Protein AF-0000000087420103 (afdb_homodimer)

Sequence (864 aa):
MTMNHPNLATNFADQCSPYNRRQFLKTAAAAGLSITAVTSGLQAAAPQELPPTRTITRGPKYHWFGYYDKLEFDPSGRYVLGMEVDFEHRSPRADDEIKIGMVDLQDNDRWIELGSSTAWGWQQGCMLQWRPGSDREIVWNDRDDGRYVCRIMDVFSRKQRTIDQAIYALSPDGRSAVGLDFARVNDVRPGYGYVGIPDSNADELAPSDSGIYRVDLETGESQTIIPIAEALKTVDKKEWNPECKHYFNHLLVNPDGTRFIMLHRWQYPDGHRRTRMLTANTDGKDLRIVDDNGLTSHFIWRDPNTILAYSEQQPHGRGFFLFQDETGGEAEFIGKGILKRDGHCSYLPGDEWILNDTYPDSNRNQMPHLFHIATGKVVPLGYFRSAPEYKGEWRCDTHPRFSPDGTKVVVDTPHGGHGRQLHLIDIGGIVSMTMNHPNLATNFADQCSPYNRRQFLKTAAAAGLSITAVTSGLQAAAPQELPPTRTITRGPKYHWFGYYDKLEFDPSGRYVLGMEVDFEHRSPRADDEIKIGMVDLQDNDRWIELGSSTAWGWQQGCMLQWRPGSDREIVWNDRDDGRYVCRIMDVFSRKQRTIDQAIYALSPDGRSAVGLDFARVNDVRPGYGYVGIPDSNADELAPSDSGIYRVDLETGESQTIIPIAEALKTVDKKEWNPECKHYFNHLLVNPDGTRFIMLHRWQYPDGHRRTRMLTANTDGKDLRIVDDNGLTSHFIWRDPNTILAYSEQQPHGRGFFLFQDETGGEAEFIGKGILKRDGHCSYLPGDEWILNDTYPDSNRNQMPHLFHIATGKVVPLGYFRSAPEYKGEWRCDTHPRFSPDGTKVVVDTPHGGHGRQLHLIDIGGIVS

Foldseek 3Di:
DDDDPDDDDDDDPDDPPPPDPPPDPDDPPDDPPPPPPPCPVPVPPPPPDFFDKDFLDADPWFKDAAAQQAAQAFQVRFKGKIKIANDFQDFDDQPGKIWIWIFGNPPSRDTGTQGMASWAFQHHGFRWHAQAPDRFKIKGWHDDPQAIWMKIAGRPVSDIDIQRHRFHEAFNNRFKGKHFDLQVCCVLANRQGTPNHHDPPSPPQFDQQGAMKMAGPVVSDMDDQDGSNNVLVPDDPVPDDRQWRKTKGDKYAFNNRFKMKIWIKIAHPVGDMFIWIWMAGSNNHDIAGFGRPRAWDEWDHLHNFKIWTFDQDPPLGTATWITGNHHVTDTHGFLRVHGRADWHWDAFPPRQKIWTKHAQDPQQWIWTWIAGRVPRDIGTNDTFHFDPSQDGSNHAGQSWYAHNNRQKIWTWGCGPPSHTTIMIGGRNVPPD/DDDDDDDDDDDDPDDPDPDDDDPPPDDPPDPPPPPPPPCPCPVPPPPPDFFDKDFLDADPWFKDAAAQQAAQAFQVRFKGKIKIANDFQDFDDQPGKIWIWIFGNVPSRDIGTQGMASWAFQHHGFRWHAQAPDRFKIKGWHDDPQAIWMKIAGRPVSDIDIQRHRFHEAFNNRFKGKHFDLQVCCVLANRQGTPNHHDPVSPPQFDQQGAMKMAGPVVSDMDDQDGSNNVLVPDDPVPDDPQWRKTKGDKYAFNRRFKMKIWIKIAHPVGDMFIWIWMAGSNNHDIAGFGRPRAWDEWDHLHNFKIWTFDQDPPLGTATWITGNHHVTDTHGFLRVHGRADWHWDAFPPRQKIWTKHAQDPQQWIWTWIAGRVPRDIGTNDTFHFDPSQDGSNHAGQSWYAHNNRQKIWTWGCGPPSHTTIMIGGRNVPPD

InterPro domains:
  IPR006311 Twin-arginine translocation pathway, signal sequence [PS51318] (1-46)
  IPR015943 WD40/YVTN repeat-like-containing domain superfamily [G3DSA:2.130.10.10] (74-428)

Structure (mmCIF, N/CA/C/O backbone):
data_AF-0000000087420103-model_v1
#
loop_
_entity.id
_entity.type
_entity.pdbx_description
1 polymer 'Twin-arginine translocation signal domain-containing protein'
#
loop_
_atom_site.group_PDB
_atom_site.id
_atom_site.type_symbol
_atom_site.label_atom_id
_atom_site.label_alt_id
_atom_site.label_comp_id
_atom_site.label_asym_id
_atom_site.label_entity_id
_atom_site.label_seq_id
_atom_site.pdbx_PDB_ins_code
_atom_site.Cartn_x
_atom_site.Cartn_y
_atom_site.Cartn_z
_atom_site.occupancy
_atom_site.B_iso_or_equiv
_atom_site.auth_seq_id
_atom_site.auth_comp_id
_atom_site.auth_asym_id
_atom_site.auth_atom_id
_atom_site.pdbx_PDB_model_num
ATOM 1 N N . MET A 1 1 ? -19.438 -90.062 35.188 1 16.72 1 MET A N 1
ATOM 2 C CA . MET A 1 1 ? -20.188 -89.938 36.438 1 16.72 1 MET A CA 1
ATOM 3 C C . MET A 1 1 ? -20.531 -88.5 36.719 1 16.72 1 MET A C 1
ATOM 5 O O . MET A 1 1 ? -19.953 -87.625 36.125 1 16.72 1 MET A O 1
ATOM 9 N N . THR A 1 2 ? -20.453 -88 37.938 1 16.47 2 THR A N 1
ATOM 10 C CA . THR A 1 2 ? -21.422 -87.438 38.844 1 16.47 2 THR A CA 1
ATOM 11 C C . THR A 1 2 ? -21.391 -85.875 38.781 1 16.47 2 THR A C 1
ATOM 13 O O . THR A 1 2 ? -22.453 -85.25 38.719 1 16.47 2 THR A O 1
ATOM 16 N N . MET A 1 3 ? -20.312 -85.188 39.125 1 16.69 3 MET A N 1
ATOM 17 C CA . MET A 1 3 ? -20.594 -84.312 40.281 1 16.69 3 MET A CA 1
ATOM 18 C C . MET A 1 3 ? -21.344 -83.062 39.906 1 16.69 3 MET A C 1
ATOM 20 O O . MET A 1 3 ? -21.344 -82.688 38.719 1 16.69 3 MET A O 1
ATOM 24 N N . ASN A 1 4 ? -21.516 -82.188 40.812 1 16.91 4 ASN A N 1
ATOM 25 C CA . ASN A 1 4 ? -22.438 -81.438 41.688 1 16.91 4 ASN A CA 1
ATOM 26 C C . ASN A 1 4 ? -22.672 -80 41.219 1 16.91 4 ASN A C 1
ATOM 28 O O . ASN A 1 4 ? -21.703 -79.25 41.031 1 16.91 4 ASN A O 1
ATOM 32 N N . HIS A 1 5 ? -23.875 -79.562 40.562 1 17.62 5 HIS A N 1
ATOM 33 C CA . HIS A 1 5 ? -24.688 -78.625 39.844 1 17.62 5 HIS A CA 1
ATOM 34 C C . HIS A 1 5 ? -25.062 -77.438 40.75 1 17.62 5 HIS A C 1
ATOM 36 O O . HIS A 1 5 ? -25.812 -76.562 40.312 1 17.62 5 HIS A O 1
ATOM 42 N N . PRO A 1 6 ? -24.547 -77.438 42.062 1 16.38 6 PRO A N 1
ATOM 43 C CA . PRO A 1 6 ? -25.688 -77 42.875 1 16.38 6 PRO A CA 1
ATOM 44 C C . PRO A 1 6 ? -26.188 -75.562 42.531 1 16.38 6 PRO A C 1
ATOM 46 O O . PRO A 1 6 ? -25.531 -74.875 41.75 1 16.38 6 PRO A O 1
ATOM 49 N N . ASN A 1 7 ? -26.641 -74.75 43.562 1 15.42 7 ASN A N 1
ATOM 50 C CA . ASN A 1 7 ? -27.875 -74.25 44.156 1 15.42 7 ASN A CA 1
ATOM 51 C C . ASN A 1 7 ? -28.094 -72.812 43.938 1 15.42 7 ASN A C 1
ATOM 53 O O . ASN A 1 7 ? -29.188 -72.375 43.562 1 15.42 7 ASN A O 1
ATOM 57 N N . LEU A 1 8 ? -27.203 -71.812 44.469 1 14.84 8 LEU A N 1
ATOM 58 C CA . LEU A 1 8 ? -27.766 -71 45.531 1 14.84 8 LEU A CA 1
ATOM 59 C C . LEU A 1 8 ? -28.562 -69.812 44.938 1 14.84 8 LEU A C 1
ATOM 61 O O . LEU A 1 8 ? -28.375 -69.5 43.75 1 14.84 8 LEU A O 1
ATOM 65 N N . ALA A 1 9 ? -28.438 -68.5 45.625 1 16.06 9 ALA A N 1
ATOM 66 C CA . ALA A 1 9 ? -29.297 -67.688 46.469 1 16.06 9 ALA A CA 1
ATOM 67 C C . ALA A 1 9 ? -29.953 -66.562 45.656 1 16.06 9 ALA A C 1
ATOM 69 O O . ALA A 1 9 ? -29.375 -66.062 44.688 1 16.06 9 ALA A O 1
ATOM 70 N N . THR A 1 10 ? -31.172 -66.062 45.969 1 16.02 10 THR A N 1
ATOM 71 C CA . THR A 1 10 ? -32.531 -65.562 45.719 1 16.02 10 THR A CA 1
ATOM 72 C C . THR A 1 10 ? -32.531 -64.062 45.438 1 16.02 10 THR A C 1
ATOM 74 O O . THR A 1 10 ? -33.094 -63.625 44.438 1 16.02 10 THR A O 1
ATOM 77 N N . ASN A 1 11 ? -32.594 -63.125 46.5 1 15.67 11 ASN A N 1
ATOM 78 C CA . ASN A 1 11 ? -33.875 -62.469 46.812 1 15.67 11 ASN A CA 1
ATOM 79 C C . ASN A 1 11 ? -33.938 -61.062 46.25 1 15.67 11 ASN A C 1
ATOM 81 O O . ASN A 1 11 ? -35.031 -60.562 45.969 1 15.67 11 ASN A O 1
ATOM 85 N N . PHE A 1 12 ? -32.938 -60 46.406 1 16.66 12 PHE A N 1
ATOM 86 C CA . PHE A 1 12 ? -33.281 -58.75 47.062 1 16.66 12 PHE A CA 1
ATOM 87 C C . PHE A 1 12 ? -33.969 -57.781 46.062 1 16.66 12 PHE A C 1
ATOM 89 O O . PHE A 1 12 ? -33.344 -57.312 45.125 1 16.66 12 PHE A O 1
ATOM 96 N N . ALA A 1 13 ? -35.312 -57.812 45.812 1 17.81 13 ALA A N 1
ATOM 97 C CA . ALA A 1 13 ? -36.312 -57.219 44.938 1 17.81 13 ALA A CA 1
ATOM 98 C C . ALA A 1 13 ? -36.5 -55.719 45.281 1 17.81 13 ALA A C 1
ATOM 100 O O . ALA A 1 13 ? -37.531 -55.375 45.875 1 17.81 13 ALA A O 1
ATOM 101 N N . ASP A 1 14 ? -35.406 -54.969 45.781 1 17.2 14 ASP A N 1
ATOM 102 C CA . ASP A 1 14 ? -35.656 -53.75 46.5 1 17.2 14 ASP A CA 1
ATOM 103 C C . ASP A 1 14 ? -36.5 -52.781 45.656 1 17.2 14 ASP A C 1
ATOM 105 O O . ASP A 1 14 ? -36.344 -52.719 44.438 1 17.2 14 ASP A O 1
ATOM 109 N N . GLN A 1 15 ? -37.406 -51.906 46.25 1 17.2 15 GLN A N 1
ATOM 110 C CA . GLN A 1 15 ? -38.688 -51.188 46.281 1 17.2 15 GLN A CA 1
ATOM 111 C C . GLN A 1 15 ? -38.562 -49.906 45.469 1 17.2 15 GLN A C 1
ATOM 113 O O . GLN A 1 15 ? -37.625 -49.125 45.656 1 17.2 15 GLN A O 1
ATOM 118 N N . CYS A 1 16 ? -39.156 -49.75 44.219 1 18.8 16 CYS A N 1
ATOM 119 C CA . CYS A 1 16 ? -39.344 -48.844 43.094 1 18.8 16 CYS A CA 1
ATOM 120 C C . CYS A 1 16 ? -40.156 -47.625 43.5 1 18.8 16 CYS A C 1
ATOM 122 O O . CYS A 1 16 ? -40.75 -46.969 42.656 1 18.8 16 CYS A O 1
ATOM 124 N N . SER A 1 17 ? -40.062 -47.094 44.844 1 18.62 17 SER A N 1
ATOM 125 C CA . SER A 1 17 ? -41.156 -46.219 45.219 1 18.62 17 SER A CA 1
ATOM 126 C C . SER A 1 17 ? -41.25 -45.031 44.25 1 18.62 17 SER A C 1
ATOM 128 O O . SER A 1 17 ? -40.25 -44.406 43.938 1 18.62 17 SER A O 1
ATOM 130 N N . PRO A 1 18 ? -42.406 -44.812 43.531 1 21.56 18 PRO A N 1
ATOM 131 C CA . PRO A 1 18 ? -42.875 -44 42.406 1 21.56 18 PRO A CA 1
ATOM 132 C C . PRO A 1 18 ? -43 -42.531 42.75 1 21.56 18 PRO A C 1
ATOM 134 O O . PRO A 1 18 ? -43.594 -41.75 42 1 21.56 18 PRO A O 1
ATOM 137 N N . TYR A 1 19 ? -41.969 -41.906 43.594 1 19.8 19 TYR A N 1
ATOM 138 C CA . TYR A 1 19 ? -42.406 -40.688 44.25 1 19.8 19 TYR A CA 1
ATOM 139 C C . TYR A 1 19 ? -42.938 -39.688 43.219 1 19.8 19 TYR A C 1
ATOM 141 O O . TYR A 1 19 ? -42.406 -39.562 42.125 1 19.8 19 TYR A O 1
ATOM 149 N N . ASN A 1 20 ? -44.219 -39.281 43.375 1 19.8 20 ASN A N 1
ATOM 150 C CA . ASN A 1 20 ? -45.312 -38.562 42.688 1 19.8 20 ASN A CA 1
ATOM 151 C C . ASN A 1 20 ? -44.938 -37.094 42.469 1 19.8 20 ASN A C 1
ATOM 153 O O . ASN A 1 20 ? -44.688 -36.344 43.406 1 19.8 20 ASN A O 1
ATOM 157 N N . ARG A 1 21 ? -44.188 -36.844 41.375 1 18.52 21 ARG A N 1
ATOM 158 C CA . ARG A 1 21 ? -43.5 -35.625 40.906 1 18.52 21 ARG A CA 1
ATOM 159 C C . ARG A 1 21 ? -44.5 -34.438 40.844 1 18.52 21 ARG A C 1
ATOM 161 O O . ARG A 1 21 ? -44.125 -33.375 40.375 1 18.52 21 ARG A O 1
ATOM 168 N N . ARG A 1 22 ? -45.812 -34.781 40.938 1 19.61 22 ARG A N 1
ATOM 169 C CA . ARG A 1 22 ? -46.781 -33.812 40.406 1 19.61 22 ARG A CA 1
ATOM 170 C C . ARG A 1 22 ? -46.719 -32.5 41.156 1 19.61 22 ARG A C 1
ATOM 172 O O . ARG A 1 22 ? -47 -31.438 40.562 1 19.61 22 ARG A O 1
ATOM 179 N N . GLN A 1 23 ? -46.719 -32.562 42.469 1 18.47 23 GLN A N 1
ATOM 180 C CA . GLN A 1 23 ? -47.469 -31.562 43.219 1 18.47 23 GLN A CA 1
ATOM 181 C C . GLN A 1 23 ? -46.812 -30.188 43.062 1 18.47 23 GLN A C 1
ATOM 183 O O . GLN A 1 23 ? -47.469 -29.172 43.281 1 18.47 23 GLN A O 1
ATOM 188 N N . PHE A 1 24 ? -45.531 -30.094 43.094 1 19.95 24 PHE A N 1
ATOM 189 C CA . PHE A 1 24 ? -45.094 -28.906 43.812 1 19.95 24 PHE A CA 1
ATOM 190 C C . PHE A 1 24 ? -45.281 -27.641 43 1 19.95 24 PHE A C 1
ATOM 192 O O . PHE A 1 24 ? -44.656 -26.625 43.25 1 19.95 24 PHE A O 1
ATOM 199 N N . LEU A 1 25 ? -46.219 -27.594 42 1 19.97 25 LEU A N 1
ATOM 200 C CA . LEU A 1 25 ? -46.25 -26.531 41 1 19.97 25 LEU A CA 1
ATOM 201 C C . LEU A 1 25 ? -46.656 -25.203 41.656 1 19.97 25 LEU A C 1
ATOM 203 O O . LEU A 1 25 ? -46.375 -24.125 41.094 1 19.97 25 LEU A O 1
ATOM 207 N N . LYS A 1 26 ? -47.656 -25.219 42.625 1 21.34 26 LYS A N 1
ATOM 208 C CA . LYS A 1 26 ? -48.625 -24.141 42.594 1 21.34 26 LYS A CA 1
ATOM 209 C C . LYS A 1 26 ? -48 -22.828 43.062 1 21.34 26 LYS A C 1
ATOM 211 O O . LYS A 1 26 ? -48.375 -21.75 42.562 1 21.34 26 LYS A O 1
ATOM 216 N N . THR A 1 27 ? -47.438 -22.875 44.281 1 19.25 27 THR A N 1
ATOM 217 C CA . THR A 1 27 ? -47.812 -21.719 45.094 1 19.25 27 THR A CA 1
ATOM 218 C C . THR A 1 27 ? -47.125 -20.453 44.594 1 19.25 27 THR A C 1
ATOM 220 O O . THR A 1 27 ? -47.562 -19.344 44.938 1 19.25 27 THR A O 1
ATOM 223 N N . ALA A 1 28 ? -45.938 -20.516 44.156 1 21.62 28 ALA A N 1
ATOM 224 C CA . ALA A 1 28 ? -45.125 -19.359 44.5 1 21.62 28 ALA A CA 1
ATOM 225 C C . ALA A 1 28 ? -45.562 -18.109 43.75 1 21.62 28 ALA A C 1
ATOM 227 O O . ALA A 1 28 ? -45.031 -17.797 42.688 1 21.62 28 ALA A O 1
ATOM 228 N N . ALA A 1 29 ? -46.938 -17.875 43.594 1 20.98 29 ALA A N 1
ATOM 229 C CA . ALA A 1 29 ? -47.406 -16.844 42.656 1 20.98 29 ALA A CA 1
ATOM 230 C C . ALA A 1 29 ? -47.031 -15.453 43.156 1 20.98 29 ALA A C 1
ATOM 232 O O . ALA A 1 29 ? -46.656 -14.586 42.375 1 20.98 29 ALA A O 1
ATOM 233 N N . ALA A 1 30 ? -47.469 -15 44.344 1 23.08 30 ALA A N 1
ATOM 234 C CA . ALA A 1 30 ? -48.156 -13.727 44.5 1 23.08 30 ALA A CA 1
ATOM 235 C C . ALA A 1 30 ? -47.156 -12.578 44.625 1 23.08 30 ALA A C 1
ATOM 237 O O . ALA A 1 30 ? -47.562 -11.406 44.594 1 23.08 30 ALA A O 1
ATOM 238 N N . ALA A 1 31 ? -46.062 -12.727 45.375 1 26.59 31 ALA A N 1
ATOM 239 C CA . ALA A 1 31 ? -45.656 -11.461 45.969 1 26.59 31 ALA A CA 1
ATOM 240 C C . ALA A 1 31 ? -45.281 -10.438 44.875 1 26.59 31 ALA A C 1
ATOM 242 O O . ALA A 1 31 ? -44.406 -10.695 44.031 1 26.59 31 ALA A O 1
ATOM 243 N N . GLY A 1 32 ? -46.188 -9.508 44.531 1 22.89 32 GLY A N 1
ATOM 244 C CA . GLY A 1 32 ? -46.281 -8.43 43.562 1 22.89 32 GLY A CA 1
ATOM 245 C C . GLY A 1 32 ? -45.219 -7.359 43.719 1 22.89 32 GLY A C 1
ATOM 246 O O . GLY A 1 32 ? -45.25 -6.605 44.688 1 22.89 32 GLY A O 1
ATOM 247 N N . LEU A 1 33 ? -43.906 -7.758 43.844 1 24.34 33 LEU A N 1
ATOM 248 C CA . LEU A 1 33 ? -42.938 -6.695 44.094 1 24.34 33 LEU A CA 1
ATOM 249 C C . LEU A 1 33 ? -43.125 -5.551 43.094 1 24.34 33 LEU A C 1
ATOM 251 O O . LEU A 1 33 ? -43.188 -5.781 41.875 1 24.34 33 LEU A O 1
ATOM 255 N N . SER A 1 34 ? -43.719 -4.449 43.625 1 24.3 34 SER A N 1
ATOM 256 C CA . SER A 1 34 ? -43.906 -3.172 42.938 1 24.3 34 SER A CA 1
ATOM 257 C C . SER A 1 34 ? -42.562 -2.648 42.406 1 24.3 34 SER A C 1
ATOM 259 O O . SER A 1 34 ? -41.656 -2.357 43.156 1 24.3 34 SER A O 1
ATOM 261 N N . ILE A 1 35 ? -41.969 -3.318 41.469 1 25.44 35 ILE A N 1
ATOM 262 C CA . ILE A 1 35 ? -40.781 -2.738 40.844 1 25.44 35 ILE A CA 1
ATOM 263 C C . ILE A 1 35 ? -41.094 -1.346 40.312 1 25.44 35 ILE A C 1
ATOM 265 O O . ILE A 1 35 ? -41.969 -1.189 39.438 1 25.44 35 ILE A O 1
ATOM 269 N N . THR A 1 36 ? -41.125 -0.436 41.219 1 24.72 36 THR A N 1
ATOM 270 C CA . THR A 1 36 ? -41.125 0.925 40.719 1 24.72 36 THR A CA 1
ATOM 271 C C . THR A 1 36 ? -40.062 1.097 39.625 1 24.72 36 THR A C 1
ATOM 273 O O . THR A 1 36 ? -38.875 0.869 39.906 1 24.72 36 THR A O 1
ATOM 276 N N . ALA A 1 37 ? -40.438 0.861 38.406 1 27.84 37 ALA A N 1
ATOM 277 C CA . ALA A 1 37 ? -39.656 1.187 37.188 1 27.84 37 ALA A CA 1
ATOM 278 C C . ALA A 1 37 ? -39.125 2.605 37.281 1 27.84 37 ALA A C 1
ATOM 280 O O . ALA A 1 37 ? -39.875 3.578 37.188 1 27.84 37 ALA A O 1
ATOM 281 N N . VAL A 1 38 ? -38.219 2.734 38.188 1 30.11 38 VAL A N 1
ATOM 282 C CA . VAL A 1 38 ? -37.5 3.994 37.938 1 30.11 38 VAL A CA 1
ATOM 283 C C . VAL A 1 38 ? -37.094 4.074 36.469 1 30.11 38 VAL A C 1
ATOM 285 O O . VAL A 1 38 ? -36.281 3.271 36 1 30.11 38 VAL A O 1
ATOM 288 N N . THR A 1 39 ? -38.062 4.348 35.656 1 28.14 39 THR A N 1
ATOM 289 C CA . THR A 1 39 ? -37.75 4.832 34.312 1 28.14 39 THR A CA 1
ATOM 290 C C . THR A 1 39 ? -36.594 5.84 34.375 1 28.14 39 THR A C 1
ATOM 292 O O . THR A 1 39 ? -36.75 6.961 34.844 1 28.14 39 THR A O 1
ATOM 295 N N . SER A 1 40 ? -35.5 5.418 34.906 1 30.11 40 SER A N 1
ATOM 296 C CA . SER A 1 40 ? -34.438 6.375 34.594 1 30.11 40 SER A CA 1
ATOM 297 C C . SER A 1 40 ? -34.469 6.777 33.125 1 30.11 40 SER A C 1
ATOM 299 O O . SER A 1 40 ? -34.375 5.926 32.25 1 30.11 40 SER A O 1
ATOM 301 N N . GLY A 1 41 ? -35.375 7.703 32.875 1 28.67 41 GLY A N 1
ATOM 302 C CA . GLY A 1 41 ? -35.406 8.344 31.578 1 28.67 41 GLY A CA 1
ATOM 303 C C . GLY A 1 41 ? -34 8.531 30.969 1 28.67 41 GLY A C 1
ATOM 304 O O . GLY A 1 41 ? -33.188 9.258 31.516 1 28.67 41 GLY A O 1
ATOM 305 N N . LEU A 1 42 ? -33.406 7.535 30.547 1 30.92 42 LEU A N 1
ATOM 306 C CA . LEU A 1 42 ? -32.312 7.848 29.625 1 30.92 42 LEU A CA 1
ATOM 307 C C . LEU A 1 42 ? -32.719 8.984 28.688 1 30.92 42 LEU A C 1
ATOM 309 O O . LEU A 1 42 ? -33.594 8.812 27.828 1 30.92 42 LEU A O 1
ATOM 313 N N . GLN A 1 43 ? -32.938 10.102 29.297 1 27.16 43 GLN A N 1
ATOM 314 C CA . GLN A 1 43 ? -33.094 11.18 28.328 1 27.16 43 GLN A CA 1
ATOM 315 C C . GLN A 1 43 ? -32.219 10.945 27.094 1 27.16 43 GLN A C 1
ATOM 317 O O . GLN A 1 43 ? -31.016 10.727 27.219 1 27.16 43 GLN A O 1
ATOM 322 N N . ALA A 1 44 ? -32.781 10.461 26.109 1 36.47 44 ALA A N 1
ATOM 323 C CA . ALA A 1 44 ? -32.125 10.57 24.797 1 36.47 44 ALA A CA 1
ATOM 324 C C . ALA A 1 44 ? -31.25 11.805 24.719 1 36.47 44 ALA A C 1
ATOM 326 O O . ALA A 1 44 ? -31.703 12.922 24.984 1 36.47 44 ALA A O 1
ATOM 327 N N . ALA A 1 45 ? -30.016 11.688 25.031 1 39.53 45 ALA A N 1
ATOM 328 C CA . ALA A 1 45 ? -29.125 12.836 24.844 1 39.53 45 ALA A CA 1
ATOM 329 C C . ALA A 1 45 ? -29.609 13.719 23.703 1 39.53 45 ALA A C 1
ATOM 331 O O . ALA A 1 45 ? -29.938 13.227 22.625 1 39.53 45 ALA A O 1
ATOM 332 N N . ALA A 1 46 ? -30.109 14.75 23.891 1 42.03 46 ALA A N 1
ATOM 333 C CA . ALA A 1 46 ? -30.5 15.742 22.891 1 42.03 46 ALA A CA 1
ATOM 334 C C . ALA A 1 46 ? -29.5 15.773 21.734 1 42.03 46 ALA A C 1
ATOM 336 O O . ALA A 1 46 ? -28.297 15.711 21.953 1 42.03 46 ALA A O 1
ATOM 337 N N . PRO A 1 47 ? -29.969 15.445 20.484 1 48.75 47 PRO A N 1
ATOM 338 C CA . PRO A 1 47 ? -29.047 15.586 19.344 1 48.75 47 PRO A CA 1
ATOM 339 C C . PRO A 1 47 ? -28.172 16.828 19.438 1 48.75 47 PRO A C 1
ATOM 341 O O . PRO A 1 47 ? -28.656 17.922 19.703 1 48.75 47 PRO A O 1
ATOM 344 N N . GLN A 1 48 ? -27.016 16.672 19.969 1 63.84 48 GLN A N 1
ATOM 345 C CA . GLN A 1 48 ? -26.094 17.781 20.094 1 63.84 48 GLN A CA 1
ATOM 346 C C . GLN A 1 48 ? -26.078 18.641 18.828 1 63.84 48 GLN A C 1
ATOM 348 O O . GLN A 1 48 ? -25.938 18.109 17.719 1 63.84 48 GLN A O 1
ATOM 353 N N . GLU A 1 49 ? -26.562 19.828 18.906 1 87.62 49 GLU A N 1
ATOM 354 C CA . GLU A 1 49 ? -26.562 20.797 17.828 1 87.62 49 GLU A CA 1
ATOM 355 C C . GLU A 1 49 ? -25.156 21.031 17.297 1 87.62 49 GLU A C 1
ATOM 357 O O . GLU A 1 49 ? -24.203 21.172 18.062 1 87.62 49 GLU A O 1
ATOM 362 N N . LEU A 1 50 ? -24.938 20.859 16.031 1 96 50 LEU A N 1
ATOM 363 C CA . LEU A 1 50 ? -23.672 21.109 15.359 1 96 50 LEU A CA 1
ATOM 364 C C . LEU A 1 50 ? -23.344 22.594 15.336 1 96 50 LEU A C 1
ATOM 366 O O . LEU A 1 50 ? -24.234 23.438 15.312 1 96 50 LEU A O 1
ATOM 370 N N . PRO A 1 51 ? -22.141 22.891 15.43 1 97.81 51 PRO A N 1
ATOM 371 C CA . PRO A 1 51 ? -21.75 24.312 15.352 1 97.81 51 PRO A CA 1
ATOM 372 C C . PRO A 1 51 ? -22.016 24.906 13.977 1 97.81 51 PRO A C 1
ATOM 374 O O . PRO A 1 51 ? -22.094 24.188 12.984 1 97.81 51 PRO A O 1
ATOM 377 N N . PRO A 1 52 ? -22.203 26.297 13.977 1 97.56 52 PRO A N 1
ATOM 378 C CA . PRO A 1 52 ? -22.406 26.953 12.68 1 97.56 52 PRO A CA 1
ATOM 379 C C . PRO A 1 52 ? -21.25 26.703 11.711 1 97.56 52 PRO A C 1
ATOM 381 O O . PRO A 1 52 ? -20.078 26.812 12.094 1 97.56 52 PRO A O 1
ATOM 384 N N . THR A 1 53 ? -21.594 26.328 10.484 1 97.81 53 THR A N 1
ATOM 385 C CA . THR A 1 53 ? -20.625 26.031 9.438 1 97.81 53 THR A CA 1
ATOM 386 C C . THR A 1 53 ? -21 26.766 8.141 1 97.81 53 THR A C 1
ATOM 388 O O . THR A 1 53 ? -22.172 26.828 7.773 1 97.81 53 THR A O 1
ATOM 391 N N . ARG A 1 54 ? -20.047 27.391 7.535 1 97.06 54 ARG A N 1
ATOM 392 C CA . ARG A 1 54 ? -20.281 27.953 6.207 1 97.06 54 ARG A CA 1
ATOM 393 C C . ARG A 1 54 ? -19.125 27.641 5.266 1 97.06 54 ARG A C 1
ATOM 395 O O . ARG A 1 54 ? -17.984 27.484 5.707 1 97.06 54 ARG A O 1
ATOM 402 N N . THR A 1 55 ? -19.422 27.547 3.971 1 98.31 55 THR A N 1
ATOM 403 C CA . THR A 1 55 ? -18.406 27.359 2.928 1 98.31 55 THR A CA 1
ATOM 404 C C . THR A 1 55 ? -17.797 28.703 2.537 1 98.31 55 THR A C 1
ATOM 406 O O . THR A 1 55 ? -18.516 29.656 2.211 1 98.31 55 THR A O 1
ATOM 409 N N . ILE A 1 56 ? -16.469 28.734 2.504 1 98.81 56 ILE A N 1
ATOM 410 C CA . ILE A 1 56 ? -15.867 30.047 2.348 1 98.81 56 ILE A CA 1
ATOM 411 C C . ILE A 1 56 ? -15.211 30.156 0.971 1 98.81 56 ILE A C 1
ATOM 413 O O . ILE A 1 56 ? -14.625 31.188 0.638 1 98.81 56 ILE A O 1
ATOM 417 N N . THR A 1 57 ? -15.219 29.094 0.189 1 98.62 57 THR A N 1
ATOM 418 C CA . THR A 1 57 ? -14.859 29.094 -1.224 1 98.62 57 THR A CA 1
ATOM 419 C C . THR A 1 57 ? -16.016 28.594 -2.084 1 98.62 57 THR A C 1
ATOM 421 O O . THR A 1 57 ? -16.984 28.047 -1.562 1 98.62 57 THR A O 1
ATOM 424 N N . ARG A 1 58 ? -15.93 28.875 -3.379 1 95.19 58 ARG A N 1
ATOM 425 C CA . ARG A 1 58 ? -17.031 28.5 -4.254 1 95.19 58 ARG A CA 1
ATOM 426 C C . ARG A 1 58 ? -16.531 28.109 -5.637 1 95.19 58 ARG A C 1
ATOM 428 O O . ARG A 1 58 ? -15.43 28.5 -6.035 1 95.19 58 ARG A O 1
ATOM 435 N N . GLY A 1 59 ? -17.359 27.281 -6.301 1 92.75 59 GLY A N 1
ATOM 436 C CA . GLY A 1 59 ? -17.062 26.891 -7.672 1 92.75 59 GLY A CA 1
ATOM 437 C C . GLY A 1 59 ? -16.969 28.078 -8.617 1 92.75 59 GLY A C 1
ATOM 438 O O . GLY A 1 59 ? -17.094 29.219 -8.195 1 92.75 59 GLY A O 1
ATOM 439 N N . PRO A 1 60 ? -16.594 27.766 -9.867 1 95.94 60 PRO A N 1
ATOM 440 C CA . PRO A 1 60 ? -16.578 26.453 -10.516 1 95.94 60 PRO A CA 1
ATOM 441 C C . PRO A 1 60 ? -15.289 25.672 -10.258 1 95.94 60 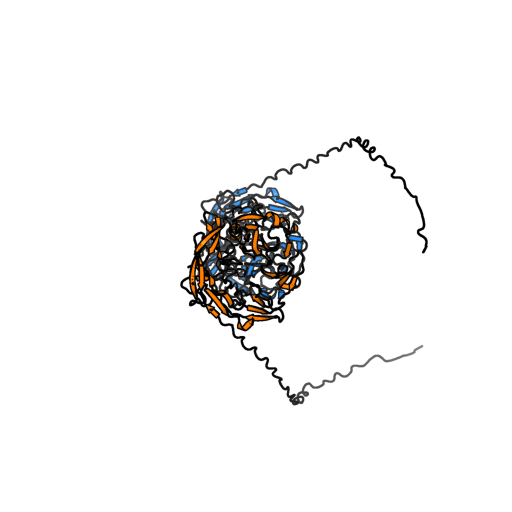PRO A C 1
ATOM 443 O O . PRO A 1 60 ? -15.203 24.484 -10.562 1 95.94 60 PRO A O 1
ATOM 446 N N . LYS A 1 61 ? -14.344 26.297 -9.688 1 98 61 LYS A N 1
ATOM 447 C CA . LYS A 1 61 ? -13.086 25.594 -9.422 1 98 61 LYS A CA 1
ATOM 448 C C . LYS A 1 61 ? -13.086 24.969 -8.031 1 98 61 LYS A C 1
ATOM 450 O O . LYS A 1 61 ? -14.047 25.125 -7.273 1 98 61 LYS A O 1
ATOM 455 N N . TYR A 1 62 ? -12.102 24.219 -7.781 1 98.5 62 TYR A N 1
ATOM 456 C CA . TYR A 1 62 ? -12.008 23.453 -6.547 1 98.5 62 TYR A CA 1
ATOM 457 C C . TYR A 1 62 ? -10.93 24 -5.629 1 98.5 62 TYR A C 1
ATOM 459 O O . TYR A 1 62 ? -9.859 24.422 -6.098 1 98.5 62 TYR A O 1
ATOM 467 N N . HIS A 1 63 ? -11.242 24.047 -4.301 1 98.75 63 HIS A N 1
ATOM 468 C CA . HIS A 1 63 ? -10.328 24.641 -3.33 1 98.75 63 HIS A CA 1
ATOM 469 C C . HIS A 1 63 ? -10.055 23.688 -2.17 1 98.75 63 HIS A C 1
ATOM 471 O O . HIS A 1 63 ? -10.961 22.984 -1.718 1 98.75 63 HIS A O 1
ATOM 477 N N . TRP A 1 64 ? -8.812 23.625 -1.744 1 98.44 64 TRP A N 1
ATOM 478 C CA . TRP A 1 64 ? -8.414 22.938 -0.519 1 98.44 64 TRP A CA 1
ATOM 479 C C . TRP A 1 64 ? -7.109 23.5 0.024 1 98.44 64 TRP A C 1
ATOM 481 O O . TRP A 1 64 ? -6.52 24.406 -0.573 1 98.44 64 TRP A O 1
ATOM 491 N N . PHE A 1 65 ? -6.73 23.188 1.216 1 98.12 65 PHE A N 1
ATOM 492 C CA . PHE A 1 65 ? -5.512 23.688 1.847 1 98.12 65 PHE A CA 1
ATOM 493 C C . PHE A 1 65 ? -4.449 22.594 1.886 1 98.12 65 PHE A C 1
ATOM 495 O O . PHE A 1 65 ? -3.309 22.812 1.474 1 98.12 65 PHE A O 1
ATOM 502 N N . GLY A 1 66 ? -4.949 21.484 2.354 1 93.19 66 GLY A N 1
ATOM 503 C CA . GLY A 1 66 ? -4.004 20.375 2.48 1 93.19 66 GLY A CA 1
ATOM 504 C C . GLY A 1 66 ? -3.855 19.875 3.906 1 93.19 66 GLY A C 1
ATOM 505 O O . GLY A 1 66 ? -4.852 19.625 4.59 1 93.19 66 GLY A O 1
ATOM 506 N N . TYR A 1 67 ? -2.629 19.828 4.465 1 95.44 67 TYR A N 1
ATOM 507 C CA . TYR A 1 67 ? -2.342 19.031 5.656 1 95.44 67 TYR A CA 1
ATOM 508 C C . TYR A 1 67 ? -2.729 19.797 6.922 1 95.44 67 TYR A C 1
ATOM 510 O O . TYR A 1 67 ? -2.797 21.016 6.914 1 95.44 67 TYR A O 1
ATOM 518 N N . TYR A 1 68 ? -2.93 19.156 8.008 1 98.25 68 TYR A N 1
ATOM 519 C CA . TYR A 1 68 ? -3.578 19.641 9.227 1 98.25 68 TYR A CA 1
ATOM 520 C C . TYR A 1 68 ? -2.582 20.344 10.133 1 98.25 68 TYR A C 1
ATOM 522 O O . TYR A 1 68 ? -2.977 21.078 11.055 1 98.25 68 TYR A O 1
ATOM 530 N N . ASP A 1 69 ? -1.286 20.188 9.914 1 97.69 69 ASP A N 1
ATOM 531 C CA . ASP A 1 69 ? -0.298 20.656 10.875 1 97.69 69 ASP A CA 1
ATOM 532 C C . ASP A 1 69 ? 0.378 21.938 10.391 1 97.69 69 ASP A C 1
ATOM 534 O O . ASP A 1 69 ? 1.485 22.266 10.82 1 97.69 69 ASP A O 1
ATOM 538 N N . LYS A 1 70 ? -0.269 22.625 9.445 1 98 70 LYS A N 1
ATOM 539 C CA . LYS A 1 70 ? 0.252 23.875 8.891 1 98 70 LYS A CA 1
ATOM 540 C C . LYS A 1 70 ? -0.562 25.078 9.367 1 98 70 LYS A C 1
ATOM 542 O O . LYS A 1 70 ? -1.749 24.938 9.672 1 98 70 LYS A O 1
ATOM 547 N N . LEU A 1 71 ? 0.101 26.281 9.383 1 98.38 71 LEU A N 1
ATOM 548 C CA . LEU A 1 71 ? -0.584 27.516 9.742 1 98.38 71 LEU A CA 1
ATOM 549 C C . LEU A 1 71 ? -1.404 28.031 8.562 1 98.38 71 LEU A C 1
ATOM 551 O O . LEU A 1 71 ? -0.868 28.703 7.676 1 98.38 71 LEU A O 1
ATOM 555 N N . GLU A 1 72 ? -2.652 27.828 8.672 1 98.81 72 GLU A N 1
ATOM 556 C CA . GLU A 1 72 ? -3.529 28.234 7.578 1 98.81 72 GLU A CA 1
ATOM 557 C C . GLU A 1 72 ? -4.012 29.672 7.762 1 98.81 72 GLU A C 1
ATOM 559 O O . GLU A 1 72 ? -4.164 30.422 6.785 1 98.81 72 GLU A O 1
ATOM 564 N N . PHE A 1 73 ? -4.254 30.109 9 1 98.81 73 PHE A N 1
ATOM 565 C CA . PHE A 1 73 ? -4.754 31.453 9.32 1 98.81 73 PHE A CA 1
ATOM 566 C C . PHE A 1 73 ? -3.605 32.438 9.547 1 98.81 73 PHE A C 1
ATOM 568 O O . PHE A 1 73 ? -2.592 32.062 10.148 1 98.81 73 PHE A O 1
ATOM 575 N N . ASP A 1 74 ? -3.867 33.594 9.117 1 98.62 74 ASP A N 1
ATOM 576 C CA . ASP A 1 74 ? -2.945 34.625 9.586 1 98.62 74 ASP A CA 1
ATOM 577 C C . ASP A 1 74 ? -3.123 34.875 11.086 1 98.62 74 ASP A C 1
ATOM 579 O O . ASP A 1 74 ? -4.121 34.469 11.68 1 98.62 74 ASP A O 1
ATOM 583 N N . PRO A 1 75 ? -2.189 35.594 11.672 1 97.88 75 PRO A N 1
ATOM 584 C CA . PRO A 1 75 ? -2.242 35.781 13.125 1 97.88 75 PRO A CA 1
ATOM 585 C C . PRO A 1 75 ? -3.531 36.469 13.594 1 97.88 75 PRO A C 1
ATOM 587 O O . PRO A 1 75 ? -3.979 36.25 14.719 1 97.88 75 PRO A O 1
ATOM 590 N N . SER A 1 76 ? -4.164 37.25 12.773 1 97.81 76 SER A N 1
ATOM 591 C CA . SER A 1 76 ? -5.391 37.938 13.156 1 97.81 76 SER A CA 1
ATOM 592 C C . SER A 1 76 ? -6.605 37.031 13.031 1 97.81 76 SER A C 1
ATOM 594 O O . SER A 1 76 ? -7.676 37.344 13.562 1 97.81 76 SER A O 1
ATOM 596 N N . GLY A 1 77 ? -6.504 36 12.258 1 98.19 77 GLY A N 1
ATOM 597 C CA . GLY A 1 77 ? -7.633 35.125 11.984 1 98.19 77 GLY A CA 1
ATOM 598 C C . GLY A 1 77 ? -8.5 35.625 10.844 1 98.19 77 GLY A C 1
ATOM 599 O O . GLY A 1 77 ? -9.586 35.062 10.609 1 98.19 77 GLY A O 1
ATOM 600 N N . ARG A 1 78 ? -8.086 36.594 10.18 1 98.38 78 ARG A N 1
ATOM 601 C CA . ARG A 1 78 ? -8.891 37.188 9.117 1 98.38 78 ARG A CA 1
ATOM 602 C C . ARG A 1 78 ? -8.664 36.469 7.797 1 98.38 78 ARG A C 1
ATOM 604 O O . ARG A 1 78 ? -9.617 36.188 7.059 1 98.38 78 ARG A O 1
ATOM 611 N N . TYR A 1 79 ? -7.398 36.219 7.422 1 98.81 79 TYR A N 1
ATOM 612 C CA . TYR A 1 79 ? -7.062 35.656 6.121 1 98.81 79 TYR A CA 1
ATOM 613 C C . TYR A 1 79 ? -6.789 34.156 6.23 1 98.81 79 TYR A C 1
ATOM 615 O O . TYR A 1 79 ? -5.969 33.719 7.047 1 98.81 79 TYR A O 1
ATOM 623 N N . VAL A 1 80 ? -7.465 33.406 5.402 1 98.94 80 VAL A N 1
ATOM 624 C CA . VAL A 1 80 ? -7.359 31.938 5.395 1 98.94 80 VAL A CA 1
ATOM 625 C C . VAL A 1 80 ? -6.742 31.469 4.074 1 98.94 80 VAL A C 1
ATOM 627 O O . VAL A 1 80 ? -7.305 31.703 3.004 1 98.94 80 VAL A O 1
ATOM 630 N N . LEU A 1 81 ? -5.629 30.781 4.172 1 98.94 81 LEU A N 1
ATOM 631 C CA . LEU A 1 81 ? -4.922 30.328 2.979 1 98.94 81 LEU A CA 1
ATOM 632 C C . LEU A 1 81 ? -5.648 29.141 2.336 1 98.94 81 LEU A C 1
ATOM 634 O O . LEU A 1 81 ? -6.359 28.406 3.018 1 98.94 81 LEU A O 1
ATOM 638 N N . GLY A 1 82 ? -5.461 28.984 1.044 1 98.88 82 GLY A N 1
ATOM 639 C CA . GLY A 1 82 ? -5.969 27.859 0.273 1 98.88 82 GLY A CA 1
ATOM 640 C C . GLY A 1 82 ? -5.344 27.75 -1.105 1 98.88 82 GLY A C 1
ATOM 641 O O . GLY A 1 82 ? -4.582 28.625 -1.52 1 98.88 82 GLY A O 1
ATOM 642 N N . MET A 1 83 ? -5.645 26.672 -1.733 1 98.88 83 MET A N 1
ATOM 643 C CA . MET A 1 83 ? -5.215 26.375 -3.098 1 98.88 83 MET A CA 1
ATOM 644 C C . MET A 1 83 ? -6.414 26.156 -4.012 1 98.88 83 MET A C 1
ATOM 646 O O . MET A 1 83 ? -7.516 25.875 -3.535 1 98.88 83 MET A O 1
ATOM 650 N N . GLU A 1 84 ? -6.148 26.328 -5.32 1 98.75 84 GLU A N 1
ATOM 651 C CA . GLU A 1 84 ? -7.219 26.203 -6.305 1 98.75 84 GLU A CA 1
ATOM 652 C C . GLU A 1 84 ? -6.762 25.406 -7.52 1 98.75 84 GLU A C 1
ATOM 654 O O . GLU A 1 84 ? -5.637 25.578 -7.996 1 98.75 84 GLU A O 1
ATOM 659 N N . VAL A 1 85 ? -7.633 24.547 -7.961 1 98.12 85 VAL A N 1
ATOM 660 C CA . VAL A 1 85 ? -7.371 23.781 -9.172 1 98.12 85 VAL A CA 1
ATOM 661 C C . VAL A 1 85 ? -8.672 23.578 -9.953 1 98.12 85 VAL A C 1
ATOM 663 O O . VAL A 1 85 ? -9.758 23.766 -9.414 1 98.12 85 VAL A O 1
ATOM 666 N N . ASP A 1 86 ? -8.523 23.125 -11.242 1 97.75 86 ASP A N 1
ATOM 667 C CA . ASP A 1 86 ? -9.719 23.062 -12.078 1 97.75 86 ASP A CA 1
ATOM 668 C C . ASP A 1 86 ? -10.062 21.625 -12.445 1 97.75 86 ASP A C 1
ATOM 670 O O . ASP A 1 86 ? -10.859 21.375 -13.359 1 97.75 86 ASP A O 1
ATOM 674 N N . PHE A 1 87 ? -9.461 20.688 -11.789 1 96.94 87 PHE A N 1
ATOM 675 C CA . PHE A 1 87 ? -9.766 19.281 -12.008 1 96.94 87 PHE A CA 1
ATOM 676 C C . PHE A 1 87 ? -9.727 18.5 -10.695 1 96.94 87 PHE A C 1
ATOM 678 O O . PHE A 1 87 ? -9.234 19.016 -9.688 1 96.94 87 PHE A O 1
ATOM 685 N N . GLU A 1 88 ? -10.305 17.297 -10.695 1 95.56 88 GLU A N 1
ATOM 686 C CA . GLU A 1 88 ? -10.25 16.359 -9.586 1 95.56 88 GLU A CA 1
ATOM 687 C C . GLU A 1 88 ? -10.172 14.914 -10.086 1 95.56 88 GLU A C 1
ATOM 689 O O . GLU A 1 88 ? -10.211 14.672 -11.297 1 95.56 88 GLU A O 1
ATOM 694 N N . HIS A 1 89 ? -9.836 14.023 -9.289 1 89.44 89 HIS A N 1
ATOM 695 C CA . HIS A 1 89 ? -10.039 12.586 -9.461 1 89.44 89 HIS A CA 1
ATOM 696 C C . HIS A 1 89 ? -8.961 11.984 -10.359 1 89.44 89 HIS A C 1
ATOM 698 O O . HIS A 1 89 ? -9.242 11.078 -11.148 1 89.44 89 HIS A O 1
ATOM 704 N N . ARG A 1 90 ? -7.805 12.484 -10.281 1 87.12 90 ARG A N 1
ATOM 705 C CA . ARG A 1 90 ? -6.66 11.875 -10.953 1 87.12 90 ARG A CA 1
ATOM 706 C C . ARG A 1 90 ? -5.352 12.344 -10.328 1 87.12 90 ARG A C 1
ATOM 708 O O . ARG A 1 90 ? -5.32 13.344 -9.602 1 87.12 90 ARG A O 1
ATOM 715 N N . SER A 1 91 ? -4.285 11.57 -10.656 1 88.31 91 SER A N 1
ATOM 716 C CA . SER A 1 91 ? -2.947 11.984 -10.25 1 88.31 91 SER A CA 1
ATOM 717 C C . SER A 1 91 ? -2.541 13.289 -10.938 1 88.31 91 SER A C 1
ATOM 719 O O . SER A 1 91 ? -2.836 13.492 -12.117 1 88.31 91 SER A O 1
ATOM 721 N N . PRO A 1 92 ? -1.813 14.125 -10.188 1 92.94 92 PRO A N 1
ATOM 722 C CA . PRO A 1 92 ? -1.254 15.297 -10.875 1 92.94 92 PRO A CA 1
ATOM 723 C C . PRO A 1 92 ? -0.219 14.922 -11.93 1 92.94 92 PRO A C 1
ATOM 725 O O . PRO A 1 92 ? 0.543 13.969 -11.742 1 92.94 92 PRO A O 1
ATOM 728 N N . ARG A 1 93 ? -0.273 15.656 -13.008 1 91.19 93 ARG A N 1
ATOM 729 C CA . ARG A 1 93 ? 0.792 15.633 -14 1 91.19 93 ARG A CA 1
ATOM 730 C C . ARG A 1 93 ? 1.813 16.734 -13.734 1 91.19 93 ARG A C 1
ATOM 732 O O . ARG A 1 93 ? 1.532 17.688 -13.008 1 91.19 93 ARG A O 1
ATOM 739 N N . ALA A 1 94 ? 2.938 16.625 -14.336 1 92.75 94 ALA A N 1
ATOM 740 C CA . ALA A 1 94 ? 4.039 17.562 -14.094 1 92.75 94 ALA A CA 1
ATOM 741 C C . ALA A 1 94 ? 3.633 18.984 -14.438 1 92.75 94 ALA A C 1
ATOM 743 O O . ALA A 1 94 ? 4.09 19.938 -13.797 1 92.75 94 ALA A O 1
ATOM 744 N N . ASP A 1 95 ? 2.686 19.125 -15.367 1 95 95 ASP A N 1
ATOM 745 C CA . ASP A 1 95 ? 2.334 20.453 -15.844 1 95 95 ASP A CA 1
ATOM 746 C C . ASP A 1 95 ? 1.06 20.953 -15.172 1 95 95 ASP A C 1
ATOM 748 O O . ASP A 1 95 ? 0.583 22.047 -15.477 1 95 95 ASP A O 1
ATOM 752 N N . ASP A 1 96 ? 0.54 20.203 -14.336 1 96.88 96 ASP A N 1
ATOM 753 C CA . ASP A 1 96 ? -0.636 20.656 -13.602 1 96.88 96 ASP A CA 1
ATOM 754 C C . ASP A 1 96 ? -0.26 21.703 -12.555 1 96.88 96 ASP A C 1
ATOM 756 O O . ASP A 1 96 ? 0.393 21.391 -11.555 1 96.88 96 ASP A O 1
ATOM 760 N N . GLU A 1 97 ? -0.722 22.875 -12.789 1 97.75 97 GLU A N 1
ATOM 761 C CA . GLU A 1 97 ? -0.446 24.016 -11.906 1 97.75 97 GLU A CA 1
ATOM 762 C C . GLU A 1 97 ? -1.628 24.281 -10.977 1 97.75 97 GLU A C 1
ATOM 764 O O . GLU A 1 97 ? -2.781 24.281 -11.414 1 97.75 97 GLU A O 1
ATOM 769 N N . ILE A 1 98 ? -1.315 24.516 -9.703 1 98.5 98 ILE A N 1
ATOM 770 C CA . ILE A 1 98 ? -2.332 25 -8.781 1 98.5 98 ILE A CA 1
ATOM 771 C C . ILE A 1 98 ? -2.125 26.484 -8.523 1 98.5 98 ILE A C 1
ATOM 773 O O . ILE A 1 98 ? -1.008 27 -8.633 1 98.5 98 ILE A O 1
ATOM 777 N N . LYS A 1 99 ? -3.225 27.125 -8.18 1 98.75 99 LYS A N 1
ATOM 778 C CA . LYS A 1 99 ? -3.133 28.5 -7.707 1 98.75 99 LYS A CA 1
ATOM 779 C C . LYS A 1 99 ? -3.045 28.562 -6.188 1 98.75 99 LYS A C 1
ATOM 781 O O . LYS A 1 99 ? -3.695 27.781 -5.488 1 98.75 99 LYS A O 1
ATOM 786 N N . ILE A 1 100 ? -2.244 29.547 -5.766 1 98.62 100 ILE A N 1
ATOM 787 C CA . ILE A 1 100 ? -2.125 29.891 -4.352 1 98.62 100 ILE A CA 1
ATOM 788 C C . ILE A 1 100 ? -2.977 31.125 -4.051 1 98.62 100 ILE A C 1
ATOM 790 O O . ILE A 1 100 ? -2.957 32.094 -4.805 1 98.62 100 ILE A O 1
ATOM 794 N N . GLY A 1 101 ? -3.736 31.016 -2.963 1 98.81 101 GLY A N 1
ATOM 795 C CA . GLY A 1 101 ? -4.527 32.188 -2.6 1 98.81 101 GLY A CA 1
ATOM 796 C C . GLY A 1 101 ? -4.941 32.188 -1.139 1 98.81 101 GLY A C 1
ATOM 797 O O . GLY A 1 101 ? -4.391 31.438 -0.329 1 98.81 101 GLY A O 1
ATOM 798 N N . MET A 1 102 ? -5.793 33.188 -0.872 1 98.81 102 MET A N 1
ATOM 799 C CA . MET A 1 102 ? -6.379 33.281 0.462 1 98.81 102 MET A CA 1
ATOM 800 C C . MET A 1 102 ? -7.793 33.844 0.396 1 98.81 102 MET A C 1
ATOM 802 O O . MET A 1 102 ? -8.164 34.5 -0.596 1 98.81 102 MET A O 1
ATOM 806 N N . VAL A 1 103 ? -8.508 33.531 1.393 1 98.94 103 VAL A N 1
ATOM 807 C CA . VAL A 1 103 ? -9.859 34.031 1.562 1 98.94 103 VAL A CA 1
ATOM 808 C C . VAL A 1 103 ? -9.867 35.156 2.604 1 98.94 103 VAL A C 1
ATOM 810 O O . VAL A 1 103 ? -9.289 35.031 3.682 1 98.94 103 VAL A O 1
ATOM 813 N N . ASP A 1 104 ? -10.508 36.281 2.258 1 98.81 104 ASP A N 1
ATOM 814 C CA . ASP A 1 104 ? -10.75 37.344 3.221 1 98.81 104 ASP A CA 1
ATOM 815 C C . ASP A 1 104 ? -12.086 37.156 3.934 1 98.81 104 ASP A C 1
ATOM 817 O O . ASP A 1 104 ? -13.141 37.469 3.385 1 98.81 104 ASP A O 1
ATOM 821 N N . LEU A 1 105 ? -12.016 36.75 5.168 1 98.69 105 LEU A N 1
ATOM 822 C CA . LEU A 1 105 ? -13.227 36.406 5.914 1 98.69 105 LEU A CA 1
ATOM 823 C C . LEU A 1 105 ? -14.008 37.688 6.281 1 98.69 105 LEU A C 1
ATOM 825 O O . LEU A 1 105 ? -15.172 37.594 6.676 1 98.69 105 LEU A O 1
ATOM 829 N N . GLN A 1 106 ? -13.461 38.812 6.133 1 98.31 106 GLN A N 1
ATOM 830 C CA . GLN A 1 106 ? -14.102 40.062 6.512 1 98.31 106 GLN A CA 1
ATOM 831 C C . GLN A 1 106 ? -14.531 40.875 5.281 1 98.31 106 GLN A C 1
ATOM 833 O O . GLN A 1 106 ? -14.914 42.031 5.391 1 98.31 106 GLN A O 1
ATOM 838 N N . ASP A 1 107 ? -14.422 40.312 4.211 1 98.25 107 ASP A N 1
ATOM 839 C CA . ASP A 1 107 ? -14.859 40.906 2.951 1 98.25 107 ASP A CA 1
ATOM 840 C C . ASP A 1 107 ? -15.602 39.875 2.094 1 98.25 107 ASP A C 1
ATOM 842 O O . ASP A 1 107 ? -15.18 39.562 0.974 1 98.25 107 ASP A O 1
ATOM 846 N N . ASN A 1 108 ? -16.734 39.375 2.611 1 98 108 ASN A N 1
ATOM 847 C CA . ASN A 1 108 ? -17.641 38.438 1.949 1 98 108 ASN A CA 1
ATOM 848 C C . ASN A 1 108 ? -16.891 37.219 1.416 1 98 108 ASN A C 1
ATOM 850 O O . ASN A 1 108 ? -17.125 36.781 0.287 1 98 108 ASN A O 1
ATOM 854 N N . ASP A 1 109 ? -15.922 36.781 2.168 1 98.62 109 ASP A N 1
ATOM 855 C CA . ASP A 1 109 ? -15.141 35.594 1.829 1 98.62 109 ASP A CA 1
ATOM 856 C C . ASP A 1 109 ? -14.539 35.688 0.431 1 98.62 109 ASP A C 1
ATOM 858 O O . ASP A 1 109 ? -14.547 34.75 -0.339 1 98.62 109 ASP A O 1
ATOM 862 N N . ARG A 1 110 ? -14.031 36.844 0.128 1 98.5 110 ARG A N 1
ATOM 863 C CA . ARG A 1 110 ? -13.438 37.094 -1.182 1 98.5 110 ARG A CA 1
ATOM 864 C C . ARG A 1 110 ? -12.141 36.281 -1.356 1 98.5 110 ARG A C 1
ATOM 866 O O . ARG A 1 110 ? -11.258 36.344 -0.502 1 98.5 110 ARG A O 1
ATOM 873 N N . TRP A 1 111 ? -12.047 35.562 -2.467 1 98.56 111 TRP A N 1
ATOM 874 C CA . TRP A 1 111 ? -10.836 34.844 -2.848 1 98.56 111 TRP A CA 1
ATOM 875 C C . TRP A 1 111 ? -9.805 35.812 -3.434 1 98.56 111 TRP A C 1
ATOM 877 O O . TRP A 1 111 ? -10.125 36.625 -4.309 1 98.56 111 TRP A O 1
ATOM 887 N N . ILE A 1 112 ? -8.641 35.781 -2.955 1 98.69 112 ILE A N 1
ATOM 888 C CA . ILE A 1 112 ? -7.527 36.594 -3.434 1 98.69 112 ILE A CA 1
ATOM 889 C C . ILE A 1 112 ? -6.426 35.688 -3.973 1 98.69 112 ILE A C 1
ATOM 891 O O . ILE A 1 112 ? -5.801 34.938 -3.215 1 98.69 112 ILE A O 1
ATOM 895 N N . GLU A 1 113 ? -6.152 35.75 -5.238 1 98.38 113 GLU A N 1
ATOM 896 C CA . GLU A 1 113 ? -5.082 34.938 -5.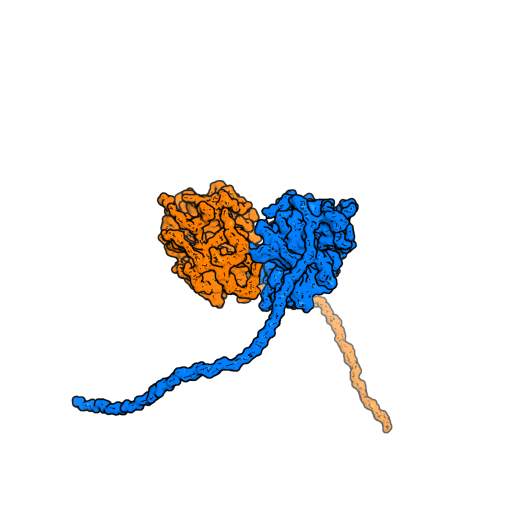844 1 98.38 113 GLU A CA 1
ATOM 897 C C . GLU A 1 113 ? -3.715 35.562 -5.547 1 98.38 113 GLU A C 1
ATOM 899 O O . GLU A 1 113 ? -3.533 36.781 -5.648 1 98.38 113 GLU A O 1
ATOM 904 N N . LEU A 1 114 ? -2.773 34.75 -5.246 1 98.75 114 LEU A N 1
ATOM 905 C CA . LEU A 1 114 ? -1.466 35.25 -4.82 1 98.75 114 LEU A CA 1
ATOM 906 C C . LEU A 1 114 ? -0.367 34.719 -5.734 1 98.75 114 LEU A C 1
ATOM 908 O O . LEU A 1 114 ? 0.604 35.406 -6.02 1 98.75 114 LEU A O 1
ATOM 912 N N . GLY A 1 115 ? -0.439 33.469 -6.129 1 98.44 115 GLY A N 1
ATOM 913 C CA . GLY A 1 115 ? 0.597 32.844 -6.934 1 98.44 115 GLY A CA 1
ATOM 914 C C . GLY A 1 115 ? 0.203 31.469 -7.449 1 98.44 115 GLY A C 1
ATOM 915 O O . GLY A 1 115 ? -0.982 31.188 -7.637 1 98.44 115 GLY A O 1
ATOM 916 N N . SER A 1 116 ? 1.25 30.672 -7.754 1 98.56 116 SER A N 1
ATOM 917 C CA . SER A 1 116 ? 0.997 29.344 -8.281 1 98.56 116 SER A CA 1
ATOM 918 C C . SER A 1 116 ? 2.135 28.391 -7.941 1 98.56 116 SER A C 1
ATOM 920 O O . SER A 1 116 ? 3.184 28.812 -7.453 1 98.56 116 SER A O 1
ATOM 922 N N . SER A 1 117 ? 1.891 27.094 -8.125 1 98.62 117 SER A N 1
ATOM 923 C CA . SER A 1 117 ? 2.916 26.078 -7.918 1 98.62 117 SER A CA 1
ATOM 924 C C . SER A 1 117 ? 2.688 24.875 -8.828 1 98.62 117 SER A C 1
ATOM 926 O O . SER A 1 117 ? 1.543 24.5 -9.094 1 98.62 117 SER A O 1
ATOM 928 N N . THR A 1 118 ? 3.816 24.281 -9.219 1 98.12 118 THR A N 1
ATOM 929 C CA . THR A 1 118 ? 3.762 23 -9.93 1 98.12 118 THR A CA 1
ATOM 930 C C . THR A 1 118 ? 4.316 21.875 -9.07 1 98.12 118 THR A C 1
ATOM 932 O O . THR A 1 118 ? 4.465 20.75 -9.539 1 98.12 118 THR A O 1
ATOM 935 N N . ALA A 1 119 ? 4.629 22.141 -7.836 1 98.19 119 ALA A N 1
ATOM 936 C CA . ALA A 1 119 ? 5.074 21.141 -6.875 1 98.19 119 ALA A CA 1
ATOM 937 C C . ALA A 1 119 ? 4.023 20.906 -5.789 1 98.19 119 ALA A C 1
ATOM 939 O O . ALA A 1 119 ? 4.012 21.609 -4.773 1 98.19 119 ALA A O 1
ATOM 940 N N . TRP A 1 120 ? 3.205 19.938 -6.051 1 97.38 120 TRP A N 1
ATOM 941 C CA . TRP A 1 120 ? 2.117 19.734 -5.098 1 97.38 120 TRP A CA 1
ATOM 942 C C . TRP A 1 120 ? 1.582 18.312 -5.172 1 97.38 120 TRP A C 1
ATOM 944 O O . TRP A 1 120 ? 1.849 17.594 -6.137 1 97.38 120 TRP A O 1
ATOM 954 N N . GLY A 1 121 ? 0.944 17.828 -4.098 1 95.31 121 GLY A N 1
ATOM 955 C CA . GLY A 1 121 ? 0.166 16.609 -4.012 1 95.31 121 GLY A CA 1
ATOM 956 C C . GLY A 1 121 ? -1.18 16.797 -3.338 1 95.31 121 GLY A C 1
ATOM 957 O O . GLY A 1 121 ? -1.385 17.781 -2.621 1 95.31 121 GLY A O 1
ATOM 958 N N . TRP A 1 122 ? -2.088 15.891 -3.51 1 95.06 122 TRP A N 1
ATOM 959 C CA . TRP A 1 122 ? -3.471 16.047 -3.068 1 95.06 122 TRP A CA 1
ATOM 960 C C . TRP A 1 122 ? -3.551 16.125 -1.548 1 95.06 122 TRP A C 1
ATOM 962 O O . TRP A 1 122 ? -4.367 16.859 -0.997 1 95.06 122 TRP A O 1
ATOM 972 N N . GLN A 1 123 ? -2.736 15.398 -0.856 1 94.19 123 GLN A N 1
ATOM 973 C CA . GLN A 1 123 ? -2.918 15.25 0.584 1 94.19 123 GLN A CA 1
ATOM 974 C C . GLN A 1 123 ? -2.227 16.391 1.342 1 94.19 123 GLN A C 1
ATOM 976 O O . GLN A 1 123 ? -2.789 16.938 2.287 1 94.19 123 GLN A O 1
ATOM 981 N N . GLN A 1 124 ? -1.031 16.734 0.865 1 95.81 124 GLN A N 1
ATOM 982 C CA . GLN A 1 124 ? -0.265 17.688 1.662 1 95.81 124 GLN A CA 1
ATOM 983 C C . GLN A 1 124 ? -0.087 19 0.919 1 95.81 124 GLN A C 1
ATOM 985 O O . GLN A 1 124 ? 0.551 19.922 1.429 1 95.81 124 GLN A O 1
ATOM 990 N N . GLY A 1 125 ? -0.595 19.094 -0.275 1 96.94 125 GLY A N 1
ATOM 991 C CA . GLY A 1 125 ? -0.44 20.312 -1.053 1 96.94 125 GLY A CA 1
ATOM 992 C C . GLY A 1 125 ? 1.007 20.625 -1.372 1 96.94 125 GLY A C 1
ATOM 993 O O . GLY A 1 125 ? 1.766 19.75 -1.796 1 96.94 125 GLY A O 1
ATOM 994 N N . CYS A 1 126 ? 1.3 21.906 -1.277 1 98.25 126 CYS A N 1
ATOM 995 C CA . CYS A 1 126 ? 2.643 22.391 -1.576 1 98.25 126 CYS A CA 1
ATOM 996 C C . CYS A 1 126 ? 3.307 22.969 -0.33 1 98.25 126 CYS A C 1
ATOM 998 O O . CYS A 1 126 ? 4.078 23.922 -0.416 1 98.25 126 CYS A O 1
ATOM 1000 N N . MET A 1 127 ? 2.814 22.484 0.829 1 98.44 127 MET A N 1
ATOM 1001 C CA . MET A 1 127 ? 3.316 22.906 2.135 1 98.44 127 MET A CA 1
ATOM 1002 C C . MET A 1 127 ? 3.014 24.375 2.393 1 98.44 127 MET A C 1
ATOM 1004 O O . MET A 1 127 ? 3.779 25.062 3.072 1 98.44 127 MET A O 1
ATOM 1008 N N . LEU A 1 128 ? 1.955 24.797 1.839 1 98.81 128 LEU A N 1
ATOM 1009 C CA . LEU A 1 128 ? 1.512 26.188 1.982 1 98.81 128 LEU A CA 1
ATOM 1010 C C . LEU A 1 128 ? 1.225 26.516 3.443 1 98.81 128 LEU A C 1
ATOM 1012 O O . LEU A 1 128 ? 0.548 25.75 4.137 1 98.81 128 LEU A O 1
ATOM 1016 N N . GLN A 1 129 ? 1.704 27.703 3.912 1 98.81 129 GLN A N 1
ATOM 1017 C CA . GLN A 1 129 ? 1.393 28.156 5.266 1 98.81 129 GLN A CA 1
ATOM 1018 C C . GLN A 1 129 ? 1.872 29.578 5.504 1 98.81 129 GLN A C 1
ATOM 1020 O O . GLN A 1 129 ? 2.756 30.062 4.793 1 98.81 129 GLN A O 1
ATOM 1025 N N . TRP A 1 130 ? 1.296 30.234 6.449 1 98.81 130 TRP A N 1
ATOM 1026 C CA . TRP A 1 130 ? 1.866 31.484 6.957 1 98.81 130 TRP A CA 1
ATOM 1027 C C . TRP A 1 130 ? 3.203 31.234 7.645 1 98.81 130 TRP A C 1
ATOM 1029 O O . TRP A 1 130 ? 3.357 30.25 8.367 1 98.81 130 TRP A O 1
ATOM 1039 N N . ARG A 1 131 ? 4.109 32.094 7.406 1 98.69 131 ARG A N 1
ATOM 1040 C CA . ARG A 1 131 ? 5.402 31.984 8.07 1 98.69 131 ARG A CA 1
ATOM 1041 C C . ARG A 1 131 ? 5.293 32.375 9.547 1 98.69 131 ARG A C 1
ATOM 1043 O O . ARG A 1 131 ? 4.852 33.469 9.875 1 98.69 131 ARG A O 1
ATOM 1050 N N . PRO A 1 132 ? 5.715 31.453 10.438 1 98.12 132 PRO A N 1
ATOM 1051 C CA . PRO A 1 132 ? 5.645 31.797 11.859 1 98.12 132 PRO A CA 1
ATOM 1052 C C . PRO A 1 132 ? 6.363 33.094 12.188 1 98.12 132 PRO A C 1
ATOM 1054 O O . PRO A 1 132 ? 7.453 33.344 11.672 1 98.12 132 PRO A O 1
ATOM 1057 N N . GLY A 1 133 ? 5.684 33.906 13.016 1 95.62 133 GLY A N 1
ATOM 1058 C CA . GLY A 1 133 ? 6.277 35.156 13.43 1 95.62 133 GLY A CA 1
ATOM 1059 C C . GLY A 1 133 ? 5.969 36.312 12.492 1 95.62 133 GLY A C 1
ATOM 1060 O O . GLY A 1 133 ? 6.305 37.438 12.773 1 95.62 133 GLY A O 1
ATOM 1061 N N . SER A 1 134 ? 5.336 35.969 11.406 1 97.44 134 SER A N 1
ATOM 1062 C CA . SER A 1 134 ? 4.992 37.031 10.445 1 97.44 134 SER A CA 1
ATOM 1063 C C . SER A 1 134 ? 3.48 37.156 10.281 1 97.44 134 SER A C 1
ATOM 1065 O O . SER A 1 134 ? 2.762 36.156 10.328 1 97.44 134 SER A O 1
ATOM 1067 N N . ASP A 1 135 ? 3.066 38.344 10.078 1 97.19 135 ASP A N 1
ATOM 1068 C CA . ASP A 1 135 ? 1.656 38.562 9.781 1 97.19 135 ASP A CA 1
ATOM 1069 C C . ASP A 1 135 ? 1.457 38.938 8.312 1 97.19 135 ASP A C 1
ATOM 1071 O O . ASP A 1 135 ? 0.364 39.344 7.906 1 97.19 135 ASP A O 1
ATOM 1075 N N . ARG A 1 136 ? 2.508 38.781 7.52 1 98.12 136 ARG A N 1
ATOM 1076 C CA . ARG A 1 136 ? 2.354 39.219 6.141 1 98.12 136 ARG A CA 1
ATOM 1077 C C . ARG A 1 136 ? 2.973 38.219 5.168 1 98.12 136 ARG A C 1
ATOM 1079 O O . ARG A 1 136 ? 2.658 38.219 3.977 1 98.12 136 ARG A O 1
ATOM 1086 N N . GLU A 1 137 ? 3.861 37.312 5.637 1 98.75 137 GLU A N 1
ATOM 1087 C CA . GLU A 1 137 ? 4.566 36.438 4.715 1 98.75 137 GLU A CA 1
ATOM 1088 C C . GLU A 1 137 ? 3.975 35.031 4.746 1 98.75 137 GLU A C 1
ATOM 1090 O O . GLU A 1 137 ? 3.627 34.5 5.812 1 98.75 137 GLU A O 1
ATOM 1095 N N . ILE A 1 138 ? 3.916 34.469 3.562 1 98.88 138 ILE A N 1
ATOM 1096 C CA . ILE A 1 138 ? 3.551 33.094 3.393 1 98.88 138 ILE A CA 1
ATOM 1097 C C . ILE A 1 138 ? 4.672 32.344 2.662 1 98.88 138 ILE A C 1
ATOM 1099 O O . ILE A 1 138 ? 5.539 32.969 2.047 1 98.88 138 ILE A O 1
ATOM 1103 N N . VAL A 1 139 ? 4.688 31.047 2.818 1 98.81 139 VAL A N 1
ATOM 1104 C CA . VAL A 1 139 ? 5.672 30.203 2.154 1 98.81 139 VAL A CA 1
ATOM 1105 C C . VAL A 1 139 ? 4.969 29.031 1.469 1 98.81 139 VAL A C 1
ATOM 1107 O O . VAL A 1 139 ? 3.934 28.547 1.942 1 98.81 139 VAL A O 1
ATOM 1110 N N . TRP A 1 140 ? 5.5 28.562 0.326 1 98.81 140 TRP A N 1
ATOM 1111 C CA . TRP A 1 140 ? 5.051 27.344 -0.319 1 98.81 140 TRP A CA 1
ATOM 1112 C C . TRP A 1 140 ? 6.133 26.781 -1.234 1 98.81 140 TRP A C 1
ATOM 1114 O O . TRP A 1 140 ? 7.055 27.5 -1.631 1 98.81 140 TRP A O 1
ATOM 1124 N N . ASN A 1 141 ? 6.043 25.469 -1.511 1 98.81 141 ASN A N 1
ATOM 1125 C CA . ASN A 1 141 ? 6.965 24.828 -2.439 1 98.81 141 ASN A CA 1
ATOM 1126 C C . ASN A 1 141 ? 6.52 25.016 -3.887 1 98.81 141 ASN A C 1
ATOM 1128 O O . ASN A 1 141 ? 5.324 25.125 -4.164 1 98.81 141 ASN A O 1
ATOM 1132 N N . ASP A 1 142 ? 7.523 25.031 -4.715 1 98.75 142 ASP A N 1
ATOM 1133 C CA . ASP A 1 142 ? 7.336 25.156 -6.156 1 98.75 142 ASP A CA 1
ATOM 1134 C C . ASP A 1 142 ? 8.438 24.422 -6.918 1 98.75 142 ASP A C 1
ATOM 1136 O O . ASP A 1 142 ? 9.266 23.734 -6.316 1 98.75 142 ASP A O 1
ATOM 1140 N N . ARG A 1 143 ? 8.312 24.422 -8.211 1 98.25 143 ARG A N 1
ATOM 1141 C CA . ARG A 1 143 ? 9.352 23.891 -9.078 1 98.25 143 ARG A CA 1
ATOM 1142 C C . ARG A 1 143 ? 9.914 24.969 -9.992 1 98.25 143 ARG A C 1
ATOM 1144 O O . ARG A 1 143 ? 9.156 25.734 -10.602 1 98.25 143 ARG A O 1
ATOM 1151 N N . ASP A 1 144 ? 11.164 25.094 -10.023 1 95.88 144 ASP A N 1
ATOM 1152 C CA . ASP A 1 144 ? 11.867 26.109 -10.805 1 95.88 144 ASP A CA 1
ATOM 1153 C C . ASP A 1 144 ? 13.18 25.562 -11.359 1 95.88 144 ASP A C 1
ATOM 1155 O O . ASP A 1 144 ? 14.047 25.141 -10.602 1 95.88 144 ASP A O 1
ATOM 1159 N N . ASP A 1 145 ? 13.289 25.5 -12.672 1 92.88 145 ASP A N 1
ATOM 1160 C CA . ASP A 1 145 ? 14.508 25.094 -13.375 1 92.88 145 ASP A CA 1
ATOM 1161 C C . ASP A 1 145 ? 14.945 23.703 -12.953 1 92.88 145 ASP A C 1
ATOM 1163 O O . ASP A 1 145 ? 16.094 23.484 -12.555 1 92.88 145 ASP A O 1
ATOM 1167 N N . GLY A 1 146 ? 14.008 22.859 -12.852 1 93 146 GLY A N 1
ATOM 1168 C CA . GLY A 1 146 ? 14.312 21.453 -12.617 1 93 146 GLY A CA 1
ATOM 1169 C C . GLY A 1 146 ? 14.594 21.141 -11.164 1 93 146 GLY A C 1
ATOM 1170 O O . GLY A 1 146 ? 15.148 20.078 -10.844 1 93 146 GLY A O 1
ATOM 1171 N N . ARG A 1 147 ? 14.219 22.078 -10.281 1 95.12 147 ARG A N 1
ATOM 1172 C CA . ARG A 1 147 ? 14.406 21.875 -8.852 1 95.12 147 ARG A CA 1
ATOM 1173 C C . ARG A 1 147 ? 13.148 22.219 -8.078 1 95.12 147 ARG A C 1
ATOM 1175 O O . ARG A 1 147 ? 12.391 23.109 -8.484 1 95.12 147 ARG A O 1
ATOM 1182 N N . TYR A 1 148 ? 13.023 21.484 -6.992 1 98.06 148 TYR A N 1
ATOM 1183 C CA . TYR A 1 148 ? 12 21.938 -6.059 1 98.06 148 TYR A CA 1
ATOM 1184 C C . TYR A 1 148 ? 12.516 23.078 -5.195 1 98.06 148 TYR A C 1
ATOM 1186 O O . TYR A 1 148 ? 13.609 23 -4.625 1 98.06 148 TYR A O 1
ATOM 1194 N N . VAL A 1 149 ? 11.734 24.125 -5.152 1 98.62 149 VAL A N 1
ATOM 1195 C CA . VAL A 1 149 ? 12.141 25.328 -4.449 1 98.62 149 VAL A CA 1
ATOM 1196 C C . VAL A 1 149 ? 11.07 25.734 -3.439 1 98.62 149 VAL A C 1
ATOM 1198 O O . VAL A 1 149 ? 10.008 25.109 -3.371 1 98.62 149 VAL A O 1
ATOM 1201 N N . CYS A 1 150 ? 11.398 26.719 -2.652 1 98.69 150 CYS A N 1
ATOM 1202 C CA . CYS A 1 150 ? 10.461 27.328 -1.716 1 98.69 150 CYS A CA 1
ATOM 1203 C C . CYS A 1 150 ? 10.273 28.797 -2.018 1 98.69 150 CYS A C 1
ATOM 1205 O O . CYS A 1 150 ? 11.25 29.547 -2.156 1 98.69 150 CYS A O 1
ATOM 1207 N N . ARG A 1 151 ? 9.023 29.188 -2.143 1 98.81 151 ARG A N 1
ATOM 1208 C CA . ARG A 1 151 ? 8.672 30.594 -2.32 1 98.81 151 ARG A CA 1
ATOM 1209 C C . ARG A 1 151 ? 8.297 31.234 -0.988 1 98.81 151 ARG A C 1
ATOM 1211 O O . ARG A 1 151 ? 7.609 30.625 -0.17 1 98.81 151 ARG A O 1
ATOM 1218 N N . ILE A 1 152 ? 8.758 32.469 -0.776 1 98.75 152 ILE A N 1
ATOM 1219 C CA . ILE A 1 152 ? 8.328 33.312 0.331 1 98.75 152 ILE A CA 1
ATOM 1220 C C . ILE A 1 152 ? 7.781 34.625 -0.211 1 98.75 152 ILE A C 1
ATOM 1222 O O . ILE A 1 152 ? 8.461 35.312 -0.967 1 98.75 152 ILE A O 1
ATOM 1226 N N . MET A 1 153 ? 6.551 34.938 0.213 1 98.81 153 MET A N 1
ATOM 1227 C CA . MET A 1 153 ? 5.914 36.125 -0.364 1 98.81 153 MET A CA 1
ATOM 1228 C C . MET A 1 153 ? 5.258 36.969 0.721 1 98.81 153 MET A C 1
ATOM 1230 O O . MET A 1 153 ? 4.637 36.438 1.641 1 98.81 153 MET A O 1
ATOM 1234 N N . ASP A 1 154 ? 5.43 38.25 0.579 1 98.69 154 ASP A N 1
ATOM 1235 C CA . ASP A 1 154 ? 4.574 39.219 1.288 1 98.69 154 ASP A CA 1
ATOM 1236 C C . ASP A 1 154 ? 3.225 39.344 0.592 1 98.69 154 ASP A C 1
ATOM 1238 O O . ASP A 1 154 ? 3.154 39.812 -0.551 1 98.69 154 ASP A O 1
ATOM 1242 N N . VAL A 1 155 ? 2.184 39.094 1.278 1 98.56 155 VAL A N 1
ATOM 1243 C CA . VAL A 1 155 ? 0.897 38.938 0.606 1 98.56 155 VAL A CA 1
ATOM 1244 C C . VAL A 1 155 ? 0.326 40.312 0.271 1 98.56 155 VAL A C 1
ATOM 1246 O O . VAL A 1 155 ? -0.586 40.438 -0.551 1 98.56 155 VAL A O 1
ATOM 1249 N N . PHE A 1 156 ? 0.794 41.312 0.853 1 97.25 156 PHE A N 1
ATOM 1250 C CA . PHE A 1 156 ? 0.258 42.625 0.604 1 97.25 156 PHE A CA 1
ATOM 1251 C C . PHE A 1 156 ? 1.07 43.375 -0.465 1 97.25 156 PHE A C 1
ATOM 1253 O O . PHE A 1 156 ? 0.513 43.844 -1.446 1 97.25 156 PHE A O 1
ATOM 1260 N N . SER A 1 157 ? 2.357 43.312 -0.341 1 98 157 SER A N 1
ATOM 1261 C CA . SER A 1 157 ? 3.197 43.969 -1.34 1 98 157 SER A CA 1
ATOM 1262 C C . SER A 1 157 ? 3.412 43.062 -2.553 1 98 157 SER A C 1
ATOM 1264 O O . SER A 1 157 ? 3.828 43.531 -3.615 1 98 157 SER A O 1
ATOM 1266 N N . ARG A 1 158 ? 3.309 41.781 -2.369 1 98.06 158 ARG A N 1
ATOM 1267 C CA . ARG A 1 158 ? 3.467 40.75 -3.387 1 98.06 158 ARG A CA 1
ATOM 1268 C C . ARG A 1 158 ? 4.941 40.5 -3.709 1 98.06 158 ARG A C 1
ATOM 1270 O O . ARG A 1 158 ? 5.27 39.781 -4.641 1 98.06 158 ARG A O 1
ATOM 1277 N N . LYS A 1 159 ? 5.777 41.219 -2.93 1 98.25 159 LYS A N 1
ATOM 1278 C CA . LYS A 1 159 ? 7.199 40.906 -3.092 1 98.25 159 LYS A CA 1
ATOM 1279 C C . LYS A 1 159 ? 7.5 39.469 -2.729 1 98.25 159 LYS A C 1
ATOM 1281 O O . LYS A 1 159 ? 7.039 38.969 -1.699 1 98.25 159 LYS A O 1
ATOM 1286 N N . GLN A 1 160 ? 8.266 38.781 -3.605 1 98 160 GLN A N 1
ATOM 1287 C CA . GLN A 1 160 ? 8.539 37.375 -3.449 1 98 160 GLN A CA 1
ATOM 1288 C C . GLN A 1 160 ? 10.031 37.062 -3.57 1 98 160 GLN A C 1
ATOM 1290 O O . GLN A 1 160 ? 10.734 37.719 -4.348 1 98 160 GLN A O 1
ATOM 1295 N N . ARG A 1 161 ? 10.492 36.156 -2.822 1 97.5 161 ARG A N 1
ATOM 1296 C CA . ARG A 1 161 ? 11.828 35.594 -3.012 1 97.5 161 ARG A CA 1
ATOM 1297 C C . ARG A 1 161 ? 11.797 34.062 -3.029 1 97.5 161 ARG A C 1
ATOM 1299 O O . ARG A 1 161 ? 10.82 33.469 -2.58 1 97.5 161 ARG A O 1
ATOM 1306 N N . THR A 1 162 ? 12.914 33.531 -3.584 1 98.12 162 THR A N 1
ATOM 1307 C CA . THR A 1 162 ? 12.977 32.062 -3.789 1 98.12 162 THR A CA 1
ATOM 1308 C C . THR A 1 162 ? 14.148 31.469 -3.029 1 98.12 162 THR A C 1
ATOM 1310 O O . THR A 1 162 ? 15.258 32 -3.057 1 98.12 162 THR A O 1
ATOM 1313 N N . ILE A 1 163 ? 13.859 30.453 -2.27 1 98.25 163 ILE A N 1
ATOM 1314 C CA . ILE A 1 163 ? 14.875 29.594 -1.672 1 98.25 163 ILE A CA 1
ATOM 1315 C C . ILE A 1 163 ? 15.094 28.359 -2.547 1 98.25 163 ILE A C 1
ATOM 1317 O O . ILE A 1 163 ? 14.133 27.703 -2.951 1 98.25 163 ILE A O 1
ATOM 1321 N N . ASP A 1 164 ? 16.328 27.984 -2.818 1 97.06 164 ASP A N 1
ATOM 1322 C CA . ASP A 1 164 ? 16.656 26.953 -3.799 1 97.06 164 ASP A CA 1
ATOM 1323 C C . ASP A 1 164 ? 16.5 25.547 -3.197 1 97.06 164 ASP A C 1
ATOM 1325 O O . ASP A 1 164 ? 17.25 24.641 -3.523 1 97.06 164 ASP A O 1
ATOM 1329 N N . GLN A 1 165 ? 15.625 25.422 -2.322 1 97.75 165 GLN A N 1
ATOM 1330 C CA . GLN A 1 165 ? 15.328 24.141 -1.695 1 97.75 165 GLN A CA 1
ATOM 1331 C C . GLN A 1 165 ? 13.906 24.109 -1.14 1 97.75 165 GLN A C 1
ATOM 1333 O O . GLN A 1 165 ? 13.516 25 -0.376 1 97.75 165 GLN A O 1
ATOM 1338 N N . ALA A 1 166 ? 13.148 23.062 -1.488 1 98.56 166 ALA A N 1
ATOM 1339 C CA . ALA A 1 166 ? 11.805 22.906 -0.938 1 98.56 166 ALA A CA 1
ATOM 1340 C C . ALA A 1 166 ? 11.852 22.609 0.558 1 98.56 166 ALA A C 1
ATOM 1342 O O . ALA A 1 166 ? 12.859 22.125 1.069 1 98.56 166 ALA A O 1
ATOM 1343 N N . ILE A 1 167 ? 10.766 22.875 1.229 1 98.75 167 ILE A N 1
ATOM 1344 C CA . ILE A 1 167 ? 10.711 22.672 2.674 1 98.75 167 ILE A CA 1
ATOM 1345 C C . ILE A 1 167 ? 9.547 21.75 3.021 1 98.75 167 ILE A C 1
ATOM 1347 O O . ILE A 1 167 ? 8.641 21.547 2.207 1 98.75 167 ILE A O 1
ATOM 1351 N N . TYR A 1 168 ? 9.609 21.188 4.262 1 98.62 168 TYR A N 1
ATOM 1352 C CA . TYR A 1 168 ? 8.508 20.359 4.75 1 98.62 168 TYR A CA 1
ATOM 1353 C C . TYR A 1 168 ? 7.898 20.953 6.012 1 98.62 168 TYR A C 1
ATOM 1355 O O . TYR A 1 168 ? 6.68 21.141 6.094 1 98.62 168 TYR A O 1
ATOM 1363 N N . ALA A 1 169 ? 8.688 21.281 7.004 1 98.69 169 ALA A N 1
ATOM 1364 C CA . ALA A 1 169 ? 8.211 21.812 8.281 1 98.69 169 ALA A CA 1
ATOM 1365 C C . ALA A 1 169 ? 9.055 23.016 8.719 1 98.69 169 ALA A C 1
ATOM 1367 O O . ALA A 1 169 ? 10.289 22.984 8.617 1 98.69 169 ALA A O 1
ATOM 1368 N N . LEU A 1 170 ? 8.391 23.984 9.242 1 98.69 170 LEU A N 1
ATOM 1369 C CA . LEU A 1 170 ? 9.07 25.203 9.68 1 98.69 170 LEU A CA 1
ATOM 1370 C C . LEU A 1 170 ? 9.359 25.156 11.18 1 98.69 170 LEU A C 1
ATOM 1372 O O . LEU A 1 170 ? 8.562 24.625 11.953 1 98.69 170 LEU A O 1
ATOM 1376 N N . SER A 1 171 ? 10.469 25.797 11.477 1 98.44 171 SER A N 1
ATOM 1377 C CA . SER A 1 171 ? 10.695 26.109 12.883 1 98.44 171 SER A CA 1
ATOM 1378 C C . SER A 1 171 ? 9.688 27.125 13.398 1 98.44 171 SER A C 1
ATOM 1380 O O . SER A 1 171 ? 9.18 27.938 12.625 1 98.44 171 SER A O 1
ATOM 1382 N N . PRO A 1 172 ? 9.492 27.078 14.727 1 97.94 172 PRO A N 1
ATOM 1383 C CA . PRO A 1 172 ? 8.461 27.953 15.266 1 97.94 172 PRO A CA 1
ATOM 1384 C C . PRO A 1 172 ? 8.828 29.438 15.156 1 97.94 172 PRO A C 1
ATOM 1386 O O . PRO A 1 172 ? 7.965 30.312 15.289 1 97.94 172 PRO A O 1
ATOM 1389 N N . ASP A 1 173 ? 10.078 29.75 14.914 1 97.31 173 ASP A N 1
ATOM 1390 C CA . ASP A 1 173 ? 10.484 31.141 14.773 1 97.31 173 ASP A CA 1
ATOM 1391 C C . ASP A 1 173 ? 10.469 31.562 13.305 1 97.31 173 ASP A C 1
ATOM 1393 O O . ASP A 1 173 ? 10.766 32.719 12.992 1 97.31 173 ASP A O 1
ATOM 1397 N N . GLY A 1 174 ? 10.227 30.656 12.414 1 98 174 GLY A N 1
ATOM 1398 C CA . GLY A 1 174 ? 10.078 30.969 11 1 98 174 GLY A CA 1
ATOM 1399 C C . GLY A 1 174 ? 11.398 31.203 10.297 1 98 174 GLY A C 1
ATOM 1400 O O . GLY A 1 174 ? 11.422 31.641 9.141 1 98 174 GLY A O 1
ATOM 1401 N N . ARG A 1 175 ? 12.5 30.859 10.875 1 97.94 175 ARG A N 1
ATOM 1402 C CA . ARG A 1 175 ? 13.797 31.219 10.328 1 97.94 175 ARG A CA 1
ATOM 1403 C C . ARG A 1 175 ? 14.453 30.031 9.633 1 97.94 175 ARG A C 1
ATOM 1405 O O . ARG A 1 175 ? 15.383 30.203 8.836 1 97.94 175 ARG A O 1
ATOM 1412 N N . SER A 1 176 ? 14.047 28.891 10.016 1 98.38 176 SER A N 1
ATOM 1413 C CA . SER A 1 176 ? 14.594 27.672 9.406 1 98.38 176 SER A CA 1
ATOM 1414 C C . SER A 1 176 ? 13.508 26.641 9.18 1 98.38 176 SER A C 1
ATOM 1416 O O . SER A 1 176 ? 12.375 26.797 9.641 1 98.38 176 SER A O 1
ATOM 1418 N N . ALA A 1 177 ? 13.898 25.656 8.383 1 98.75 177 ALA A N 1
ATOM 1419 C CA . ALA A 1 177 ? 13 24.547 8.07 1 98.75 177 ALA A CA 1
ATOM 1420 C C . ALA A 1 177 ? 13.766 23.234 7.93 1 98.75 177 ALA A C 1
ATOM 1422 O O . ALA A 1 177 ? 14.992 23.234 7.785 1 98.75 177 ALA A O 1
ATOM 1423 N N . VAL A 1 178 ? 13.062 22.172 8.086 1 98.81 178 VAL A N 1
ATOM 1424 C CA . VAL A 1 178 ? 13.555 20.859 7.664 1 98.81 178 VAL A CA 1
ATOM 1425 C C . VAL A 1 178 ? 12.773 20.391 6.438 1 98.81 178 VAL A C 1
ATOM 1427 O O . VAL A 1 178 ? 11.648 20.828 6.203 1 98.81 178 VAL A O 1
ATOM 1430 N N . GLY A 1 179 ? 13.453 19.641 5.645 1 98.56 179 GLY A N 1
ATOM 1431 C CA . GLY A 1 179 ? 12.836 19.047 4.461 1 98.56 179 GLY A CA 1
ATOM 1432 C C . GLY A 1 179 ? 13.281 17.625 4.207 1 98.56 179 GLY A C 1
ATOM 1433 O O . GLY A 1 179 ? 14.055 17.062 4.984 1 98.56 179 GLY A O 1
ATOM 1434 N N . LEU A 1 180 ? 12.695 17.031 3.162 1 98.31 180 LEU A N 1
ATOM 1435 C CA . LEU A 1 180 ? 12.984 15.656 2.766 1 98.31 180 LEU A CA 1
ATOM 1436 C C . LEU A 1 180 ? 13.008 15.523 1.245 1 98.31 180 LEU A C 1
ATOM 1438 O O . LEU A 1 180 ? 12.852 16.516 0.529 1 98.31 180 LEU A O 1
ATOM 1442 N N . ASP A 1 181 ? 13.266 14.367 0.776 1 97.31 181 ASP A N 1
ATOM 1443 C CA . ASP A 1 181 ? 13.359 14.078 -0.652 1 97.31 181 ASP A CA 1
ATOM 1444 C C . ASP A 1 181 ? 11.977 13.852 -1.258 1 97.31 181 ASP A C 1
ATOM 1446 O O . ASP A 1 181 ? 11.516 12.711 -1.362 1 97.31 181 ASP A O 1
ATOM 1450 N N . PHE A 1 182 ? 11.383 14.93 -1.792 1 97.44 182 PHE A N 1
ATOM 1451 C CA . PHE A 1 182 ? 10.008 14.875 -2.277 1 97.44 182 PHE A CA 1
ATOM 1452 C C . PHE A 1 182 ? 9.906 14.008 -3.527 1 97.44 182 PHE A C 1
ATOM 1454 O O . PHE A 1 182 ? 8.867 13.398 -3.789 1 97.44 182 PHE A O 1
ATOM 1461 N N . ALA A 1 183 ? 10.961 13.961 -4.32 1 95.81 183 ALA A N 1
ATOM 1462 C CA . ALA A 1 183 ? 10.961 13.102 -5.504 1 95.81 183 ALA A CA 1
ATOM 1463 C C . ALA A 1 183 ? 10.898 11.633 -5.117 1 95.81 183 ALA A C 1
ATOM 1465 O O . ALA A 1 183 ? 10.156 10.852 -5.727 1 95.81 183 ALA A O 1
ATOM 1466 N N . ARG A 1 184 ? 11.602 11.289 -4.129 1 94.75 184 ARG A N 1
ATOM 1467 C CA . ARG A 1 184 ? 11.602 9.906 -3.656 1 94.75 184 ARG A CA 1
ATOM 1468 C C . ARG A 1 184 ? 10.258 9.531 -3.045 1 94.75 184 ARG A C 1
ATOM 1470 O O . ARG A 1 184 ? 9.75 8.43 -3.275 1 94.75 184 ARG A O 1
ATOM 1477 N N . VAL A 1 185 ? 9.727 10.406 -2.268 1 94.81 185 VAL A N 1
ATOM 1478 C CA . VAL A 1 185 ? 8.406 10.148 -1.686 1 94.81 185 VAL A CA 1
ATOM 1479 C C . VAL A 1 185 ? 7.391 9.906 -2.795 1 94.81 185 VAL A C 1
ATOM 1481 O O . VAL A 1 185 ? 6.586 8.977 -2.715 1 94.81 185 VAL A O 1
ATOM 1484 N N . ASN A 1 186 ? 7.438 10.734 -3.791 1 91.56 186 ASN A N 1
ATOM 1485 C CA . ASN A 1 186 ? 6.5 10.57 -4.895 1 91.56 186 ASN A CA 1
ATOM 1486 C C . ASN A 1 186 ? 6.688 9.227 -5.594 1 91.56 186 ASN A C 1
ATOM 1488 O O . ASN A 1 186 ? 5.723 8.633 -6.078 1 91.56 186 ASN A O 1
ATOM 1492 N N . ASP A 1 187 ? 7.91 8.773 -5.66 1 87.75 187 ASP A N 1
ATOM 1493 C CA . ASP A 1 187 ? 8.227 7.5 -6.301 1 87.75 187 ASP A CA 1
ATOM 1494 C C . ASP A 1 187 ? 7.602 6.332 -5.535 1 87.75 187 ASP A C 1
ATOM 1496 O O . ASP A 1 187 ? 7.094 5.387 -6.141 1 87.75 187 ASP A O 1
ATOM 1500 N N . VAL A 1 188 ? 7.582 6.453 -4.297 1 86.06 188 VAL A N 1
ATOM 1501 C CA . VAL A 1 188 ? 7.152 5.312 -3.494 1 86.06 188 VAL A CA 1
ATOM 1502 C C . VAL A 1 188 ? 5.695 5.492 -3.078 1 86.06 188 VAL A C 1
ATOM 1504 O O . VAL A 1 188 ? 4.992 4.512 -2.811 1 86.06 188 VAL A O 1
ATOM 1507 N N . ARG A 1 189 ? 5.262 6.703 -2.916 1 86.31 189 ARG A N 1
ATOM 1508 C CA . ARG A 1 189 ? 3.924 7 -2.41 1 86.31 189 ARG A CA 1
ATOM 1509 C C . ARG A 1 189 ? 3.328 8.211 -3.115 1 86.31 189 ARG A C 1
ATOM 1511 O O . ARG A 1 189 ? 3.197 9.281 -2.52 1 86.31 189 ARG A O 1
ATOM 1518 N N . PRO A 1 190 ? 2.803 8.039 -4.254 1 80.12 190 PRO A N 1
ATOM 1519 C CA . PRO A 1 190 ? 2.143 9.156 -4.934 1 80.12 190 PRO A CA 1
ATOM 1520 C C . PRO A 1 190 ? 1.051 9.805 -4.086 1 80.12 190 PRO A C 1
ATOM 1522 O O . PRO A 1 190 ? 0.331 9.109 -3.363 1 80.12 190 PRO A O 1
ATOM 1525 N N . GLY A 1 191 ? 0.987 11.156 -4.117 1 80.12 191 GLY A N 1
ATOM 1526 C CA . GLY A 1 191 ? 0.059 11.93 -3.311 1 80.12 191 GLY A CA 1
ATOM 1527 C C . GLY A 1 191 ? 0.73 12.664 -2.164 1 80.12 191 GLY A C 1
ATOM 1528 O O . GLY A 1 191 ? 0.177 13.625 -1.624 1 80.12 191 GLY A O 1
ATOM 1529 N N . TYR A 1 192 ? 1.938 12.164 -1.834 1 88.56 192 TYR A N 1
ATOM 1530 C CA . TYR A 1 192 ? 2.625 12.742 -0.688 1 88.56 192 TYR A CA 1
ATOM 1531 C C . TYR A 1 192 ? 3.934 13.398 -1.113 1 88.56 192 TYR A C 1
ATOM 1533 O O . TYR A 1 192 ? 4.598 14.055 -0.308 1 88.56 192 TYR A O 1
ATOM 1541 N N . GLY A 1 193 ? 4.293 13.18 -2.295 1 93.12 193 GLY A N 1
ATOM 1542 C CA . GLY A 1 193 ? 5.43 13.852 -2.906 1 93.12 193 GLY A CA 1
ATOM 1543 C C . GLY A 1 193 ? 5.039 14.742 -4.07 1 93.12 193 GLY A C 1
ATOM 1544 O O . GLY A 1 193 ? 3.91 15.227 -4.137 1 93.12 193 GLY A O 1
ATOM 1545 N N . TYR A 1 194 ? 6.086 15.086 -4.855 1 96.25 194 TYR A N 1
ATOM 1546 C CA . TYR A 1 194 ? 5.832 15.969 -5.988 1 96.25 194 TYR A CA 1
ATOM 1547 C C . TYR A 1 194 ? 6.188 15.289 -7.305 1 96.25 194 TYR A C 1
ATOM 1549 O O . TYR A 1 194 ? 7.234 14.648 -7.414 1 96.25 194 TYR A O 1
ATOM 1557 N N . VAL A 1 195 ? 5.32 15.438 -8.258 1 92.31 195 VAL A N 1
ATOM 1558 C CA . VAL A 1 195 ? 5.59 14.961 -9.609 1 92.31 195 VAL A CA 1
ATOM 1559 C C . VAL A 1 195 ? 6.5 15.945 -10.336 1 92.31 195 VAL A C 1
ATOM 1561 O O . VAL A 1 195 ? 6.637 17.094 -9.914 1 92.31 195 VAL A O 1
ATOM 1564 N N . GLY A 1 196 ? 7.133 15.523 -11.391 1 92 196 GLY A N 1
ATOM 1565 C CA . GLY A 1 196 ? 7.867 16.438 -12.25 1 92 196 GLY A CA 1
ATOM 1566 C C . GLY A 1 196 ? 9.359 16.172 -12.273 1 92 196 GLY A C 1
ATOM 1567 O O . GLY A 1 196 ? 10.023 16.375 -13.297 1 92 196 GLY A O 1
ATOM 1568 N N . ILE A 1 197 ? 9.891 15.852 -11.141 1 94.19 197 ILE A N 1
ATOM 1569 C CA . ILE A 1 197 ? 11.305 15.508 -11.047 1 94.19 197 ILE A CA 1
ATOM 1570 C C . ILE A 1 197 ? 11.461 14.07 -10.562 1 94.19 197 ILE A C 1
ATOM 1572 O O . ILE A 1 197 ? 10.953 13.711 -9.5 1 94.19 197 ILE A O 1
ATOM 1576 N N . PRO A 1 198 ? 12.133 13.266 -11.336 1 90.69 198 PRO A N 1
ATOM 1577 C CA . PRO A 1 198 ? 12.312 11.875 -10.922 1 90.69 198 PRO A CA 1
ATOM 1578 C C . PRO A 1 198 ? 13.25 11.734 -9.727 1 90.69 198 PRO A C 1
ATOM 1580 O O . PRO A 1 198 ? 14.102 12.602 -9.5 1 90.69 198 PRO A O 1
ATOM 1583 N N . ASP A 1 199 ? 13.07 10.68 -8.969 1 92.31 199 ASP A N 1
ATOM 1584 C CA . ASP A 1 199 ? 14.016 10.328 -7.906 1 92.31 199 ASP A CA 1
ATOM 1585 C C . ASP A 1 199 ? 15.406 10.078 -8.477 1 92.31 199 ASP A C 1
ATOM 1587 O O . ASP A 1 199 ? 15.617 9.117 -9.219 1 92.31 199 ASP A O 1
ATOM 1591 N N . SER A 1 200 ? 16.359 10.859 -8.055 1 91.31 200 SER A N 1
ATOM 1592 C CA . SER A 1 200 ? 17.719 10.742 -8.57 1 91.31 200 SER A CA 1
ATOM 1593 C C . SER A 1 200 ? 18.391 9.461 -8.086 1 91.31 200 SER A C 1
ATOM 1595 O O . SER A 1 200 ? 19.375 9.016 -8.672 1 91.31 200 SER A O 1
ATOM 1597 N N . ASN A 1 201 ? 17.828 8.93 -7.02 1 91.19 201 ASN A N 1
ATOM 1598 C CA . ASN A 1 201 ? 18.344 7.688 -6.449 1 91.19 201 ASN A CA 1
ATOM 1599 C C . ASN A 1 201 ? 17.328 6.551 -6.605 1 91.19 201 ASN A C 1
ATOM 1601 O O . ASN A 1 201 ? 17.188 5.723 -5.707 1 91.19 201 ASN A O 1
ATOM 1605 N N . ALA A 1 202 ? 16.688 6.547 -7.656 1 84.56 202 ALA A N 1
ATOM 1606 C CA . ALA A 1 202 ? 15.57 5.613 -7.848 1 84.56 202 ALA A CA 1
ATOM 1607 C C . ALA A 1 202 ? 16.016 4.176 -7.598 1 84.56 202 ALA A C 1
ATOM 1609 O O . ALA A 1 202 ? 15.25 3.373 -7.051 1 84.56 202 ALA A O 1
ATOM 1610 N N . ASP A 1 203 ? 17.266 3.85 -7.867 1 79.75 203 ASP A N 1
ATOM 1611 C CA . ASP A 1 203 ? 17.719 2.461 -7.809 1 79.75 203 ASP A CA 1
ATOM 1612 C C . ASP A 1 203 ? 18.469 2.18 -6.512 1 79.75 203 ASP A C 1
ATOM 1614 O O . ASP A 1 203 ? 18.891 1.048 -6.262 1 79.75 203 ASP A O 1
ATOM 1618 N N . GLU A 1 204 ? 18.625 3.166 -5.711 1 86.38 204 GLU A N 1
ATOM 1619 C CA . GLU A 1 204 ? 19.266 2.998 -4.414 1 86.38 204 GLU A CA 1
ATOM 1620 C C . GLU A 1 204 ? 18.234 2.906 -3.293 1 86.38 204 GLU A C 1
ATOM 1622 O O . GLU A 1 204 ? 17.484 3.855 -3.055 1 86.38 204 GLU A O 1
ATOM 1627 N N . LEU A 1 205 ? 18.281 1.82 -2.596 1 86.06 205 LEU A N 1
ATOM 1628 C CA . LEU A 1 205 ? 17.219 1.531 -1.643 1 86.06 205 LEU A CA 1
ATOM 1629 C C . LEU A 1 205 ? 17.391 2.354 -0.369 1 86.06 205 LEU A C 1
ATOM 1631 O O . LEU A 1 205 ? 16.406 2.67 0.307 1 86.06 205 LEU A O 1
ATOM 1635 N N . ALA A 1 206 ? 18.641 2.639 0.001 1 92.5 206 ALA A N 1
ATOM 1636 C CA . ALA A 1 206 ? 18.922 3.492 1.149 1 92.5 206 ALA A CA 1
ATOM 1637 C C . ALA A 1 206 ? 20.109 4.41 0.861 1 92.5 206 ALA A C 1
ATOM 1639 O O . ALA A 1 206 ? 21.219 4.184 1.357 1 92.5 206 ALA A O 1
ATOM 1640 N N . PRO A 1 207 ? 19.875 5.488 0.177 1 94.38 207 PRO A N 1
ATOM 1641 C CA . PRO A 1 207 ? 20.969 6.344 -0.275 1 94.38 207 PRO A CA 1
ATOM 1642 C C . PRO A 1 207 ? 21.656 7.09 0.872 1 94.38 207 PRO A C 1
ATOM 1644 O O . PRO A 1 207 ? 21 7.414 1.871 1 94.38 207 PRO A O 1
ATOM 1647 N N . SER A 1 208 ? 22.906 7.371 0.688 1 95.44 208 SER A N 1
ATOM 1648 C CA . SER A 1 208 ? 23.703 8.094 1.679 1 95.44 208 SER A CA 1
ATOM 1649 C C . SER A 1 208 ? 23.688 9.594 1.409 1 95.44 208 SER A C 1
ATOM 1651 O O . SER A 1 208 ? 24.109 10.383 2.256 1 95.44 208 SER A O 1
ATOM 1653 N N . ASP A 1 209 ? 23.188 10 0.348 1 95.88 209 ASP A N 1
ATOM 1654 C CA . ASP A 1 209 ? 23.25 11.414 -0.017 1 95.88 209 ASP A CA 1
ATOM 1655 C C . ASP A 1 209 ? 21.859 12.031 -0.074 1 95.88 209 ASP A C 1
ATOM 1657 O O . ASP A 1 209 ? 21.672 13.125 -0.62 1 95.88 209 ASP A O 1
ATOM 1661 N N . SER A 1 210 ? 20.922 11.281 0.348 1 96.19 210 SER A N 1
ATOM 1662 C CA . SER A 1 210 ? 19.531 11.75 0.415 1 96.19 210 SER A CA 1
ATOM 1663 C C . SER A 1 210 ? 18.922 11.469 1.783 1 96.19 210 SER A C 1
ATOM 1665 O O . SER A 1 210 ? 19.25 10.469 2.424 1 96.19 210 SER A O 1
ATOM 1667 N N . GLY A 1 211 ? 18.078 12.32 2.197 1 97.88 211 GLY A N 1
ATOM 1668 C CA . GLY A 1 211 ? 17.406 12.188 3.48 1 97.88 211 GLY A CA 1
ATOM 1669 C C . GLY A 1 211 ? 16.812 13.492 3.971 1 97.88 211 GLY A C 1
ATOM 1670 O O . GLY A 1 211 ? 16.156 14.203 3.205 1 97.88 211 GLY A O 1
ATOM 1671 N N . ILE A 1 212 ? 16.969 13.719 5.266 1 98.75 212 ILE A N 1
ATOM 1672 C CA . ILE A 1 212 ? 16.469 14.953 5.848 1 98.75 212 ILE A CA 1
ATOM 1673 C C . ILE A 1 212 ? 17.531 16.047 5.738 1 98.75 212 ILE A C 1
ATOM 1675 O O . ILE A 1 212 ? 18.719 15.797 5.996 1 98.75 212 ILE A O 1
ATOM 1679 N N . TYR A 1 213 ? 17.094 17.156 5.293 1 98.69 213 TYR A N 1
ATOM 1680 C CA . TYR A 1 213 ? 17.984 18.297 5.254 1 98.69 213 TYR A CA 1
ATOM 1681 C C . TYR A 1 213 ? 17.406 19.484 6.035 1 98.69 213 TYR A C 1
ATOM 1683 O O . TYR A 1 213 ? 16.203 19.531 6.293 1 98.69 213 TYR A O 1
ATOM 1691 N N . ARG A 1 214 ? 18.266 20.344 6.449 1 98.62 214 ARG A N 1
ATOM 1692 C CA . ARG A 1 214 ? 17.906 21.609 7.078 1 98.62 214 ARG A CA 1
ATOM 1693 C C . ARG A 1 214 ? 18.125 22.781 6.125 1 98.62 214 ARG A C 1
ATOM 1695 O O . ARG A 1 214 ? 19.109 22.797 5.371 1 98.62 214 ARG A O 1
ATOM 1702 N N . VAL A 1 215 ? 17.203 23.719 6.195 1 98.62 215 VAL A N 1
ATOM 1703 C CA . VAL A 1 215 ? 17.266 24.891 5.34 1 98.62 215 VAL A CA 1
ATOM 1704 C C . VAL A 1 215 ? 17.219 26.156 6.203 1 98.62 215 VAL A C 1
ATOM 1706 O O . VAL A 1 215 ? 16.344 26.297 7.07 1 98.62 215 VAL A O 1
ATOM 1709 N N . ASP A 1 216 ? 18.141 27.031 5.965 1 98.31 216 ASP A N 1
ATOM 1710 C CA . ASP A 1 216 ? 18.062 28.375 6.523 1 98.31 216 ASP A CA 1
ATOM 1711 C C . ASP A 1 216 ? 17.266 29.312 5.609 1 98.31 216 ASP A C 1
ATOM 1713 O O . ASP A 1 216 ? 17.688 29.594 4.484 1 98.31 216 ASP A O 1
ATOM 1717 N N . LEU A 1 217 ? 16.203 29.859 6.086 1 97.94 217 LEU A N 1
ATOM 1718 C CA . LEU A 1 217 ? 15.312 30.625 5.23 1 97.94 217 LEU A CA 1
ATOM 1719 C C . LEU A 1 217 ? 15.789 32.062 5.09 1 97.94 217 LEU A C 1
ATOM 1721 O O . LEU A 1 217 ? 15.289 32.812 4.246 1 97.94 217 LEU A O 1
ATOM 1725 N N . GLU A 1 218 ? 16.672 32.438 5.859 1 96.44 218 GLU A N 1
ATOM 1726 C CA . GLU A 1 218 ? 17.234 33.781 5.754 1 96.44 218 GLU A CA 1
ATOM 1727 C C . GLU A 1 218 ? 18.359 33.812 4.723 1 96.44 218 GLU A C 1
ATOM 1729 O O . GLU A 1 218 ? 18.422 34.75 3.916 1 96.44 218 GLU A O 1
ATOM 1734 N N . THR A 1 219 ? 19.188 32.781 4.688 1 96.56 219 THR A N 1
ATOM 1735 C CA . THR A 1 219 ? 20.344 32.781 3.807 1 96.56 219 THR A CA 1
ATOM 1736 C C . THR A 1 219 ? 20.094 31.938 2.559 1 96.56 219 THR A C 1
ATOM 1738 O O . THR A 1 219 ? 20.734 32.125 1.528 1 96.56 219 THR A O 1
ATOM 1741 N N . GLY A 1 220 ? 19.266 31 2.736 1 96.56 220 GLY A N 1
ATOM 1742 C CA . GLY A 1 220 ? 18.984 30.078 1.635 1 96.56 220 GLY A CA 1
ATOM 1743 C C . GLY A 1 220 ? 19.859 28.844 1.654 1 96.56 220 GLY A C 1
ATOM 1744 O O . GLY A 1 220 ? 19.688 27.938 0.841 1 96.56 220 GLY A O 1
ATOM 1745 N N . GLU A 1 221 ? 20.734 28.734 2.582 1 97.19 221 GLU A N 1
ATOM 1746 C CA . GLU A 1 221 ? 21.625 27.594 2.67 1 97.19 221 GLU A CA 1
ATOM 1747 C C . GLU A 1 221 ? 20.891 26.344 3.166 1 97.19 221 GLU A C 1
ATOM 1749 O O . GLU A 1 221 ? 19.984 26.453 4.004 1 97.19 221 GLU A O 1
ATOM 1754 N N . SER A 1 222 ? 21.281 25.25 2.605 1 97.06 222 SER A N 1
ATOM 1755 C CA . SER A 1 222 ? 20.719 23.969 3.029 1 97.06 222 SER A CA 1
ATOM 1756 C C . SER A 1 222 ? 21.797 22.906 3.205 1 97.06 222 SER A C 1
ATOM 1758 O O . SER A 1 222 ? 22.844 22.984 2.564 1 97.06 222 SER A O 1
ATOM 1760 N N . GLN A 1 223 ? 21.531 21.984 4.133 1 96.81 223 GLN A N 1
ATOM 1761 C CA . GLN A 1 223 ? 22.469 20.891 4.414 1 96.81 223 GLN A CA 1
ATOM 1762 C C . GLN A 1 223 ? 21.719 19.625 4.809 1 96.81 223 GLN A C 1
ATOM 1764 O O . GLN A 1 223 ? 20.812 19.672 5.629 1 96.81 223 GLN A O 1
ATOM 1769 N N . THR A 1 224 ? 22.219 18.5 4.191 1 97.81 224 THR A N 1
ATOM 1770 C CA . THR A 1 224 ? 21.672 17.219 4.633 1 97.81 224 THR A CA 1
ATOM 1771 C C . THR A 1 224 ? 22.109 16.906 6.062 1 97.81 224 THR A C 1
ATOM 1773 O O . THR A 1 224 ? 23.297 17 6.383 1 97.81 224 THR A O 1
ATOM 1776 N N . ILE A 1 225 ? 21.172 16.5 6.883 1 98.44 225 ILE A N 1
ATOM 1777 C CA . ILE A 1 225 ? 21.531 16.312 8.281 1 98.44 225 ILE A CA 1
ATOM 1778 C C . ILE A 1 225 ? 21.312 14.859 8.688 1 98.44 225 ILE A C 1
ATOM 1780 O O . ILE A 1 225 ? 21.969 14.359 9.602 1 98.44 225 ILE A O 1
ATOM 1784 N N . ILE A 1 226 ? 20.406 14.148 8.078 1 98.5 226 ILE A N 1
ATOM 1785 C CA . ILE A 1 226 ? 20.188 12.734 8.344 1 98.5 226 ILE A CA 1
ATOM 1786 C C . ILE A 1 226 ? 20 11.984 7.023 1 98.5 226 ILE A C 1
ATOM 1788 O O . ILE A 1 226 ? 18.891 11.93 6.492 1 98.5 226 ILE A O 1
ATOM 1792 N N . PRO A 1 227 ? 21.047 11.383 6.551 1 98.19 227 PRO A N 1
ATOM 1793 C CA . PRO A 1 227 ? 20.875 10.523 5.379 1 98.19 227 PRO A CA 1
ATOM 1794 C C . PRO A 1 227 ? 20 9.305 5.668 1 98.19 227 PRO A C 1
ATOM 1796 O O . PRO A 1 227 ? 20 8.797 6.789 1 98.19 227 PRO A O 1
ATOM 1799 N N . ILE A 1 228 ? 19.281 8.828 4.617 1 97.31 228 ILE A N 1
ATOM 1800 C CA . ILE A 1 228 ? 18.438 7.645 4.742 1 97.31 228 ILE A CA 1
ATOM 1801 C C . ILE A 1 228 ? 19.281 6.457 5.195 1 97.31 228 ILE A C 1
ATOM 1803 O O . ILE A 1 228 ? 18.844 5.672 6.047 1 97.31 228 ILE A O 1
ATOM 1807 N N . ALA A 1 229 ? 20.484 6.332 4.684 1 95.81 229 ALA A N 1
ATOM 1808 C CA . ALA A 1 229 ? 21.375 5.238 5.039 1 95.81 229 ALA A CA 1
ATOM 1809 C C . ALA A 1 229 ? 21.688 5.238 6.531 1 95.81 229 ALA A C 1
ATOM 1811 O O . ALA A 1 229 ? 21.859 4.18 7.141 1 95.81 229 ALA A O 1
ATOM 1812 N N . GLU A 1 230 ? 21.75 6.383 7.109 1 95.5 230 GLU A N 1
ATOM 1813 C CA . GLU A 1 230 ? 22.031 6.484 8.539 1 95.5 230 GLU A CA 1
ATOM 1814 C C . GLU A 1 230 ? 20.828 6.012 9.359 1 95.5 230 GLU A C 1
ATOM 1816 O O . GLU A 1 230 ? 21 5.363 10.398 1 95.5 230 GLU A O 1
ATOM 1821 N N . ALA A 1 231 ? 19.688 6.371 8.961 1 95.12 231 ALA A N 1
ATOM 1822 C CA . ALA A 1 231 ? 18.484 5.906 9.648 1 95.12 231 ALA A CA 1
ATOM 1823 C C . ALA A 1 231 ? 18.375 4.383 9.578 1 95.12 231 ALA A C 1
ATOM 1825 O O . ALA A 1 231 ? 17.984 3.74 10.547 1 95.12 231 ALA A O 1
ATOM 1826 N N . LEU A 1 232 ? 18.672 3.828 8.438 1 93.12 232 LEU A N 1
ATOM 1827 C CA . LEU A 1 232 ? 18.625 2.385 8.25 1 93.12 232 LEU A CA 1
ATOM 1828 C C . LEU A 1 232 ? 19.5 1.665 9.266 1 93.12 232 LEU A C 1
ATOM 1830 O O . LEU A 1 232 ? 19.141 0.598 9.766 1 93.12 232 LEU A O 1
ATOM 1834 N N . LYS A 1 233 ? 20.594 2.23 9.625 1 91.81 233 LYS A N 1
ATOM 1835 C CA . LYS A 1 233 ? 21.531 1.61 10.555 1 91.81 233 LYS A CA 1
ATOM 1836 C C . LYS A 1 233 ? 20.906 1.425 11.93 1 91.81 233 LYS A C 1
ATOM 1838 O O . LYS A 1 233 ? 21.375 0.611 12.734 1 91.81 233 LYS A O 1
ATOM 1843 N N . THR A 1 234 ? 19.906 2.16 12.203 1 91.06 234 THR A N 1
ATOM 1844 C CA . THR A 1 234 ? 19.266 2.078 13.516 1 91.06 234 THR A CA 1
ATOM 1845 C C . THR A 1 234 ? 18.188 1.005 13.531 1 91.06 234 THR A C 1
ATOM 1847 O O . THR A 1 234 ? 17.625 0.703 14.586 1 91.06 234 THR A O 1
ATOM 1850 N N . VAL A 1 235 ? 17.875 0.477 12.43 1 85.44 235 VAL A N 1
ATOM 1851 C CA . VAL A 1 235 ? 16.922 -0.615 12.344 1 85.44 235 VAL A CA 1
ATOM 1852 C C . VAL A 1 235 ? 17.562 -1.914 12.82 1 85.44 235 VAL A C 1
ATOM 1854 O O . VAL A 1 235 ? 18.719 -2.188 12.516 1 85.44 235 VAL A O 1
ATOM 1857 N N . ASP A 1 236 ? 16.734 -2.631 13.594 1 80.12 236 ASP A N 1
ATOM 1858 C CA . ASP A 1 236 ? 17.203 -3.955 13.992 1 80.12 236 ASP A CA 1
ATOM 1859 C C . ASP A 1 236 ? 17.578 -4.793 12.773 1 80.12 236 ASP A C 1
ATOM 1861 O O . ASP A 1 236 ? 16.797 -4.91 11.828 1 80.12 236 ASP A O 1
ATOM 1865 N N . LYS A 1 237 ? 18.719 -5.367 12.781 1 71.69 237 LYS A N 1
ATOM 1866 C CA . LYS A 1 237 ? 19.25 -6.133 11.656 1 71.69 237 LYS A CA 1
ATOM 1867 C C . LYS A 1 237 ? 18.297 -7.262 11.266 1 71.69 237 LYS A C 1
ATOM 1869 O O . LYS A 1 237 ? 18.203 -7.617 10.086 1 71.69 237 LYS A O 1
ATOM 1874 N N . LYS A 1 238 ? 17.609 -7.715 12.328 1 67.5 238 LYS A N 1
ATOM 1875 C CA . LYS A 1 238 ? 16.688 -8.812 12.055 1 67.5 238 LYS A CA 1
ATOM 1876 C C . LYS A 1 238 ? 15.539 -8.352 11.156 1 67.5 238 LYS A C 1
ATOM 1878 O O . LYS A 1 238 ? 14.883 -9.172 10.523 1 67.5 238 LYS A O 1
ATOM 1883 N N . GLU A 1 239 ? 15.383 -7.023 11.062 1 71.62 239 GLU A N 1
ATOM 1884 C CA . GLU A 1 239 ? 14.289 -6.449 10.289 1 71.62 239 GLU A CA 1
ATOM 1885 C C . GLU A 1 239 ? 14.781 -5.934 8.938 1 71.62 239 GLU A C 1
ATOM 1887 O O . GLU A 1 239 ? 13.992 -5.469 8.117 1 71.62 239 GLU A O 1
ATOM 1892 N N . TRP A 1 240 ? 16.109 -6.082 8.828 1 70.06 240 TRP A N 1
ATOM 1893 C CA . TRP A 1 240 ? 16.672 -5.574 7.574 1 70.06 240 TRP A CA 1
ATOM 1894 C C . TRP A 1 240 ? 16.188 -6.414 6.391 1 70.06 240 TRP A C 1
ATOM 1896 O O . TRP A 1 240 ? 16.234 -7.645 6.441 1 70.06 240 TRP A O 1
ATOM 1906 N N . ASN A 1 241 ? 15.633 -5.738 5.469 1 73.06 241 ASN A N 1
ATOM 1907 C CA . ASN A 1 241 ? 15.25 -6.328 4.191 1 73.06 241 ASN A CA 1
ATOM 1908 C C . ASN A 1 241 ? 15.844 -5.559 3.018 1 73.06 241 ASN A C 1
ATOM 1910 O O . ASN A 1 241 ? 15.477 -4.41 2.77 1 73.06 241 ASN A O 1
ATOM 1914 N N . PRO A 1 242 ? 16.812 -6.223 2.434 1 70.94 242 PRO A N 1
ATOM 1915 C CA . PRO A 1 242 ? 17.547 -5.527 1.37 1 70.94 242 PRO A CA 1
ATOM 1916 C C . PRO A 1 242 ? 16.656 -5.184 0.175 1 70.94 242 PRO A C 1
ATOM 1918 O O . PRO A 1 242 ? 17.094 -4.508 -0.756 1 70.94 242 PRO A O 1
ATOM 1921 N N . GLU A 1 243 ? 15.492 -5.566 0.266 1 75.69 243 GLU A N 1
ATOM 1922 C CA . GLU A 1 243 ? 14.602 -5.32 -0.862 1 75.69 243 GLU A CA 1
ATOM 1923 C C . GLU A 1 243 ? 13.688 -4.125 -0.595 1 75.69 243 GLU A C 1
ATOM 1925 O O . GLU A 1 243 ? 12.93 -3.711 -1.47 1 75.69 243 GLU A O 1
ATOM 1930 N N . CYS A 1 244 ? 13.859 -3.621 0.539 1 85.75 244 CYS A N 1
ATOM 1931 C CA . CYS A 1 244 ? 12.93 -2.559 0.915 1 85.75 244 CYS A CA 1
ATOM 1932 C C . CYS A 1 244 ? 13.508 -1.188 0.571 1 85.75 244 CYS A C 1
ATOM 1934 O O . CYS A 1 244 ? 14.664 -0.901 0.876 1 85.75 244 CYS A O 1
ATOM 1936 N N . LYS A 1 245 ? 12.75 -0.362 -0.132 1 88.62 245 LYS A N 1
ATOM 1937 C CA . LYS A 1 245 ? 13.109 1.026 -0.412 1 88.62 245 LYS A CA 1
ATOM 1938 C C . LYS A 1 245 ? 12.742 1.934 0.761 1 88.62 245 LYS A C 1
ATOM 1940 O O . LYS A 1 245 ? 11.578 2.02 1.151 1 88.62 245 LYS A O 1
ATOM 1945 N N . HIS A 1 246 ? 13.789 2.6 1.305 1 94.12 246 HIS A N 1
ATOM 1946 C CA . HIS A 1 246 ? 13.609 3.428 2.492 1 94.12 246 HIS A CA 1
ATOM 1947 C C . HIS A 1 246 ? 13.391 4.887 2.117 1 94.12 246 HIS A C 1
ATOM 1949 O O . HIS A 1 246 ? 13.969 5.379 1.146 1 94.12 246 HIS A O 1
ATOM 1955 N N . TYR A 1 247 ? 12.586 5.617 2.922 1 95.94 247 TYR A N 1
ATOM 1956 C CA . TYR A 1 247 ? 12.328 7.039 2.73 1 95.94 247 TYR A CA 1
ATOM 1957 C C . TYR A 1 247 ? 11.812 7.68 4.016 1 95.94 247 TYR A C 1
ATOM 1959 O O . TYR A 1 247 ? 11.5 6.977 4.98 1 95.94 247 TYR A O 1
ATOM 1967 N N . PHE A 1 248 ? 11.867 8.961 4.055 1 97.62 248 PHE A N 1
ATOM 1968 C CA . PHE A 1 248 ? 11.266 9.727 5.145 1 97.62 248 PHE A CA 1
ATOM 1969 C C . PHE A 1 248 ? 9.953 10.352 4.703 1 97.62 248 PHE A C 1
ATOM 1971 O O . PHE A 1 248 ? 9.766 10.648 3.52 1 97.62 248 PHE A O 1
ATOM 1978 N N . ASN A 1 249 ? 9.117 10.461 5.699 1 95.56 249 ASN A N 1
ATOM 1979 C CA . ASN A 1 249 ? 7.84 11.141 5.512 1 95.56 249 ASN A CA 1
ATOM 1980 C C . ASN A 1 249 ? 7.414 11.891 6.77 1 95.56 249 ASN A C 1
ATOM 1982 O O . ASN A 1 249 ? 7.949 11.641 7.855 1 95.56 249 ASN A O 1
ATOM 1986 N N . HIS A 1 250 ? 6.508 12.812 6.605 1 97.06 250 HIS A N 1
ATOM 1987 C CA . HIS A 1 250 ? 5.852 13.602 7.645 1 97.06 250 HIS A CA 1
ATOM 1988 C C . HIS A 1 250 ? 6.863 14.125 8.656 1 97.06 250 HIS A C 1
ATOM 1990 O O . HIS A 1 250 ? 7.27 13.406 9.57 1 97.06 250 HIS A O 1
ATOM 1996 N N . LEU A 1 251 ? 7.238 15.289 8.594 1 98.69 251 LEU A N 1
ATOM 1997 C CA . LEU A 1 251 ? 8.117 16 9.508 1 98.69 251 LEU A CA 1
ATOM 1998 C C . LEU A 1 251 ? 7.355 17.078 10.266 1 98.69 251 LEU A C 1
ATOM 2000 O O . LEU A 1 251 ? 6.461 17.719 9.711 1 98.69 251 LEU A O 1
ATOM 2004 N N . LEU A 1 252 ? 7.793 17.266 11.492 1 98.81 252 LEU A N 1
ATOM 2005 C CA . LEU A 1 252 ? 7.211 18.344 12.273 1 98.81 252 LEU A CA 1
ATOM 2006 C C . LEU A 1 252 ? 8.18 18.812 13.352 1 98.81 252 LEU A C 1
ATOM 2008 O O . LEU A 1 252 ? 8.672 18.016 14.148 1 98.81 252 LEU A O 1
ATOM 2012 N N . VAL A 1 253 ? 8.453 20.094 13.359 1 98.81 253 VAL A N 1
ATOM 2013 C CA . VAL A 1 253 ? 9.344 20.672 14.359 1 98.81 253 VAL A CA 1
ATOM 2014 C C . VAL A 1 253 ? 8.57 20.922 15.656 1 98.81 253 VAL A C 1
ATOM 2016 O O . VAL A 1 253 ? 7.418 21.359 15.625 1 98.81 253 VAL A O 1
ATOM 2019 N N . ASN A 1 254 ? 9.219 20.625 16.781 1 98.56 254 ASN A N 1
ATOM 2020 C CA . ASN A 1 254 ? 8.531 20.812 18.062 1 98.56 254 ASN A CA 1
ATOM 2021 C C . ASN A 1 254 ? 8.312 22.281 18.375 1 98.56 254 ASN A C 1
ATOM 2023 O O . ASN A 1 254 ? 8.875 23.156 17.703 1 98.56 254 ASN A O 1
ATOM 2027 N N . PRO A 1 255 ? 7.562 22.609 19.422 1 97.31 255 PRO A N 1
ATOM 2028 C CA . PRO A 1 255 ? 7.078 23.969 19.625 1 97.31 255 PRO A CA 1
ATOM 2029 C C . PRO A 1 255 ? 8.195 24.938 20.031 1 97.31 255 PRO A C 1
ATOM 2031 O O . PRO A 1 255 ? 8.016 26.156 19.969 1 97.31 255 PRO A O 1
ATOM 2034 N N . ASP A 1 256 ? 9.344 24.391 20.422 1 97.88 256 ASP A N 1
ATOM 2035 C CA . ASP A 1 256 ? 10.391 25.328 20.828 1 97.88 256 ASP A CA 1
ATOM 2036 C C . ASP A 1 256 ? 11.555 25.312 19.828 1 97.88 256 ASP A C 1
ATOM 2038 O O . ASP A 1 256 ? 12.578 25.953 20.047 1 97.88 256 ASP A O 1
ATOM 2042 N N . GLY A 1 257 ? 11.438 24.547 18.812 1 98.25 257 GLY A N 1
ATOM 2043 C CA . GLY A 1 257 ? 12.367 24.594 17.703 1 98.25 257 GLY A CA 1
ATOM 2044 C C . GLY A 1 257 ? 13.625 23.781 17.922 1 98.25 257 GLY A C 1
ATOM 2045 O O . GLY A 1 257 ? 14.547 23.812 17.109 1 98.25 257 GLY A O 1
ATOM 2046 N N . THR A 1 258 ? 13.648 22.953 18.969 1 98.25 258 THR A N 1
ATOM 2047 C CA . THR A 1 258 ? 14.883 22.266 19.328 1 98.25 258 THR A CA 1
ATOM 2048 C C . THR A 1 258 ? 14.961 20.891 18.688 1 98.25 258 THR A C 1
ATOM 2050 O O . THR A 1 258 ? 16.047 20.375 18.438 1 98.25 258 THR A O 1
ATOM 2053 N N . ARG A 1 259 ? 13.773 20.297 18.516 1 98.44 259 ARG A N 1
ATOM 2054 C CA . ARG A 1 259 ? 13.664 18.938 18 1 98.44 259 ARG A CA 1
ATOM 2055 C C . ARG A 1 259 ? 12.648 18.859 16.859 1 98.44 259 ARG A C 1
ATOM 2057 O O . ARG A 1 259 ? 11.859 19.797 16.656 1 98.44 259 ARG A O 1
ATOM 2064 N N . PHE A 1 260 ? 12.758 17.797 16.109 1 98.75 260 PHE A N 1
ATOM 2065 C CA . PHE A 1 260 ? 11.695 17.531 15.148 1 98.75 260 PHE A CA 1
ATOM 2066 C C . PHE A 1 260 ? 11.398 16.047 15.062 1 98.75 260 PHE A C 1
ATOM 2068 O O . PHE A 1 260 ? 12.25 15.219 15.406 1 98.75 260 PHE A O 1
ATOM 2075 N N . ILE A 1 261 ? 10.156 15.734 14.688 1 98.75 261 ILE A N 1
ATOM 2076 C CA . ILE A 1 261 ? 9.695 14.375 14.43 1 98.75 261 ILE A CA 1
ATOM 2077 C C . ILE A 1 261 ? 9.883 14.031 12.953 1 98.75 261 ILE A C 1
ATOM 2079 O O . ILE A 1 261 ? 9.734 14.898 12.086 1 98.75 261 ILE A O 1
ATOM 2083 N N . MET A 1 262 ? 10.211 12.75 12.68 1 98.38 262 MET A N 1
ATOM 2084 C CA . MET A 1 262 ? 10.211 12.203 11.328 1 98.38 262 MET A CA 1
ATOM 2085 C C . MET A 1 262 ? 9.664 10.773 11.32 1 98.38 262 MET A C 1
ATOM 2087 O O . MET A 1 262 ? 9.906 10.008 12.258 1 98.38 262 MET A O 1
ATOM 2091 N N . LEU A 1 263 ? 8.938 10.453 10.281 1 97.44 263 LEU A N 1
ATOM 2092 C CA . LEU A 1 263 ? 8.594 9.055 10.031 1 97.44 263 LEU A CA 1
ATOM 2093 C C . LEU A 1 263 ? 9.586 8.422 9.062 1 97.44 263 LEU A C 1
ATOM 2095 O O . LEU A 1 263 ? 9.781 8.914 7.945 1 97.44 263 LEU A O 1
ATOM 2099 N N . HIS A 1 264 ? 10.266 7.438 9.523 1 97.12 264 HIS A N 1
ATOM 2100 C CA . HIS A 1 264 ? 11.094 6.574 8.688 1 97.12 264 HIS A CA 1
ATOM 2101 C C . HIS A 1 264 ? 10.305 5.363 8.203 1 97.12 264 HIS A C 1
ATOM 2103 O O . HIS A 1 264 ? 9.859 4.543 9.008 1 97.12 264 HIS A O 1
ATOM 2109 N N . ARG A 1 265 ? 10.211 5.262 6.863 1 94.19 265 ARG A N 1
ATOM 2110 C CA . ARG A 1 265 ? 9.383 4.23 6.246 1 94.19 265 ARG A CA 1
ATOM 2111 C C . ARG A 1 265 ? 10.188 3.4 5.254 1 94.19 265 ARG A C 1
ATOM 2113 O O . ARG A 1 265 ? 11.172 3.879 4.695 1 94.19 265 ARG A O 1
ATOM 2120 N N . TRP A 1 266 ? 9.758 2.154 5.137 1 90.44 266 TRP A N 1
ATOM 2121 C CA . TRP A 1 266 ? 10.273 1.365 4.023 1 90.44 266 TRP A CA 1
ATOM 2122 C C . TRP A 1 266 ? 9.18 0.49 3.424 1 90.44 266 TRP A C 1
ATOM 2124 O O . TRP A 1 266 ? 8.297 0.014 4.137 1 90.44 266 TRP A O 1
ATOM 2134 N N . GLN A 1 267 ? 9.273 0.41 2.189 1 86.31 267 GLN A N 1
ATOM 2135 C CA . GLN A 1 267 ? 8.273 -0.299 1.394 1 86.31 267 GLN A CA 1
ATOM 2136 C C . GLN A 1 267 ? 8.828 -1.621 0.87 1 86.31 267 GLN A C 1
ATOM 2138 O O . GLN A 1 267 ? 9.898 -1.652 0.259 1 86.31 267 GLN A O 1
ATOM 2143 N N . TYR A 1 268 ? 8.023 -2.666 1.107 1 79.81 268 TYR A N 1
ATOM 2144 C CA . TYR A 1 268 ? 8.344 -3.973 0.543 1 79.81 268 TYR A CA 1
ATOM 2145 C C . TYR A 1 268 ? 7.941 -4.047 -0.926 1 79.81 268 TYR A C 1
ATOM 2147 O O . TYR A 1 268 ? 7.059 -3.309 -1.372 1 79.81 268 TYR A O 1
ATOM 2155 N N . PRO A 1 269 ? 8.57 -4.914 -1.63 1 71.81 269 PRO A N 1
ATOM 2156 C CA . PRO A 1 269 ? 8.227 -5.062 -3.045 1 71.81 269 PRO A CA 1
ATOM 2157 C C . PRO A 1 269 ? 6.762 -5.426 -3.262 1 71.81 269 PRO A C 1
ATOM 2159 O O . PRO A 1 269 ? 6.188 -5.098 -4.305 1 71.81 269 PRO A O 1
ATOM 2162 N N . ASP A 1 270 ? 6.168 -6.051 -2.293 1 69.69 270 ASP A N 1
ATOM 2163 C CA . ASP A 1 270 ? 4.773 -6.461 -2.447 1 69.69 270 ASP A CA 1
ATOM 2164 C C . ASP A 1 270 ? 3.822 -5.324 -2.082 1 69.69 270 ASP A C 1
ATOM 2166 O O . ASP A 1 270 ? 2.602 -5.48 -2.164 1 69.69 270 ASP A O 1
ATOM 2170 N N . GLY A 1 271 ? 4.383 -4.223 -1.612 1 73.44 271 GLY A N 1
ATOM 2171 C CA . GLY A 1 271 ? 3.561 -3.047 -1.375 1 73.44 271 GLY A CA 1
ATOM 2172 C C . GLY A 1 271 ? 3.326 -2.768 0.098 1 73.44 271 GLY A C 1
ATOM 2173 O O . GLY A 1 271 ? 2.838 -1.697 0.463 1 73.44 271 GLY A O 1
ATOM 2174 N N . HIS A 1 272 ? 3.693 -3.736 0.911 1 76.94 272 HIS A N 1
ATOM 2175 C CA . HIS A 1 272 ? 3.602 -3.486 2.344 1 76.94 272 HIS A CA 1
ATOM 2176 C C . HIS A 1 272 ? 4.594 -2.412 2.781 1 76.94 272 HIS A C 1
ATOM 2178 O O . HIS A 1 272 ? 5.66 -2.264 2.18 1 76.94 272 HIS A O 1
ATOM 2184 N N . ARG A 1 273 ? 4.125 -1.64 3.758 1 85.5 273 ARG A N 1
ATOM 2185 C CA . ARG A 1 273 ? 4.98 -0.587 4.293 1 85.5 273 ARG A CA 1
ATOM 2186 C C . ARG A 1 273 ? 5.129 -0.714 5.805 1 85.5 273 ARG A C 1
ATOM 2188 O O . ARG A 1 273 ? 4.168 -1.057 6.5 1 85.5 273 ARG A O 1
ATOM 2195 N N . ARG A 1 274 ? 6.258 -0.467 6.273 1 86.44 274 ARG A N 1
ATOM 2196 C CA . ARG A 1 274 ? 6.508 -0.345 7.707 1 86.44 274 ARG A CA 1
ATOM 2197 C C . ARG A 1 274 ? 6.938 1.072 8.07 1 86.44 274 ARG A C 1
ATOM 2199 O O . ARG A 1 274 ? 7.645 1.729 7.301 1 86.44 274 ARG A O 1
ATOM 2206 N N . THR A 1 275 ? 6.508 1.531 9.234 1 92.44 275 THR A N 1
ATOM 2207 C CA . THR A 1 275 ? 6.77 2.898 9.672 1 92.44 275 THR A CA 1
ATOM 2208 C C . THR A 1 275 ? 7.34 2.912 11.086 1 92.44 275 THR A C 1
ATOM 2210 O O . THR A 1 275 ? 6.871 2.178 11.961 1 92.44 275 THR A O 1
ATOM 2213 N N . ARG A 1 276 ? 8.336 3.758 11.305 1 94.25 276 ARG A N 1
ATOM 2214 C CA . ARG A 1 276 ? 8.789 4.109 12.641 1 94.25 276 ARG A CA 1
ATOM 2215 C C . ARG A 1 276 ? 8.781 5.621 12.844 1 94.25 276 ARG A C 1
ATOM 2217 O O . ARG A 1 276 ? 9.055 6.379 11.914 1 94.25 276 ARG A O 1
ATOM 2224 N N . MET A 1 277 ? 8.516 5.957 14.055 1 97.69 277 MET A N 1
ATOM 2225 C CA . MET A 1 277 ? 8.586 7.367 14.43 1 97.69 277 MET A CA 1
ATOM 2226 C C . MET A 1 277 ? 9.906 7.684 15.133 1 97.69 277 MET A C 1
ATOM 2228 O O . MET A 1 277 ? 10.211 7.105 16.172 1 97.69 277 MET A O 1
ATOM 2232 N N . LEU A 1 278 ? 10.648 8.594 14.547 1 98.25 278 LEU A N 1
ATOM 2233 C CA . LEU A 1 278 ? 11.93 9.055 15.086 1 98.25 278 LEU A CA 1
ATOM 2234 C C . LEU A 1 278 ? 11.875 10.547 15.414 1 98.25 278 LEU A C 1
ATOM 2236 O O . LEU A 1 278 ? 11.039 11.273 14.867 1 98.25 278 LEU A O 1
ATOM 2240 N N . THR A 1 279 ? 12.758 10.961 16.312 1 98.62 279 THR A N 1
ATOM 2241 C CA . THR A 1 279 ? 13.016 12.383 16.516 1 98.62 279 THR A CA 1
ATOM 2242 C C . THR A 1 279 ? 14.516 12.656 16.531 1 98.62 279 THR A C 1
ATOM 2244 O O . THR A 1 279 ? 15.328 11.742 16.703 1 98.62 279 THR A O 1
ATOM 2247 N N . ALA A 1 280 ? 14.844 13.875 16.297 1 98.69 280 ALA A N 1
ATOM 2248 C CA . ALA A 1 280 ? 16.219 14.352 16.359 1 98.69 280 ALA A CA 1
ATOM 2249 C C . ALA A 1 280 ? 16.266 15.844 16.672 1 98.69 280 ALA A C 1
ATOM 2251 O O . ALA A 1 280 ? 15.258 16.531 16.594 1 98.69 280 ALA A O 1
ATOM 2252 N N . ASN A 1 281 ? 17.484 16.234 17.078 1 98.44 281 ASN A N 1
ATOM 2253 C CA . ASN A 1 281 ? 17.719 17.672 17.109 1 98.44 281 ASN A CA 1
ATOM 2254 C C . ASN A 1 281 ? 17.656 18.281 15.711 1 98.44 281 ASN A C 1
ATOM 2256 O O . ASN A 1 281 ? 17.906 17.594 14.719 1 98.44 281 ASN A O 1
ATOM 2260 N N . THR A 1 282 ? 17.391 19.609 15.695 1 97.25 282 THR A N 1
ATOM 2261 C CA . THR A 1 282 ? 17.234 20.25 14.398 1 97.25 282 THR A CA 1
ATOM 2262 C C . THR A 1 282 ? 18.578 20.328 13.664 1 97.25 282 THR A C 1
ATOM 2264 O O . THR A 1 282 ? 18.625 20.656 12.484 1 97.25 282 THR A O 1
ATOM 2267 N N . ASP A 1 283 ? 19.688 19.938 14.281 1 96.38 283 ASP A N 1
ATOM 2268 C CA . ASP A 1 283 ? 20.969 19.812 13.602 1 96.38 283 ASP A CA 1
ATOM 2269 C C . ASP A 1 283 ? 21.219 18.375 13.148 1 96.38 283 ASP A C 1
ATOM 2271 O O . ASP A 1 283 ? 22.266 18.062 12.602 1 96.38 283 ASP A O 1
ATOM 2275 N N . GLY A 1 284 ? 20.297 17.5 13.453 1 97.31 284 GLY A N 1
ATOM 2276 C CA . GLY A 1 284 ? 20.375 16.109 13 1 97.31 284 GLY A CA 1
ATOM 2277 C C . GLY A 1 284 ? 20.969 15.18 14.039 1 97.31 284 GLY A C 1
ATOM 2278 O O . GLY A 1 284 ? 21.016 13.969 13.836 1 97.31 284 GLY A O 1
ATOM 2279 N N . LYS A 1 285 ? 21.359 15.719 15.117 1 97.38 285 LYS A N 1
ATOM 2280 C CA . LYS A 1 285 ? 21.969 14.914 16.156 1 97.38 285 LYS A CA 1
ATOM 2281 C C . LYS A 1 285 ? 20.938 14.391 17.141 1 97.38 285 LYS A C 1
ATOM 2283 O O . LYS A 1 285 ? 19.781 14.812 17.109 1 97.38 285 LYS A O 1
ATOM 2288 N N . ASP A 1 286 ? 21.297 13.414 18.016 1 97.62 286 ASP A N 1
ATOM 2289 C CA . ASP A 1 286 ? 20.484 12.828 19.078 1 97.62 286 ASP A CA 1
ATOM 2290 C C . ASP A 1 286 ? 19.234 12.164 18.516 1 97.62 286 ASP A C 1
ATOM 2292 O O . ASP A 1 286 ? 18.125 12.477 18.922 1 97.62 286 ASP A O 1
ATOM 2296 N N . LEU A 1 287 ? 19.516 11.305 17.609 1 97.81 287 LEU A N 1
ATOM 2297 C CA . LEU A 1 287 ? 18.422 10.523 17.016 1 97.81 287 LEU A CA 1
ATOM 2298 C C . LEU A 1 287 ? 17.781 9.609 18.047 1 97.81 287 LEU A C 1
ATOM 2300 O O . LEU A 1 287 ? 18.484 8.867 18.75 1 97.81 287 LEU A O 1
ATOM 2304 N N . ARG A 1 288 ? 16.469 9.672 18.188 1 97.94 288 ARG A N 1
ATOM 2305 C CA . ARG A 1 288 ? 15.711 8.844 19.125 1 97.94 288 ARG A CA 1
ATOM 2306 C C . ARG A 1 288 ? 14.648 8.023 18.406 1 97.94 288 ARG A C 1
ATOM 2308 O O . ARG A 1 288 ? 13.969 8.531 17.516 1 97.94 288 ARG A O 1
ATOM 2315 N N . ILE A 1 289 ? 14.523 6.777 18.766 1 97 289 ILE A N 1
ATOM 2316 C CA . ILE A 1 289 ? 13.461 5.906 18.281 1 97 289 ILE A CA 1
ATOM 2317 C C . ILE A 1 289 ? 12.273 5.957 19.234 1 97 289 ILE A C 1
ATOM 2319 O O . ILE A 1 289 ? 12.25 5.25 20.25 1 97 289 ILE A O 1
ATOM 2323 N N . VAL A 1 290 ? 11.281 6.648 18.891 1 97.75 290 VAL A N 1
ATOM 2324 C CA . VAL A 1 290 ? 10.164 6.926 19.797 1 97.75 290 VAL A CA 1
ATOM 2325 C C . VAL A 1 290 ? 9.141 5.793 19.703 1 97.75 290 VAL A C 1
ATOM 2327 O O . VAL A 1 290 ? 8.586 5.375 20.719 1 97.75 290 VAL A O 1
ATOM 2330 N N . ASP A 1 291 ? 8.867 5.344 18.5 1 95.81 291 ASP A N 1
ATOM 2331 C CA . ASP A 1 291 ? 7.938 4.25 18.234 1 95.81 291 ASP A CA 1
ATOM 2332 C C . ASP A 1 291 ? 8.398 3.414 17.047 1 95.81 291 ASP A C 1
ATOM 2334 O O . ASP A 1 291 ? 8.5 3.92 15.922 1 95.81 291 ASP A O 1
ATOM 2338 N N . ASP A 1 292 ? 8.617 2.119 17.25 1 90.94 292 ASP A N 1
ATOM 2339 C CA . ASP A 1 292 ? 9.164 1.271 16.203 1 90.94 292 ASP A CA 1
ATOM 2340 C C . ASP A 1 292 ? 8.242 0.096 15.898 1 90.94 292 ASP A C 1
ATOM 2342 O O . ASP A 1 292 ? 8.688 -0.958 15.445 1 90.94 292 ASP A O 1
ATOM 2346 N N . ASN A 1 293 ? 6.988 0.255 16.156 1 83.88 293 ASN A N 1
ATOM 2347 C CA . ASN A 1 293 ? 6.07 -0.872 16.016 1 83.88 293 ASN A CA 1
ATOM 2348 C C . ASN A 1 293 ? 5.68 -1.107 14.562 1 83.88 293 ASN A C 1
ATOM 2350 O O . ASN A 1 293 ? 5.055 -2.119 14.242 1 83.88 293 ASN A O 1
ATOM 2354 N N . GLY A 1 294 ? 5.977 -0.1 13.773 1 85.56 294 GLY A N 1
ATOM 2355 C CA . GLY A 1 294 ? 5.762 -0.301 12.352 1 85.56 294 GLY A CA 1
ATOM 2356 C C . GLY A 1 294 ? 4.477 0.332 11.844 1 85.56 294 GLY A C 1
ATOM 2357 O O . GLY A 1 294 ? 4.188 0.289 10.648 1 85.56 294 GLY A O 1
ATOM 2358 N N . LEU A 1 295 ? 3.707 1.077 12.719 1 85.62 295 LEU A N 1
ATOM 2359 C CA . LEU A 1 295 ? 2.35 1.403 12.297 1 85.62 295 LEU A CA 1
ATOM 2360 C C . LEU A 1 295 ? 2.002 2.846 12.648 1 85.62 295 LEU A C 1
ATOM 2362 O O . LEU A 1 295 ? 0.848 3.258 12.523 1 85.62 295 LEU A O 1
ATOM 2366 N N . THR A 1 296 ? 2.941 3.627 13.023 1 91.75 296 THR A N 1
ATOM 2367 C CA . THR A 1 296 ? 2.633 5.012 13.359 1 91.75 296 THR A CA 1
ATOM 2368 C C . THR A 1 296 ? 2.104 5.758 12.141 1 91.75 296 THR A C 1
ATOM 2370 O O . THR A 1 296 ? 2.648 5.629 11.039 1 91.75 296 THR A O 1
ATOM 2373 N N . SER A 1 297 ? 1.036 6.555 12.375 1 92 297 SER A N 1
ATOM 2374 C CA . SER A 1 297 ? 0.436 7.254 11.242 1 92 297 SER A CA 1
ATOM 2375 C C . SER A 1 297 ? 0.463 8.766 11.453 1 92 297 SER A C 1
ATOM 2377 O O . SER A 1 297 ? 1.46 9.422 11.141 1 92 297 SER A O 1
ATOM 2379 N N . HIS A 1 298 ? -0.579 9.352 12.109 1 95.38 298 HIS A N 1
ATOM 2380 C CA . HIS A 1 298 ? -0.653 10.789 12.32 1 95.38 298 HIS A CA 1
ATOM 2381 C C . HIS A 1 298 ? -0.222 11.156 13.742 1 95.38 298 HIS A C 1
ATOM 2383 O O . HIS A 1 298 ? -0.344 10.344 14.656 1 95.38 298 HIS A O 1
ATOM 2389 N N . PHE A 1 299 ? 0.316 12.375 13.844 1 98.06 299 PHE A N 1
ATOM 2390 C CA . PHE A 1 299 ? 0.831 12.797 15.141 1 98.06 299 PHE A CA 1
ATOM 2391 C C . PHE A 1 299 ? 0.828 14.32 15.25 1 98.06 299 PHE A C 1
ATOM 2393 O O . PHE A 1 299 ? 0.607 15.016 14.266 1 98.06 299 PHE A O 1
ATOM 2400 N N . ILE A 1 300 ? 1.05 14.781 16.516 1 98.56 300 ILE A N 1
ATOM 2401 C CA . ILE A 1 300 ? 1.234 16.188 16.828 1 98.56 300 ILE A CA 1
ATOM 2402 C C . ILE A 1 300 ? 2.025 16.328 18.125 1 98.56 300 ILE A C 1
ATOM 2404 O O . ILE A 1 300 ? 1.881 15.508 19.031 1 98.56 300 ILE A O 1
ATOM 2408 N N . TRP A 1 301 ? 2.879 17.359 18.156 1 98.5 301 TRP A N 1
ATOM 2409 C CA . TRP A 1 301 ? 3.498 17.703 19.422 1 98.5 301 TRP A CA 1
ATOM 2410 C C . TRP A 1 301 ? 2.475 18.312 20.375 1 98.5 301 TRP A C 1
ATOM 2412 O O . TRP A 1 301 ? 1.743 19.234 20.016 1 98.5 301 TRP A O 1
ATOM 2422 N N . ARG A 1 302 ? 2.426 17.812 21.531 1 97.81 302 ARG A N 1
ATOM 2423 C CA . ARG A 1 302 ? 1.683 18.5 22.578 1 97.81 302 ARG A CA 1
ATOM 2424 C C . ARG A 1 302 ? 2.512 19.625 23.188 1 97.81 302 ARG A C 1
ATOM 2426 O O . ARG A 1 302 ? 1.999 20.719 23.438 1 97.81 302 ARG A O 1
ATOM 2433 N N . ASP A 1 303 ? 3.676 19.297 23.5 1 97.62 303 ASP A N 1
ATOM 2434 C CA . ASP A 1 303 ? 4.719 20.156 24.047 1 97.62 303 ASP A CA 1
ATOM 2435 C C . ASP A 1 303 ? 6.102 19.734 23.562 1 97.62 303 ASP A C 1
ATOM 2437 O O . ASP A 1 303 ? 6.219 18.797 22.75 1 97.62 303 ASP A O 1
ATOM 2441 N N . PRO A 1 304 ? 7.125 20.438 23.953 1 97.81 304 PRO A N 1
ATOM 2442 C CA . PRO A 1 304 ? 8.43 20.156 23.344 1 97.81 304 PRO A CA 1
ATOM 2443 C C . PRO A 1 304 ? 8.914 18.734 23.625 1 97.81 304 PRO A C 1
ATOM 2445 O O . PRO A 1 304 ? 9.859 18.25 22.984 1 97.81 304 PRO A O 1
ATOM 2448 N N . ASN A 1 305 ? 8.188 17.953 24.516 1 97.5 305 ASN A N 1
ATOM 2449 C CA . ASN A 1 305 ? 8.766 16.688 24.953 1 97.5 305 ASN A CA 1
ATOM 2450 C C . ASN A 1 305 ? 7.789 15.531 24.75 1 97.5 305 ASN A C 1
ATOM 2452 O O . ASN A 1 305 ? 8.141 14.375 24.984 1 97.5 305 ASN A O 1
ATOM 2456 N N . THR A 1 306 ? 6.633 15.805 24.406 1 97.94 306 THR A N 1
ATOM 2457 C CA . THR A 1 306 ? 5.648 14.734 24.281 1 97.94 306 THR A CA 1
ATOM 2458 C C . THR A 1 306 ? 4.91 14.82 22.953 1 97.94 306 THR A C 1
ATOM 2460 O O . THR A 1 306 ? 4.668 15.914 22.438 1 97.94 306 THR A O 1
ATOM 2463 N N . ILE A 1 307 ? 4.523 13.625 22.391 1 98.44 307 ILE A N 1
ATOM 2464 C CA . ILE A 1 307 ? 3.924 13.484 21.078 1 98.44 307 ILE A CA 1
ATOM 2465 C C . ILE A 1 307 ? 2.645 12.656 21.172 1 98.44 307 ILE A C 1
ATOM 2467 O O . ILE A 1 307 ? 2.666 11.531 21.672 1 98.44 307 ILE A O 1
ATOM 2471 N N . LEU A 1 308 ? 1.555 13.258 20.766 1 98.44 308 LEU A N 1
ATOM 2472 C CA . LEU A 1 308 ? 0.344 12.477 20.531 1 98.44 308 LEU A CA 1
ATOM 2473 C C . LEU A 1 308 ? 0.359 11.836 19.156 1 98.44 308 LEU A C 1
ATOM 2475 O O . LEU A 1 308 ? 0.518 12.531 18.141 1 98.44 308 LEU A O 1
ATOM 2479 N N . ALA A 1 309 ? 0.24 10.477 19.094 1 97.88 309 ALA A N 1
ATOM 2480 C CA . ALA A 1 309 ? 0.269 9.789 17.812 1 97.88 309 ALA A CA 1
ATOM 2481 C C . ALA A 1 309 ? -0.712 8.617 17.797 1 97.88 309 ALA A C 1
ATOM 2483 O O . ALA A 1 309 ? -0.984 8.008 18.828 1 97.88 309 ALA A O 1
ATOM 2484 N N . TYR A 1 310 ? -1.277 8.391 16.625 1 95.38 310 TYR A N 1
ATOM 2485 C CA . TYR A 1 310 ? -2.006 7.145 16.406 1 95.38 310 TYR A CA 1
ATOM 2486 C C . TYR A 1 310 ? -1.049 6.004 16.078 1 95.38 310 TYR A C 1
ATOM 2488 O O . TYR A 1 310 ? -0.227 6.117 15.164 1 95.38 310 TYR A O 1
ATOM 2496 N N . SER A 1 311 ? -1.13 4.957 16.812 1 92.75 311 SER A N 1
ATOM 2497 C CA . SER A 1 311 ? -0.201 3.834 16.703 1 92.75 311 SER A CA 1
ATOM 2498 C C . SER A 1 311 ? -0.812 2.559 17.281 1 92.75 311 SER A C 1
ATOM 2500 O O . SER A 1 311 ? -2.023 2.486 17.5 1 92.75 311 SER A O 1
ATOM 2502 N N . GLU A 1 312 ? -0.056 1.504 17.281 1 87 312 GLU A N 1
ATOM 2503 C CA . GLU A 1 312 ? -0.429 0.242 17.922 1 87 312 GLU A CA 1
ATOM 2504 C C . GLU A 1 312 ? 0.53 -0.111 19.047 1 87 312 GLU A C 1
ATOM 2506 O O . GLU A 1 312 ? 1.744 -0.175 18.844 1 87 312 GLU A O 1
ATOM 2511 N N . GLN A 1 313 ? -0.035 -0.218 20.219 1 87.81 313 GLN A N 1
ATOM 2512 C CA . GLN A 1 313 ? 0.76 -0.572 21.391 1 87.81 313 GLN A CA 1
ATOM 2513 C C . GLN A 1 313 ? 0.187 -1.8 22.094 1 87.81 313 GLN A C 1
ATOM 2515 O O . GLN A 1 313 ? -1.018 -1.874 22.344 1 87.81 313 GLN A O 1
ATOM 2520 N N . GLN A 1 314 ? 1.008 -2.791 22.297 1 81.25 314 GLN A N 1
ATOM 2521 C CA . GLN A 1 314 ? 0.561 -3.932 23.094 1 81.25 314 GLN A CA 1
ATOM 2522 C C . GLN A 1 314 ? 0.477 -3.574 24.578 1 81.25 314 GLN A C 1
ATOM 2524 O O . GLN A 1 314 ? 1.305 -2.814 25.078 1 81.25 314 GLN A O 1
ATOM 2529 N N . PRO A 1 315 ? -0.453 -4.004 25.297 1 80.81 315 PRO A N 1
ATOM 2530 C CA . PRO A 1 315 ? -1.524 -4.91 24.875 1 80.81 315 PRO A CA 1
ATOM 2531 C C . PRO A 1 315 ? -2.771 -4.164 24.406 1 80.81 315 PRO A C 1
ATOM 2533 O O . PRO A 1 315 ? -3.814 -4.785 24.172 1 80.81 315 PRO A O 1
ATOM 2536 N N . HIS A 1 316 ? -2.701 -2.93 24.281 1 83.94 316 HIS A N 1
ATOM 2537 C CA . HIS A 1 316 ? -3.889 -2.098 24.109 1 83.94 316 HIS A CA 1
ATOM 2538 C C . HIS A 1 316 ? -4.395 -2.146 22.672 1 83.94 316 HIS A C 1
ATOM 2540 O O . HIS A 1 316 ? -5.559 -1.842 22.406 1 83.94 316 HIS A O 1
ATOM 2546 N N . GLY A 1 317 ? -3.514 -2.434 21.75 1 83 317 GLY A N 1
ATOM 2547 C CA . GLY A 1 317 ? -3.9 -2.391 20.344 1 83 317 GLY A CA 1
ATOM 2548 C C . GLY A 1 317 ? -3.742 -1.015 19.719 1 83 317 GLY A C 1
ATOM 2549 O O . GLY A 1 317 ? -2.805 -0.284 20.047 1 83 317 GLY A O 1
ATOM 2550 N N . ARG A 1 318 ? -4.625 -0.662 18.828 1 85.75 318 ARG A N 1
ATOM 2551 C CA . ARG A 1 318 ? -4.504 0.595 18.094 1 85.75 318 ARG A CA 1
ATOM 2552 C C . ARG A 1 318 ? -5.238 1.722 18.812 1 85.75 318 ARG A C 1
ATOM 2554 O O . ARG A 1 318 ? -6.266 1.491 19.453 1 85.75 318 ARG A O 1
ATOM 2561 N N . GLY A 1 319 ? -4.695 2.871 18.656 1 91.25 319 GLY A N 1
ATOM 2562 C CA . GLY A 1 319 ? -5.273 4.07 19.25 1 91.25 319 GLY A CA 1
ATOM 2563 C C . GLY A 1 319 ? -4.309 5.238 19.297 1 91.25 319 GLY A C 1
ATOM 2564 O O . GLY A 1 319 ? -3.232 5.188 18.688 1 91.25 319 GLY A O 1
ATOM 2565 N N . PHE A 1 320 ? -4.801 6.297 19.969 1 95.94 320 PHE A N 1
ATOM 2566 C CA . PHE A 1 320 ? -3.938 7.449 20.203 1 95.94 320 PHE A CA 1
ATOM 2567 C C . PHE A 1 320 ? -3.145 7.289 21.484 1 95.94 320 PHE A C 1
ATOM 2569 O O . PHE A 1 320 ? -3.709 6.961 22.531 1 95.94 320 PHE A O 1
ATOM 2576 N N . PHE A 1 321 ? -1.891 7.512 21.375 1 97.25 321 PHE A N 1
ATOM 2577 C CA . PHE A 1 321 ? -0.985 7.402 22.5 1 97.25 321 PHE A CA 1
ATOM 2578 C C . PHE A 1 321 ? -0.141 8.664 22.656 1 97.25 321 PHE A C 1
ATOM 2580 O O . PHE A 1 321 ? 0.287 9.25 21.656 1 97.25 321 PHE A O 1
ATOM 2587 N N . LEU A 1 322 ? 0.057 9.047 23.844 1 97.88 322 LEU A N 1
ATOM 2588 C CA . LEU A 1 322 ? 0.978 10.133 24.156 1 97.88 322 LEU A CA 1
ATOM 2589 C C . LEU A 1 322 ? 2.365 9.594 24.484 1 97.88 322 LEU A C 1
ATOM 2591 O O . LEU A 1 322 ? 2.57 9.016 25.547 1 97.88 322 LEU A O 1
ATOM 2595 N N . PHE A 1 323 ? 3.273 9.852 23.625 1 98.25 323 PHE A N 1
ATOM 2596 C CA . PHE A 1 323 ? 4.633 9.336 23.734 1 98.25 323 PHE A CA 1
ATOM 2597 C C . PHE A 1 323 ? 5.555 10.383 24.359 1 98.25 323 PHE A C 1
ATOM 2599 O O . PHE A 1 323 ? 5.406 11.578 24.094 1 98.25 323 PHE A O 1
ATOM 2606 N N . GLN A 1 324 ? 6.531 9.891 25.109 1 98.12 324 GLN A N 1
ATOM 2607 C CA . GLN A 1 324 ? 7.68 10.719 25.469 1 98.12 324 GLN A CA 1
ATOM 2608 C C . GLN A 1 324 ? 8.719 10.734 24.359 1 98.12 324 GLN A C 1
ATOM 2610 O O . GLN A 1 324 ? 8.969 9.711 23.719 1 98.12 324 GLN A O 1
ATOM 2615 N N . ASP A 1 325 ? 9.281 11.883 24.141 1 98.06 325 ASP A N 1
ATOM 2616 C CA . ASP A 1 325 ? 10.359 11.969 23.156 1 98.06 325 ASP A CA 1
ATOM 2617 C C . ASP A 1 325 ? 11.641 11.336 23.703 1 98.06 325 ASP A C 1
ATOM 2619 O O . ASP A 1 325 ? 12.609 12.039 24 1 98.06 325 ASP A O 1
ATOM 2623 N N . GLU A 1 326 ? 11.57 10.055 23.766 1 96.94 326 GLU A N 1
ATOM 2624 C CA . GLU A 1 326 ? 12.656 9.234 24.297 1 96.94 326 GLU A CA 1
ATOM 2625 C C . GLU A 1 326 ? 12.656 7.844 23.656 1 96.94 326 GLU A C 1
ATOM 2627 O O . GLU A 1 326 ? 11.586 7.258 23.453 1 96.94 326 GLU A O 1
ATOM 2632 N N . THR A 1 327 ? 13.875 7.395 23.406 1 94.12 327 THR A N 1
ATOM 2633 C CA . THR A 1 327 ? 13.969 6.023 22.922 1 94.12 327 THR A CA 1
ATOM 2634 C C . THR A 1 327 ? 13.438 5.043 23.969 1 94.12 327 THR A C 1
ATOM 2636 O O . THR A 1 327 ? 13.906 5.031 25.094 1 94.12 327 THR A O 1
ATOM 2639 N N . GLY A 1 328 ? 12.43 4.289 23.547 1 88.69 328 GLY A N 1
ATOM 2640 C CA . GLY A 1 328 ? 11.867 3.303 24.469 1 88.69 328 GLY A CA 1
ATOM 2641 C C . GLY A 1 328 ? 11.016 3.92 25.562 1 88.69 328 GLY A C 1
ATOM 2642 O O . GLY A 1 328 ? 10.734 3.273 26.578 1 88.69 328 GLY A O 1
ATOM 2643 N N . GLY A 1 329 ? 10.656 5.137 25.375 1 89.44 329 GLY A N 1
ATOM 2644 C CA . GLY A 1 329 ? 9.844 5.816 26.375 1 89.44 329 GLY A CA 1
ATOM 2645 C C . GLY A 1 329 ? 8.445 5.238 26.5 1 89.44 329 GLY A C 1
ATOM 2646 O O . GLY A 1 329 ? 7.996 4.488 25.641 1 89.44 329 GLY A O 1
ATOM 2647 N N . GLU A 1 330 ? 7.855 5.613 27.547 1 91.75 330 GLU A N 1
ATOM 2648 C CA . GLU A 1 330 ? 6.5 5.148 27.812 1 91.75 330 GLU A CA 1
ATOM 2649 C C . GLU A 1 330 ? 5.488 5.84 26.906 1 91.75 330 GLU A C 1
ATOM 2651 O O . GLU A 1 330 ? 5.73 6.949 26.422 1 91.75 330 GLU A O 1
ATOM 2656 N N . ALA A 1 331 ? 4.398 5.172 26.625 1 95.31 331 ALA A N 1
ATOM 2657 C CA . ALA A 1 331 ? 3.273 5.703 25.859 1 95.31 331 ALA A CA 1
ATOM 2658 C C . ALA A 1 331 ? 1.972 5.594 26.656 1 95.31 331 ALA A C 1
ATOM 2660 O O . ALA A 1 331 ? 1.592 4.504 27.094 1 95.31 331 ALA A O 1
ATOM 2661 N N . GLU A 1 332 ? 1.364 6.684 26.859 1 96.19 332 GLU A N 1
ATOM 2662 C CA . GLU A 1 332 ? 0.088 6.734 27.562 1 96.19 332 GLU A CA 1
ATOM 2663 C C . GLU A 1 332 ? -1.085 6.656 26.594 1 96.19 332 GLU A C 1
ATOM 2665 O O . GLU A 1 332 ? -1.12 7.383 25.594 1 96.19 332 GLU A O 1
ATOM 2670 N N . PHE A 1 333 ? -2.049 5.812 26.891 1 95.62 333 PHE A N 1
ATOM 2671 C CA . PHE A 1 333 ? -3.23 5.664 26.047 1 95.62 333 PHE A CA 1
ATOM 2672 C C . PHE A 1 333 ? -4.188 6.832 26.266 1 95.62 333 PHE A C 1
ATOM 2674 O O . PHE A 1 333 ? -4.719 7.02 27.359 1 95.62 333 PHE A O 1
ATOM 2681 N N . ILE A 1 334 ? -4.453 7.586 25.234 1 95.94 334 ILE A N 1
ATOM 2682 C CA . ILE A 1 334 ? -5.359 8.734 25.281 1 95.94 334 ILE A CA 1
ATOM 2683 C C . ILE A 1 334 ? -6.688 8.367 24.625 1 95.94 334 ILE A C 1
ATOM 2685 O O . ILE A 1 334 ? -6.711 7.855 23.5 1 95.94 334 ILE A O 1
ATOM 2689 N N . GLY A 1 335 ? -7.801 8.633 25.328 1 94.94 335 GLY A N 1
ATOM 2690 C CA . GLY A 1 335 ? -9.117 8.375 24.766 1 94.94 335 GLY A CA 1
ATOM 2691 C C . GLY A 1 335 ? -9.43 6.902 24.625 1 94.94 335 GLY A C 1
ATOM 2692 O O . GLY A 1 335 ? -10.07 6.488 23.656 1 94.94 335 GLY A O 1
ATOM 2693 N N . LYS A 1 336 ? -8.93 6.129 25.469 1 90.88 336 LYS A N 1
ATOM 2694 C CA . LYS A 1 336 ? -9.164 4.688 25.422 1 90.88 336 LYS A CA 1
ATOM 2695 C C . LYS A 1 336 ? -10.648 4.375 25.312 1 90.88 336 LYS A C 1
ATOM 2697 O O . LYS A 1 336 ? -11.445 4.859 26.125 1 90.88 336 LYS A O 1
ATOM 2702 N N . GLY A 1 337 ? -10.945 3.586 24.297 1 86.94 337 GLY A N 1
ATOM 2703 C CA . GLY A 1 337 ? -12.32 3.178 24.078 1 86.94 337 GLY A CA 1
ATOM 2704 C C . GLY A 1 337 ? -13.172 4.25 23.422 1 86.94 337 GLY A C 1
ATOM 2705 O O . GLY A 1 337 ? -14.32 4 23.047 1 86.94 337 GLY A O 1
ATOM 2706 N N . ILE A 1 338 ? -12.641 5.449 23.25 1 90.69 338 ILE A N 1
ATOM 2707 C CA . ILE A 1 338 ? -13.391 6.574 22.703 1 90.69 338 ILE A CA 1
ATOM 2708 C C . ILE A 1 338 ? -12.812 6.973 21.359 1 90.69 338 ILE A C 1
ATOM 2710 O O . ILE A 1 338 ? -13.5 6.914 20.328 1 90.69 338 ILE A O 1
ATOM 2714 N N . LEU A 1 339 ? -11.531 7.359 21.359 1 90.94 339 LEU A N 1
ATOM 2715 C CA . LEU A 1 339 ? -10.844 7.699 20.109 1 90.94 339 LEU A CA 1
ATOM 2716 C C . LEU A 1 339 ? -10.32 6.445 19.422 1 90.94 339 LEU A C 1
ATOM 2718 O O . LEU A 1 339 ? -9.117 6.172 19.469 1 90.94 339 LEU A O 1
ATOM 2722 N N . LYS A 1 340 ? -11.148 5.828 18.688 1 83.88 340 LYS A N 1
ATOM 2723 C CA . LYS A 1 340 ? -10.844 4.496 18.172 1 83.88 340 LYS A CA 1
ATOM 2724 C C . LYS A 1 340 ? -10.312 4.566 16.75 1 83.88 340 LYS A C 1
ATOM 2726 O O . LYS A 1 340 ? -9.734 3.598 16.25 1 83.88 340 LYS A O 1
ATOM 2731 N N . ARG A 1 341 ? -10.539 5.652 16.172 1 87.75 341 ARG A N 1
ATOM 2732 C CA . ARG A 1 341 ? -10.203 5.762 14.75 1 87.75 341 ARG A CA 1
ATOM 2733 C C . ARG A 1 341 ? -9.047 6.73 14.531 1 87.75 341 ARG A C 1
ATOM 2735 O O . ARG A 1 341 ? -8.906 7.715 15.266 1 87.75 341 ARG A O 1
ATOM 2742 N N . ASP A 1 342 ? -8.273 6.371 13.484 1 90.88 342 ASP A N 1
ATOM 2743 C CA . ASP A 1 342 ? -7.211 7.297 13.102 1 90.88 342 ASP A CA 1
ATOM 2744 C C . ASP A 1 342 ? -7.789 8.602 12.555 1 90.88 342 ASP A C 1
ATOM 2746 O O . ASP A 1 342 ? -8.93 8.633 12.094 1 90.88 342 ASP A O 1
ATOM 2750 N N . GLY A 1 343 ? -7.02 9.594 12.719 1 94.88 343 GLY A N 1
ATOM 2751 C CA . GLY A 1 343 ? -7.363 10.938 12.266 1 94.88 343 GLY A CA 1
ATOM 2752 C C . GLY A 1 343 ? -6.207 11.914 12.352 1 94.88 343 GLY A C 1
ATOM 2753 O O . GLY A 1 343 ? -5.105 11.539 12.766 1 94.88 343 GLY A O 1
ATOM 2754 N N . HIS A 1 344 ? -6.512 13.062 11.938 1 97.75 344 HIS A N 1
ATOM 2755 C CA . HIS A 1 344 ? -5.512 14.117 11.891 1 97.75 344 HIS A CA 1
ATOM 2756 C C . HIS A 1 344 ? -5.629 15.047 13.102 1 97.75 344 HIS A C 1
ATOM 2758 O O . HIS A 1 344 ? -6.367 16.031 13.055 1 97.75 344 HIS A O 1
ATOM 2764 N N . CYS A 1 345 ? -4.816 14.836 14.109 1 98.19 345 CYS A N 1
ATOM 2765 C CA . CYS A 1 345 ? -5.012 15.422 15.43 1 98.19 345 CYS A CA 1
ATOM 2766 C C . CYS A 1 345 ? -4.137 16.656 15.617 1 98.19 345 CYS A C 1
ATOM 2768 O O . CYS A 1 345 ? -3.02 16.719 15.094 1 98.19 345 CYS A O 1
ATOM 2770 N N . SER A 1 346 ? -4.652 17.562 16.344 1 98.38 346 SER A N 1
ATOM 2771 C CA . SER A 1 346 ? -3.945 18.734 16.828 1 98.38 346 SER A CA 1
ATOM 2772 C C . SER A 1 346 ? -4.445 19.141 18.219 1 98.38 346 SER A C 1
ATOM 2774 O O . SER A 1 346 ? -5.555 18.781 18.609 1 98.38 346 SER A O 1
ATOM 2776 N N . TYR A 1 347 ? -3.611 19.891 18.938 1 98.12 347 TYR A N 1
ATOM 2777 C CA . TYR A 1 347 ? -4.059 20.5 20.188 1 98.12 347 TYR A CA 1
ATOM 2778 C C . TYR A 1 347 ? -4.531 21.938 19.953 1 98.12 347 TYR A C 1
ATOM 2780 O O . TYR A 1 347 ? -3.826 22.734 19.328 1 98.12 347 TYR A O 1
ATOM 2788 N N . LEU A 1 348 ? -5.664 22.234 20.469 1 97.94 348 LEU A N 1
ATOM 2789 C CA . LEU A 1 348 ? -6.059 23.641 20.5 1 97.94 348 LEU A CA 1
ATOM 2790 C C . LEU A 1 348 ? -5.246 24.406 21.547 1 97.94 348 LEU A C 1
ATOM 2792 O O . LEU A 1 348 ? -4.621 23.797 22.422 1 97.94 348 LEU A O 1
ATOM 2796 N N . PRO A 1 349 ? -5.301 25.766 21.312 1 95.69 349 PRO A N 1
ATOM 2797 C CA . PRO A 1 349 ? -4.609 26.547 22.344 1 95.69 349 PRO A CA 1
ATOM 2798 C C . PRO A 1 349 ? -5.074 26.219 23.75 1 95.69 349 PRO A C 1
ATOM 2800 O O . PRO A 1 349 ? -6.273 26.078 24 1 95.69 349 PRO A O 1
ATOM 2803 N N . GLY A 1 350 ? -4.09 26 24.672 1 93 350 GLY A N 1
ATOM 2804 C CA . GLY A 1 350 ? -4.387 25.641 26.062 1 93 350 GLY A CA 1
ATOM 2805 C C . GLY A 1 350 ? -4.305 24.156 26.328 1 93 350 GLY A C 1
ATOM 2806 O O . GLY A 1 350 ? -4.32 23.719 27.484 1 93 350 GLY A O 1
ATOM 2807 N N . ASP A 1 351 ? -4.332 23.281 25.359 1 92.75 351 ASP A N 1
ATOM 2808 C CA . ASP A 1 351 ? -4.055 21.859 25.391 1 92.75 351 ASP A CA 1
ATOM 2809 C C . ASP A 1 351 ? -5.164 21.094 26.125 1 92.75 351 ASP A C 1
ATOM 2811 O O . ASP A 1 351 ? -4.949 19.984 26.594 1 92.75 351 ASP A O 1
ATOM 2815 N N . GLU A 1 352 ? -6.305 21.734 26.234 1 95.56 352 GLU A N 1
ATOM 2816 C CA . GLU A 1 352 ? -7.441 21.062 26.859 1 95.56 352 GLU A CA 1
ATOM 2817 C C . GLU A 1 352 ? -8.195 20.203 25.859 1 95.56 352 GLU A C 1
ATOM 2819 O O . GLU A 1 352 ? -8.812 19.203 26.25 1 95.56 352 GLU A O 1
ATOM 2824 N N . TRP A 1 353 ? -8.125 20.703 24.656 1 97.81 353 TRP A N 1
ATOM 2825 C CA . TRP A 1 353 ? -8.906 20.047 23.609 1 97.81 353 TRP A CA 1
ATOM 2826 C C . TRP A 1 353 ? -7.988 19.484 22.531 1 97.81 353 TRP A C 1
ATOM 2828 O O . TRP A 1 353 ? -7.027 20.141 22.125 1 97.81 353 TRP A O 1
ATOM 2838 N N . ILE A 1 354 ? -8.352 18.281 22.078 1 98.44 354 ILE A N 1
ATOM 2839 C CA . ILE A 1 354 ? -7.762 17.734 20.859 1 98.44 354 ILE A CA 1
ATOM 2840 C C . ILE A 1 354 ? -8.734 17.906 19.688 1 98.44 354 ILE A C 1
ATOM 2842 O O . ILE A 1 354 ? -9.891 17.484 19.781 1 98.44 354 ILE A O 1
ATOM 2846 N N . LEU A 1 355 ? -8.328 18.672 18.688 1 98.81 355 LEU A N 1
ATOM 2847 C CA . LEU A 1 355 ? -9.016 18.719 17.406 1 98.81 355 LEU A CA 1
ATOM 2848 C C . LEU A 1 355 ? -8.609 17.547 16.516 1 98.81 355 LEU A C 1
ATOM 2850 O O . LEU A 1 355 ? -7.414 17.297 16.328 1 98.81 355 LEU A O 1
ATOM 2854 N N . ASN A 1 356 ? -9.57 16.797 16 1 98.44 356 ASN A N 1
ATOM 2855 C CA . ASN A 1 356 ? -9.312 15.594 15.219 1 98.44 356 ASN A CA 1
ATOM 2856 C C . ASN A 1 356 ? -10.391 15.383 14.156 1 98.44 356 ASN A C 1
ATOM 2858 O O . ASN A 1 356 ? -11.289 16.219 13.992 1 98.44 356 ASN A O 1
ATOM 2862 N N . ASP A 1 357 ? -10.156 14.414 13.273 1 97.62 357 ASP A N 1
ATOM 2863 C CA . ASP A 1 357 ? -11.172 13.969 12.328 1 97.62 357 ASP A CA 1
ATOM 2864 C C . ASP A 1 357 ? -11.164 12.445 12.195 1 97.62 357 ASP A C 1
ATOM 2866 O O . ASP A 1 357 ? -10.477 11.758 12.945 1 97.62 357 ASP A O 1
ATOM 2870 N N . THR A 1 358 ? -12.062 11.961 11.391 1 94.06 358 THR A N 1
ATOM 2871 C CA . THR A 1 358 ? -12.078 10.539 11.055 1 94.06 358 THR A CA 1
ATOM 2872 C C . THR A 1 358 ? -12.039 10.344 9.539 1 94.06 358 THR A C 1
ATOM 2874 O O . THR A 1 358 ? -12.422 11.242 8.781 1 94.06 358 THR A O 1
ATOM 2877 N N . TYR A 1 359 ? -11.602 9.227 9.211 1 90.88 359 TYR A N 1
ATOM 2878 C CA . TYR A 1 359 ? -11.836 8.797 7.836 1 90.88 359 TYR A CA 1
ATOM 2879 C C . TYR A 1 359 ? -13.312 8.5 7.605 1 90.88 359 TYR A C 1
ATOM 2881 O O . TYR A 1 359 ? -14.102 8.445 8.555 1 90.88 359 TYR A O 1
ATOM 2889 N N . PRO A 1 360 ? -13.68 8.359 6.281 1 89.5 360 PRO A N 1
ATOM 2890 C CA . PRO A 1 360 ? -15.094 8.102 5.996 1 89.5 360 PRO A CA 1
ATOM 2891 C C . PRO A 1 360 ? -15.609 6.828 6.668 1 89.5 360 PRO A C 1
ATOM 2893 O O . PRO A 1 360 ? -14.898 5.82 6.715 1 89.5 360 PRO A O 1
ATOM 2896 N N . ASP A 1 361 ? -16.781 6.93 7.27 1 84.94 361 ASP A N 1
ATOM 2897 C CA . ASP A 1 361 ? -17.453 5.758 7.816 1 84.94 361 ASP A CA 1
ATOM 2898 C C . ASP A 1 361 ? -18.203 4.996 6.723 1 84.94 361 ASP A C 1
ATOM 2900 O O . ASP A 1 361 ? -17.984 5.23 5.535 1 84.94 361 ASP A O 1
ATOM 2904 N N . SER A 1 362 ? -19.062 4.105 7.141 1 75.88 362 SER A N 1
ATOM 2905 C CA . SER A 1 362 ? -19.797 3.266 6.188 1 75.88 362 SER A CA 1
ATOM 2906 C C . SER A 1 362 ? -20.703 4.102 5.297 1 75.88 362 SER A C 1
ATOM 2908 O O . SER A 1 362 ? -20.984 3.721 4.16 1 75.88 362 SER A O 1
ATOM 2910 N N . ASN A 1 363 ? -21.141 5.207 5.82 1 84.5 363 ASN A N 1
ATOM 2911 C CA . ASN A 1 363 ? -21.969 6.117 5.031 1 84.5 363 ASN A CA 1
ATOM 2912 C C . ASN A 1 363 ? -21.125 7.176 4.328 1 84.5 363 ASN A C 1
ATOM 2914 O O . ASN A 1 363 ? -21.656 8.156 3.807 1 84.5 363 ASN A O 1
ATOM 2918 N N . ARG A 1 364 ? -19.828 7.059 4.438 1 88.94 364 ARG A N 1
ATOM 2919 C CA . ARG A 1 364 ? -18.828 7.891 3.777 1 88.94 364 ARG A CA 1
ATOM 2920 C C . ARG A 1 364 ? -18.766 9.273 4.414 1 88.94 364 ARG A C 1
ATOM 2922 O O . ARG A 1 364 ? -18.422 10.258 3.748 1 88.94 364 ARG A O 1
ATOM 2929 N N . ASN A 1 365 ? -19.234 9.328 5.676 1 93.56 365 ASN A N 1
ATOM 2930 C CA . ASN A 1 365 ? -19.094 10.586 6.402 1 93.56 365 ASN A CA 1
ATOM 2931 C C . ASN A 1 365 ? -17.781 10.656 7.172 1 93.56 365 ASN A C 1
ATOM 2933 O O . ASN A 1 365 ? -17.375 9.688 7.809 1 93.56 365 ASN A O 1
ATOM 2937 N N . GLN A 1 366 ? -17.188 11.742 7.023 1 96 366 GLN A N 1
ATOM 2938 C CA . GLN A 1 366 ? -16.078 12.109 7.898 1 96 366 GLN A CA 1
ATOM 2939 C C . GLN A 1 366 ? -16.547 13.016 9.031 1 96 366 GLN A C 1
ATOM 2941 O O . GLN A 1 366 ? -17.453 13.828 8.844 1 96 366 GLN A O 1
ATOM 2946 N N . MET A 1 367 ? -15.914 12.867 10.203 1 96.81 367 MET A N 1
ATOM 2947 C CA . MET A 1 367 ? -16.391 13.594 11.375 1 96.81 367 MET A CA 1
ATOM 2948 C C . MET A 1 367 ? -15.258 14.344 12.055 1 96.81 367 MET A C 1
ATOM 2950 O O . MET A 1 367 ? -14.641 13.828 12.992 1 96.81 367 MET A O 1
ATOM 2954 N N . PRO A 1 368 ? -15.031 15.578 11.586 1 98.56 368 PRO A N 1
ATOM 2955 C CA . PRO A 1 368 ? -14.227 16.422 12.477 1 98.56 368 PRO A CA 1
ATOM 2956 C C . PRO A 1 368 ? -14.859 16.578 13.859 1 98.56 368 PRO A C 1
ATOM 2958 O O . PRO A 1 368 ? -16.078 16.672 13.977 1 98.56 368 PRO A O 1
ATOM 2961 N N . HIS A 1 369 ? -13.977 16.562 14.898 1 98.56 369 HIS A N 1
ATOM 2962 C CA . HIS A 1 369 ? -14.508 16.609 16.25 1 98.56 369 HIS A CA 1
ATOM 2963 C C . HIS A 1 369 ? -13.469 17.156 17.234 1 98.56 369 HIS A C 1
ATOM 2965 O O . HIS A 1 369 ? -12.281 17.234 16.906 1 98.56 369 HIS A O 1
ATOM 2971 N N . LEU A 1 370 ? -13.984 17.547 18.375 1 98.56 370 LEU A N 1
ATOM 2972 C CA . LEU A 1 370 ? -13.156 17.906 19.516 1 98.56 370 LEU A CA 1
ATOM 2973 C C . LEU A 1 370 ? -13.25 16.828 20.594 1 98.56 370 LEU A C 1
ATOM 2975 O O . LEU A 1 370 ? -14.32 16.266 20.844 1 98.56 370 LEU A O 1
ATOM 2979 N N . PHE A 1 371 ? -12.141 16.5 21.172 1 98.25 371 PHE A N 1
ATOM 2980 C CA . PHE A 1 371 ? -12.047 15.625 22.328 1 98.25 371 PHE A CA 1
ATOM 2981 C C . PHE A 1 371 ? -11.531 16.391 23.547 1 98.25 371 PHE A C 1
ATOM 2983 O O . PHE A 1 371 ? -10.414 16.906 23.531 1 98.25 371 PHE A O 1
ATOM 2990 N N . HIS A 1 372 ? -12.336 16.422 24.531 1 97.69 372 HIS A N 1
ATOM 2991 C CA . HIS A 1 372 ? -11.914 17.047 25.781 1 97.69 372 HIS A CA 1
ATOM 2992 C C . HIS A 1 372 ? -11.133 16.062 26.656 1 97.69 372 HIS A C 1
ATOM 2994 O O . HIS A 1 372 ? -11.688 15.078 27.141 1 97.69 372 HIS A O 1
ATOM 3000 N N . ILE A 1 373 ? -9.969 16.375 26.938 1 96.25 373 ILE A N 1
ATOM 3001 C CA . ILE A 1 373 ? -9.031 15.414 27.516 1 96.25 373 ILE A CA 1
ATOM 3002 C C . ILE A 1 373 ? -9.469 15.062 28.938 1 96.25 373 ILE A C 1
ATOM 3004 O O . ILE A 1 373 ? -9.492 13.883 29.312 1 96.25 373 ILE A O 1
ATOM 3008 N N . ALA A 1 374 ? -9.836 16.031 29.719 1 95 374 ALA A N 1
ATOM 3009 C CA . ALA A 1 374 ? -10.125 15.812 31.141 1 95 374 ALA A CA 1
ATOM 3010 C C . ALA A 1 374 ? -11.391 14.984 31.328 1 95 374 ALA A C 1
ATOM 3012 O O . ALA A 1 374 ? -11.469 14.148 32.219 1 95 374 ALA A O 1
ATOM 3013 N N . THR A 1 375 ? -12.359 15.125 30.438 1 95.75 375 THR A N 1
ATOM 3014 C CA . THR A 1 375 ? -13.656 14.5 30.672 1 95.75 375 THR A CA 1
ATOM 3015 C C . THR A 1 375 ? -13.859 13.32 29.734 1 95.75 375 THR A C 1
ATOM 3017 O O . THR A 1 375 ? -14.75 12.492 29.938 1 95.75 375 THR A O 1
ATOM 3020 N N . GLY A 1 376 ? -13.133 13.391 28.672 1 95.81 376 GLY A N 1
ATOM 3021 C CA . GLY A 1 376 ? -13.32 12.344 27.672 1 95.81 376 GLY A CA 1
ATOM 3022 C C . GLY A 1 376 ? -14.492 12.617 26.75 1 95.81 376 GLY A C 1
ATOM 3023 O O . GLY A 1 376 ? -14.914 11.727 26 1 95.81 376 GLY A O 1
ATOM 3024 N N . LYS A 1 377 ? -15 13.789 26.781 1 95.88 377 LYS A N 1
ATOM 3025 C CA . LYS A 1 377 ? -16.156 14.148 25.953 1 95.88 377 LYS A CA 1
ATOM 3026 C C . LYS A 1 377 ? -15.742 14.391 24.516 1 95.88 377 LYS A C 1
ATOM 3028 O O . LYS A 1 377 ? -14.734 15.055 24.25 1 95.88 377 LYS A O 1
ATOM 3033 N N . VAL A 1 378 ? -16.516 13.797 23.594 1 97.19 378 VAL A N 1
ATOM 3034 C CA . VAL A 1 378 ? -16.344 14.047 22.172 1 97.19 378 VAL A CA 1
ATOM 3035 C C . VAL A 1 378 ? -17.453 14.984 21.688 1 97.19 378 VAL A C 1
ATOM 3037 O O . VAL A 1 378 ? -18.641 14.75 21.938 1 97.19 378 VAL A O 1
ATOM 3040 N N . VAL A 1 379 ? -17.109 16.031 21 1 97.88 379 VAL A N 1
ATOM 3041 C CA . VAL A 1 379 ? -18.062 16.969 20.422 1 97.88 379 VAL A CA 1
ATOM 3042 C C . VAL A 1 379 ? -17.906 16.969 18.891 1 97.88 379 VAL A C 1
ATOM 3044 O O . VAL A 1 379 ? -16.938 17.516 18.359 1 97.88 379 VAL A O 1
ATOM 3047 N N . PRO A 1 380 ? -18.844 16.438 18.156 1 98 380 PRO A N 1
ATOM 3048 C CA . PRO A 1 380 ? -18.781 16.5 16.703 1 98 380 PRO A CA 1
ATOM 3049 C C . PRO A 1 380 ? -18.891 17.938 16.172 1 98 380 PRO A C 1
ATOM 3051 O O . PRO A 1 380 ? -19.656 18.734 16.719 1 98 380 PRO A O 1
ATOM 3054 N N . LEU A 1 381 ? -18.125 18.188 15.203 1 98.56 381 LEU A N 1
ATOM 3055 C CA . LEU A 1 381 ? -18.172 19.5 14.578 1 98.56 381 LEU A CA 1
ATOM 3056 C C . LEU A 1 381 ? -18.969 19.469 13.281 1 98.56 381 LEU A C 1
ATOM 3058 O O . LEU A 1 381 ? -19.375 20.516 12.758 1 98.56 381 LEU A O 1
ATOM 3062 N N . GLY A 1 382 ? -19.156 18.328 12.75 1 98 382 GLY A N 1
ATOM 3063 C CA . GLY A 1 382 ? -19.906 18.109 11.531 1 98 382 GLY A CA 1
ATOM 3064 C C . GLY A 1 382 ? -19.75 16.703 10.969 1 98 382 GLY A C 1
ATOM 3065 O O . GLY A 1 382 ? -18.891 15.945 11.43 1 98 382 GLY A O 1
ATOM 3066 N N . TYR A 1 383 ? -20.609 16.438 10.055 1 97.5 383 TYR A N 1
ATOM 3067 C CA . TYR A 1 383 ? -20.547 15.219 9.258 1 97.5 383 TYR A CA 1
ATOM 3068 C C . TYR A 1 383 ? -20.453 15.547 7.77 1 97.5 383 TYR A C 1
ATOM 3070 O O . TYR A 1 383 ? -21.422 16.016 7.172 1 97.5 383 TYR A O 1
ATOM 3078 N N . PHE A 1 384 ? -19.297 15.273 7.234 1 98 384 PHE A N 1
ATOM 3079 C CA . PHE A 1 384 ? -19.016 15.688 5.863 1 98 384 PHE A CA 1
ATOM 3080 C C . PHE A 1 384 ? -18.859 14.477 4.957 1 98 384 PHE A C 1
ATOM 3082 O O . PHE A 1 384 ? -17.875 13.734 5.082 1 98 384 PHE A O 1
ATOM 3089 N N . ARG A 1 385 ? -19.703 14.367 4.051 1 96.19 385 ARG A N 1
ATOM 3090 C CA . ARG A 1 385 ? -19.703 13.203 3.17 1 96.19 385 ARG A CA 1
ATOM 3091 C C . ARG A 1 385 ? -18.594 13.305 2.129 1 96.19 385 ARG A C 1
ATOM 3093 O O . ARG A 1 385 ? -18.438 14.344 1.48 1 96.19 385 ARG A O 1
ATOM 3100 N N . SER A 1 386 ? -17.875 12.273 2.033 1 94.25 386 SER A N 1
ATOM 3101 C CA . SER A 1 386 ? -16.906 12.086 0.963 1 94.25 386 SER A CA 1
ATOM 3102 C C . SER A 1 386 ? -17.438 11.148 -0.115 1 94.25 386 SER A C 1
ATOM 3104 O O . SER A 1 386 ? -17.484 9.938 0.081 1 94.25 386 SER A O 1
ATOM 3106 N N . ALA A 1 387 ? -17.766 11.711 -1.227 1 92 387 ALA A N 1
ATOM 3107 C CA . ALA A 1 387 ? -18.344 10.906 -2.303 1 92 387 ALA A CA 1
ATOM 3108 C C . ALA A 1 387 ? -17.391 9.797 -2.729 1 92 387 ALA A C 1
ATOM 3110 O O . ALA A 1 387 ? -16.172 9.922 -2.572 1 92 387 ALA A O 1
ATOM 3111 N N . PRO A 1 388 ? -17.906 8.766 -3.338 1 83.19 388 PRO A N 1
ATOM 3112 C CA . PRO A 1 388 ? -17.125 7.566 -3.635 1 83.19 388 PRO A CA 1
ATOM 3113 C C . PRO A 1 388 ? -15.953 7.852 -4.582 1 83.19 388 PRO A C 1
ATOM 3115 O O . PRO A 1 388 ? -14.953 7.129 -4.57 1 83.19 388 PRO A O 1
ATOM 3118 N N . GLU A 1 389 ? -16.094 8.812 -5.391 1 85.81 389 GLU A N 1
ATOM 3119 C CA . GLU A 1 389 ? -15.039 9.141 -6.34 1 85.81 389 GLU A CA 1
ATOM 3120 C C . GLU A 1 389 ? -13.789 9.641 -5.625 1 85.81 389 GLU A C 1
ATOM 3122 O O . GLU A 1 389 ? -12.695 9.617 -6.184 1 85.81 389 GLU A O 1
ATOM 3127 N N . TYR A 1 390 ? -13.969 10.141 -4.387 1 91.19 390 TYR A N 1
ATOM 3128 C CA . TYR A 1 390 ? -12.844 10.617 -3.592 1 91.19 390 TYR A CA 1
ATOM 3129 C C . TYR A 1 390 ? -12.195 9.477 -2.82 1 91.19 390 TYR A C 1
ATOM 3131 O O . TYR A 1 390 ? -12.539 9.227 -1.662 1 91.19 390 TYR A O 1
ATOM 3139 N N . LYS A 1 391 ? -11.203 8.82 -3.424 1 80.81 391 LYS A N 1
ATOM 3140 C CA . LYS A 1 391 ? -10.547 7.648 -2.85 1 80.81 391 LYS A CA 1
ATOM 3141 C C . LYS A 1 391 ? -9.07 7.602 -3.24 1 80.81 391 LYS A C 1
ATOM 3143 O O . LYS A 1 391 ? -8.641 8.32 -4.145 1 80.81 391 LYS A O 1
ATOM 3148 N N . GLY A 1 392 ? -8.289 6.832 -2.51 1 80 392 GLY A N 1
ATOM 3149 C CA . GLY A 1 392 ? -6.895 6.629 -2.869 1 80 392 GLY A CA 1
ATOM 3150 C C . GLY A 1 392 ? -6.074 7.906 -2.809 1 80 392 GLY A C 1
ATOM 3151 O O . GLY A 1 392 ? -6.121 8.633 -1.815 1 80 392 GLY A O 1
ATOM 3152 N N . GLU A 1 393 ? -5.344 8.102 -3.834 1 83.81 393 GLU A N 1
ATOM 3153 C CA . GLU A 1 393 ? -4.391 9.203 -3.889 1 83.81 393 GLU A CA 1
ATOM 3154 C C . GLU A 1 393 ? -5.098 10.555 -3.797 1 83.81 393 GLU A C 1
ATOM 3156 O O . GLU A 1 393 ? -4.574 11.5 -3.203 1 83.81 393 GLU A O 1
ATOM 3161 N N . TRP A 1 394 ? -6.34 10.594 -4.395 1 91.06 394 TRP A N 1
ATOM 3162 C CA . TRP A 1 394 ? -7 11.891 -4.469 1 91.06 394 TRP A CA 1
ATOM 3163 C C . TRP A 1 394 ? -8.195 11.953 -3.521 1 91.06 394 TRP A C 1
ATOM 3165 O O . TRP A 1 394 ? -9.117 12.742 -3.725 1 91.06 394 TRP A O 1
ATOM 3175 N N . ARG A 1 395 ? -8.164 11.086 -2.496 1 91.56 395 ARG A N 1
ATOM 3176 C CA . ARG A 1 395 ? -9.156 11.25 -1.438 1 91.56 395 ARG A CA 1
ATOM 3177 C C . ARG A 1 395 ? -9.055 12.625 -0.798 1 91.56 395 ARG A C 1
ATOM 3179 O O . ARG A 1 395 ? -8.008 13.281 -0.882 1 91.56 395 ARG A O 1
ATOM 3186 N N . CYS A 1 396 ? -10.109 13.07 -0.218 1 95.69 396 CYS A N 1
ATOM 3187 C CA . CYS A 1 396 ? -10.125 14.359 0.457 1 95.69 396 CYS A CA 1
ATOM 3188 C C . CYS A 1 396 ? -10.305 14.188 1.96 1 95.69 396 CYS A C 1
ATOM 3190 O O . CYS A 1 396 ? -11.438 14.102 2.447 1 95.69 396 CYS A O 1
ATOM 3192 N N . ASP A 1 397 ? -9.211 14.188 2.611 1 96.06 397 ASP A N 1
ATOM 3193 C CA . ASP A 1 397 ? -9.289 14.219 4.066 1 96.06 397 ASP A CA 1
ATOM 3194 C C . ASP A 1 397 ? -9.641 15.609 4.574 1 96.06 397 ASP A C 1
ATOM 3196 O O . ASP A 1 397 ? -9.219 16.609 3.99 1 96.06 397 ASP A O 1
ATOM 3200 N N . THR A 1 398 ? -10.344 15.641 5.676 1 98.38 398 THR A N 1
ATOM 3201 C CA . THR A 1 398 ? -10.805 16.938 6.152 1 98.38 398 THR A CA 1
ATOM 3202 C C . THR A 1 398 ? -9.641 17.766 6.699 1 98.38 398 THR A C 1
ATOM 3204 O O . THR A 1 398 ? -9.68 18.984 6.664 1 98.38 398 THR A O 1
ATOM 3207 N N . HIS A 1 399 ? -8.68 17.188 7.285 1 98.25 399 HIS A N 1
ATOM 3208 C CA . HIS A 1 399 ? -7.484 17.875 7.781 1 98.25 399 HIS A CA 1
ATOM 3209 C C . HIS A 1 399 ? -7.844 19.141 8.531 1 98.25 399 HIS A C 1
ATOM 3211 O O . HIS A 1 399 ? -7.422 20.234 8.148 1 98.25 399 HIS A O 1
ATOM 3217 N N . PRO A 1 400 ? -8.453 19.047 9.695 1 98.81 400 PRO A N 1
ATOM 3218 C CA . PRO A 1 400 ? -8.906 20.25 10.383 1 98.81 400 PRO A CA 1
ATOM 3219 C C . PRO A 1 400 ? -7.754 21.125 10.859 1 98.81 400 PRO A C 1
ATOM 3221 O O . PRO A 1 400 ? -6.777 20.625 11.422 1 98.81 400 PRO A O 1
ATOM 3224 N N . ARG A 1 401 ? -7.895 22.422 10.547 1 98.81 401 ARG A N 1
ATOM 3225 C CA . ARG A 1 401 ? -7.008 23.469 11.031 1 98.81 401 ARG A CA 1
ATOM 3226 C C . ARG A 1 401 ? -7.781 24.5 11.844 1 98.81 401 ARG A C 1
ATOM 3228 O O . ARG A 1 401 ? -8.969 24.734 11.594 1 98.81 401 ARG A O 1
ATOM 3235 N N . PHE A 1 402 ? -7.094 25.141 12.758 1 98.69 402 PHE A N 1
ATOM 3236 C CA . PHE A 1 402 ? -7.816 26.047 13.641 1 98.69 402 PHE A CA 1
ATOM 3237 C C . PHE A 1 402 ? -7.191 27.438 13.609 1 98.69 402 PHE A C 1
ATOM 3239 O O . PHE A 1 402 ? -6.016 27.594 13.273 1 98.69 402 PHE A O 1
ATOM 3246 N N . SER A 1 403 ? -7.992 28.438 13.961 1 98.5 403 SER A N 1
ATOM 3247 C CA . SER A 1 403 ? -7.539 29.812 14.055 1 98.5 403 SER A CA 1
ATOM 3248 C C . SER A 1 403 ? -6.645 30.016 15.273 1 98.5 403 SER A C 1
ATOM 3250 O O . SER A 1 403 ? -6.715 29.25 16.234 1 98.5 403 SER A O 1
ATOM 3252 N N . PRO A 1 404 ? -5.867 31.094 15.195 1 97.44 404 PRO A N 1
ATOM 3253 C CA . PRO A 1 404 ? -4.918 31.312 16.297 1 97.44 404 PRO A CA 1
ATOM 3254 C C . PRO A 1 404 ? -5.594 31.406 17.656 1 97.44 404 PRO A C 1
ATOM 3256 O O . PRO A 1 404 ? -5.023 31 18.672 1 97.44 404 PRO A O 1
ATOM 3259 N N . ASP A 1 405 ? -6.801 31.891 17.719 1 96.69 405 ASP A N 1
ATOM 3260 C CA . ASP A 1 405 ? -7.504 32.031 19 1 96.69 405 ASP A CA 1
ATOM 3261 C C . ASP A 1 405 ? -8.266 30.766 19.359 1 96.69 405 ASP A C 1
ATOM 3263 O O . ASP A 1 405 ? -8.906 30.703 20.406 1 96.69 405 ASP A O 1
ATOM 3267 N N . GLY A 1 406 ? -8.258 29.797 18.5 1 97.62 406 GLY A N 1
ATOM 3268 C CA . GLY A 1 406 ? -8.852 28.5 18.766 1 97.62 406 GLY A CA 1
ATOM 3269 C C . GLY A 1 406 ? -10.367 28.5 18.656 1 97.62 406 GLY A C 1
ATOM 3270 O O . GLY A 1 406 ? -11.023 27.578 19.141 1 97.62 406 GLY A O 1
ATOM 3271 N N . THR A 1 407 ? -10.953 29.484 17.953 1 98 407 THR A N 1
ATOM 3272 C CA . THR A 1 407 ? -12.406 29.594 17.969 1 98 407 THR A CA 1
ATOM 3273 C C . THR A 1 407 ? -12.992 29.203 16.625 1 98 407 THR A C 1
ATOM 3275 O O . THR A 1 407 ? -14.211 29.109 16.469 1 98 407 THR A O 1
ATOM 3278 N N . LYS A 1 408 ? -12.18 29.047 15.641 1 98.62 408 LYS A N 1
ATOM 3279 C CA . LYS A 1 408 ? -12.617 28.656 14.305 1 98.62 408 LYS A CA 1
ATOM 3280 C C . LYS A 1 408 ? -11.82 27.469 13.797 1 98.62 408 LYS A C 1
ATOM 3282 O O . LYS A 1 408 ? -10.633 27.328 14.102 1 98.62 408 LYS A O 1
ATOM 3287 N N . VAL A 1 409 ? -12.484 26.594 13.016 1 98.81 409 VAL A N 1
ATOM 3288 C CA . VAL A 1 409 ? -11.859 25.453 12.359 1 98.81 409 VAL A CA 1
ATOM 3289 C C . VAL A 1 409 ? -12.188 25.469 10.867 1 98.81 409 VAL A C 1
ATOM 3291 O O . VAL A 1 409 ? -13.32 25.766 10.477 1 98.81 409 VAL A O 1
ATOM 3294 N N . VAL A 1 410 ? -11.203 25.25 10.047 1 98.94 410 VAL A N 1
ATOM 3295 C CA . VAL A 1 410 ? -11.445 25.047 8.625 1 98.94 410 VAL A CA 1
ATOM 3296 C C . VAL A 1 410 ? -11.172 23.594 8.258 1 98.94 410 VAL A C 1
ATOM 3298 O O . VAL A 1 410 ? -10.203 23 8.727 1 98.94 410 VAL A O 1
ATOM 3301 N N . VAL A 1 411 ? -12.047 22.984 7.438 1 98.81 411 VAL A N 1
ATOM 3302 C CA . VAL A 1 411 ? -11.852 21.641 6.91 1 98.81 411 VAL A CA 1
ATOM 3303 C C . VAL A 1 411 ? -11.938 21.672 5.387 1 98.81 411 VAL A C 1
ATOM 3305 O O . VAL A 1 411 ? -12.602 22.531 4.809 1 98.81 411 VAL A O 1
ATOM 3308 N N . ASP A 1 412 ? -11.195 20.781 4.746 1 98.62 412 ASP A N 1
ATOM 3309 C CA . ASP A 1 412 ? -11.352 20.484 3.324 1 98.62 412 ASP A CA 1
ATOM 3310 C C . ASP A 1 412 ? -12.43 19.422 3.104 1 98.62 412 ASP A C 1
ATOM 3312 O O . ASP A 1 412 ? -12.391 18.344 3.721 1 98.62 412 ASP A O 1
ATOM 3316 N N . THR A 1 413 ? -13.375 19.641 2.227 1 98.31 413 THR A N 1
ATOM 3317 C CA . THR A 1 413 ? -14.359 18.594 1.981 1 98.31 413 THR A CA 1
ATOM 3318 C C . THR A 1 413 ? -15.102 18.844 0.673 1 98.31 413 THR A C 1
ATOM 3320 O O . THR A 1 413 ? -15.367 20 0.315 1 98.31 413 THR A O 1
ATOM 3323 N N . PRO A 1 414 ? -15.391 17.797 -0.031 1 97.62 414 PRO A N 1
ATOM 3324 C CA . PRO A 1 414 ? -16.281 17.922 -1.188 1 97.62 414 PRO A CA 1
ATOM 3325 C C . PRO A 1 414 ? -17.75 17.812 -0.812 1 97.62 414 PRO A C 1
ATOM 3327 O O . PRO A 1 414 ? -18.609 17.688 -1.691 1 97.62 414 PRO A O 1
ATOM 3330 N N . HIS A 1 415 ? -18.016 17.844 0.42 1 96.5 415 HIS A N 1
ATOM 3331 C CA . HIS A 1 415 ? -19.391 17.766 0.919 1 96.5 415 HIS A CA 1
ATOM 3332 C C . HIS A 1 415 ? -20.281 18.797 0.235 1 96.5 415 HIS A C 1
ATOM 3334 O O . HIS A 1 415 ? -19.891 19.938 0.039 1 96.5 415 HIS A O 1
ATOM 3340 N N . GLY A 1 416 ? -21.516 18.344 -0.104 1 92.75 416 GLY A N 1
ATOM 3341 C CA . GLY A 1 416 ? -22.469 19.25 -0.738 1 92.75 416 GLY A CA 1
ATOM 3342 C C . GLY A 1 416 ? -22.516 19.078 -2.246 1 92.75 416 GLY A C 1
ATOM 3343 O O . GLY A 1 416 ? -23.391 19.672 -2.902 1 92.75 416 GLY A O 1
ATOM 3344 N N . GLY A 1 417 ? -21.531 18.422 -2.818 1 92.38 417 GLY A N 1
ATOM 3345 C CA . GLY A 1 417 ? -21.625 18.062 -4.223 1 92.38 417 GLY A CA 1
ATOM 3346 C C . GLY A 1 417 ? -21 19.094 -5.145 1 92.38 417 GLY A C 1
ATOM 3347 O O . GLY A 1 417 ? -21.266 19.109 -6.348 1 92.38 417 GLY A O 1
ATOM 3348 N N . HIS A 1 418 ? -20.25 20 -4.656 1 92.62 418 HIS A N 1
ATOM 3349 C CA . HIS A 1 418 ? -19.625 21.047 -5.469 1 92.62 418 HIS A CA 1
ATOM 3350 C C . HIS A 1 418 ? -18.125 20.844 -5.586 1 92.62 418 HIS A C 1
ATOM 3352 O O . HIS A 1 418 ? -17.391 21.766 -5.922 1 92.62 418 HIS A O 1
ATOM 3358 N N . GLY A 1 419 ? -17.641 19.641 -5.293 1 96.81 419 GLY A N 1
ATOM 3359 C CA . GLY A 1 419 ? -16.219 19.391 -5.27 1 96.81 419 GLY A CA 1
ATOM 3360 C C . GLY A 1 419 ? -15.547 19.906 -4.004 1 96.81 419 GLY A C 1
ATOM 3361 O O . GLY A 1 419 ? -16.219 20.344 -3.07 1 96.81 419 GLY A O 1
ATOM 3362 N N . ARG A 1 420 ? -14.242 19.875 -3.994 1 98 420 ARG A N 1
ATOM 3363 C CA . ARG A 1 420 ? -13.492 20.328 -2.824 1 98 420 ARG A CA 1
ATOM 3364 C C . ARG A 1 420 ? -13.719 21.812 -2.561 1 98 420 ARG A C 1
ATOM 3366 O O . ARG A 1 420 ? -13.594 22.641 -3.467 1 98 420 ARG A O 1
ATOM 3373 N N . GLN A 1 421 ? -14.039 22.094 -1.367 1 98.69 421 GLN A N 1
ATOM 3374 C CA . GLN A 1 421 ? -14.141 23.469 -0.891 1 98.69 421 GLN A CA 1
ATOM 3375 C C . GLN A 1 421 ? -13.656 23.594 0.552 1 98.69 421 GLN A C 1
ATOM 3377 O O . GLN A 1 421 ? -13.547 22.578 1.26 1 98.69 421 GLN A O 1
ATOM 3382 N N . LEU A 1 422 ? -13.375 24.812 0.928 1 98.81 422 LEU A N 1
ATOM 3383 C CA . LEU A 1 422 ? -13.039 25.125 2.312 1 98.81 422 LEU A CA 1
ATOM 3384 C C . LEU A 1 422 ? -14.289 25.453 3.117 1 98.81 422 LEU A C 1
ATOM 3386 O O . LEU A 1 422 ? -15.086 26.312 2.707 1 98.81 422 LEU A O 1
ATOM 3390 N N . HIS A 1 423 ? -14.438 24.766 4.242 1 98.75 423 HIS A N 1
ATOM 3391 C CA . HIS A 1 423 ? -15.562 25 5.141 1 98.75 423 HIS A CA 1
ATOM 3392 C C . HIS A 1 423 ? -15.094 25.516 6.496 1 98.75 423 HIS A C 1
ATOM 3394 O O . HIS A 1 423 ? -14.227 24.906 7.133 1 98.75 423 HIS A O 1
ATOM 3400 N N . LEU A 1 424 ? -15.672 26.609 6.852 1 98.88 424 LEU A N 1
ATOM 3401 C CA . LEU A 1 424 ? -15.344 27.25 8.125 1 98.88 424 LEU A CA 1
ATOM 3402 C C . LEU A 1 424 ? -16.375 26.891 9.188 1 98.88 424 LEU A C 1
ATOM 3404 O O . LEU A 1 424 ? -17.578 27.062 8.969 1 98.88 424 LEU A O 1
ATOM 3408 N N . ILE A 1 425 ? -15.875 26.422 10.312 1 98.81 425 ILE A N 1
ATOM 3409 C CA . ILE A 1 425 ? -16.719 26.031 11.438 1 98.81 425 ILE A CA 1
ATOM 3410 C C . ILE A 1 425 ? -16.438 26.938 12.641 1 98.81 425 ILE A C 1
ATOM 3412 O O . ILE A 1 425 ? -15.281 27.078 13.055 1 98.81 425 ILE A O 1
ATOM 3416 N N . ASP A 1 426 ? -17.469 27.5 13.172 1 98.56 426 ASP A N 1
ATOM 3417 C CA . ASP A 1 426 ? -17.344 28.312 14.375 1 98.56 426 ASP A CA 1
ATOM 3418 C C . ASP A 1 426 ? -17.484 27.453 15.633 1 98.56 426 ASP A C 1
ATOM 3420 O O . ASP A 1 426 ? -18.562 26.938 15.93 1 98.56 426 ASP A O 1
ATOM 3424 N N . ILE A 1 427 ? -16.391 27.406 16.391 1 98.31 427 ILE A N 1
ATOM 3425 C CA . ILE A 1 427 ? -16.438 26.531 17.547 1 98.31 427 ILE A CA 1
ATOM 3426 C C . ILE A 1 427 ? -16.312 27.359 18.828 1 98.31 427 ILE A C 1
ATOM 3428 O O . ILE A 1 427 ? -16.047 26.828 19.906 1 98.31 427 ILE A O 1
ATOM 3432 N N . GLY A 1 428 ? -16.438 28.594 18.703 1 96.88 428 GLY A N 1
ATOM 3433 C CA . GLY A 1 428 ? -16.344 29.484 19.859 1 96.88 428 GLY A CA 1
ATOM 3434 C C . GLY A 1 428 ? -17.297 29.125 20.984 1 96.88 428 GLY A C 1
ATOM 3435 O O . GLY A 1 428 ? -16.938 29.188 22.156 1 96.88 428 GLY A O 1
ATOM 3436 N N . GLY A 1 429 ? -18.453 28.719 20.672 1 95.31 429 GLY A N 1
ATOM 3437 C CA . GLY A 1 429 ? -19.453 28.359 21.672 1 95.31 429 GLY A CA 1
ATOM 3438 C C . GLY A 1 429 ? -19.141 27.062 22.406 1 95.31 429 GLY A C 1
ATOM 3439 O O . GLY A 1 429 ? -19.734 26.781 23.438 1 95.31 429 GLY A O 1
ATOM 3440 N N . ILE A 1 430 ? -18.25 26.359 21.906 1 94.75 430 ILE A N 1
ATOM 3441 C CA . ILE A 1 430 ? -17.906 25.062 22.469 1 94.75 430 ILE A CA 1
ATOM 3442 C C . ILE A 1 430 ? -16.703 25.203 23.406 1 94.75 430 ILE A C 1
ATOM 3444 O O . ILE A 1 430 ? -16.703 24.672 24.516 1 94.75 430 ILE A O 1
ATOM 3448 N N . VAL A 1 431 ? -15.688 25.922 23 1 93.06 431 VAL A N 1
ATOM 3449 C CA . VAL A 1 431 ? -14.414 25.938 23.703 1 93.06 431 VAL A CA 1
ATOM 3450 C C . VAL A 1 431 ? -14.391 27.078 24.719 1 93.06 431 VAL A C 1
ATOM 3452 O O . VAL A 1 431 ? -13.484 27.172 25.547 1 93.06 431 VAL A O 1
ATOM 3455 N N . SER A 1 432 ? -15.305 28.047 24.688 1 79.69 432 SER A N 1
ATOM 3456 C CA . SER A 1 432 ? -15.375 29.125 25.672 1 79.69 432 SER A CA 1
ATOM 3457 C C . SER A 1 432 ? -15.883 28.625 27.016 1 79.69 432 SER A C 1
ATOM 3459 O O . SER A 1 432 ? -16.625 27.641 27.078 1 79.69 432 SER A O 1
ATOM 3461 N N . MET B 1 1 ? 57.375 13.5 90.5 1 16.47 1 MET B N 1
ATOM 3462 C CA . MET B 1 1 ? 57.969 14.539 89.688 1 16.47 1 MET B CA 1
ATOM 3463 C C . MET B 1 1 ? 57.719 14.258 88.188 1 16.47 1 MET B C 1
ATOM 3465 O O . MET B 1 1 ? 57.125 15.07 87.5 1 16.47 1 MET B O 1
ATOM 3469 N N . THR B 1 2 ? 58.75 13.93 87.25 1 16.3 2 THR B N 1
ATOM 3470 C CA . THR B 1 2 ? 59.406 14.477 86.062 1 16.3 2 THR B CA 1
ATOM 3471 C C . THR B 1 2 ? 59 13.703 84.812 1 16.3 2 THR B C 1
ATOM 3473 O O . THR B 1 2 ? 59.062 14.227 83.688 1 16.3 2 THR B O 1
ATOM 3476 N N . MET B 1 3 ? 58.562 12.328 84.688 1 16.66 3 MET B N 1
ATOM 3477 C CA . MET B 1 3 ? 59.312 11.445 83.812 1 16.66 3 MET B CA 1
ATOM 3478 C C . MET B 1 3 ? 58.812 11.602 82.375 1 16.66 3 MET B C 1
ATOM 3480 O O . MET B 1 3 ? 57.625 11.867 82.125 1 16.66 3 MET B O 1
ATOM 3484 N N . ASN B 1 4 ? 59.5 11.258 81.188 1 16.45 4 ASN B N 1
ATOM 3485 C CA . ASN B 1 4 ? 60.219 11.625 79.938 1 16.45 4 ASN B CA 1
ATOM 3486 C C . ASN B 1 4 ? 59.5 11.055 78.688 1 16.45 4 ASN B C 1
ATOM 3488 O O . ASN B 1 4 ? 59.719 11.523 77.562 1 16.45 4 ASN B O 1
ATOM 3492 N N . HIS B 1 5 ? 58.594 9.93 78.562 1 16.92 5 HIS B N 1
ATOM 3493 C CA . HIS B 1 5 ? 59.062 8.93 77.562 1 16.92 5 HIS B CA 1
ATOM 3494 C C . HIS B 1 5 ? 58.719 9.352 76.125 1 16.92 5 HIS B C 1
ATOM 3496 O O . HIS B 1 5 ? 57.781 10.141 75.938 1 16.92 5 HIS B O 1
ATOM 3502 N N . PRO B 1 6 ? 58.719 8.375 74.938 1 17.61 6 PRO B N 1
ATOM 3503 C CA . PRO B 1 6 ? 59.656 8.188 73.812 1 17.61 6 PRO B CA 1
ATOM 3504 C C . PRO B 1 6 ? 59.094 8.617 72.438 1 17.61 6 PRO B C 1
ATOM 3506 O O . PRO B 1 6 ? 57.875 8.828 72.375 1 17.61 6 PRO B O 1
ATOM 3509 N N . ASN B 1 7 ? 59.75 8.266 71.125 1 16.47 7 ASN B N 1
ATOM 3510 C CA . ASN B 1 7 ? 60.5 8.812 70 1 16.47 7 ASN B CA 1
ATOM 3511 C C . ASN B 1 7 ? 59.688 8.703 68.688 1 16.47 7 ASN B C 1
ATOM 3513 O O . ASN B 1 7 ? 59.938 9.469 67.75 1 16.47 7 ASN B O 1
ATOM 3517 N N . LEU B 1 8 ? 58.719 7.621 68.188 1 15.34 8 LEU B N 1
ATOM 3518 C CA . LEU B 1 8 ? 59.188 6.758 67.125 1 15.34 8 LEU B CA 1
ATOM 3519 C C . LEU B 1 8 ? 58.906 7.371 65.75 1 15.34 8 LEU B C 1
ATOM 3521 O O . LEU B 1 8 ? 59.531 7.027 64.812 1 15.34 8 LEU B O 1
ATOM 3525 N N . ALA B 1 9 ? 57.688 7.992 65.375 1 17.22 9 ALA B N 1
ATOM 3526 C CA . ALA B 1 9 ? 56.812 7.531 64.25 1 17.22 9 ALA B CA 1
ATOM 3527 C C . ALA B 1 9 ? 57.219 8.164 62.938 1 17.22 9 ALA B C 1
ATOM 3529 O O . ALA B 1 9 ? 56.438 8.195 62 1 17.22 9 ALA B O 1
ATOM 3530 N N . THR B 1 10 ? 58.531 8.742 62.75 1 16.44 10 THR B N 1
ATOM 3531 C CA . THR B 1 10 ? 58.688 9.859 61.844 1 16.44 10 THR B CA 1
ATOM 3532 C C . THR B 1 10 ? 58.625 9.383 60.375 1 16.44 10 THR B C 1
ATOM 3534 O O . THR B 1 10 ? 57.938 9.984 59.562 1 16.44 10 THR B O 1
ATOM 3537 N N . ASN B 1 11 ? 59.594 8.477 59.75 1 15.58 11 ASN B N 1
ATOM 3538 C CA . ASN B 1 11 ? 60.562 9.055 58.844 1 15.58 11 ASN B CA 1
ATOM 3539 C C . ASN B 1 11 ? 60.25 8.773 57.375 1 15.58 11 ASN B C 1
ATOM 3541 O O . ASN B 1 11 ? 60.781 9.406 56.469 1 15.58 11 ASN B O 1
ATOM 3545 N N . PHE B 1 12 ? 59.562 7.559 56.781 1 15.94 12 PHE B N 1
ATOM 3546 C CA . PHE B 1 12 ? 60.344 6.891 55.75 1 15.94 12 PHE B CA 1
ATOM 3547 C C . PHE B 1 12 ? 60.094 7.516 54.406 1 15.94 12 PHE B C 1
ATOM 3549 O O . PHE B 1 12 ? 59 7.441 53.875 1 15.94 12 PHE B O 1
ATOM 3556 N N . ALA B 1 13 ? 60.75 8.602 53.875 1 18.06 13 ALA B N 1
ATOM 3557 C CA . ALA B 1 13 ? 60.844 9.469 52.719 1 18.06 13 ALA B CA 1
ATOM 3558 C C . ALA B 1 13 ? 61.344 8.695 51.5 1 18.06 13 ALA B C 1
ATOM 3560 O O . ALA B 1 13 ? 61.812 9.289 50.531 1 18.06 13 ALA B O 1
ATOM 3561 N N . ASP B 1 14 ? 61.125 7.254 51.438 1 15.98 14 ASP B N 1
ATOM 3562 C CA . ASP B 1 14 ? 62.156 6.551 50.656 1 15.98 14 ASP B CA 1
ATOM 3563 C C . ASP B 1 14 ? 62.156 7.016 49.188 1 15.98 14 ASP B C 1
ATOM 3565 O O . ASP B 1 14 ? 61.188 7.621 48.719 1 15.98 14 ASP B O 1
ATOM 3569 N N . GLN B 1 15 ? 62.625 6.047 48.062 1 16.2 15 GLN B N 1
ATOM 3570 C CA . GLN B 1 15 ? 63.688 5.867 47.094 1 16.2 15 GLN B CA 1
ATOM 3571 C C . GLN B 1 15 ? 63.188 6.082 45.688 1 16.2 15 GLN B C 1
ATOM 3573 O O . GLN B 1 15 ? 62.344 5.328 45.188 1 16.2 15 GLN B O 1
ATOM 3578 N N . CYS B 1 16 ? 62.969 7.289 45.188 1 18.02 16 CYS B N 1
ATOM 3579 C CA . CYS B 1 16 ? 62.375 7.715 43.938 1 18.02 16 CYS B CA 1
ATOM 3580 C C . CYS B 1 16 ? 63.219 7.312 42.719 1 18.02 16 CYS B C 1
ATOM 3582 O O . CYS B 1 16 ? 63.094 7.891 41.656 1 18.02 16 CYS B O 1
ATOM 3584 N N . SER B 1 17 ? 63.969 6.059 42.719 1 17.73 17 SER B N 1
ATOM 3585 C CA . SER B 1 17 ? 65.062 6.051 41.75 1 17.73 17 SER B CA 1
ATOM 3586 C C . SER B 1 17 ? 64.5 6.105 40.312 1 17.73 17 SER B C 1
ATOM 3588 O O . SER B 1 17 ? 63.375 5.574 40.062 1 17.73 17 SER B O 1
ATOM 3590 N N . PRO B 1 18 ? 65.188 6.812 39.312 1 20.56 18 PRO B N 1
ATOM 3591 C CA . PRO B 1 18 ? 65 7.422 38 1 20.56 18 PRO B CA 1
ATOM 3592 C C . PRO B 1 18 ? 65.062 6.391 36.875 1 20.56 18 PRO B C 1
ATOM 3594 O O . PRO B 1 18 ? 65.062 6.762 35.688 1 20.56 18 PRO B O 1
ATOM 3597 N N . TYR B 1 19 ? 64.562 5.047 37.031 1 18.75 19 TYR B N 1
ATOM 3598 C CA . TYR B 1 19 ? 65.188 4.105 36.094 1 18.75 19 TYR B CA 1
ATOM 3599 C C . TYR B 1 19 ? 64.875 4.465 34.656 1 18.75 19 TYR B C 1
ATOM 3601 O O . TYR B 1 19 ? 63.781 4.945 34.344 1 18.75 19 TYR B O 1
ATOM 3609 N N . ASN B 1 20 ? 65.875 4.398 33.688 1 18.5 20 ASN B N 1
ATOM 3610 C CA . ASN B 1 20 ? 66.375 4.793 32.375 1 18.5 20 ASN B CA 1
ATOM 3611 C C . ASN B 1 20 ? 65.625 4.078 31.266 1 18.5 20 ASN B C 1
ATOM 3613 O O . ASN B 1 20 ? 65.312 2.895 31.391 1 18.5 20 ASN B O 1
ATOM 3617 N N . ARG B 1 21 ? 64.938 4.855 30.328 1 18.3 21 ARG B N 1
ATOM 3618 C CA . ARG B 1 21 ? 64 4.734 29.219 1 18.3 21 ARG B CA 1
ATOM 3619 C C . ARG B 1 21 ? 64.438 3.707 28.203 1 18.3 21 ARG B C 1
ATOM 3621 O O . ARG B 1 21 ? 63.656 3.02 27.578 1 18.3 21 ARG B O 1
ATOM 3628 N N . ARG B 1 22 ? 65.812 3.779 27.781 1 18.58 22 ARG B N 1
ATOM 3629 C CA . ARG B 1 22 ? 66.188 3.623 26.391 1 18.58 22 ARG B CA 1
ATOM 3630 C C . ARG B 1 22 ? 66.188 2.156 25.984 1 18.58 22 ARG B C 1
ATOM 3632 O O . ARG B 1 22 ? 65.938 1.838 24.812 1 18.58 22 ARG B O 1
ATOM 3639 N N . GLN B 1 23 ? 66.75 1.263 26.828 1 17.61 23 GLN B N 1
ATOM 3640 C CA . GLN B 1 23 ? 67.562 0.196 26.203 1 17.61 23 GLN B CA 1
ATOM 3641 C C . GLN B 1 23 ? 66.625 -0.857 25.578 1 17.61 23 GLN B C 1
ATOM 3643 O O . GLN B 1 23 ? 67.125 -1.756 24.875 1 17.61 23 GLN B O 1
ATOM 3648 N N . PHE B 1 24 ? 65.438 -1.133 26.078 1 19.31 24 PHE B N 1
ATOM 3649 C CA . PHE B 1 24 ? 65.188 -2.549 25.906 1 19.31 24 PHE B CA 1
ATOM 3650 C C . PHE B 1 24 ? 64.812 -2.857 24.469 1 19.31 24 PHE B C 1
ATOM 3652 O O . PHE B 1 24 ? 63.688 -3.373 24.203 1 19.31 24 PHE B O 1
ATOM 3659 N N . LEU B 1 25 ? 65.438 -2.256 23.438 1 19.3 25 LEU B N 1
ATOM 3660 C CA . LEU B 1 25 ? 65.062 -2.342 22.047 1 19.3 25 LEU B CA 1
ATOM 3661 C C . LEU B 1 25 ? 65.25 -3.76 21.516 1 19.3 25 LEU B C 1
ATOM 3663 O O . LEU B 1 25 ? 64.625 -4.152 20.531 1 19.3 25 LEU B O 1
ATOM 3667 N N . LYS B 1 26 ? 66.5 -4.379 21.875 1 20.3 26 LYS B N 1
ATOM 3668 C CA . LYS B 1 26 ? 67.125 -5.117 20.812 1 20.3 26 LYS B CA 1
ATOM 3669 C C . LYS B 1 26 ? 66.312 -6.355 20.422 1 20.3 26 LYS B C 1
ATOM 3671 O O . LYS B 1 26 ? 66.188 -6.672 19.234 1 20.3 26 LYS B O 1
ATOM 3676 N N . THR B 1 27 ? 66.312 -7.309 21.406 1 18.45 27 THR B N 1
ATOM 3677 C CA . THR B 1 27 ? 66.625 -8.656 20.953 1 18.45 27 THR B CA 1
ATOM 3678 C C . THR B 1 27 ? 65.5 -9.281 20.172 1 18.45 27 THR B C 1
ATOM 3680 O O . THR B 1 27 ? 65.688 -10.273 19.469 1 18.45 27 THR B O 1
ATOM 3683 N N . ALA B 1 28 ? 64.312 -9.008 20.531 1 20.91 28 ALA B N 1
ATOM 3684 C CA . ALA B 1 28 ? 63.438 -10.18 20.375 1 20.91 28 ALA B CA 1
ATOM 3685 C C . ALA B 1 28 ? 63.188 -10.477 18.891 1 20.91 28 ALA B C 1
ATOM 3687 O O . ALA B 1 28 ? 62.219 -10.031 18.328 1 20.91 28 ALA B O 1
ATOM 3688 N N . ALA B 1 29 ? 64.312 -10.328 18.078 1 19.7 29 ALA B N 1
ATOM 3689 C CA . ALA B 1 29 ? 64.062 -10.375 16.656 1 19.7 29 ALA B CA 1
ATOM 3690 C C . ALA B 1 29 ? 63.531 -11.75 16.234 1 19.7 29 ALA B C 1
ATOM 3692 O O . ALA B 1 29 ? 62.594 -11.859 15.453 1 19.7 29 ALA B O 1
ATOM 3693 N N . ALA B 1 30 ? 64.375 -12.805 16.344 1 22.36 30 ALA B N 1
ATOM 3694 C CA . ALA B 1 30 ? 64.625 -13.688 15.203 1 22.36 30 ALA B CA 1
ATOM 3695 C C . ALA B 1 30 ? 63.562 -14.781 15.109 1 22.36 30 ALA B C 1
ATOM 3697 O O . ALA B 1 30 ? 63.594 -15.594 14.18 1 22.36 30 ALA B O 1
ATOM 3698 N N . ALA B 1 31 ? 63.094 -15.305 16.25 1 25.91 31 ALA B N 1
ATOM 3699 C CA . ALA B 1 31 ? 62.656 -16.672 15.992 1 25.91 31 ALA B CA 1
ATOM 3700 C C . ALA B 1 31 ? 61.594 -16.719 14.914 1 25.91 31 ALA B C 1
ATOM 3702 O O . ALA B 1 31 ? 60.531 -16.078 15.055 1 25.91 31 ALA B O 1
ATOM 3703 N N . GLY B 1 32 ? 61.969 -16.953 13.688 1 21.92 32 GLY B N 1
ATOM 3704 C CA . GLY B 1 32 ? 61.312 -17.078 12.398 1 21.92 32 GLY B CA 1
ATOM 3705 C C . GLY B 1 32 ? 60.188 -18.125 12.391 1 21.92 32 GLY B C 1
ATOM 3706 O O . GLY B 1 32 ? 60.469 -19.328 12.508 1 21.92 32 GLY B O 1
ATOM 3707 N N . LEU B 1 33 ? 59.25 -18.047 13.383 1 23.59 33 LEU B N 1
ATOM 3708 C CA . LEU B 1 33 ? 58.25 -19.109 13.375 1 23.59 33 LEU B CA 1
ATOM 3709 C C . LEU B 1 33 ? 57.688 -19.297 11.977 1 23.59 33 LEU B C 1
ATOM 3711 O O . LEU B 1 33 ? 57.25 -18.328 11.336 1 23.59 33 LEU B O 1
ATOM 3715 N N . SER B 1 34 ? 58.219 -20.375 11.344 1 23.38 34 SER B N 1
ATOM 3716 C CA . SER B 1 34 ? 57.719 -20.844 10.055 1 23.38 34 SER B CA 1
ATOM 3717 C C . SER B 1 34 ? 56.219 -21.062 10.086 1 23.38 34 SER B C 1
ATOM 3719 O O . SER B 1 34 ? 55.719 -21.922 10.82 1 23.38 34 SER B O 1
ATOM 3721 N N . ILE B 1 35 ? 55.469 -20.047 10.297 1 25.38 35 ILE B N 1
ATOM 3722 C CA . ILE B 1 35 ? 54.031 -20.234 10.156 1 25.38 35 ILE B CA 1
ATOM 3723 C C . ILE B 1 35 ? 53.719 -20.875 8.797 1 25.38 35 ILE B C 1
ATOM 3725 O O . ILE B 1 35 ? 54.031 -20.281 7.754 1 25.38 35 ILE B O 1
ATOM 3729 N N . THR B 1 36 ? 53.938 -22.125 8.781 1 24.14 36 THR B N 1
ATOM 3730 C CA . THR B 1 36 ? 53.375 -22.766 7.602 1 24.14 36 THR B CA 1
ATOM 3731 C C . THR B 1 36 ? 51.938 -22.312 7.395 1 24.14 36 THR B C 1
ATOM 3733 O O . THR B 1 36 ? 51.094 -22.5 8.273 1 24.14 36 THR B O 1
ATOM 3736 N N . ALA B 1 37 ? 51.75 -21.266 6.652 1 27.56 37 ALA B N 1
ATOM 3737 C CA . ALA B 1 37 ? 50.469 -20.797 6.109 1 27.56 37 ALA B CA 1
ATOM 3738 C C . ALA B 1 37 ? 49.688 -21.953 5.508 1 27.56 37 ALA B C 1
ATOM 3740 O O . ALA B 1 37 ? 50.062 -22.5 4.465 1 27.56 37 ALA B O 1
ATOM 3741 N N . VAL B 1 38 ? 49.281 -22.766 6.398 1 29.98 38 VAL B N 1
ATOM 3742 C CA . VAL B 1 38 ? 48.281 -23.609 5.762 1 29.98 38 VAL B CA 1
ATOM 3743 C C . VAL B 1 38 ? 47.281 -22.734 5.016 1 29.98 38 VAL B C 1
ATOM 3745 O O . VAL B 1 38 ? 46.531 -21.953 5.629 1 29.98 38 VAL B O 1
ATOM 3748 N N . THR B 1 39 ? 47.719 -22.219 3.885 1 27.98 39 THR B N 1
ATOM 3749 C CA . THR B 1 39 ? 46.75 -21.719 2.908 1 27.98 39 THR B CA 1
ATOM 3750 C C . THR B 1 39 ? 45.562 -22.641 2.785 1 27.98 39 THR B C 1
ATOM 3752 O O . THR B 1 39 ? 45.688 -23.75 2.26 1 27.98 39 THR B O 1
ATOM 3755 N N . SER B 1 40 ? 44.938 -22.891 3.861 1 29.88 40 SER B N 1
ATOM 3756 C CA . SER B 1 40 ? 43.656 -23.516 3.514 1 29.88 40 SER B CA 1
ATOM 3757 C C . SER B 1 40 ? 43 -22.797 2.34 1 29.88 40 SER B C 1
ATOM 3759 O O . SER B 1 40 ? 42.75 -21.594 2.402 1 29.88 40 SER B O 1
ATOM 3761 N N . GLY B 1 41 ? 43.438 -23.219 1.192 1 28.95 41 GLY B N 1
ATOM 3762 C CA . GLY B 1 41 ? 42.781 -22.812 -0.04 1 28.95 41 GLY B CA 1
ATOM 3763 C C . GLY B 1 41 ? 41.281 -22.688 0.096 1 28.95 41 GLY B C 1
ATOM 3764 O O . GLY B 1 41 ? 40.594 -23.688 0.31 1 28.95 41 GLY B O 1
ATOM 3765 N N . LEU B 1 42 ? 40.812 -21.797 0.823 1 31.8 42 LEU B N 1
ATOM 3766 C CA . LEU B 1 42 ? 39.438 -21.516 0.524 1 31.8 42 LEU B CA 1
ATOM 3767 C C . LEU B 1 42 ? 39.188 -21.531 -0.98 1 31.8 42 LEU B C 1
ATOM 3769 O O . LEU B 1 42 ? 39.656 -20.656 -1.701 1 31.8 42 LEU B O 1
ATOM 3773 N N . GLN B 1 43 ? 39.375 -22.703 -1.551 1 26.86 43 GLN B N 1
ATOM 3774 C CA . GLN B 1 43 ? 38.938 -22.703 -2.938 1 26.86 43 GLN B CA 1
ATOM 3775 C C . GLN B 1 43 ? 37.719 -21.797 -3.127 1 26.86 43 GLN B C 1
ATOM 3777 O O . GLN B 1 43 ? 36.719 -21.922 -2.426 1 26.86 43 GLN B O 1
ATOM 3782 N N . ALA B 1 44 ? 37.938 -20.688 -3.561 1 36.81 44 ALA B N 1
ATOM 3783 C CA . ALA B 1 44 ? 36.812 -19.922 -4.152 1 36.81 44 ALA B CA 1
ATOM 3784 C C . ALA B 1 44 ? 35.781 -20.859 -4.754 1 36.81 44 ALA B C 1
ATOM 3786 O O . ALA B 1 44 ? 36.094 -21.703 -5.586 1 36.81 44 ALA B O 1
ATOM 3787 N N . ALA B 1 45 ? 34.812 -21.219 -4.051 1 39.66 45 ALA B N 1
ATOM 3788 C CA . ALA B 1 45 ? 33.75 -22.016 -4.68 1 39.66 45 ALA B CA 1
ATOM 3789 C C . ALA B 1 45 ? 33.625 -21.688 -6.164 1 39.66 45 ALA B C 1
ATOM 3791 O O . ALA B 1 45 ? 33.625 -20.516 -6.551 1 39.66 45 ALA B O 1
ATOM 3792 N N . ALA B 1 46 ? 34 -22.422 -6.984 1 42.06 46 ALA B N 1
ATOM 3793 C CA . ALA B 1 46 ? 33.844 -22.297 -8.43 1 42.06 46 ALA B CA 1
ATOM 3794 C C . ALA B 1 46 ? 32.5 -21.641 -8.773 1 42.06 46 ALA B C 1
ATOM 3796 O O . ALA B 1 46 ? 31.469 -21.953 -8.164 1 42.06 46 ALA B O 1
ATOM 3797 N N . PRO B 1 47 ? 32.531 -20.422 -9.406 1 48.56 47 PRO B N 1
ATOM 3798 C CA . PRO B 1 47 ? 31.266 -19.844 -9.852 1 48.56 47 PRO B CA 1
ATOM 3799 C C . PRO B 1 47 ? 30.281 -20.906 -10.359 1 48.56 47 PRO B C 1
ATOM 3801 O O . PRO B 1 47 ? 30.656 -21.766 -11.172 1 48.56 47 PRO B O 1
ATOM 3804 N N . GLN B 1 48 ? 29.453 -21.375 -9.5 1 63.84 48 GLN B N 1
ATOM 3805 C CA . GLN B 1 48 ? 28.453 -22.375 -9.891 1 63.84 48 GLN B CA 1
ATOM 3806 C C . GLN B 1 48 ? 27.859 -22.047 -11.258 1 63.84 48 GLN B C 1
ATOM 3808 O O . GLN B 1 48 ? 27.422 -20.922 -11.5 1 63.84 48 GLN B O 1
ATOM 3813 N N . GLU B 1 49 ? 28.172 -22.844 -12.234 1 87.44 49 GLU B N 1
ATOM 3814 C CA . GLU B 1 49 ? 27.641 -22.719 -13.578 1 87.44 49 GLU B CA 1
ATOM 3815 C C . GLU B 1 49 ? 26.109 -22.719 -13.562 1 87.44 49 GLU B C 1
ATOM 3817 O O . GLU B 1 49 ? 25.484 -23.531 -12.867 1 87.44 49 GLU B O 1
ATOM 3822 N N . LEU B 1 50 ? 25.5 -21.719 -14.125 1 96 50 LEU B N 1
ATOM 3823 C CA . LEU B 1 50 ? 24.047 -21.594 -14.25 1 96 50 LEU B CA 1
ATOM 3824 C C . LEU B 1 50 ? 23.5 -22.641 -15.219 1 96 50 LEU B C 1
ATOM 3826 O O . LEU B 1 50 ? 24.203 -23.047 -16.156 1 96 50 LEU B O 1
ATOM 3830 N N . PRO B 1 51 ? 22.391 -23.109 -14.953 1 97.81 51 PRO B N 1
ATOM 3831 C CA . PRO B 1 51 ? 21.781 -24.078 -15.883 1 97.81 51 PRO B CA 1
ATOM 3832 C C . PRO B 1 51 ? 21.453 -23.453 -17.234 1 97.81 51 PRO B C 1
ATOM 3834 O O . PRO B 1 51 ? 21.297 -22.234 -17.344 1 97.81 51 PRO B O 1
ATOM 3837 N N . PRO B 1 52 ? 21.406 -24.375 -18.297 1 97.56 52 PRO B N 1
ATOM 3838 C CA . PRO B 1 52 ? 21.031 -23.859 -19.609 1 97.56 52 PRO B CA 1
ATOM 3839 C C . PRO B 1 52 ? 19.672 -23.172 -19.625 1 97.56 52 PRO B C 1
ATOM 3841 O O . PRO B 1 52 ? 18.719 -23.688 -19.047 1 97.56 52 PRO B O 1
ATOM 3844 N N . THR B 1 53 ? 19.625 -21.984 -20.203 1 97.81 53 THR B N 1
ATOM 3845 C CA . THR B 1 53 ? 18.422 -21.172 -20.297 1 97.81 53 THR B CA 1
ATOM 3846 C C . THR B 1 53 ? 18.188 -20.688 -21.719 1 97.81 53 THR B C 1
ATOM 3848 O O . THR B 1 53 ? 19.141 -20.281 -22.391 1 97.81 53 THR B O 1
ATOM 3851 N N . ARG B 1 54 ? 17 -20.812 -22.203 1 97.06 54 ARG B N 1
ATOM 3852 C CA . ARG B 1 54 ? 16.672 -20.203 -23.484 1 97.06 54 ARG B CA 1
ATOM 3853 C C . ARG B 1 54 ? 15.32 -19.5 -23.422 1 97.06 54 ARG B C 1
ATOM 3855 O O . ARG B 1 54 ? 14.445 -19.906 -22.656 1 97.06 54 ARG B O 1
ATOM 3862 N N . THR B 1 55 ? 15.156 -18.453 -24.219 1 98.31 55 THR B N 1
ATOM 3863 C CA . THR B 1 55 ? 13.891 -17.734 -24.375 1 98.31 55 THR B CA 1
ATOM 3864 C C . THR B 1 55 ? 12.977 -18.453 -25.359 1 98.31 55 THR B C 1
ATOM 3866 O O . THR B 1 55 ? 13.383 -18.75 -26.484 1 98.31 55 THR B O 1
ATOM 3869 N N . ILE B 1 56 ? 11.742 -18.656 -24.938 1 98.81 56 ILE B N 1
ATOM 3870 C CA . ILE B 1 56 ? 10.922 -19.531 -25.766 1 98.81 56 ILE B CA 1
ATOM 3871 C C . ILE B 1 56 ? 9.828 -18.719 -26.453 1 98.81 56 ILE B C 1
ATOM 3873 O O . ILE B 1 56 ? 9 -19.266 -27.188 1 98.81 56 ILE B O 1
ATOM 3877 N N . THR B 1 57 ? 9.734 -17.438 -26.156 1 98.62 57 THR B N 1
ATOM 3878 C CA . THR B 1 57 ? 8.906 -16.484 -26.891 1 98.62 57 THR B CA 1
ATOM 3879 C C . THR B 1 57 ? 9.75 -15.344 -27.438 1 98.62 57 THR B C 1
ATOM 3881 O O . THR B 1 57 ? 10.922 -15.203 -27.078 1 98.62 57 THR B O 1
ATOM 3884 N N . ARG B 1 58 ? 9.172 -14.602 -28.391 1 95.25 58 ARG B N 1
ATOM 3885 C CA . ARG B 1 58 ? 9.945 -13.539 -29.031 1 95.25 58 ARG B CA 1
ATOM 3886 C C . ARG B 1 58 ? 9.055 -12.359 -29.406 1 95.25 58 ARG B C 1
ATOM 3888 O O . ARG B 1 58 ? 7.84 -12.508 -29.547 1 95.25 58 ARG B O 1
ATOM 3895 N N . GLY B 1 59 ? 9.734 -11.203 -29.484 1 92.94 59 GLY B N 1
ATOM 3896 C CA . GLY B 1 59 ? 9.047 -10.008 -29.938 1 92.94 59 GLY B CA 1
ATOM 3897 C C . GLY B 1 59 ? 8.445 -10.141 -31.312 1 92.94 59 GLY B C 1
ATOM 3898 O O . GLY B 1 59 ? 8.523 -11.203 -31.938 1 92.94 59 GLY B O 1
ATOM 3899 N N . PRO B 1 60 ? 7.715 -9.07 -31.734 1 96 60 PRO B N 1
ATOM 3900 C CA . PRO B 1 60 ? 7.684 -7.723 -31.172 1 96 60 PRO B CA 1
ATOM 3901 C C . PRO B 1 60 ? 6.699 -7.594 -30 1 96 60 PRO B C 1
ATOM 3903 O O . PRO B 1 60 ? 6.695 -6.582 -29.297 1 96 60 PRO B O 1
ATOM 3906 N N . LYS B 1 61 ? 5.922 -8.578 -29.766 1 98 61 LYS B N 1
ATOM 3907 C CA . LYS B 1 61 ? 4.961 -8.492 -28.672 1 98 61 LYS B CA 1
ATOM 3908 C C . LYS B 1 61 ? 5.543 -9.062 -27.375 1 98 61 LYS B C 1
ATOM 3910 O O . LYS B 1 61 ? 6.672 -9.562 -27.375 1 98 61 LYS B O 1
ATOM 3915 N N . TYR B 1 62 ? 4.828 -8.891 -26.344 1 98.5 62 TYR B N 1
ATOM 3916 C CA . TYR B 1 62 ? 5.293 -9.273 -25.016 1 98.5 62 TYR B CA 1
ATOM 3917 C C . TYR B 1 62 ? 4.527 -10.484 -24.5 1 98.5 62 TYR B C 1
ATOM 3919 O O . TYR B 1 62 ? 3.314 -10.594 -24.703 1 98.5 62 TYR B O 1
ATOM 3927 N N . HIS B 1 63 ? 5.27 -11.406 -23.828 1 98.75 63 HIS B N 1
ATOM 3928 C CA . HIS B 1 63 ? 4.676 -12.648 -23.359 1 98.75 63 HIS B CA 1
ATOM 3929 C C . HIS B 1 63 ? 4.973 -12.883 -21.891 1 98.75 63 HIS B C 1
ATOM 3931 O O . HIS B 1 63 ? 6.07 -12.586 -21.406 1 98.75 63 HIS B O 1
ATOM 3937 N N . TRP B 1 64 ? 3.982 -13.352 -21.156 1 98.44 64 TRP B N 1
ATOM 3938 C CA . TRP B 1 64 ? 4.148 -13.828 -19.781 1 98.44 64 TRP B CA 1
ATOM 3939 C C . TRP B 1 64 ? 3.039 -14.805 -19.406 1 98.44 64 TRP B C 1
ATOM 3941 O O . TRP B 1 64 ? 2.148 -15.086 -20.219 1 98.44 64 TRP B O 1
ATOM 3951 N N . PHE B 1 65 ? 3.15 -15.508 -18.344 1 98.12 65 PHE B N 1
ATOM 3952 C CA . PHE B 1 65 ? 2.166 -16.484 -17.891 1 98.12 65 PHE B CA 1
ATOM 3953 C C . PHE B 1 65 ? 1.367 -15.938 -16.719 1 98.12 65 PHE B C 1
ATOM 3955 O O . PHE B 1 65 ? 0.135 -15.977 -16.719 1 98.12 65 PHE B O 1
ATOM 3962 N N . GLY B 1 66 ? 2.162 -15.43 -15.812 1 93.25 66 GLY B N 1
ATOM 3963 C CA . GLY B 1 66 ? 1.503 -14.93 -14.617 1 93.25 66 GLY B CA 1
ATOM 3964 C C . GLY B 1 66 ? 1.938 -15.648 -13.352 1 93.25 66 GLY B C 1
ATOM 3965 O O . GLY B 1 66 ? 3.135 -15.805 -13.102 1 93.25 66 GLY B O 1
ATOM 3966 N N . TYR B 1 67 ? 1.012 -16.219 -12.555 1 95.38 67 TYR B N 1
ATOM 3967 C CA . TYR B 1 67 ? 1.283 -16.594 -11.172 1 95.38 67 TYR B CA 1
ATOM 3968 C C . TYR B 1 67 ? 1.962 -17.953 -11.094 1 95.38 67 TYR B C 1
ATOM 3970 O O . TYR B 1 67 ? 1.853 -18.75 -12.023 1 95.38 67 TYR B O 1
ATOM 3978 N N . TYR B 1 68 ? 2.615 -18.281 -10.047 1 98.25 68 TYR B N 1
ATOM 3979 C CA . TYR B 1 68 ? 3.564 -19.375 -9.883 1 98.25 68 TYR B CA 1
ATOM 3980 C C . TYR B 1 68 ? 2.85 -20.672 -9.508 1 98.25 68 TYR B C 1
ATOM 3982 O O . TYR B 1 68 ? 3.42 -21.766 -9.609 1 98.25 68 TYR B O 1
ATOM 3990 N N . ASP B 1 69 ? 1.607 -20.609 -9.07 1 97.69 69 ASP B N 1
ATOM 3991 C CA . ASP B 1 69 ? 0.955 -21.766 -8.492 1 97.69 69 ASP B CA 1
ATOM 3992 C C . ASP B 1 69 ? -0.044 -22.391 -9.469 1 97.69 69 ASP B C 1
ATOM 3994 O O . ASP B 1 69 ? -0.98 -23.078 -9.055 1 97.69 69 ASP B O 1
ATOM 3998 N N . LYS B 1 70 ? 0.123 -22.094 -10.758 1 98 70 LYS B N 1
ATOM 3999 C CA . LYS B 1 70 ? -0.747 -22.609 -11.805 1 98 70 LYS B CA 1
ATOM 4000 C C . LYS B 1 70 ? -0.013 -23.641 -12.664 1 98 70 LYS B C 1
ATOM 4002 O O . LYS B 1 70 ? 1.211 -23.578 -12.797 1 98 70 LYS B O 1
ATOM 4007 N N . LEU B 1 71 ? -0.81 -24.562 -13.289 1 98.38 71 LEU B N 1
ATOM 4008 C CA . LEU B 1 71 ? -0.245 -25.547 -14.211 1 98.38 71 LEU B CA 1
ATOM 4009 C C . LEU B 1 71 ? 0.022 -24.922 -15.578 1 98.38 71 LEU B C 1
ATOM 4011 O O . LEU B 1 71 ? -0.886 -24.812 -16.406 1 98.38 71 LEU B O 1
ATOM 4015 N N . GLU B 1 72 ? 1.252 -24.672 -15.797 1 98.81 72 GLU B N 1
ATOM 4016 C CA . GLU B 1 72 ? 1.617 -24.016 -17.047 1 98.81 72 GLU B CA 1
ATOM 4017 C C . GLU B 1 72 ? 1.907 -25.031 -18.141 1 98.81 72 GLU B C 1
ATOM 4019 O O . GLU B 1 72 ? 1.603 -24.797 -19.312 1 98.81 72 GLU B O 1
ATOM 4024 N N . PHE B 1 73 ? 2.49 -26.188 -17.797 1 98.81 73 PHE B N 1
ATOM 4025 C CA . PHE B 1 73 ? 2.857 -27.25 -18.734 1 98.81 73 PHE B CA 1
ATOM 4026 C C . PHE B 1 73 ? 1.719 -28.234 -18.906 1 98.81 73 PHE B C 1
ATOM 4028 O O . PHE B 1 73 ? 1.047 -28.594 -17.938 1 98.81 73 PHE B O 1
ATOM 4035 N N . ASP B 1 74 ? 1.627 -28.672 -20.109 1 98.62 74 ASP B N 1
ATOM 4036 C CA . ASP B 1 74 ? 0.779 -29.859 -20.234 1 98.62 74 ASP B CA 1
ATOM 4037 C C . ASP B 1 74 ? 1.425 -31.078 -19.594 1 98.62 74 ASP B C 1
ATOM 4039 O O . ASP B 1 74 ? 2.617 -31.062 -19.281 1 98.62 74 ASP B O 1
ATOM 4043 N N . PRO B 1 75 ? 0.66 -32.156 -19.422 1 97.94 75 PRO B N 1
ATOM 4044 C CA . PRO B 1 75 ? 1.187 -33.312 -18.703 1 97.94 75 PRO B CA 1
ATOM 4045 C C . PRO B 1 75 ? 2.434 -33.906 -19.359 1 97.94 75 PRO B C 1
ATOM 4047 O O . PRO B 1 75 ? 3.273 -34.469 -18.672 1 97.94 75 PRO B O 1
ATOM 4050 N N . SER B 1 76 ? 2.623 -33.719 -20.625 1 97.88 76 SER B N 1
ATOM 4051 C CA . SER B 1 76 ? 3.779 -34.281 -21.328 1 97.88 76 SER B CA 1
ATOM 4052 C C . SER B 1 76 ? 5.004 -33.375 -21.172 1 97.88 76 SER B C 1
ATOM 4054 O O . SER B 1 76 ? 6.129 -33.812 -21.453 1 97.88 76 SER B O 1
ATOM 4056 N N . GLY B 1 77 ? 4.793 -32.156 -20.844 1 98.25 77 GLY B N 1
ATOM 4057 C CA . GLY B 1 77 ? 5.879 -31.188 -20.766 1 98.25 77 GLY B CA 1
ATOM 4058 C C . GLY B 1 77 ? 6.211 -30.562 -22.109 1 98.25 77 GLY B C 1
ATOM 4059 O O . GLY B 1 77 ? 7.215 -29.859 -22.25 1 98.25 77 GLY B O 1
ATOM 4060 N N . ARG B 1 78 ? 5.445 -30.797 -23.062 1 98.38 78 ARG B N 1
ATOM 4061 C CA . ARG B 1 78 ? 5.723 -30.312 -24.422 1 98.38 78 ARG B CA 1
ATOM 4062 C C . ARG B 1 78 ? 5.168 -28.906 -24.609 1 98.38 78 ARG B C 1
ATOM 4064 O O . ARG B 1 78 ? 5.832 -28.062 -25.203 1 98.38 78 ARG B O 1
ATOM 4071 N N . TYR B 1 79 ? 3.906 -28.672 -24.219 1 98.81 79 TYR B N 1
ATOM 4072 C CA . TYR B 1 79 ? 3.23 -27.406 -24.484 1 98.81 79 TYR B CA 1
ATOM 4073 C C . TYR B 1 79 ? 3.246 -26.516 -23.234 1 98.81 79 TYR B C 1
ATOM 4075 O O . TYR B 1 79 ? 2.834 -26.953 -22.156 1 98.81 79 TYR B O 1
ATOM 4083 N N . VAL B 1 80 ? 3.705 -25.312 -23.422 1 98.94 80 VAL B N 1
ATOM 4084 C CA . VAL B 1 80 ? 3.828 -24.328 -22.344 1 98.94 80 VAL B CA 1
ATOM 4085 C C . VAL B 1 80 ? 2.873 -23.172 -22.594 1 98.94 80 VAL B C 1
ATOM 4087 O O . VAL B 1 80 ? 2.982 -22.469 -23.609 1 98.94 80 VAL B O 1
ATOM 4090 N N . LEU B 1 81 ? 1.984 -22.938 -21.641 1 98.94 81 LEU B N 1
ATOM 4091 C CA . LEU B 1 81 ? 0.991 -21.891 -21.797 1 98.94 81 LEU B CA 1
ATOM 4092 C C . LEU B 1 81 ? 1.623 -20.516 -21.578 1 98.94 81 LEU B C 1
ATOM 4094 O O . LEU B 1 81 ? 2.629 -20.391 -20.875 1 98.94 81 LEU B O 1
ATOM 4098 N N . GLY B 1 82 ? 1.019 -19.5 -22.172 1 98.88 82 GLY B N 1
ATOM 4099 C CA . GLY B 1 82 ? 1.393 -18.109 -22 1 98.88 82 GLY B CA 1
ATOM 4100 C C . GLY B 1 82 ? 0.353 -17.141 -22.531 1 98.88 82 GLY B C 1
ATOM 4101 O O . GLY B 1 82 ? -0.635 -17.562 -23.141 1 98.88 82 GLY B O 1
ATOM 4102 N N . MET B 1 83 ? 0.585 -15.922 -22.25 1 98.88 83 MET B N 1
ATOM 4103 C CA . MET B 1 83 ? -0.244 -14.805 -22.719 1 98.88 83 MET B CA 1
ATOM 4104 C C . MET B 1 83 ? 0.583 -13.805 -23.516 1 98.88 83 MET B C 1
ATOM 4106 O O . MET B 1 83 ? 1.812 -13.789 -23.406 1 98.88 83 MET B O 1
ATOM 4110 N N . GLU B 1 84 ? -0.143 -13.031 -24.328 1 98.75 84 GLU B N 1
ATOM 4111 C CA . GLU B 1 84 ? 0.523 -12.07 -25.203 1 98.75 84 GLU B CA 1
ATOM 4112 C C . GLU B 1 84 ? -0.201 -10.727 -25.203 1 98.75 84 GLU B C 1
ATOM 4114 O O . GLU B 1 84 ? -1.433 -10.68 -25.219 1 98.75 84 GLU B O 1
ATOM 4119 N N . VAL B 1 85 ? 0.585 -9.688 -25.141 1 98.12 85 VAL B N 1
ATOM 4120 C CA . VAL B 1 85 ? 0.04 -8.336 -25.234 1 98.12 85 VAL B CA 1
ATOM 4121 C C . VAL B 1 85 ? 1.001 -7.438 -26 1 98.12 85 VAL B C 1
ATOM 4123 O O . VAL B 1 85 ? 2.168 -7.785 -26.188 1 98.12 85 VAL B O 1
ATOM 4126 N N . ASP B 1 86 ? 0.494 -6.219 -26.406 1 97.75 86 ASP B N 1
ATOM 4127 C CA . ASP B 1 86 ? 1.324 -5.391 -27.281 1 97.75 86 ASP B CA 1
ATOM 4128 C C . ASP B 1 86 ? 1.727 -4.094 -26.578 1 97.75 86 ASP B C 1
ATOM 4130 O O . ASP B 1 86 ? 2.186 -3.15 -27.234 1 97.75 86 ASP B O 1
ATOM 4134 N N . PHE B 1 87 ? 1.544 -4.031 -25.297 1 97 87 PHE B N 1
ATOM 4135 C CA . PHE B 1 87 ? 1.963 -2.873 -24.531 1 97 87 PHE B CA 1
ATOM 4136 C C . PHE B 1 87 ? 2.508 -3.299 -23.172 1 97 87 PHE B C 1
ATOM 4138 O O . PHE B 1 87 ? 2.328 -4.445 -22.75 1 97 87 PHE B O 1
ATOM 4145 N N . GLU B 1 88 ? 3.236 -2.402 -22.5 1 95.62 88 GLU B N 1
ATOM 4146 C CA . GLU B 1 88 ? 3.719 -2.57 -21.125 1 95.62 88 GLU B CA 1
ATOM 4147 C C . GLU B 1 88 ? 3.693 -1.246 -20.359 1 95.62 88 GLU B C 1
ATOM 4149 O O . GLU B 1 88 ? 3.352 -0.206 -20.938 1 95.62 88 GLU B O 1
ATOM 4154 N N . HIS B 1 89 ? 3.787 -1.274 -19.125 1 89.56 89 HIS B N 1
ATOM 4155 C CA . HIS B 1 89 ? 4.137 -0.145 -18.266 1 89.56 89 HIS B CA 1
ATOM 4156 C C . HIS B 1 89 ? 2.922 0.741 -18 1 89.56 89 HIS B C 1
ATOM 4158 O O . HIS B 1 89 ? 3.047 1.965 -17.938 1 89.56 89 HIS B O 1
ATOM 4164 N N . ARG B 1 90 ? 1.804 0.167 -17.906 1 87.06 90 ARG B N 1
ATOM 4165 C CA . ARG B 1 90 ? 0.608 0.88 -17.469 1 87.06 90 ARG B CA 1
ATOM 4166 C C . ARG B 1 90 ? -0.458 -0.091 -16.969 1 87.06 90 ARG B C 1
ATOM 4168 O O . ARG B 1 90 ? -0.387 -1.291 -17.25 1 87.06 90 ARG B O 1
ATOM 4175 N N . SER B 1 91 ? -1.438 0.509 -16.25 1 88.31 91 SER B N 1
ATOM 4176 C CA . SER B 1 91 ? -2.598 -0.276 -15.844 1 88.31 91 SER B CA 1
ATOM 4177 C C . SER B 1 91 ? -3.414 -0.726 -17.047 1 88.31 91 SER B C 1
ATOM 4179 O O . SER B 1 91 ? -3.584 0.03 -18.016 1 88.31 91 SER B O 1
ATOM 4181 N N . PRO B 1 92 ? -3.963 -1.949 -16.953 1 93.12 92 PRO B N 1
ATOM 4182 C CA . PRO B 1 92 ? -4.898 -2.336 -18 1 93.12 92 PRO B CA 1
ATOM 4183 C C . PRO B 1 92 ? -6.164 -1.479 -18.016 1 93.12 92 PRO B C 1
ATOM 4185 O O . PRO B 1 92 ? -6.652 -1.085 -16.953 1 93.12 92 PRO B O 1
ATOM 4188 N N . ARG B 1 93 ? -6.598 -1.201 -19.219 1 91.5 93 ARG B N 1
ATOM 4189 C CA . ARG B 1 93 ? -7.926 -0.637 -19.438 1 91.5 93 ARG B CA 1
ATOM 4190 C C . ARG B 1 93 ? -8.945 -1.734 -19.719 1 91.5 93 ARG B C 1
ATOM 4192 O O . ARG B 1 93 ? -8.578 -2.859 -20.062 1 91.5 93 ARG B O 1
ATOM 4199 N N . ALA B 1 94 ? -10.18 -1.413 -19.609 1 93.12 94 ALA B N 1
ATOM 4200 C CA . ALA B 1 94 ? -11.258 -2.391 -19.75 1 93.12 94 ALA B CA 1
ATOM 4201 C C . ALA B 1 94 ? -11.219 -3.047 -21.125 1 93.12 94 ALA B C 1
ATOM 4203 O O . ALA B 1 94 ? -11.57 -4.219 -21.281 1 93.12 94 ALA B O 1
ATOM 4204 N N . ASP B 1 95 ? -10.68 -2.309 -22.109 1 95.06 95 ASP B N 1
ATOM 4205 C CA . ASP B 1 95 ? -10.734 -2.811 -23.469 1 95.06 95 ASP B CA 1
ATOM 4206 C C . ASP B 1 95 ? -9.398 -3.436 -23.875 1 95.06 95 ASP B C 1
ATOM 4208 O O . ASP B 1 95 ? -9.242 -3.891 -25.016 1 95.06 95 ASP B O 1
ATOM 4212 N N . ASP B 1 96 ? -8.516 -3.436 -23 1 96.94 96 ASP B N 1
ATOM 4213 C CA . ASP B 1 96 ? -7.242 -4.086 -23.297 1 96.94 96 ASP B CA 1
ATOM 4214 C C . ASP B 1 96 ? -7.391 -5.605 -23.297 1 96.94 96 ASP B C 1
ATOM 4216 O O . ASP B 1 96 ? -7.602 -6.215 -22.25 1 96.94 96 ASP B O 1
ATOM 4220 N N . GLU B 1 97 ? -7.223 -6.164 -24.453 1 97.75 97 GLU B N 1
ATOM 4221 C CA . GLU B 1 97 ? -7.344 -7.609 -24.641 1 97.75 97 GLU B CA 1
ATOM 4222 C C . GLU B 1 97 ? -5.973 -8.273 -24.688 1 97.75 97 GLU B C 1
ATOM 4224 O O . GLU B 1 97 ? -5.055 -7.773 -25.344 1 97.75 97 GLU B O 1
ATOM 4229 N N . ILE B 1 98 ? -5.852 -9.391 -23.984 1 98.5 98 ILE B N 1
ATOM 4230 C CA . ILE B 1 98 ? -4.668 -10.227 -24.125 1 98.5 98 ILE B CA 1
ATOM 4231 C C . ILE B 1 98 ? -5 -11.453 -24.969 1 98.5 98 ILE B C 1
ATOM 4233 O O . ILE B 1 98 ? -6.152 -11.891 -25.016 1 98.5 98 ILE B O 1
ATOM 4237 N N . LYS B 1 99 ? -3.959 -11.961 -25.609 1 98.75 99 LYS B N 1
ATOM 4238 C CA . LYS B 1 99 ? -4.098 -13.242 -26.281 1 98.75 99 LYS B CA 1
ATOM 4239 C C . LYS B 1 99 ? -3.654 -14.391 -25.391 1 98.75 99 LYS B C 1
ATOM 4241 O O . LYS B 1 99 ? -2.684 -14.266 -24.641 1 98.75 99 LYS B O 1
ATOM 4246 N N . ILE B 1 100 ? -4.406 -15.484 -25.547 1 98.62 100 ILE B N 1
ATOM 4247 C CA . ILE B 1 100 ? -4.074 -16.75 -24.906 1 98.62 100 ILE B CA 1
ATOM 4248 C C . ILE B 1 100 ? -3.375 -17.672 -25.906 1 98.62 100 ILE B C 1
ATOM 4250 O O . ILE B 1 100 ? -3.807 -17.781 -27.062 1 98.62 100 ILE B O 1
ATOM 4254 N N . GLY B 1 101 ? -2.275 -18.266 -25.453 1 98.81 101 GLY B N 1
ATOM 4255 C CA . GLY B 1 101 ? -1.598 -19.188 -26.344 1 98.81 101 GLY B CA 1
ATOM 4256 C C . GLY B 1 101 ? -0.713 -20.188 -25.625 1 98.81 101 GLY B C 1
ATOM 4257 O O . GLY B 1 101 ? -0.821 -20.344 -24.406 1 98.81 101 GLY B O 1
ATOM 4258 N N . MET B 1 102 ? 0.003 -20.922 -26.484 1 98.81 102 MET B N 1
ATOM 4259 C CA . MET B 1 102 ? 0.997 -21.859 -25.953 1 98.81 102 MET B CA 1
ATOM 4260 C C . MET B 1 102 ? 2.189 -21.969 -26.891 1 98.81 102 MET B C 1
ATOM 4262 O O . MET B 1 102 ? 2.094 -21.625 -28.062 1 98.81 102 MET B O 1
ATOM 4266 N N . VAL B 1 103 ? 3.244 -22.344 -26.297 1 98.94 103 VAL B N 1
ATOM 4267 C CA . VAL B 1 103 ? 4.48 -22.594 -27.031 1 98.94 103 VAL B CA 1
ATOM 4268 C C . VAL B 1 103 ? 4.676 -24.109 -27.219 1 98.94 103 VAL B C 1
ATOM 4270 O O . VAL B 1 103 ? 4.535 -24.875 -26.266 1 98.94 103 VAL B O 1
ATOM 4273 N N . ASP B 1 104 ? 4.973 -24.516 -28.453 1 98.81 104 ASP B N 1
ATOM 4274 C CA . ASP B 1 104 ? 5.363 -25.891 -28.719 1 98.81 104 ASP B CA 1
ATOM 4275 C C . ASP B 1 104 ? 6.875 -26.078 -28.625 1 98.81 104 ASP B C 1
ATOM 4277 O O . ASP B 1 104 ? 7.609 -25.734 -29.547 1 98.81 104 ASP B O 1
ATOM 4281 N N . LEU B 1 105 ? 7.309 -26.688 -27.547 1 98.75 105 LEU B N 1
ATOM 4282 C CA . LEU B 1 105 ? 8.734 -26.812 -27.281 1 98.75 105 LEU B CA 1
ATOM 4283 C C . LEU B 1 105 ? 9.391 -27.797 -28.234 1 98.75 105 LEU B C 1
ATOM 4285 O O . LEU B 1 105 ? 10.617 -27.844 -28.344 1 98.75 105 LEU B O 1
ATOM 4289 N N . GLN B 1 106 ? 8.664 -28.547 -28.969 1 98.31 106 GLN B N 1
ATOM 4290 C CA . GLN B 1 106 ? 9.195 -29.562 -29.859 1 98.31 106 GLN B CA 1
ATOM 4291 C C . GLN B 1 106 ? 9.039 -29.156 -31.328 1 98.31 106 GLN B C 1
ATOM 4293 O O . GLN B 1 106 ? 9.258 -29.953 -32.219 1 98.31 106 GLN B O 1
ATOM 4298 N N . ASP B 1 107 ? 8.648 -28.031 -31.531 1 98.25 107 ASP B N 1
ATOM 4299 C CA . ASP B 1 107 ? 8.531 -27.453 -32.875 1 98.25 107 ASP B CA 1
ATOM 4300 C C . ASP B 1 107 ? 9.078 -26.031 -32.906 1 98.25 107 ASP B C 1
ATOM 4302 O O . ASP B 1 107 ? 8.344 -25.078 -33.188 1 98.25 107 ASP B O 1
ATOM 4306 N N . ASN B 1 108 ? 10.383 -25.891 -32.625 1 98 108 ASN B N 1
ATOM 4307 C CA . ASN B 1 108 ? 11.133 -24.641 -32.656 1 98 108 ASN B CA 1
ATOM 4308 C C . ASN B 1 108 ? 10.453 -23.547 -31.859 1 98 108 ASN B C 1
ATOM 4310 O O . ASN B 1 108 ? 10.344 -22.406 -32.312 1 98 108 ASN B O 1
ATOM 4314 N N . ASP B 1 109 ? 9.883 -23.938 -30.734 1 98.69 109 ASP B N 1
ATOM 4315 C CA . ASP B 1 109 ? 9.227 -23.016 -29.812 1 98.69 109 ASP B CA 1
ATOM 4316 C C . ASP B 1 109 ? 8.164 -22.188 -30.531 1 98.69 109 ASP B C 1
ATOM 4318 O O . ASP B 1 109 ? 8.055 -20.969 -30.312 1 98.69 109 ASP B O 1
ATOM 4322 N N . ARG B 1 110 ? 7.418 -22.812 -31.344 1 98.5 110 ARG B N 1
ATOM 4323 C CA . ARG B 1 110 ? 6.375 -22.125 -32.094 1 98.5 110 ARG B CA 1
ATOM 4324 C C . ARG B 1 110 ? 5.242 -21.672 -31.203 1 98.5 110 ARG B C 1
ATOM 4326 O O . ARG B 1 110 ? 4.711 -22.453 -30.406 1 98.5 110 ARG B O 1
ATOM 4333 N N . TRP B 1 111 ? 4.875 -20.391 -31.312 1 98.62 111 TRP B N 1
ATOM 4334 C CA . TRP B 1 111 ? 3.729 -19.828 -30.609 1 98.62 111 TRP B CA 1
ATOM 4335 C C . TRP B 1 111 ? 2.424 -20.219 -31.281 1 98.62 111 TRP B C 1
ATOM 4337 O O . TRP B 1 111 ? 2.289 -20.094 -32.5 1 98.62 111 TRP B O 1
ATOM 4347 N N . ILE B 1 112 ? 1.52 -20.719 -30.578 1 98.69 112 ILE B N 1
ATOM 4348 C CA . ILE B 1 112 ? 0.195 -21.109 -31.062 1 98.69 112 ILE B CA 1
ATOM 4349 C C . ILE B 1 112 ? -0.869 -20.281 -30.344 1 98.69 112 ILE B C 1
ATOM 4351 O O . ILE B 1 112 ? -1.067 -20.422 -29.141 1 98.69 112 ILE B O 1
ATOM 4355 N N . GLU B 1 113 ? -1.568 -19.438 -31.062 1 98.38 113 GLU B N 1
ATOM 4356 C CA . GLU B 1 113 ? -2.645 -18.641 -30.484 1 98.38 113 GLU B CA 1
ATOM 4357 C C . GLU B 1 113 ? -3.9 -19.484 -30.266 1 98.38 113 GLU B C 1
ATOM 4359 O O . GLU B 1 113 ? -4.289 -20.266 -31.125 1 98.38 113 GLU B O 1
ATOM 4364 N N . LEU B 1 114 ? -4.535 -19.297 -29.172 1 98.75 114 LEU B N 1
ATOM 4365 C CA . LEU B 1 114 ? -5.672 -20.141 -28.812 1 98.75 114 LEU B CA 1
ATOM 4366 C C . LEU B 1 114 ? -6.926 -19.297 -28.594 1 98.75 114 LEU B C 1
ATOM 4368 O O . LEU B 1 114 ? -8.031 -19.734 -28.938 1 98.75 114 LEU B O 1
ATOM 4372 N N . GLY B 1 115 ? -6.809 -18.156 -27.969 1 98.44 115 GLY B N 1
ATOM 4373 C CA . GLY B 1 115 ? -7.949 -17.312 -27.641 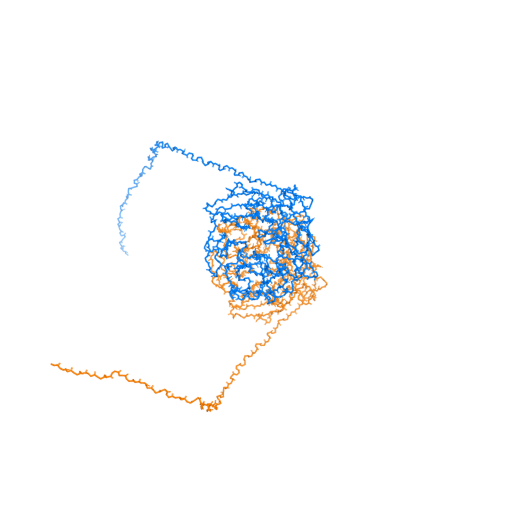1 98.44 115 GLY B CA 1
ATOM 4374 C C . GLY B 1 115 ? -7.555 -15.961 -27.094 1 98.44 115 GLY B C 1
ATOM 4375 O O . GLY B 1 115 ? -6.48 -15.445 -27.422 1 98.44 115 GLY B O 1
ATOM 4376 N N . SER B 1 116 ? -8.508 -15.375 -26.344 1 98.56 116 SER B N 1
ATOM 4377 C CA . SER B 1 116 ? -8.25 -14.047 -25.797 1 98.56 116 SER B CA 1
ATOM 4378 C C . SER B 1 116 ? -9.039 -13.828 -24.5 1 98.56 116 SER B C 1
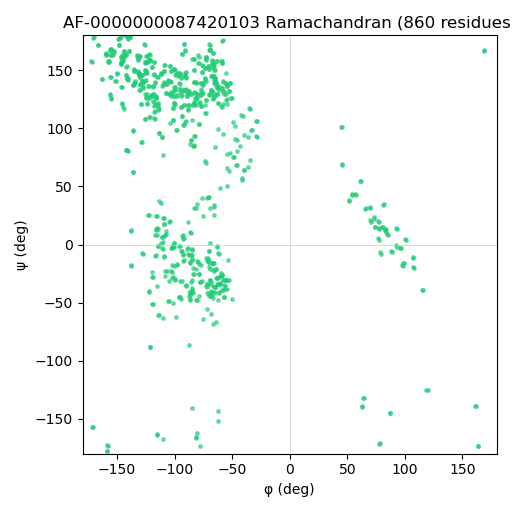ATOM 4380 O O . SER B 1 116 ? -9.906 -14.625 -24.156 1 98.56 116 SER B O 1
ATOM 4382 N N . SER B 1 117 ? -8.68 -12.797 -23.766 1 98.69 117 SER B N 1
ATOM 4383 C CA . SER B 1 117 ? -9.398 -12.414 -22.562 1 98.69 117 SER B CA 1
ATOM 4384 C C . SER B 1 117 ? -9.312 -10.906 -22.312 1 98.69 117 SER B C 1
ATOM 4386 O O . SER B 1 117 ? -8.297 -10.281 -22.609 1 98.69 117 SER B O 1
ATOM 4388 N N . THR B 1 118 ? -10.398 -10.383 -21.734 1 98.12 118 THR B N 1
ATOM 4389 C CA . THR B 1 118 ? -10.398 -9 -21.266 1 98.12 118 THR B CA 1
ATOM 4390 C C . THR B 1 118 ? -10.445 -8.945 -19.734 1 98.12 118 THR B C 1
ATOM 4392 O O . THR B 1 118 ? -10.562 -7.863 -19.156 1 98.12 118 THR B O 1
ATOM 4395 N N . ALA 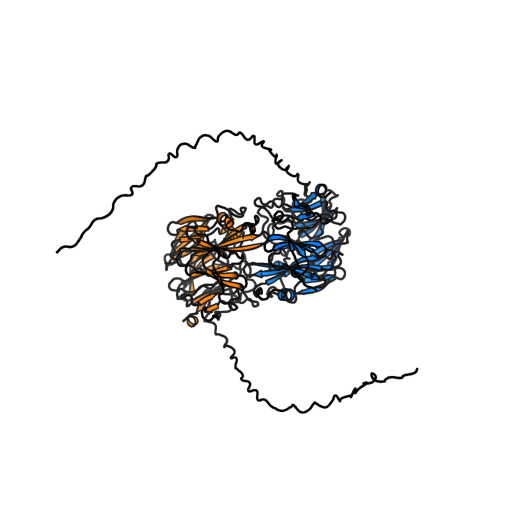B 1 119 ? -10.344 -10.07 -19.078 1 98.25 119 ALA B N 1
ATOM 4396 C CA . ALA B 1 119 ? -10.266 -10.156 -17.625 1 98.25 119 ALA B CA 1
ATOM 4397 C C . ALA B 1 119 ? -8.883 -10.617 -17.172 1 98.25 119 ALA B C 1
ATOM 4399 O O . ALA B 1 119 ? -8.625 -11.82 -17.078 1 98.25 119 ALA B O 1
ATOM 4400 N N . TRP B 1 120 ? -8.07 -9.641 -16.922 1 97.38 120 TRP B N 1
ATOM 4401 C CA . TRP B 1 120 ? -6.699 -10.023 -16.578 1 97.38 120 TRP B CA 1
ATOM 4402 C C . TRP B 1 120 ? -6.012 -8.922 -15.781 1 97.38 120 TRP B C 1
ATOM 4404 O O . TRP B 1 120 ? -6.48 -7.781 -15.742 1 97.38 120 TRP B O 1
ATOM 4414 N N . GLY B 1 121 ? -4.973 -9.273 -15.023 1 95.38 121 GLY B N 1
ATOM 4415 C CA . GLY B 1 121 ? -4.031 -8.383 -14.352 1 95.38 121 GLY B CA 1
ATOM 4416 C C . GLY B 1 121 ? -2.582 -8.789 -14.562 1 95.38 121 GLY B C 1
ATOM 4417 O O . GLY B 1 121 ? -2.295 -9.93 -14.922 1 95.38 121 GLY B O 1
ATOM 4418 N N . TRP B 1 122 ? -1.66 -7.898 -14.312 1 95.12 122 TRP B N 1
ATOM 4419 C CA . TRP B 1 122 ? -0.255 -8.109 -14.648 1 95.12 122 TRP B CA 1
ATOM 4420 C C . TRP B 1 122 ? 0.338 -9.242 -13.812 1 95.12 122 TRP B C 1
ATOM 4422 O O . TRP B 1 122 ? 1.167 -10.016 -14.297 1 95.12 122 TRP B O 1
ATOM 4432 N N . GLN B 1 123 ? -0.063 -9.375 -12.594 1 94.25 123 GLN B N 1
ATOM 4433 C CA . GLN B 1 123 ? 0.629 -10.289 -11.688 1 94.25 123 GLN B CA 1
ATOM 4434 C C . GLN B 1 123 ? 0.078 -11.703 -11.812 1 94.25 123 GLN B C 1
ATOM 4436 O O . GLN B 1 123 ? 0.841 -12.672 -11.844 1 94.25 123 GLN B O 1
ATOM 4441 N N . GLN B 1 124 ? -1.243 -11.789 -11.93 1 95.81 124 GLN B N 1
ATOM 4442 C CA . GLN B 1 124 ? -1.822 -13.125 -11.875 1 95.81 124 GLN B CA 1
ATOM 4443 C C . GLN B 1 124 ? -2.449 -13.508 -13.211 1 95.81 124 GLN B C 1
ATOM 4445 O O . GLN B 1 124 ? -3.01 -14.602 -13.352 1 95.81 124 GLN B O 1
ATOM 4450 N N . GLY B 1 125 ? -2.402 -12.633 -14.164 1 96.94 125 GLY B N 1
ATOM 4451 C CA . GLY B 1 125 ? -3.004 -12.922 -15.461 1 96.94 125 GLY B CA 1
ATOM 4452 C C . GLY B 1 125 ? -4.504 -13.133 -15.383 1 96.94 125 GLY B C 1
ATOM 4453 O O . GLY B 1 125 ? -5.219 -12.344 -14.766 1 96.94 125 GLY B O 1
ATOM 4454 N N . CYS B 1 126 ? -4.934 -14.117 -16.125 1 98.31 126 CYS B N 1
ATOM 4455 C CA . CYS B 1 126 ? -6.355 -14.438 -16.188 1 98.31 126 CYS B CA 1
ATOM 4456 C C . CYS B 1 126 ? -6.629 -15.828 -15.633 1 98.31 126 CYS B C 1
ATOM 4458 O O . CYS B 1 126 ? -7.523 -16.531 -16.109 1 98.31 126 CYS B O 1
ATOM 4460 N N . MET B 1 127 ? -5.703 -16.266 -14.766 1 98.5 127 MET B N 1
ATOM 4461 C CA . MET B 1 127 ? -5.781 -17.562 -14.102 1 98.5 127 MET B CA 1
ATOM 4462 C C . MET B 1 127 ? -5.641 -18.688 -15.117 1 98.5 127 MET B C 1
ATOM 4464 O O . MET B 1 127 ? -6.223 -19.766 -14.945 1 98.5 127 MET B O 1
ATOM 4468 N N . LEU B 1 128 ? -4.914 -18.422 -16.125 1 98.81 128 LEU B N 1
ATOM 4469 C CA . LEU B 1 128 ? -4.664 -19.391 -17.188 1 98.81 128 LEU B CA 1
ATOM 4470 C C . LEU B 1 128 ? -3.943 -20.609 -16.656 1 98.81 128 LEU B C 1
ATOM 4472 O O . LEU B 1 128 ? -2.959 -20.484 -15.922 1 98.81 128 LEU B O 1
ATOM 4476 N N . GLN B 1 129 ? -4.414 -21.844 -17.062 1 98.81 129 GLN B N 1
ATOM 4477 C CA . GLN B 1 129 ? -3.727 -23.062 -16.672 1 98.81 129 GLN B CA 1
ATOM 4478 C C . GLN B 1 129 ? -4.309 -24.281 -17.391 1 98.81 129 GLN B C 1
ATOM 4480 O O . GLN B 1 129 ? -5.449 -24.234 -17.859 1 98.81 129 GLN B O 1
ATOM 4485 N N . TRP B 1 130 ? -3.535 -25.297 -17.5 1 98.88 130 TRP B N 1
ATOM 4486 C CA . TRP B 1 130 ? -4.078 -26.594 -17.891 1 98.88 130 TRP B CA 1
ATOM 4487 C C . TRP B 1 130 ? -5.035 -27.125 -16.828 1 98.88 130 TRP B C 1
ATOM 4489 O O . TRP B 1 130 ? -4.773 -27 -15.625 1 98.88 130 TRP B O 1
ATOM 4499 N N . ARG B 1 131 ? -6.094 -27.688 -17.281 1 98.69 131 ARG B N 1
ATOM 4500 C CA . ARG B 1 131 ? -7.039 -28.297 -16.359 1 98.69 131 ARG B CA 1
ATOM 4501 C C . ARG B 1 131 ? -6.484 -29.594 -15.781 1 98.69 131 ARG B C 1
ATOM 4503 O O . ARG B 1 131 ? -6.129 -30.516 -16.531 1 98.69 131 ARG B O 1
ATOM 4510 N N . PRO B 1 132 ? -6.426 -29.688 -14.438 1 98.12 132 PRO B N 1
ATOM 4511 C CA . PRO B 1 132 ? -5.922 -30.938 -13.852 1 98.12 132 PRO B CA 1
ATOM 4512 C C . PRO B 1 132 ? -6.672 -32.156 -14.352 1 98.12 132 PRO B C 1
ATOM 4514 O O . PRO B 1 132 ? -7.898 -32.125 -14.477 1 98.12 132 PRO B O 1
ATOM 4517 N N . GLY B 1 133 ? -5.875 -33.188 -14.664 1 95.62 133 GLY B N 1
ATOM 4518 C CA . GLY B 1 133 ? -6.473 -34.438 -15.109 1 95.62 133 GLY B CA 1
ATOM 4519 C C . GLY B 1 133 ? -6.695 -34.469 -16.609 1 95.62 133 GLY B C 1
ATOM 4520 O O . GLY B 1 133 ? -7.078 -35.531 -17.156 1 95.62 133 GLY B O 1
ATOM 4521 N N . SER B 1 134 ? -6.434 -33.375 -17.25 1 97.5 134 SER B N 1
ATOM 4522 C CA . SER B 1 134 ? -6.613 -33.344 -18.703 1 97.5 134 SER B CA 1
ATOM 4523 C C . SER B 1 134 ? -5.293 -33.062 -19.406 1 97.5 134 SER B C 1
ATOM 4525 O O . SER B 1 134 ? -4.457 -32.312 -18.922 1 97.5 134 SER B O 1
ATOM 4527 N N . ASP B 1 135 ? -5.176 -33.656 -20.547 1 97.19 135 ASP B N 1
ATOM 4528 C CA . ASP B 1 135 ? -4.012 -33.406 -21.375 1 97.19 135 ASP B CA 1
ATOM 4529 C C . ASP B 1 135 ? -4.398 -32.531 -22.594 1 97.19 135 ASP B C 1
ATOM 4531 O O . ASP B 1 135 ? -3.59 -32.344 -23.5 1 97.19 135 ASP B O 1
ATOM 4535 N N . ARG B 1 136 ? -5.613 -32.031 -22.578 1 98.19 136 ARG B N 1
ATOM 4536 C CA . ARG B 1 136 ? -6.031 -31.328 -23.781 1 98.19 136 ARG B CA 1
ATOM 4537 C C . ARG B 1 136 ? -6.785 -30.047 -23.422 1 98.19 136 ARG B C 1
ATOM 4539 O O . ARG B 1 136 ? -6.918 -29.141 -24.266 1 98.19 136 ARG B O 1
ATOM 4546 N N . GLU B 1 137 ? -7.301 -29.906 -22.188 1 98.75 137 GLU B N 1
ATOM 4547 C CA . GLU B 1 137 ? -8.133 -28.766 -21.859 1 98.75 137 GLU B CA 1
ATOM 4548 C C . GLU B 1 137 ? -7.359 -27.734 -21.031 1 98.75 137 GLU B C 1
ATOM 4550 O O . GLU B 1 137 ? -6.586 -28.109 -20.141 1 98.75 137 GLU B O 1
ATOM 4555 N N . ILE B 1 138 ? -7.629 -26.516 -21.375 1 98.88 138 ILE B N 1
ATOM 4556 C CA . ILE B 1 138 ? -7.133 -25.375 -20.594 1 98.88 138 ILE B CA 1
ATOM 4557 C C . ILE B 1 138 ? -8.305 -24.531 -20.109 1 98.88 138 ILE B C 1
ATOM 4559 O O . ILE B 1 138 ? -9.422 -24.641 -20.625 1 98.88 138 ILE B O 1
ATOM 4563 N N . VAL B 1 139 ? -8.07 -23.766 -19.078 1 98.81 139 VAL B N 1
ATOM 4564 C CA . VAL B 1 139 ? -9.086 -22.875 -18.531 1 98.81 139 VAL B CA 1
ATOM 4565 C C . VAL B 1 139 ? -8.484 -21.484 -18.344 1 98.81 139 VAL B C 1
ATOM 4567 O O . VAL B 1 139 ? -7.293 -21.344 -18.078 1 98.81 139 VAL B O 1
ATOM 4570 N N . TRP B 1 140 ? -9.305 -20.422 -18.5 1 98.81 140 TRP B N 1
ATOM 4571 C CA . TRP B 1 140 ? -8.922 -19.062 -18.172 1 98.81 140 TRP B CA 1
ATOM 4572 C C . TRP B 1 140 ? -10.156 -18.188 -17.938 1 98.81 140 TRP B C 1
ATOM 4574 O O . TRP B 1 140 ? -11.25 -18.531 -18.375 1 98.81 140 TRP B O 1
ATOM 4584 N N . ASN B 1 141 ? -9.961 -17.094 -17.188 1 98.81 141 ASN B N 1
ATOM 4585 C CA . ASN B 1 141 ? -11.039 -16.141 -16.969 1 98.81 141 ASN B CA 1
ATOM 4586 C C . ASN B 1 141 ? -11.156 -15.148 -18.125 1 98.81 141 ASN B C 1
ATOM 4588 O O . ASN B 1 141 ? -10.164 -14.828 -18.781 1 98.81 141 ASN B O 1
ATOM 4592 N N . ASP B 1 142 ? -12.375 -14.727 -18.297 1 98.75 142 ASP B N 1
ATOM 4593 C CA . ASP B 1 142 ? -12.727 -13.742 -19.312 1 98.75 142 ASP B CA 1
ATOM 4594 C C . ASP B 1 142 ? -13.898 -12.875 -18.859 1 98.75 142 ASP B C 1
ATOM 4596 O O . ASP B 1 142 ? -14.344 -12.977 -17.719 1 98.75 142 ASP B O 1
ATOM 4600 N N . ARG B 1 143 ? -14.219 -11.93 -19.688 1 98.31 143 ARG B N 1
ATOM 4601 C CA . ARG B 1 143 ? -15.406 -11.102 -19.453 1 98.31 143 ARG B CA 1
ATOM 4602 C C . ARG B 1 143 ? -16.406 -11.266 -20.594 1 98.31 143 ARG B C 1
ATOM 4604 O O . ARG B 1 143 ? -16.047 -11.219 -21.766 1 98.31 143 ARG B O 1
ATOM 4611 N N . ASP B 1 144 ? -17.594 -11.523 -20.266 1 95.94 144 ASP B N 1
ATOM 4612 C CA . ASP B 1 144 ? -18.672 -11.75 -21.219 1 95.94 144 ASP B CA 1
ATOM 4613 C C . ASP B 1 144 ? -20 -11.188 -20.688 1 95.94 144 ASP B C 1
ATOM 4615 O O . ASP B 1 144 ? -20.469 -11.586 -19.625 1 95.94 144 ASP B O 1
ATOM 4619 N N . ASP B 1 145 ? -20.562 -10.227 -21.406 1 92.81 145 ASP B N 1
ATOM 4620 C CA . ASP B 1 145 ? -21.859 -9.641 -21.109 1 92.81 145 ASP B CA 1
ATOM 4621 C C . ASP B 1 145 ? -21.891 -9.07 -19.688 1 92.81 145 ASP B C 1
ATOM 4623 O O . ASP B 1 145 ? -22.781 -9.398 -18.906 1 92.81 145 ASP B O 1
ATOM 4627 N N . GLY B 1 146 ? -20.875 -8.414 -19.344 1 92.94 146 GLY B N 1
ATOM 4628 C CA . GLY B 1 146 ? -20.844 -7.684 -18.094 1 92.94 146 GLY B CA 1
ATOM 4629 C C . GLY B 1 146 ? -20.547 -8.562 -16.891 1 92.94 146 GLY B C 1
ATOM 4630 O O . GLY B 1 146 ? -20.781 -8.172 -15.75 1 92.94 146 GLY B O 1
ATOM 4631 N N . ARG B 1 147 ? -20.047 -9.789 -17.188 1 95.12 147 ARG B N 1
ATOM 4632 C CA . ARG B 1 147 ? -19.688 -10.703 -16.109 1 95.12 147 ARG B CA 1
ATOM 4633 C C . ARG B 1 147 ? -18.312 -11.305 -16.328 1 95.12 147 ARG B C 1
ATOM 4635 O O . ARG B 1 147 ? -17.891 -11.492 -17.484 1 95.12 147 ARG B O 1
ATOM 4642 N N . TYR B 1 148 ? -17.703 -11.562 -15.195 1 98.06 148 TYR B N 1
ATOM 4643 C CA . TYR B 1 148 ? -16.5 -12.375 -15.312 1 98.06 148 TYR B CA 1
ATOM 4644 C C . TYR B 1 148 ? -16.844 -13.852 -15.438 1 98.06 148 TYR B C 1
ATOM 4646 O O . TYR B 1 148 ? -17.656 -14.375 -14.656 1 98.06 148 TYR B O 1
ATOM 4654 N N . VAL B 1 149 ? -16.266 -14.461 -16.438 1 98.62 149 VAL B N 1
ATOM 4655 C CA . VAL B 1 149 ? -16.594 -15.852 -16.75 1 98.62 149 VAL B CA 1
ATOM 4656 C C . VAL B 1 149 ? -15.312 -16.688 -16.797 1 98.62 149 VAL B C 1
ATOM 4658 O O . VAL B 1 149 ? -14.211 -16.141 -16.672 1 98.62 149 VAL B O 1
ATOM 4661 N N . CYS B 1 150 ? -15.5 -17.953 -16.906 1 98.69 150 CYS B N 1
ATOM 4662 C CA . CYS B 1 150 ? -14.398 -18.891 -17.109 1 98.69 150 CYS B CA 1
ATOM 4663 C C . CYS B 1 150 ? -14.562 -19.656 -18.438 1 98.69 150 CYS B C 1
ATOM 4665 O O . CYS B 1 150 ? -15.625 -20.203 -18.703 1 98.69 150 CYS B O 1
ATOM 4667 N N . ARG B 1 151 ? -13.508 -19.609 -19.219 1 98.81 151 ARG B N 1
ATOM 4668 C CA . ARG B 1 151 ? -13.461 -20.375 -20.469 1 98.81 151 ARG B CA 1
ATOM 4669 C C . ARG B 1 151 ? -12.75 -21.703 -20.25 1 98.81 151 ARG B C 1
ATOM 4671 O O . ARG B 1 151 ? -11.727 -21.781 -19.562 1 98.81 151 ARG B O 1
ATOM 4678 N N . ILE B 1 152 ? -13.305 -22.766 -20.844 1 98.75 152 ILE B N 1
ATOM 4679 C CA . ILE B 1 152 ? -12.656 -24.078 -20.938 1 98.75 152 ILE B CA 1
ATOM 4680 C C . ILE B 1 152 ? -12.539 -24.484 -22.406 1 98.75 152 ILE B C 1
ATOM 4682 O O . ILE B 1 152 ? -13.539 -24.516 -23.125 1 98.75 152 ILE B O 1
ATOM 4686 N N . MET B 1 153 ? -11.289 -24.812 -22.797 1 98.81 153 MET B N 1
ATOM 4687 C CA . MET B 1 153 ? -11.086 -25.094 -24.219 1 98.81 153 MET B CA 1
ATOM 4688 C C . MET B 1 153 ? -10.234 -26.344 -24.391 1 98.81 153 MET B C 1
ATOM 4690 O O . MET B 1 153 ? -9.258 -26.547 -23.688 1 98.81 153 MET B O 1
ATOM 4694 N N . ASP B 1 154 ? -10.641 -27.156 -25.359 1 98.69 154 ASP B N 1
ATOM 4695 C CA . ASP B 1 154 ? -9.758 -28.172 -25.906 1 98.69 154 ASP B CA 1
ATOM 4696 C C . ASP B 1 154 ? -8.773 -27.562 -26.906 1 98.69 154 ASP B C 1
ATOM 4698 O O . ASP B 1 154 ? -9.18 -27.031 -27.938 1 98.69 154 ASP B O 1
ATOM 4702 N N . VAL B 1 155 ? -7.527 -27.703 -26.656 1 98.56 155 VAL B N 1
ATOM 4703 C CA . VAL B 1 155 ? -6.547 -26.922 -27.406 1 98.56 155 VAL B CA 1
ATOM 4704 C C . VAL B 1 155 ? -6.352 -27.516 -28.797 1 98.56 155 VAL B C 1
ATOM 4706 O O . VAL B 1 155 ? -5.812 -26.859 -29.688 1 98.56 155 VAL B O 1
ATOM 4709 N N . PHE B 1 156 ? -6.73 -28.672 -28.984 1 97.31 156 PHE B N 1
ATOM 4710 C CA . PHE B 1 156 ? -6.527 -29.312 -30.281 1 97.31 156 PHE B CA 1
ATOM 4711 C C . PHE B 1 156 ? -7.762 -29.156 -31.156 1 97.31 156 PHE B C 1
ATOM 4713 O O . PHE B 1 156 ? -7.664 -28.719 -32.312 1 97.31 156 PHE B O 1
ATOM 4720 N N . SER B 1 157 ? -8.898 -29.422 -30.609 1 98.06 157 SER B N 1
ATOM 4721 C CA . SER B 1 157 ? -10.125 -29.281 -31.391 1 98.06 157 SER B CA 1
ATOM 4722 C C . SER B 1 157 ? -10.602 -27.844 -31.406 1 98.06 157 SER B C 1
ATOM 4724 O O . SER B 1 157 ? -11.43 -27.453 -32.25 1 98.06 157 SER B O 1
ATOM 4726 N N . ARG B 1 158 ? -10.242 -27.078 -30.391 1 98.12 158 ARG B N 1
ATOM 4727 C CA . ARG B 1 158 ? -10.578 -25.672 -30.203 1 98.12 158 ARG B CA 1
ATOM 4728 C C . ARG B 1 158 ? -12.023 -25.516 -29.734 1 98.12 158 ARG B C 1
ATOM 4730 O O . ARG B 1 158 ? -12.539 -24.391 -29.656 1 98.12 158 ARG B O 1
ATOM 4737 N N . LYS B 1 159 ? -12.641 -26.672 -29.469 1 98.25 159 LYS B N 1
ATOM 4738 C CA . LYS B 1 159 ? -13.961 -26.562 -28.859 1 98.25 159 LYS B CA 1
ATOM 4739 C C . LYS B 1 159 ? -13.891 -25.891 -27.484 1 98.25 159 LYS B C 1
ATOM 4741 O O . LYS B 1 159 ? -13.031 -26.234 -26.672 1 98.25 159 LYS B O 1
ATOM 4746 N N . GLN B 1 160 ? -14.812 -24.953 -27.281 1 97.94 160 GLN B N 1
ATOM 4747 C CA . GLN B 1 160 ? -14.789 -24.141 -26.062 1 97.94 160 GLN B CA 1
ATOM 4748 C C . GLN B 1 160 ? -16.172 -24.094 -25.406 1 97.94 160 GLN B C 1
ATOM 4750 O O . GLN B 1 160 ? -17.188 -24.078 -26.094 1 97.94 160 GLN B O 1
ATOM 4755 N N . ARG B 1 161 ? -16.188 -24.062 -24.125 1 97.44 161 ARG B N 1
ATOM 4756 C CA . ARG B 1 161 ? -17.406 -23.766 -23.375 1 97.44 161 ARG B CA 1
ATOM 4757 C C . ARG B 1 161 ? -17.141 -22.719 -22.297 1 97.44 161 ARG B C 1
ATOM 4759 O O . ARG B 1 161 ? -15.992 -22.469 -21.922 1 97.44 161 ARG B O 1
ATOM 4766 N N . THR B 1 162 ? -18.281 -22.125 -21.859 1 98.12 162 THR B N 1
ATOM 4767 C CA . THR B 1 162 ? -18.188 -21 -20.922 1 98.12 162 THR B CA 1
ATOM 4768 C C . THR B 1 162 ? -18.922 -21.328 -19.625 1 98.12 162 THR B C 1
ATOM 4770 O O . THR B 1 162 ? -20.031 -21.844 -19.641 1 98.12 162 THR B O 1
ATOM 4773 N N . ILE B 1 163 ? -18.219 -21.156 -18.531 1 98.25 163 ILE B N 1
ATOM 4774 C CA . ILE B 1 163 ? -18.812 -21.156 -17.203 1 98.25 163 ILE B CA 1
ATOM 4775 C C . ILE B 1 163 ? -19.125 -19.734 -16.766 1 98.25 163 ILE B C 1
ATOM 4777 O O . ILE B 1 163 ? -18.281 -18.844 -16.859 1 98.25 163 ILE B O 1
ATOM 4781 N N . ASP B 1 164 ? -20.297 -19.469 -16.219 1 97.06 164 ASP B N 1
ATOM 4782 C CA . ASP B 1 164 ? -20.781 -18.109 -15.961 1 97.06 164 ASP B CA 1
ATOM 4783 C C . ASP B 1 164 ? -20.219 -17.578 -14.648 1 97.06 164 ASP B C 1
ATOM 4785 O O . ASP B 1 164 ? -20.891 -16.844 -13.922 1 97.06 164 ASP B O 1
ATOM 4789 N N . GLN B 1 165 ? -19.078 -17.984 -14.328 1 97.75 165 GLN B N 1
ATOM 4790 C CA . GLN B 1 165 ? -18.391 -17.531 -13.125 1 97.75 165 GLN B CA 1
ATOM 4791 C C . GLN B 1 165 ? -16.891 -17.688 -13.266 1 97.75 165 GLN B C 1
ATOM 4793 O O . GLN B 1 165 ? -16.391 -18.766 -13.578 1 97.75 165 GLN B O 1
ATOM 4798 N N . ALA B 1 166 ? -16.141 -16.609 -12.984 1 98.56 166 ALA B N 1
ATOM 4799 C CA . ALA B 1 166 ? -14.688 -16.672 -13.008 1 98.56 166 ALA B CA 1
ATOM 4800 C C . ALA B 1 166 ? -14.164 -17.562 -11.883 1 98.56 166 ALA B C 1
ATOM 4802 O O . ALA B 1 166 ? -14.852 -17.766 -10.875 1 98.56 166 ALA B O 1
ATOM 4803 N N . ILE B 1 167 ? -12.969 -18.047 -12.047 1 98.75 167 ILE B N 1
ATOM 4804 C CA . ILE B 1 167 ? -12.383 -18.953 -11.047 1 98.75 167 ILE B CA 1
ATOM 4805 C C . ILE B 1 167 ? -11.039 -18.391 -10.578 1 98.75 167 ILE B C 1
ATOM 4807 O O . ILE B 1 167 ? -10.453 -17.531 -11.234 1 98.75 167 ILE B O 1
ATOM 4811 N N . TYR B 1 168 ? -10.586 -18.906 -9.406 1 98.62 168 TYR B N 1
ATOM 4812 C CA . TYR B 1 168 ? -9.273 -18.531 -8.898 1 98.62 168 TYR B CA 1
ATOM 4813 C C . TYR B 1 168 ? -8.367 -19.75 -8.781 1 98.62 168 TYR B C 1
ATOM 4815 O O . TYR B 1 168 ? -7.242 -19.75 -9.297 1 98.62 168 TYR B O 1
ATOM 4823 N N . ALA B 1 169 ? -8.789 -20.812 -8.141 1 98.69 169 ALA B N 1
ATOM 4824 C CA . ALA B 1 169 ? -7.996 -22.016 -7.93 1 98.69 169 ALA B CA 1
ATOM 4825 C C . ALA B 1 169 ? -8.812 -23.266 -8.234 1 98.69 169 ALA B C 1
ATOM 4827 O O . ALA B 1 169 ? -9.977 -23.359 -7.848 1 98.69 169 ALA B O 1
ATOM 4828 N N . LEU B 1 170 ? -8.156 -24.203 -8.844 1 98.69 170 LEU B N 1
ATOM 4829 C CA . LEU B 1 170 ? -8.82 -25.438 -9.227 1 98.69 170 LEU B CA 1
ATOM 4830 C C . LEU B 1 170 ? -8.555 -26.531 -8.195 1 98.69 170 LEU B C 1
ATOM 4832 O O . LEU B 1 170 ? -7.465 -26.609 -7.629 1 98.69 170 LEU B O 1
ATOM 4836 N N . SER B 1 171 ? -9.586 -27.359 -8.094 1 98.44 171 SER B N 1
ATOM 4837 C CA . SER B 1 171 ? -9.352 -28.609 -7.391 1 98.44 171 SER B CA 1
ATOM 4838 C C . SER B 1 171 ? -8.406 -29.516 -8.172 1 98.44 171 SER B C 1
ATOM 4840 O O . SER B 1 171 ? -8.328 -29.438 -9.398 1 98.44 171 SER B O 1
ATOM 4842 N N . PRO B 1 172 ? -7.75 -30.406 -7.406 1 97.94 172 PRO B N 1
ATOM 4843 C CA . PRO B 1 172 ? -6.746 -31.234 -8.07 1 97.94 172 PRO B CA 1
ATOM 4844 C C . PRO B 1 172 ? -7.359 -32.219 -9.078 1 97.94 172 PRO B C 1
ATOM 4846 O O . PRO B 1 172 ? -6.648 -32.75 -9.922 1 97.94 172 PRO B O 1
ATOM 4849 N N . ASP B 1 173 ? -8.641 -32.438 -9.016 1 97.31 173 ASP B N 1
ATOM 4850 C CA . ASP B 1 173 ? -9.289 -33.344 -9.969 1 97.31 173 ASP B CA 1
ATOM 4851 C C . ASP B 1 173 ? -9.852 -32.594 -11.156 1 97.31 173 ASP B C 1
ATOM 4853 O O . ASP B 1 173 ? -10.422 -33.188 -12.078 1 97.31 173 ASP B O 1
ATOM 4857 N N . GLY B 1 174 ? -9.797 -31.281 -11.125 1 98.06 174 GLY B N 1
ATOM 4858 C CA . GLY B 1 174 ? -10.195 -30.453 -12.242 1 98.06 174 GLY B CA 1
ATOM 4859 C C . GLY B 1 174 ? -11.703 -30.312 -12.375 1 98.06 174 GLY B C 1
ATOM 4860 O O . GLY B 1 174 ? -12.195 -29.781 -13.375 1 98.06 174 GLY B O 1
ATOM 4861 N N . ARG B 1 175 ? -12.453 -30.672 -11.398 1 97.94 175 ARG B N 1
ATOM 4862 C CA . ARG B 1 175 ? -13.906 -30.719 -11.531 1 97.94 175 ARG B CA 1
ATOM 4863 C C . ARG B 1 175 ? -14.562 -29.516 -10.867 1 97.94 175 ARG B C 1
ATOM 4865 O O . ARG B 1 175 ? -15.727 -29.219 -11.148 1 97.94 175 ARG B O 1
ATOM 4872 N N . SER B 1 176 ? -13.883 -28.953 -9.953 1 98.38 176 SER B N 1
ATOM 4873 C CA . SER B 1 176 ? -14.414 -27.797 -9.258 1 98.38 176 SER B CA 1
ATOM 4874 C C . SER B 1 176 ? -13.328 -26.75 -9.031 1 98.38 176 SER B C 1
ATOM 4876 O O . SER B 1 176 ? -12.148 -27.016 -9.266 1 98.38 176 SER B O 1
ATOM 4878 N N . ALA B 1 177 ? -13.812 -25.578 -8.656 1 98.75 177 ALA B N 1
ATOM 4879 C CA . ALA B 1 177 ? -12.922 -24.453 -8.359 1 98.75 177 ALA B CA 1
ATOM 4880 C C . ALA B 1 177 ? -13.477 -23.594 -7.234 1 98.75 177 ALA B C 1
ATOM 4882 O O . ALA B 1 177 ? -14.656 -23.688 -6.898 1 98.75 177 ALA B O 1
ATOM 4883 N N . VAL B 1 178 ? -12.602 -22.875 -6.617 1 98.81 178 VAL B N 1
ATOM 4884 C CA . VAL B 1 178 ? -13 -21.766 -5.762 1 98.81 178 VAL B CA 1
ATOM 4885 C C . VAL B 1 178 ? -12.625 -20.438 -6.426 1 98.81 178 VAL B C 1
ATOM 4887 O O . VAL B 1 178 ? -11.734 -20.391 -7.273 1 98.81 178 VAL B O 1
ATOM 4890 N N . GLY B 1 179 ? -13.406 -19.469 -6.129 1 98.56 179 GLY B N 1
ATOM 4891 C CA . GLY B 1 179 ? -13.164 -18.125 -6.629 1 98.56 179 GLY B CA 1
ATOM 4892 C C . GLY B 1 179 ? -13.445 -17.047 -5.602 1 98.56 179 GLY B C 1
ATOM 4893 O O . GLY B 1 179 ? -13.805 -17.344 -4.461 1 98.56 179 GLY B O 1
ATOM 4894 N N . LEU B 1 180 ? -13.172 -15.797 -6.004 1 98.31 180 LEU B N 1
ATOM 4895 C CA . LEU B 1 180 ? -13.375 -14.633 -5.152 1 98.31 180 LEU B CA 1
ATOM 4896 C C . LEU B 1 180 ? -13.898 -13.453 -5.965 1 98.31 180 LEU B C 1
ATOM 4898 O O . LEU B 1 180 ? -14.156 -13.578 -7.164 1 98.31 180 LEU B O 1
ATOM 4902 N N . ASP B 1 181 ? -14.117 -12.367 -5.316 1 97.31 181 ASP B N 1
ATOM 4903 C CA . ASP B 1 181 ? -14.656 -11.164 -5.938 1 97.31 181 ASP B CA 1
ATOM 4904 C C . ASP B 1 181 ? -13.547 -10.352 -6.613 1 97.31 181 ASP B C 1
ATOM 4906 O O . ASP B 1 181 ? -12.984 -9.438 -6.016 1 97.31 181 ASP B O 1
ATOM 4910 N N . PHE B 1 182 ? -13.352 -10.602 -7.914 1 97.5 182 PHE B N 1
ATOM 4911 C CA . PHE B 1 182 ? -12.242 -10 -8.648 1 97.5 182 PHE B CA 1
ATOM 4912 C C . PHE B 1 182 ? -12.453 -8.5 -8.805 1 97.5 182 PHE B C 1
ATOM 4914 O O . PHE B 1 182 ? -11.484 -7.738 -8.891 1 97.5 182 PHE B O 1
ATOM 4921 N N . ALA B 1 183 ? -13.68 -8.047 -8.875 1 95.81 183 ALA B N 1
ATOM 4922 C CA . ALA B 1 183 ? -13.969 -6.621 -8.969 1 95.81 183 ALA B CA 1
ATOM 4923 C C . ALA B 1 183 ? -13.539 -5.895 -7.695 1 95.81 183 ALA B C 1
ATOM 4925 O O . ALA B 1 183 ? -12.945 -4.816 -7.758 1 95.81 183 ALA B O 1
ATOM 4926 N N . ARG B 1 184 ? -13.789 -6.488 -6.613 1 94.75 184 ARG B N 1
ATOM 4927 C CA . ARG B 1 184 ? -13.414 -5.898 -5.332 1 94.75 184 ARG B CA 1
ATOM 4928 C C . ARG B 1 184 ? -11.898 -5.875 -5.164 1 94.75 184 ARG B C 1
ATOM 4930 O O . ARG B 1 184 ? -11.344 -4.891 -4.684 1 94.75 184 ARG B O 1
ATOM 4937 N N . VAL B 1 185 ? -11.273 -6.953 -5.508 1 94.81 185 VAL B N 1
ATOM 4938 C CA . VAL B 1 185 ? -9.82 -6.996 -5.434 1 94.81 185 VAL B CA 1
ATOM 4939 C C . VAL B 1 185 ? -9.219 -5.871 -6.277 1 94.81 185 VAL B C 1
ATOM 4941 O O . VAL B 1 185 ? -8.305 -5.176 -5.836 1 94.81 185 VAL B O 1
ATOM 4944 N N . ASN B 1 186 ? -9.742 -5.711 -7.453 1 91.56 186 ASN B N 1
ATOM 4945 C CA . ASN B 1 186 ? -9.227 -4.656 -8.32 1 91.56 186 ASN B CA 1
ATOM 4946 C C . ASN B 1 186 ? -9.438 -3.273 -7.703 1 91.56 186 ASN B C 1
ATOM 4948 O O . ASN B 1 186 ? -8.617 -2.371 -7.902 1 91.56 186 ASN B O 1
ATOM 4952 N N . ASP B 1 187 ? -10.516 -3.109 -6.996 1 87.75 187 ASP B N 1
ATOM 4953 C CA . ASP B 1 187 ? -10.836 -1.836 -6.355 1 87.75 187 ASP B CA 1
ATOM 4954 C C . ASP B 1 187 ? -9.812 -1.501 -5.27 1 87.75 187 ASP B C 1
ATOM 4956 O O . ASP B 1 187 ? -9.406 -0.346 -5.129 1 87.75 187 ASP B O 1
ATOM 4960 N N . VAL B 1 188 ? -9.383 -2.488 -4.625 1 86 188 VAL B N 1
ATOM 4961 C CA . VAL B 1 188 ? -8.531 -2.225 -3.469 1 86 188 VAL B CA 1
ATOM 4962 C C . VAL B 1 188 ? -7.062 -2.42 -3.852 1 86 188 VAL B C 1
ATOM 4964 O O . VAL B 1 188 ? -6.168 -1.848 -3.221 1 86 188 VAL B O 1
ATOM 4967 N N . ARG B 1 189 ? -6.805 -3.285 -4.781 1 86.31 189 ARG B N 1
ATOM 4968 C CA . ARG B 1 189 ? -5.438 -3.641 -5.156 1 86.31 189 ARG B CA 1
ATOM 4969 C C . ARG B 1 189 ? -5.324 -3.857 -6.66 1 86.31 189 ARG B C 1
ATOM 4971 O O . ARG B 1 189 ? -5.16 -4.992 -7.117 1 86.31 189 ARG B O 1
ATOM 4978 N N . PRO B 1 190 ? -5.199 -2.826 -7.398 1 80.31 190 PRO B N 1
ATOM 4979 C CA . PRO B 1 190 ? -5.004 -2.984 -8.844 1 80.31 190 PRO B CA 1
ATOM 4980 C C . PRO B 1 190 ? -3.801 -3.863 -9.18 1 80.31 190 PRO B C 1
ATOM 4982 O O . PRO B 1 190 ? -2.775 -3.801 -8.5 1 80.31 190 PRO B O 1
ATOM 4985 N N . GLY B 1 191 ? -3.969 -4.75 -10.195 1 80.38 191 GLY B N 1
ATOM 4986 C CA . GLY B 1 191 ? -2.953 -5.711 -10.602 1 80.38 191 GLY B CA 1
ATOM 4987 C C . GLY B 1 191 ? -3.291 -7.137 -10.211 1 80.38 191 GLY B C 1
ATOM 4988 O O . GLY B 1 191 ? -2.742 -8.086 -10.773 1 80.38 191 GLY B O 1
ATOM 4989 N N . TYR B 1 192 ? -4.207 -7.23 -9.219 1 88.62 192 TYR B N 1
ATOM 4990 C CA . TYR B 1 192 ? -4.539 -8.562 -8.719 1 88.62 192 TYR B CA 1
ATOM 4991 C C . TYR B 1 192 ? -5.996 -8.898 -8.992 1 88.62 192 TYR B C 1
ATOM 4993 O O . TYR B 1 192 ? -6.43 -10.031 -8.758 1 88.62 192 TYR B O 1
ATOM 5001 N N . GLY B 1 193 ? -6.707 -7.953 -9.414 1 93.19 193 GLY B N 1
ATOM 5002 C CA . GLY B 1 193 ? -8.078 -8.148 -9.875 1 93.19 193 GLY B CA 1
ATOM 5003 C C . GLY B 1 193 ? -8.258 -7.848 -11.352 1 93.19 193 GLY B C 1
ATOM 5004 O O . GLY B 1 193 ? -7.312 -7.957 -12.133 1 93.19 193 GLY B O 1
ATOM 5005 N N . TYR B 1 194 ? -9.555 -7.676 -11.703 1 96.38 194 TYR B N 1
ATOM 5006 C CA . TYR B 1 194 ? -9.852 -7.414 -13.109 1 96.38 194 TYR B CA 1
ATOM 5007 C C . TYR B 1 194 ? -10.531 -6.059 -13.281 1 96.38 194 TYR B C 1
ATOM 5009 O O . TYR B 1 194 ? -11.422 -5.707 -12.516 1 96.38 194 TYR B O 1
ATOM 5017 N N . VAL B 1 195 ? -10.086 -5.348 -14.273 1 92.44 195 VAL B N 1
ATOM 5018 C CA . VAL B 1 195 ? -10.742 -4.094 -14.648 1 92.44 195 VAL B CA 1
ATOM 5019 C C . VAL B 1 195 ? -11.992 -4.387 -15.469 1 92.44 195 VAL B C 1
ATOM 5021 O O . VAL B 1 195 ? -12.164 -5.5 -15.977 1 92.44 195 VAL B O 1
ATOM 5024 N N . GLY B 1 196 ? -12.875 -3.434 -15.602 1 92.06 196 GLY B N 1
ATOM 5025 C CA . GLY B 1 196 ? -14 -3.551 -16.516 1 92.06 196 GLY B CA 1
ATOM 5026 C C . GLY B 1 196 ? -15.344 -3.584 -15.805 1 92.06 196 GLY B C 1
ATOM 5027 O O . GLY B 1 196 ? -16.344 -3.094 -16.328 1 92.06 196 GLY B O 1
ATOM 5028 N N . ILE B 1 197 ? -15.383 -4.258 -14.703 1 94.31 197 ILE B N 1
ATOM 5029 C CA . ILE B 1 197 ? -16.609 -4.316 -13.914 1 94.31 197 ILE B CA 1
ATOM 5030 C C . ILE B 1 197 ? -16.344 -3.719 -12.531 1 94.31 197 ILE B C 1
ATOM 5032 O O . ILE B 1 197 ? -15.453 -4.164 -11.812 1 94.31 197 ILE B O 1
ATOM 5036 N N . PRO B 1 198 ? -17.109 -2.725 -12.18 1 90.75 198 PRO B N 1
ATOM 5037 C CA . PRO B 1 198 ? -16.906 -2.113 -10.867 1 90.75 198 PRO B CA 1
ATOM 5038 C C . PRO B 1 198 ? -17.344 -3.025 -9.719 1 90.75 198 PRO B C 1
ATOM 5040 O O . PRO B 1 198 ? -18.188 -3.906 -9.914 1 90.75 198 PRO B O 1
ATOM 5043 N N . ASP B 1 199 ? -16.734 -2.838 -8.562 1 92.38 199 ASP B N 1
ATOM 5044 C CA . ASP B 1 199 ? -17.188 -3.506 -7.34 1 92.38 199 ASP B CA 1
ATOM 5045 C C . ASP B 1 199 ? -18.641 -3.143 -7.012 1 92.38 199 ASP B C 1
ATOM 5047 O O . ASP B 1 199 ? -18.938 -1.99 -6.691 1 92.38 199 ASP B O 1
ATOM 5051 N N . SER B 1 200 ? -19.484 -4.105 -7 1 91.38 200 SER B N 1
ATOM 5052 C CA . SER B 1 200 ? -20.906 -3.871 -6.754 1 91.38 200 SER B CA 1
ATOM 5053 C C . SER B 1 200 ? -21.156 -3.459 -5.309 1 91.38 200 SER B C 1
ATOM 5055 O O . SER B 1 200 ? -22.203 -2.877 -4.992 1 91.38 200 SER B O 1
ATOM 5057 N N . ASN B 1 201 ? -20.203 -3.795 -4.484 1 91.12 201 ASN B N 1
ATOM 5058 C CA . ASN B 1 201 ? -20.281 -3.445 -3.07 1 91.12 201 ASN B CA 1
ATOM 5059 C C . ASN B 1 201 ? -19.219 -2.408 -2.691 1 91.12 201 ASN B C 1
ATOM 5061 O O . ASN B 1 201 ? -18.641 -2.471 -1.604 1 91.12 201 ASN B O 1
ATOM 5065 N N . ALA B 1 202 ? -18.969 -1.551 -3.555 1 84.56 202 ALA B N 1
ATOM 5066 C CA . ALA B 1 202 ? -17.875 -0.611 -3.381 1 84.56 202 ALA B CA 1
ATOM 5067 C C . ALA B 1 202 ? -17.969 0.113 -2.041 1 84.56 202 ALA B C 1
ATOM 5069 O O . ALA B 1 202 ? -16.953 0.385 -1.397 1 84.56 202 ALA B O 1
ATOM 5070 N N . ASP B 1 203 ? -19.188 0.329 -1.528 1 79.69 203 ASP B N 1
ATOM 5071 C CA . ASP B 1 203 ? -19.359 1.157 -0.34 1 79.69 203 ASP B CA 1
ATOM 5072 C C . ASP B 1 203 ? -19.562 0.296 0.904 1 79.69 203 ASP B C 1
ATOM 5074 O O . ASP B 1 203 ? -19.688 0.819 2.014 1 79.69 203 ASP B O 1
ATOM 5078 N N . GLU B 1 204 ? -19.578 -0.967 0.721 1 86.44 204 GLU B N 1
ATOM 5079 C CA . GLU B 1 204 ? -19.688 -1.888 1.848 1 86.44 204 GLU B CA 1
ATOM 5080 C C . GLU B 1 204 ? -18.328 -2.469 2.229 1 86.44 204 GLU B C 1
ATOM 5082 O O . GLU B 1 204 ? -17.703 -3.16 1.427 1 86.44 204 GLU B O 1
ATOM 5087 N N . LEU B 1 205 ? -17.984 -2.242 3.451 1 86.06 205 LEU B N 1
ATOM 5088 C CA . LEU B 1 205 ? -16.609 -2.564 3.861 1 86.06 205 LEU B CA 1
ATOM 5089 C C . LEU B 1 205 ? -16.453 -4.062 4.09 1 86.06 205 LEU B C 1
ATOM 5091 O O . LEU B 1 205 ? -15.367 -4.609 3.918 1 86.06 205 LEU B O 1
ATOM 5095 N N . ALA B 1 206 ? -17.516 -4.727 4.543 1 92.5 206 ALA B N 1
ATOM 5096 C CA . ALA B 1 206 ? -17.531 -6.176 4.719 1 92.5 206 ALA B CA 1
ATOM 5097 C C . ALA B 1 206 ? -18.859 -6.777 4.293 1 92.5 206 ALA B C 1
ATOM 5099 O O . ALA B 1 206 ? -19.672 -7.152 5.141 1 92.5 206 ALA B O 1
ATOM 5100 N N . PRO B 1 207 ? -19.047 -6.977 3.025 1 94.31 207 PRO B N 1
ATOM 5101 C CA . PRO B 1 207 ? -20.359 -7.402 2.516 1 94.31 207 PRO B CA 1
ATOM 5102 C C . PRO B 1 207 ? -20.703 -8.836 2.9 1 94.31 207 PRO B C 1
ATOM 5104 O O . PRO B 1 207 ? -19.797 -9.672 3.047 1 94.31 207 PRO B O 1
ATOM 5107 N N . SER B 1 208 ? -21.969 -9.094 3.02 1 95.38 208 SER B N 1
ATOM 5108 C CA . SER B 1 208 ? -22.469 -10.422 3.369 1 95.38 208 SER B CA 1
ATOM 5109 C C . SER B 1 208 ? -22.781 -11.242 2.121 1 95.38 208 SER B C 1
ATOM 5111 O O . SER B 1 208 ? -23 -12.453 2.205 1 95.38 208 SER B O 1
ATOM 5113 N N . ASP B 1 209 ? -22.734 -10.672 1.017 1 95.81 209 ASP B N 1
ATOM 5114 C CA . ASP B 1 209 ? -23.141 -11.375 -0.196 1 95.81 209 ASP B CA 1
ATOM 5115 C C . ASP B 1 209 ? -21.969 -11.531 -1.16 1 95.81 209 ASP B C 1
ATOM 5117 O O . ASP B 1 209 ? -22.172 -11.852 -2.334 1 95.81 209 ASP B O 1
ATOM 5121 N N . SER B 1 210 ? -20.844 -11.18 -0.697 1 96.19 210 SER B N 1
ATOM 5122 C CA . SER B 1 210 ? -19.625 -11.32 -1.469 1 96.19 210 SER B CA 1
ATOM 5123 C C . SER B 1 210 ? -18.531 -12.023 -0.657 1 96.19 210 SER B C 1
ATOM 5125 O O . SER B 1 210 ? -18.453 -11.859 0.562 1 96.19 210 SER B O 1
ATOM 5127 N N . GLY B 1 211 ? -17.75 -12.766 -1.312 1 97.88 211 GLY B N 1
ATOM 5128 C CA . GLY B 1 211 ? -16.672 -13.5 -0.677 1 97.88 211 GLY B CA 1
ATOM 5129 C C . GLY B 1 211 ? -16.141 -14.633 -1.532 1 97.88 211 GLY B C 1
ATOM 5130 O O . GLY B 1 211 ? -15.898 -14.453 -2.729 1 97.88 211 GLY B O 1
ATOM 5131 N N . ILE B 1 212 ? -15.875 -15.75 -0.86 1 98.75 212 ILE B N 1
ATOM 5132 C CA . ILE B 1 212 ? -15.406 -16.922 -1.575 1 98.75 212 ILE B CA 1
ATOM 5133 C C . ILE B 1 212 ? -16.594 -17.75 -2.057 1 98.75 212 ILE B C 1
ATOM 5135 O O . ILE B 1 212 ? -17.562 -17.953 -1.313 1 98.75 212 ILE B O 1
ATOM 5139 N N . TYR B 1 213 ? -16.516 -18.109 -3.279 1 98.69 213 TYR B N 1
ATOM 5140 C CA . TYR B 1 213 ? -17.531 -19 -3.816 1 98.69 213 TYR B CA 1
ATOM 5141 C C . TYR B 1 213 ? -16.906 -20.266 -4.391 1 98.69 213 TYR B C 1
ATOM 5143 O O . TYR B 1 213 ? -15.719 -20.297 -4.695 1 98.69 213 TYR B O 1
ATOM 5151 N N . ARG B 1 214 ? -17.688 -21.281 -4.477 1 98.62 214 ARG B N 1
ATOM 5152 C CA . ARG B 1 214 ? -17.344 -22.531 -5.133 1 98.62 214 ARG B CA 1
ATOM 5153 C C . ARG B 1 214 ? -18.062 -22.672 -6.473 1 98.62 214 ARG B C 1
ATOM 5155 O O . ARG B 1 214 ? -19.219 -22.297 -6.598 1 98.62 214 ARG B O 1
ATOM 5162 N N . VAL B 1 215 ? -17.328 -23.203 -7.434 1 98.62 215 VAL B N 1
ATOM 5163 C CA . VAL B 1 215 ? -17.859 -23.406 -8.781 1 98.62 215 VAL B CA 1
ATOM 5164 C C . VAL B 1 215 ? -17.719 -24.859 -9.18 1 98.62 215 VAL B C 1
ATOM 5166 O O . VAL B 1 215 ? -16.641 -25.453 -9.055 1 98.62 215 VAL B O 1
ATOM 5169 N N . ASP B 1 216 ? -18.781 -25.422 -9.641 1 98.38 216 ASP B N 1
ATOM 5170 C CA . ASP B 1 216 ? -18.734 -26.719 -10.297 1 98.38 216 ASP B CA 1
ATOM 5171 C C . ASP B 1 216 ? -18.469 -26.562 -11.797 1 98.38 216 ASP B C 1
ATOM 5173 O O . ASP B 1 216 ? -19.281 -26.016 -12.523 1 98.38 216 ASP B O 1
ATOM 5177 N N . LEU B 1 217 ? -17.406 -27.125 -12.273 1 98 217 LEU B N 1
ATOM 5178 C CA . LEU B 1 217 ? -16.984 -26.891 -13.648 1 98 217 LEU B CA 1
ATOM 5179 C C . LEU B 1 217 ? -17.703 -27.828 -14.609 1 98 217 LEU B C 1
ATOM 5181 O O . LEU B 1 217 ? -17.641 -27.656 -15.828 1 98 217 LEU B O 1
ATOM 5185 N N . GLU B 1 218 ? -18.297 -28.766 -14.094 1 96.44 218 GLU B N 1
ATOM 5186 C CA . GLU B 1 218 ? -19.062 -29.688 -14.922 1 96.44 218 GLU B CA 1
ATOM 5187 C C . GLU B 1 218 ? -20.469 -29.156 -15.188 1 96.44 218 GLU B C 1
ATOM 5189 O O . GLU B 1 218 ? -20.969 -29.203 -16.312 1 96.44 218 GLU B O 1
ATOM 5194 N N . THR B 1 219 ? -21.078 -28.547 -14.172 1 96.62 219 THR B N 1
ATOM 5195 C CA . THR B 1 219 ? -22.469 -28.109 -14.297 1 96.62 219 THR B CA 1
ATOM 5196 C C . THR B 1 219 ? -22.516 -26.594 -14.539 1 96.62 219 THR B C 1
ATOM 5198 O O . THR B 1 219 ? -23.516 -26.094 -15.07 1 96.62 219 THR B O 1
ATOM 5201 N N . GLY B 1 220 ? -21.547 -25.953 -14.039 1 96.62 220 GLY B N 1
ATOM 5202 C CA . GLY B 1 220 ? -21.547 -24.5 -14.141 1 96.62 220 GLY B CA 1
ATOM 5203 C C . GLY B 1 220 ? -22.156 -23.812 -12.93 1 96.62 220 GLY B C 1
ATOM 5204 O O . GLY B 1 220 ? -22.125 -22.594 -12.828 1 96.62 220 GLY B O 1
ATOM 5205 N N . GLU B 1 221 ? -22.625 -24.547 -12 1 97.19 221 GLU B N 1
ATOM 5206 C CA . GLU B 1 221 ? -23.234 -23.969 -10.805 1 97.19 221 GLU B CA 1
ATOM 5207 C C . GLU B 1 221 ? -22.188 -23.375 -9.867 1 97.19 221 GLU B C 1
ATOM 5209 O O . GLU B 1 221 ? -21.078 -23.906 -9.75 1 97.19 221 GLU B O 1
ATOM 5214 N N . SER B 1 222 ? -22.578 -22.281 -9.273 1 97.06 222 SER B N 1
ATOM 5215 C CA . SER B 1 222 ? -21.703 -21.641 -8.297 1 97.06 222 SER B CA 1
ATOM 5216 C C . SER B 1 222 ? -22.484 -21.219 -7.051 1 97.06 222 SER B C 1
ATOM 5218 O O . SER B 1 222 ? -23.688 -20.969 -7.121 1 97.06 222 SER B O 1
ATOM 5220 N N . GLN B 1 223 ? -21.781 -21.234 -5.914 1 96.81 223 GLN B N 1
ATOM 5221 C CA . GLN B 1 223 ? -22.375 -20.844 -4.637 1 96.81 223 GLN B CA 1
ATOM 5222 C C . GLN B 1 223 ? -21.344 -20.156 -3.742 1 96.81 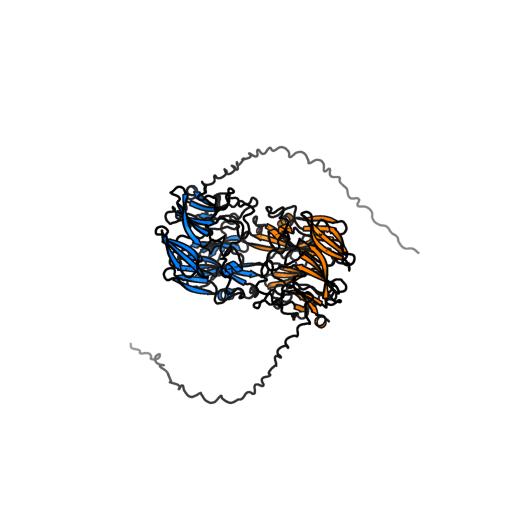223 GLN B C 1
ATOM 5224 O O . GLN B 1 223 ? -20.219 -20.641 -3.596 1 96.81 223 GLN B O 1
ATOM 5229 N N . THR B 1 224 ? -21.844 -19.031 -3.133 1 97.81 224 THR B N 1
ATOM 5230 C CA . THR B 1 224 ? -20.984 -18.391 -2.131 1 97.81 224 THR B CA 1
ATOM 5231 C C . THR B 1 224 ? -20.859 -19.281 -0.899 1 97.81 224 THR B C 1
ATOM 5233 O O . THR B 1 224 ? -21.859 -19.766 -0.364 1 97.81 224 THR B O 1
ATOM 5236 N N . ILE B 1 225 ? -19.641 -19.453 -0.441 1 98.38 225 ILE B N 1
ATOM 5237 C CA . ILE B 1 225 ? -19.453 -20.391 0.655 1 98.38 225 ILE B CA 1
ATOM 5238 C C . ILE B 1 225 ? -18.875 -19.672 1.869 1 98.38 225 ILE B C 1
ATOM 5240 O O . ILE B 1 225 ? -19.094 -20.094 3.01 1 98.38 225 ILE B O 1
ATOM 5244 N N . ILE B 1 226 ? -18.141 -18.609 1.707 1 98.5 226 ILE B N 1
ATOM 5245 C CA . ILE B 1 226 ? -17.625 -17.797 2.814 1 98.5 226 ILE B CA 1
ATOM 5246 C C . ILE B 1 226 ? -17.797 -16.312 2.492 1 98.5 226 ILE B C 1
ATOM 5248 O O . ILE B 1 226 ? -16.938 -15.727 1.82 1 98.5 226 ILE B O 1
ATOM 5252 N N . PRO B 1 227 ? -18.828 -15.727 3.006 1 98.19 227 PRO B N 1
ATOM 5253 C CA . PRO B 1 227 ? -18.938 -14.273 2.863 1 98.19 227 PRO B CA 1
ATOM 5254 C C . PRO B 1 227 ? -17.844 -13.516 3.611 1 98.19 227 PRO B C 1
ATOM 5256 O O . PRO B 1 227 ? -17.375 -13.984 4.652 1 98.19 227 PRO B O 1
ATOM 5259 N N . ILE B 1 228 ? -17.484 -12.328 3.07 1 97.31 228 ILE B N 1
ATOM 5260 C CA . ILE B 1 228 ? -16.469 -11.492 3.707 1 97.31 228 ILE B CA 1
ATOM 5261 C C . ILE B 1 228 ? -16.906 -11.148 5.129 1 97.31 228 ILE B C 1
ATOM 5263 O O . ILE B 1 228 ? -16.094 -11.156 6.055 1 97.31 228 ILE B O 1
ATOM 5267 N N . ALA B 1 229 ? -18.188 -10.883 5.324 1 95.81 229 ALA B N 1
ATOM 5268 C CA . ALA B 1 229 ? -18.719 -10.531 6.637 1 95.81 229 ALA B CA 1
ATOM 5269 C C . ALA B 1 229 ? -18.484 -11.656 7.641 1 95.81 229 ALA B C 1
ATOM 5271 O O . ALA B 1 229 ? -18.266 -11.406 8.828 1 95.81 229 ALA B O 1
ATOM 5272 N N . GLU B 1 230 ? -18.531 -12.867 7.172 1 95.5 230 GLU B N 1
ATOM 5273 C CA . GLU B 1 230 ? -18.297 -14.008 8.047 1 95.5 230 GLU B CA 1
ATOM 5274 C C . GLU B 1 230 ? -16.828 -14.086 8.469 1 95.5 230 GLU B C 1
ATOM 5276 O O . GLU B 1 230 ? -16.516 -14.414 9.625 1 95.5 230 GLU B O 1
ATOM 5281 N N . ALA B 1 231 ? -15.969 -13.859 7.582 1 95.06 231 ALA B N 1
ATOM 5282 C CA . ALA B 1 231 ? -14.547 -13.844 7.914 1 95.06 231 ALA B CA 1
ATOM 5283 C C . ALA B 1 231 ? -14.227 -12.742 8.93 1 95.06 231 ALA B C 1
ATOM 5285 O O . ALA B 1 231 ? -13.422 -12.945 9.836 1 95.06 231 ALA B O 1
ATOM 5286 N N . LEU B 1 232 ? -14.82 -11.609 8.75 1 93.12 232 LEU B N 1
ATOM 5287 C CA . LEU B 1 232 ? -14.609 -10.484 9.656 1 93.12 232 LEU B CA 1
ATOM 5288 C C . LEU B 1 232 ? -14.961 -10.867 11.094 1 93.12 232 LEU B C 1
ATOM 5290 O O . LEU B 1 232 ? -14.289 -10.453 12.039 1 93.12 232 LEU B O 1
ATOM 5294 N N . LYS B 1 233 ? -15.93 -11.688 11.281 1 91.75 233 LYS B N 1
ATOM 5295 C CA . LYS B 1 233 ? -16.391 -12.086 12.609 1 91.75 233 LYS B CA 1
ATOM 5296 C C . LYS B 1 233 ? -15.289 -12.852 13.352 1 91.75 233 LYS B C 1
ATOM 5298 O O . LYS B 1 233 ? -15.32 -12.953 14.578 1 91.75 233 LYS B O 1
ATOM 5303 N N . THR B 1 234 ? -14.383 -13.383 12.641 1 91 234 THR B N 1
ATOM 5304 C CA . THR B 1 234 ? -13.328 -14.172 13.266 1 91 234 THR B CA 1
ATOM 5305 C C . THR B 1 234 ? -12.156 -13.281 13.672 1 91 234 THR B C 1
ATOM 5307 O O . THR B 1 234 ? -11.219 -13.742 14.328 1 91 234 THR B O 1
ATOM 5310 N N . VAL B 1 235 ? -12.18 -12.07 13.289 1 85.5 235 VAL B N 1
ATOM 5311 C CA . VAL B 1 235 ? -11.156 -11.117 13.688 1 85.5 235 VAL B CA 1
ATOM 5312 C C . VAL B 1 235 ? -11.383 -10.688 15.133 1 85.5 235 VAL B C 1
ATOM 5314 O O . VAL B 1 235 ? -12.523 -10.469 15.555 1 85.5 235 VAL B O 1
ATOM 5317 N N . ASP B 1 236 ? -10.234 -10.602 15.828 1 80.38 236 ASP B N 1
ATOM 5318 C CA . ASP B 1 236 ? -10.336 -10.07 17.188 1 80.38 236 ASP B CA 1
ATOM 5319 C C . ASP B 1 236 ? -10.969 -8.68 17.188 1 80.38 236 ASP B C 1
ATOM 5321 O O . ASP B 1 236 ? -10.555 -7.801 16.422 1 80.38 236 ASP B O 1
ATOM 5325 N N . LYS B 1 237 ? -11.938 -8.508 17.984 1 71.88 237 LYS B N 1
ATOM 5326 C CA . LYS B 1 237 ? -12.703 -7.266 18.047 1 71.88 237 LYS B CA 1
ATOM 5327 C C . LYS B 1 237 ? -11.781 -6.07 18.297 1 71.88 237 LYS B C 1
ATOM 5329 O O . LYS B 1 237 ? -12.047 -4.969 17.812 1 71.88 237 LYS B O 1
ATOM 5334 N N . LYS B 1 238 ? -10.688 -6.402 19.031 1 67.38 238 LYS B N 1
ATOM 5335 C CA . LYS B 1 238 ? -9.75 -5.328 19.328 1 67.38 238 LYS B CA 1
ATOM 5336 C C . LYS B 1 238 ? -9.078 -4.809 18.062 1 67.38 238 LYS B C 1
ATOM 5338 O O . LYS B 1 238 ? -8.555 -3.693 18.047 1 67.38 238 LYS B O 1
ATOM 5343 N N . GLU B 1 239 ? -9.195 -5.621 17 1 71.62 239 GLU B N 1
ATOM 5344 C CA . GLU B 1 239 ? -8.547 -5.277 15.742 1 71.62 239 GLU B CA 1
ATOM 5345 C C . GLU B 1 239 ? -9.547 -4.738 14.734 1 71.62 239 GLU B C 1
ATOM 5347 O O . GLU B 1 239 ? -9.172 -4.336 13.633 1 71.62 239 GLU B O 1
ATOM 5352 N N . TRP B 1 240 ? -10.797 -4.777 15.227 1 70.06 240 TRP B N 1
ATOM 5353 C CA . TRP B 1 240 ? -11.82 -4.301 14.297 1 70.06 240 TRP B CA 1
ATOM 5354 C C . TRP B 1 240 ? -11.648 -2.811 14.023 1 70.06 240 TRP B C 1
ATOM 5356 O O . TRP B 1 240 ? -11.477 -2.018 14.953 1 70.06 240 TRP B O 1
ATOM 5366 N N . ASN B 1 241 ? -11.562 -2.518 12.789 1 72.94 241 ASN B N 1
ATOM 5367 C CA . ASN B 1 241 ? -11.555 -1.138 12.32 1 72.94 241 ASN B CA 1
ATOM 5368 C C . ASN B 1 241 ? -12.633 -0.902 11.266 1 72.94 241 ASN B C 1
ATOM 5370 O O . ASN B 1 241 ? -12.555 -1.442 10.156 1 72.94 241 ASN B O 1
ATOM 5374 N N . PRO B 1 242 ? -13.617 -0.187 11.742 1 70.81 242 PRO B N 1
ATOM 5375 C CA . PRO B 1 242 ? -14.766 -0 10.852 1 70.81 242 PRO B CA 1
ATOM 5376 C C . PRO B 1 242 ? -14.414 0.767 9.578 1 70.81 242 PRO B C 1
ATOM 5378 O O . PRO B 1 242 ? -15.258 0.917 8.688 1 70.81 242 PRO B O 1
ATOM 5381 N N . GLU B 1 243 ? -13.234 1.137 9.508 1 75.44 243 GLU B N 1
ATOM 5382 C CA . GLU B 1 243 ? -12.836 1.92 8.344 1 75.44 243 GLU B CA 1
ATOM 5383 C C . GLU B 1 243 ? -12.094 1.058 7.328 1 75.44 243 GLU B C 1
ATOM 5385 O O . GLU B 1 243 ? -11.75 1.527 6.242 1 75.44 243 GLU B O 1
ATOM 5390 N N . CYS B 1 244 ? -11.953 -0.13 7.707 1 85.62 244 CYS B N 1
ATOM 5391 C CA . CYS B 1 244 ? -11.133 -0.977 6.848 1 85.62 244 CYS B CA 1
ATOM 5392 C C . CYS B 1 244 ? -11.992 -1.746 5.855 1 85.62 244 CYS B C 1
ATOM 5394 O O . CYS B 1 244 ? -13 -2.346 6.238 1 85.62 244 CYS B O 1
ATOM 5396 N N . LYS B 1 245 ? -11.672 -1.669 4.574 1 88.56 245 LYS B N 1
ATOM 5397 C CA . LYS B 1 245 ? -12.312 -2.463 3.533 1 88.56 245 LYS B CA 1
ATOM 5398 C C . LYS B 1 245 ? -11.711 -3.863 3.459 1 88.56 245 LYS B C 1
ATOM 5400 O O . LYS B 1 245 ? -10.508 -4.016 3.225 1 88.56 245 LYS B O 1
ATOM 5405 N N . HIS B 1 246 ? -12.586 -4.875 3.668 1 94.19 246 HIS B N 1
ATOM 5406 C CA . HIS B 1 246 ? -12.141 -6.262 3.723 1 94.19 246 HIS B CA 1
ATOM 5407 C C . HIS B 1 246 ? -12.289 -6.945 2.367 1 94.19 246 HIS B C 1
ATOM 5409 O O . HIS B 1 246 ? -13.242 -6.668 1.631 1 94.19 246 HIS B O 1
ATOM 5415 N N . TYR B 1 247 ? -11.383 -7.883 2.043 1 96 247 TYR B N 1
ATOM 5416 C CA . TYR B 1 247 ? -11.43 -8.672 0.814 1 96 247 TYR B CA 1
ATOM 5417 C C . TYR B 1 247 ? -10.609 -9.945 0.951 1 96 247 TYR B C 1
ATOM 5419 O O . TYR B 1 247 ? -9.875 -10.117 1.928 1 96 247 TYR B O 1
ATOM 5427 N N . PHE B 1 248 ? -10.852 -10.852 0.068 1 97.62 248 PHE B N 1
ATOM 5428 C CA . PHE B 1 248 ? -10.039 -12.055 -0.034 1 97.62 248 PHE B CA 1
ATOM 5429 C C . PHE B 1 248 ? -9.07 -11.961 -1.21 1 97.62 248 PHE B C 1
ATOM 5431 O O . PHE B 1 248 ? -9.352 -11.273 -2.197 1 97.62 248 PHE B O 1
ATOM 5438 N N . ASN B 1 249 ? -7.965 -12.617 -0.976 1 95.62 249 ASN B N 1
ATOM 5439 C CA . ASN B 1 249 ? -6.961 -12.75 -2.025 1 95.62 249 ASN B CA 1
ATOM 5440 C C . ASN B 1 249 ? -6.25 -14.094 -1.957 1 95.62 249 ASN B C 1
ATOM 5442 O O . ASN B 1 249 ? -6.328 -14.797 -0.945 1 95.62 249 ASN B O 1
ATOM 5446 N N . HIS B 1 250 ? -5.602 -14.453 -3.029 1 97.12 250 HIS B N 1
ATOM 5447 C CA . HIS B 1 250 ? -4.762 -15.625 -3.209 1 97.12 250 HIS B CA 1
ATOM 5448 C C . HIS B 1 250 ? -5.422 -16.875 -2.631 1 97.12 250 HIS B C 1
ATOM 5450 O O . HIS B 1 250 ? -5.371 -17.109 -1.42 1 97.12 250 HIS B O 1
ATOM 5456 N N . LEU B 1 251 ? -5.977 -17.672 -3.383 1 98.69 251 LEU B N 1
ATOM 5457 C CA . LEU B 1 251 ? -6.582 -18.953 -3.037 1 98.69 251 LEU B CA 1
ATOM 5458 C C . LEU B 1 251 ? -5.777 -20.109 -3.625 1 98.69 251 LEU B C 1
ATOM 5460 O O . LEU B 1 251 ? -5.238 -20 -4.73 1 98.69 251 LEU B O 1
ATOM 5464 N N . LEU B 1 252 ? -5.785 -21.188 -2.861 1 98.81 252 LEU B N 1
ATOM 5465 C CA . LEU B 1 252 ? -5.137 -22.391 -3.371 1 98.81 252 LEU B CA 1
ATOM 5466 C C . LEU B 1 252 ? -5.73 -23.641 -2.727 1 98.81 252 LEU B C 1
ATOM 5468 O O . LEU B 1 252 ? -5.781 -23.734 -1.498 1 98.81 252 LEU B O 1
ATOM 5472 N N . VAL B 1 253 ? -6.176 -24.547 -3.557 1 98.81 253 VAL B N 1
ATOM 5473 C CA . VAL B 1 253 ? -6.738 -25.797 -3.062 1 98.81 253 VAL B CA 1
ATOM 5474 C C . VAL B 1 253 ? -5.609 -26.766 -2.729 1 98.81 253 VAL B C 1
ATOM 5476 O O . VAL B 1 253 ? -4.625 -26.859 -3.463 1 98.81 253 VAL B O 1
ATOM 5479 N N . ASN B 1 254 ? -5.777 -27.5 -1.607 1 98.56 254 ASN B N 1
ATOM 5480 C CA . ASN B 1 254 ? -4.727 -28.422 -1.217 1 98.56 254 ASN B CA 1
ATOM 5481 C C . ASN B 1 254 ? -4.652 -29.609 -2.17 1 98.56 254 ASN B C 1
ATOM 5483 O O . ASN B 1 254 ? -5.543 -29.812 -3 1 98.56 254 ASN B O 1
ATOM 5487 N N . PRO B 1 255 ? -3.635 -30.469 -2.035 1 97.31 255 PRO B N 1
ATOM 5488 C CA . PRO B 1 255 ? -3.33 -31.469 -3.062 1 97.31 255 PRO B CA 1
ATOM 5489 C C . PRO B 1 255 ? -4.379 -32.562 -3.133 1 97.31 255 PRO B C 1
ATOM 5491 O O . PRO B 1 255 ? -4.426 -33.312 -4.113 1 97.31 255 PRO B O 1
ATOM 5494 N N . ASP B 1 256 ? -5.219 -32.688 -2.107 1 97.88 256 ASP B N 1
ATOM 5495 C CA . ASP B 1 256 ? -6.195 -33.75 -2.178 1 97.88 256 ASP B CA 1
ATOM 5496 C C . ASP B 1 256 ? -7.609 -33.219 -2.359 1 97.88 256 ASP B C 1
ATOM 5498 O O . ASP B 1 256 ? -8.586 -33.969 -2.324 1 97.88 256 ASP B O 1
ATOM 5502 N N . GLY B 1 257 ? -7.742 -31.953 -2.457 1 98.25 257 GLY B N 1
ATOM 5503 C CA . GLY B 1 257 ? -8.992 -31.328 -2.844 1 98.25 257 GLY B CA 1
ATOM 5504 C C . GLY B 1 257 ? -9.953 -31.156 -1.684 1 98.25 257 GLY B C 1
ATOM 5505 O O . GLY B 1 257 ? -11.102 -30.75 -1.879 1 98.25 257 GLY B O 1
ATOM 5506 N N . THR B 1 258 ? -9.484 -31.312 -0.449 1 98.25 258 THR B N 1
ATOM 5507 C CA . THR B 1 258 ? -10.391 -31.312 0.691 1 98.25 258 THR B CA 1
ATOM 5508 C C . THR B 1 258 ? -10.469 -29.938 1.322 1 98.25 258 THR B C 1
ATOM 5510 O O . THR B 1 258 ? -11.484 -29.578 1.928 1 98.25 258 THR B O 1
ATOM 5513 N N . ARG B 1 259 ? -9.352 -29.219 1.234 1 98.38 259 ARG B N 1
ATOM 5514 C CA . ARG B 1 259 ? -9.203 -27.922 1.871 1 98.38 259 ARG B CA 1
ATOM 5515 C C . ARG B 1 259 ? -8.656 -26.891 0.89 1 98.38 259 ARG B C 1
ATOM 5517 O O . ARG B 1 259 ? -8.148 -27.25 -0.176 1 98.38 259 ARG B O 1
ATOM 5524 N N . PHE B 1 260 ? -8.844 -25.641 1.24 1 98.75 260 PHE B N 1
ATOM 5525 C CA . PHE B 1 260 ? -8.156 -24.594 0.485 1 98.75 260 PHE B CA 1
ATOM 5526 C C . PHE B 1 260 ? -7.688 -23.484 1.408 1 98.75 260 PHE B C 1
ATOM 5528 O O . PHE B 1 260 ? -8.219 -23.312 2.504 1 98.75 260 PHE B O 1
ATOM 5535 N N . ILE B 1 261 ? -6.621 -22.812 0.979 1 98.75 261 ILE B N 1
ATOM 5536 C CA . ILE B 1 261 ? -6.07 -21.641 1.642 1 98.75 261 ILE B CA 1
ATOM 5537 C C . ILE B 1 261 ? -6.715 -20.375 1.069 1 98.75 261 ILE B C 1
ATOM 5539 O O . ILE B 1 261 ? -7.012 -20.312 -0.126 1 98.75 261 ILE B O 1
ATOM 5543 N N . MET B 1 262 ? -6.906 -19.359 1.938 1 98.44 262 MET B N 1
ATOM 5544 C CA . MET B 1 262 ? -7.293 -18.016 1.522 1 98.44 262 MET B CA 1
ATOM 5545 C C . MET B 1 262 ? -6.574 -16.969 2.357 1 98.44 262 MET B C 1
ATOM 5547 O O . MET B 1 262 ? -6.355 -17.156 3.555 1 98.44 262 MET B O 1
ATOM 5551 N N . LEU B 1 263 ? -6.207 -15.883 1.707 1 97.5 263 LEU B N 1
ATOM 5552 C CA . LEU B 1 263 ? -5.762 -14.703 2.447 1 97.5 263 LEU B CA 1
ATOM 5553 C C . LEU B 1 263 ? -6.918 -13.734 2.672 1 97.5 263 LEU B C 1
ATOM 5555 O O . LEU B 1 263 ? -7.559 -13.297 1.717 1 97.5 263 LEU B O 1
ATOM 5559 N N . HIS B 1 264 ? -7.227 -13.5 3.893 1 97.12 264 HIS B N 1
ATOM 5560 C CA . HIS B 1 264 ? -8.141 -12.445 4.301 1 97.12 264 HIS B CA 1
ATOM 5561 C C . HIS B 1 264 ? -7.395 -11.156 4.609 1 97.12 264 HIS B C 1
ATOM 5563 O O . HIS B 1 264 ? -6.57 -11.109 5.523 1 97.12 264 HIS B O 1
ATOM 5569 N N . ARG B 1 265 ? -7.762 -10.102 3.846 1 94.19 265 ARG B N 1
ATOM 5570 C CA . ARG B 1 265 ? -7.047 -8.836 3.934 1 94.19 265 ARG B CA 1
ATOM 5571 C C . ARG B 1 265 ? -8.008 -7.684 4.215 1 94.19 265 ARG B C 1
ATOM 5573 O O . ARG B 1 265 ? -9.188 -7.758 3.867 1 94.19 265 ARG B O 1
ATOM 5580 N N . TRP B 1 266 ? -7.465 -6.688 4.902 1 90.56 266 TRP B N 1
ATOM 5581 C CA . TRP B 1 266 ? -8.203 -5.434 4.984 1 90.56 266 TRP B CA 1
ATOM 5582 C C . TRP B 1 266 ? -7.266 -4.238 4.875 1 90.56 266 TRP B C 1
ATOM 5584 O O . TRP B 1 266 ? -6.129 -4.289 5.34 1 90.56 266 TRP B O 1
ATOM 5594 N N . GLN B 1 267 ? -7.762 -3.32 4.223 1 86.31 267 GLN B N 1
ATOM 5595 C CA . GLN B 1 267 ? -7.008 -2.111 3.908 1 86.31 267 GLN B CA 1
ATOM 5596 C C . GLN B 1 267 ? -7.5 -0.925 4.73 1 86.31 267 GLN B C 1
ATOM 5598 O O . GLN B 1 267 ? -8.695 -0.632 4.754 1 86.31 267 GLN B O 1
ATOM 5603 N N . TYR B 1 268 ? -6.496 -0.253 5.344 1 79.81 268 TYR B N 1
ATOM 5604 C CA . TYR B 1 268 ? -6.789 0.988 6.055 1 79.81 268 TYR B CA 1
ATOM 5605 C C . TYR B 1 268 ? -6.914 2.154 5.082 1 79.81 268 TYR B C 1
ATOM 5607 O O . TYR B 1 268 ? -6.363 2.113 3.979 1 79.81 268 TYR B O 1
ATOM 5615 N N . PRO B 1 269 ? -7.609 3.145 5.504 1 71.81 269 PRO B N 1
ATOM 5616 C CA . PRO B 1 269 ? -7.758 4.316 4.637 1 71.81 269 PRO B CA 1
ATOM 5617 C C . PRO B 1 269 ? -6.418 4.945 4.266 1 71.81 269 PRO B C 1
ATOM 5619 O O . PRO B 1 269 ? -6.293 5.559 3.199 1 71.81 269 PRO B O 1
ATOM 5622 N N . ASP B 1 270 ? -5.434 4.766 5.09 1 69.75 270 ASP B N 1
ATOM 5623 C CA . ASP B 1 270 ? -4.133 5.375 4.812 1 69.75 270 ASP B CA 1
ATOM 5624 C C . ASP B 1 270 ? -3.301 4.492 3.887 1 69.75 270 ASP B C 1
ATOM 5626 O O . ASP B 1 270 ? -2.176 4.844 3.529 1 69.75 270 ASP B O 1
ATOM 5630 N N . GLY B 1 271 ? -3.834 3.312 3.564 1 73.5 271 GLY B N 1
ATOM 5631 C CA . GLY B 1 271 ? -3.17 2.475 2.58 1 73.5 271 GLY B CA 1
ATOM 5632 C C . GLY B 1 271 ? -2.488 1.263 3.189 1 73.5 271 GLY B C 1
ATOM 5633 O O . GLY B 1 271 ? -2.072 0.351 2.473 1 73.5 271 GLY B O 1
ATOM 5634 N N . HIS B 1 272 ? -2.396 1.284 4.504 1 77.12 272 HIS B N 1
ATOM 5635 C CA . HIS B 1 272 ? -1.855 0.097 5.156 1 77.12 272 HIS B CA 1
ATOM 5636 C C . HIS B 1 272 ? -2.787 -1.099 4.984 1 77.12 272 HIS B C 1
ATOM 5638 O O . HIS B 1 272 ? -4.004 -0.934 4.883 1 77.12 272 HIS B O 1
ATOM 5644 N N . ARG B 1 273 ? -2.135 -2.252 4.852 1 85.44 273 ARG B N 1
ATOM 5645 C CA . ARG B 1 273 ? -2.904 -3.482 4.707 1 85.44 273 ARG B CA 1
ATOM 5646 C C . ARG B 1 273 ? -2.49 -4.516 5.746 1 85.44 273 ARG B C 1
ATOM 5648 O O . ARG B 1 273 ? -1.306 -4.645 6.062 1 85.44 273 ARG B O 1
ATOM 5655 N N . ARG B 1 274 ? -3.416 -5.199 6.258 1 86.31 274 ARG B N 1
ATOM 5656 C CA . ARG B 1 274 ? -3.166 -6.355 7.113 1 86.31 274 ARG B CA 1
ATOM 5657 C C . ARG B 1 274 ? -3.654 -7.641 6.449 1 86.31 274 ARG B C 1
ATOM 5659 O O . ARG B 1 274 ? -4.676 -7.641 5.762 1 86.31 274 ARG B O 1
ATOM 5666 N N . THR B 1 275 ? -2.926 -8.727 6.664 1 92.44 275 THR B N 1
ATOM 5667 C CA . THR B 1 275 ? -3.23 -10.008 6.031 1 92.44 275 THR B CA 1
ATOM 5668 C C . THR B 1 275 ? -3.266 -11.125 7.066 1 92.44 275 THR B C 1
ATOM 5670 O O . THR B 1 275 ? -2.406 -11.195 7.945 1 92.44 275 THR B O 1
ATOM 5673 N N . ARG B 1 276 ? -4.25 -12 6.938 1 94.25 276 ARG B N 1
ATOM 5674 C CA . ARG B 1 276 ? -4.27 -13.281 7.645 1 94.25 276 ARG B CA 1
ATOM 5675 C C . ARG B 1 276 ? -4.414 -14.438 6.668 1 94.25 276 ARG B C 1
ATOM 5677 O O . ARG B 1 276 ? -5.102 -14.32 5.652 1 94.25 276 ARG B O 1
ATOM 5684 N N . MET B 1 277 ? -3.803 -15.508 7.074 1 97.69 277 MET B N 1
ATOM 5685 C CA . MET B 1 277 ? -3.957 -16.734 6.301 1 97.69 277 MET B CA 1
ATOM 5686 C C . MET B 1 277 ? -4.98 -17.656 6.953 1 97.69 277 MET B C 1
ATOM 5688 O O . MET B 1 277 ? -4.805 -18.078 8.102 1 97.69 277 MET B O 1
ATOM 5692 N N . LEU B 1 278 ? -6.012 -17.969 6.203 1 98.25 278 LEU B N 1
ATOM 5693 C CA . LEU B 1 278 ? -7.078 -18.859 6.633 1 98.25 278 LEU B CA 1
ATOM 5694 C C . LEU B 1 278 ? -7.141 -20.094 5.738 1 98.25 278 LEU B C 1
ATOM 5696 O O . LEU B 1 278 ? -6.672 -20.078 4.598 1 98.25 278 LEU B O 1
ATOM 5700 N N . THR B 1 279 ? -7.715 -21.172 6.293 1 98.62 279 THR B N 1
ATOM 5701 C CA . THR B 1 279 ? -8.102 -22.328 5.48 1 98.62 279 THR B CA 1
ATOM 5702 C C . THR B 1 279 ? -9.531 -22.766 5.809 1 98.62 279 THR B C 1
ATOM 5704 O O . THR B 1 279 ? -10.07 -22.391 6.852 1 98.62 279 THR B O 1
ATOM 5707 N N . ALA B 1 280 ? -10.094 -23.453 4.906 1 98.69 280 ALA B N 1
ATOM 5708 C CA . ALA B 1 280 ? -11.422 -24.031 5.078 1 98.69 280 ALA B CA 1
ATOM 5709 C C . ALA B 1 280 ? -11.594 -25.266 4.207 1 98.69 280 ALA B C 1
ATOM 5711 O O . ALA B 1 280 ? -10.789 -25.516 3.303 1 98.69 280 ALA B O 1
ATOM 5712 N N . ASN B 1 281 ? -12.625 -26.031 4.586 1 98.44 281 ASN B N 1
ATOM 5713 C CA . ASN B 1 281 ? -13.062 -27.062 3.648 1 98.44 281 ASN B CA 1
ATOM 5714 C C . ASN B 1 281 ? -13.586 -26.453 2.348 1 98.44 281 ASN B C 1
ATOM 5716 O O . ASN B 1 281 ? -14.055 -25.312 2.336 1 98.44 281 ASN B O 1
ATOM 5720 N N . THR B 1 282 ? -13.555 -27.297 1.294 1 97.31 282 THR B N 1
ATOM 5721 C CA . THR B 1 282 ? -13.961 -26.781 -0.005 1 97.31 282 THR B CA 1
ATOM 5722 C C . THR B 1 282 ? -15.461 -26.516 -0.031 1 97.31 282 THR B C 1
ATOM 5724 O O . THR B 1 282 ? -15.969 -25.875 -0.963 1 97.31 282 THR B O 1
ATOM 5727 N N . ASP B 1 283 ? -16.219 -26.859 1.016 1 96.44 283 ASP B N 1
ATOM 5728 C CA . ASP B 1 283 ? -17.625 -26.484 1.142 1 96.44 283 ASP B CA 1
ATOM 5729 C C . ASP B 1 283 ? -17.781 -25.219 1.991 1 96.44 283 ASP B C 1
ATOM 5731 O O . ASP B 1 283 ? -18.906 -24.781 2.264 1 96.44 283 ASP B O 1
ATOM 5735 N N . GLY B 1 284 ? -16.688 -24.703 2.477 1 97.31 284 GLY B N 1
ATOM 5736 C CA . GLY B 1 284 ? -16.703 -23.469 3.23 1 97.31 284 GLY B CA 1
ATOM 5737 C C . GLY B 1 284 ? -16.75 -23.672 4.73 1 97.31 284 GLY B C 1
ATOM 5738 O O . GLY B 1 284 ? -16.672 -22.719 5.5 1 97.31 284 GLY B O 1
ATOM 5739 N N . LYS B 1 285 ? -16.828 -24.875 5.125 1 97.38 285 LYS B N 1
ATOM 5740 C CA . LYS B 1 285 ? -16.906 -25.172 6.551 1 97.38 285 LYS B CA 1
ATOM 5741 C C . LYS B 1 285 ? -15.523 -25.375 7.156 1 97.38 285 LYS B C 1
ATOM 5743 O O . LYS B 1 285 ? -14.523 -25.438 6.43 1 97.38 285 LYS B O 1
ATOM 5748 N N . ASP B 1 286 ? -15.406 -25.391 8.5 1 97.62 286 ASP B N 1
ATOM 5749 C CA . ASP B 1 286 ? -14.188 -25.641 9.281 1 97.62 286 ASP B CA 1
ATOM 5750 C C . ASP B 1 286 ? -13.133 -24.578 8.984 1 97.62 286 ASP B C 1
ATOM 5752 O O . ASP B 1 286 ? -12 -24.906 8.617 1 97.62 286 ASP B O 1
ATOM 5756 N N . LEU B 1 287 ? -13.562 -23.391 9.156 1 97.81 287 LEU B N 1
ATOM 5757 C CA . LEU B 1 287 ? -12.641 -22.266 8.977 1 97.81 287 LEU B CA 1
ATOM 5758 C C . LEU B 1 287 ? -11.547 -22.297 10.039 1 97.81 287 LEU B C 1
ATOM 5760 O O . LEU B 1 287 ? -11.836 -22.391 11.234 1 97.81 287 LEU B O 1
ATOM 5764 N N . ARG B 1 288 ? -10.289 -22.234 9.625 1 97.94 288 ARG B N 1
ATOM 5765 C CA . ARG B 1 288 ? -9.141 -22.234 10.516 1 97.94 288 ARG B CA 1
ATOM 5766 C C . ARG B 1 288 ? -8.273 -21 10.305 1 97.94 288 ARG B C 1
ATOM 5768 O O . ARG B 1 288 ? -8.047 -20.578 9.172 1 97.94 288 ARG B O 1
ATOM 5775 N N . ILE B 1 289 ? -7.84 -20.406 11.398 1 96.94 289 ILE B N 1
ATOM 5776 C CA . ILE B 1 289 ? -6.895 -19.297 11.359 1 96.94 289 ILE B CA 1
ATOM 5777 C C . ILE B 1 289 ? -5.469 -19.828 11.484 1 96.94 289 ILE B C 1
ATOM 5779 O O . ILE B 1 289 ? -4.988 -20.062 12.594 1 96.94 289 ILE B O 1
ATOM 5783 N N . VAL B 1 290 ? -4.781 -19.891 10.43 1 97.69 290 VAL B N 1
ATOM 5784 C CA . VAL B 1 290 ? -3.479 -20.547 10.383 1 97.69 290 VAL B CA 1
ATOM 5785 C C . VAL B 1 290 ? -2.387 -19.547 10.797 1 97.69 290 VAL B C 1
ATOM 5787 O O . VAL B 1 290 ? -1.454 -19.922 11.516 1 97.69 290 VAL B O 1
ATOM 5790 N N . ASP B 1 291 ? -2.482 -18.344 10.305 1 95.75 291 ASP B N 1
ATOM 5791 C CA . ASP B 1 291 ? -1.546 -17.266 10.617 1 95.75 291 ASP B CA 1
ATOM 5792 C C . ASP B 1 291 ? -2.258 -15.906 10.664 1 95.75 291 ASP B C 1
ATOM 5794 O O . ASP B 1 291 ? -2.816 -15.461 9.664 1 95.75 291 ASP B O 1
ATOM 5798 N N . ASP B 1 292 ? -2.191 -15.219 11.797 1 91 292 ASP B N 1
ATOM 5799 C CA . ASP B 1 292 ? -2.936 -13.977 11.969 1 91 292 ASP B CA 1
ATOM 5800 C C . ASP B 1 292 ? -2.002 -12.82 12.312 1 91 292 ASP B C 1
ATOM 5802 O O . ASP B 1 292 ? -2.416 -11.852 12.953 1 91 292 ASP B O 1
ATOM 5806 N N . ASN B 1 293 ? -0.771 -12.914 11.922 1 83.94 293 ASN B N 1
ATOM 5807 C CA . ASN B 1 293 ? 0.2 -11.906 12.336 1 83.94 293 ASN B CA 1
ATOM 5808 C C . ASN B 1 293 ? 0.099 -10.648 11.484 1 83.94 293 ASN B C 1
ATOM 5810 O O . ASN B 1 293 ? 0.726 -9.633 11.797 1 83.94 293 ASN B O 1
ATOM 5814 N N . GLY B 1 294 ? -0.605 -10.805 10.383 1 85.56 294 GLY B N 1
ATOM 5815 C CA . GLY B 1 294 ? -0.869 -9.617 9.594 1 85.56 294 GLY B CA 1
ATOM 5816 C C . GLY B 1 294 ? 0.05 -9.477 8.391 1 85.56 294 GLY B C 1
ATOM 5817 O O . GLY B 1 294 ? -0.083 -8.539 7.605 1 85.56 294 GLY B O 1
ATOM 5818 N N . LEU B 1 295 ? 0.936 -10.492 8.125 1 85.62 295 LEU B N 1
ATOM 5819 C CA . LEU B 1 295 ? 1.997 -10.203 7.172 1 85.62 295 LEU B CA 1
ATOM 5820 C C . LEU B 1 295 ? 2.219 -11.375 6.227 1 85.62 295 LEU B C 1
ATOM 5822 O O . LEU B 1 295 ? 3.195 -11.398 5.473 1 85.62 295 LEU B O 1
ATOM 5826 N N . THR B 1 296 ? 1.356 -12.312 6.199 1 91.94 296 THR B N 1
ATOM 5827 C CA . THR B 1 296 ? 1.539 -13.445 5.293 1 91.94 296 THR B CA 1
ATOM 5828 C C . THR B 1 296 ? 1.493 -12.984 3.84 1 91.94 296 THR B C 1
ATOM 5830 O O . THR B 1 296 ? 0.629 -12.188 3.463 1 91.94 296 THR B O 1
ATOM 5833 N N . SER B 1 297 ? 2.438 -13.523 3.033 1 92.06 297 SER B N 1
ATOM 5834 C CA . SER B 1 297 ? 2.488 -13.086 1.643 1 92.06 297 SER B CA 1
ATOM 5835 C C . SER B 1 297 ? 2.307 -14.258 0.687 1 92.06 297 SER B C 1
ATOM 5837 O O . SER B 1 297 ? 1.178 -14.641 0.378 1 92.06 297 SER B O 1
ATOM 5839 N N . HIS B 1 298 ? 3.412 -14.953 0.302 1 95.44 298 HIS B N 1
ATOM 5840 C CA . HIS B 1 298 ? 3.332 -16.062 -0.633 1 95.44 298 HIS B CA 1
ATOM 5841 C C . HIS B 1 298 ? 3.367 -17.406 0.1 1 95.44 298 HIS B C 1
ATOM 5843 O O . HIS B 1 298 ? 3.924 -17.5 1.195 1 95.44 298 HIS B O 1
ATOM 5849 N N . PHE B 1 299 ? 2.725 -18.391 -0.528 1 98.06 299 PHE B N 1
ATOM 5850 C CA . PHE B 1 299 ? 2.633 -19.688 0.123 1 98.06 299 PHE B CA 1
ATOM 5851 C C . PHE B 1 299 ? 2.436 -20.797 -0.906 1 98.06 299 PHE B C 1
ATOM 5853 O O . PHE B 1 299 ? 2.184 -20.531 -2.08 1 98.06 299 PHE B O 1
ATOM 5860 N N . ILE B 1 300 ? 2.592 -22.047 -0.412 1 98.62 300 ILE B N 1
ATOM 5861 C CA . ILE B 1 300 ? 2.307 -23.266 -1.172 1 98.62 300 ILE B CA 1
ATOM 5862 C C . ILE B 1 300 ? 2.002 -24.406 -0.215 1 98.62 300 ILE B C 1
ATOM 5864 O O . ILE B 1 300 ? 2.584 -24.5 0.87 1 98.62 300 ILE B O 1
ATOM 5868 N N . TRP B 1 301 ? 1.059 -25.266 -0.646 1 98.5 301 TRP B N 1
ATOM 5869 C CA . TRP B 1 301 ? 0.875 -26.516 0.075 1 98.5 301 TRP B CA 1
ATOM 5870 C C . TRP B 1 301 ? 2.061 -27.453 -0.144 1 98.5 301 TRP B C 1
ATOM 5872 O O . TRP B 1 301 ? 2.465 -27.688 -1.283 1 98.5 301 TRP B O 1
ATOM 5882 N N . ARG B 1 302 ? 2.586 -27.922 0.904 1 97.81 302 ARG B N 1
ATOM 5883 C CA . ARG B 1 302 ? 3.531 -29.031 0.78 1 97.81 302 ARG B CA 1
ATOM 5884 C C . ARG B 1 302 ? 2.803 -30.359 0.621 1 97.81 302 ARG B C 1
ATOM 5886 O O . ARG B 1 302 ? 3.197 -31.188 -0.194 1 97.81 302 ARG B O 1
ATOM 5893 N N . ASP B 1 303 ? 1.879 -30.547 1.431 1 97.62 303 ASP B N 1
ATOM 5894 C CA . ASP B 1 303 ? 0.975 -31.688 1.505 1 97.62 303 ASP B CA 1
ATOM 5895 C C . ASP B 1 303 ? -0.405 -31.266 2.006 1 97.62 303 ASP B C 1
ATOM 5897 O O . ASP B 1 303 ? -0.651 -30.078 2.236 1 97.62 303 ASP B O 1
ATOM 5901 N N . PRO B 1 304 ? -1.327 -32.188 2.094 1 97.81 304 PRO B N 1
ATOM 5902 C CA . PRO B 1 304 ? -2.699 -31.781 2.391 1 97.81 304 PRO B CA 1
ATOM 5903 C C . PRO B 1 304 ? -2.828 -31.094 3.75 1 97.81 304 PRO B C 1
ATOM 5905 O O . PRO B 1 304 ? -3.852 -30.469 4.035 1 97.81 304 PRO B O 1
ATOM 5908 N N . ASN B 1 305 ? -1.724 -31.094 4.582 1 97.5 305 ASN B N 1
ATOM 5909 C CA . ASN B 1 305 ? -1.91 -30.641 5.953 1 97.5 305 ASN B CA 1
ATOM 5910 C C . ASN B 1 305 ? -0.894 -29.562 6.332 1 97.5 305 ASN B C 1
ATOM 5912 O O . ASN B 1 305 ? -0.956 -29 7.43 1 97.5 305 ASN B O 1
ATOM 5916 N N . THR B 1 306 ? 0.005 -29.312 5.52 1 97.94 306 THR B N 1
ATOM 5917 C CA . THR B 1 306 ? 1.042 -28.359 5.883 1 97.94 306 THR B CA 1
ATOM 5918 C C . THR B 1 306 ? 1.251 -27.328 4.766 1 97.94 306 THR B C 1
ATOM 5920 O O . THR B 1 306 ? 1.124 -27.656 3.586 1 97.94 306 THR B O 1
ATOM 5923 N N . ILE B 1 307 ? 1.592 -26.062 5.156 1 98.44 307 ILE B N 1
ATOM 5924 C CA . ILE B 1 307 ? 1.71 -24.922 4.258 1 98.44 307 ILE B CA 1
ATOM 5925 C C . ILE B 1 307 ? 3.055 -24.234 4.473 1 98.44 307 ILE B C 1
ATOM 5927 O O . ILE B 1 307 ? 3.381 -23.828 5.59 1 98.44 307 ILE B O 1
ATOM 5931 N N . LEU B 1 308 ? 3.83 -24.172 3.414 1 98.44 308 LEU B N 1
ATOM 5932 C CA . LEU B 1 308 ? 4.996 -23.297 3.424 1 98.44 308 LEU B CA 1
ATOM 5933 C C . LEU B 1 308 ? 4.602 -21.859 3.059 1 98.44 308 LEU B C 1
ATOM 5935 O O . LEU B 1 308 ? 4 -21.641 2.01 1 98.44 308 LEU B O 1
ATOM 5939 N N . ALA B 1 309 ? 4.898 -20.891 3.971 1 97.81 309 ALA B N 1
ATOM 5940 C CA . ALA B 1 309 ? 4.531 -19.5 3.705 1 97.81 309 ALA B CA 1
ATOM 5941 C C . ALA B 1 309 ? 5.613 -18.547 4.199 1 97.81 309 ALA B C 1
ATOM 5943 O O . ALA B 1 309 ? 6.32 -18.844 5.164 1 97.81 309 ALA B O 1
ATOM 5944 N N . TYR B 1 310 ? 5.773 -17.453 3.461 1 95.31 310 TYR B N 1
ATOM 5945 C CA . TYR B 1 310 ? 6.566 -16.344 3.975 1 95.31 310 TYR B CA 1
ATOM 5946 C C . TYR B 1 310 ? 5.746 -15.492 4.934 1 95.31 310 TYR B C 1
ATOM 5948 O O . TYR B 1 310 ? 4.652 -15.039 4.59 1 95.31 310 TYR B O 1
ATOM 5956 N N . SER B 1 311 ? 6.23 -15.289 6.102 1 92.81 311 SER B N 1
ATOM 5957 C CA . SER B 1 311 ? 5.508 -14.609 7.172 1 92.81 311 SER B CA 1
ATOM 5958 C C . SER B 1 311 ? 6.469 -14.062 8.219 1 92.81 311 SER B C 1
ATOM 5960 O O . SER B 1 311 ? 7.672 -13.945 7.973 1 92.81 311 SER B O 1
ATOM 5962 N N . GLU B 1 312 ? 5.938 -13.477 9.25 1 87 312 GLU B N 1
ATOM 5963 C CA . GLU B 1 312 ? 6.699 -13.016 10.414 1 87 312 GLU B CA 1
ATOM 5964 C C . GLU B 1 312 ? 6.262 -13.742 11.68 1 87 312 GLU B C 1
ATOM 5966 O O . GLU B 1 312 ? 5.082 -13.742 12.031 1 87 312 GLU B O 1
ATOM 5971 N N . GLN B 1 313 ? 7.219 -14.422 12.258 1 87.69 313 GLN B N 1
ATOM 5972 C CA . GLN B 1 313 ? 6.949 -15.148 13.492 1 87.69 313 GLN B CA 1
ATOM 5973 C C . GLN B 1 313 ? 7.914 -14.727 14.602 1 87.69 313 GLN B C 1
ATOM 5975 O O . GLN B 1 313 ? 9.125 -14.648 14.383 1 87.69 313 GLN B O 1
ATOM 5980 N N . GLN B 1 314 ? 7.371 -14.352 15.734 1 80.94 314 GLN B N 1
ATOM 5981 C CA . GLN B 1 314 ? 8.234 -14.078 16.875 1 80.94 314 GLN B CA 1
ATOM 5982 C C . GLN B 1 314 ? 8.773 -15.367 17.484 1 80.94 314 GLN B C 1
ATOM 5984 O O . GLN B 1 314 ? 8.078 -16.375 17.516 1 80.94 314 GLN B O 1
ATOM 5989 N N . PRO B 1 315 ? 9.969 -15.445 17.891 1 80.56 315 PRO B N 1
ATOM 5990 C CA . PRO B 1 315 ? 10.953 -14.359 17.922 1 80.56 315 PRO B CA 1
ATOM 5991 C C . PRO B 1 315 ? 11.828 -14.328 16.672 1 80.56 315 PRO B C 1
ATOM 5993 O O . PRO B 1 315 ? 12.797 -13.57 16.609 1 80.56 315 PRO B O 1
ATOM 5996 N N . HIS B 1 316 ? 11.523 -15.102 15.727 1 83.81 316 HIS B N 1
ATOM 5997 C CA . HIS B 1 316 ? 12.43 -15.352 14.617 1 83.81 316 HIS B CA 1
ATOM 5998 C C . HIS B 1 316 ? 12.406 -14.195 13.609 1 83.81 316 HIS B C 1
ATOM 6000 O O . HIS B 1 316 ? 13.344 -14.023 12.836 1 83.81 316 HIS B O 1
ATOM 6006 N N . GLY B 1 317 ? 11.312 -13.477 13.57 1 83.06 317 GLY B N 1
ATOM 6007 C CA . GLY B 1 317 ? 11.172 -12.438 12.562 1 83.06 317 GLY B CA 1
ATOM 6008 C C . GLY B 1 317 ? 10.602 -12.945 11.25 1 83.06 317 GLY B C 1
ATOM 6009 O O . GLY B 1 317 ? 9.742 -13.828 11.25 1 83.06 317 GLY B O 1
ATOM 6010 N N . ARG B 1 318 ? 11.047 -12.391 10.148 1 85.69 318 ARG B N 1
ATOM 6011 C CA . ARG B 1 318 ? 10.484 -12.734 8.844 1 85.69 318 ARG B CA 1
ATOM 6012 C C . ARG B 1 318 ? 11.234 -13.906 8.211 1 85.69 318 ARG B C 1
ATOM 6014 O O . ARG B 1 318 ? 12.445 -14.047 8.406 1 85.69 318 ARG B O 1
ATOM 6021 N N . GLY B 1 319 ? 10.492 -14.648 7.477 1 91.31 319 GLY B N 1
ATOM 6022 C CA . GLY B 1 319 ? 11.047 -15.789 6.762 1 91.31 319 GLY B CA 1
ATOM 6023 C C . GLY B 1 319 ? 9.984 -16.766 6.285 1 91.31 319 GLY B C 1
ATOM 6024 O O . GLY B 1 319 ? 8.789 -16.469 6.336 1 91.31 319 GLY B O 1
ATOM 6025 N N . PHE B 1 320 ? 10.516 -17.891 5.758 1 95.94 320 PHE B N 1
ATOM 6026 C CA . PHE B 1 320 ? 9.617 -18.969 5.363 1 95.94 320 PHE B CA 1
ATOM 6027 C C . PHE B 1 320 ? 9.359 -19.922 6.531 1 95.94 320 PHE B C 1
ATOM 6029 O O . PHE B 1 320 ? 10.297 -20.359 7.199 1 95.94 320 PHE B O 1
ATOM 6036 N N . PHE B 1 321 ? 8.117 -20.172 6.734 1 97.25 321 PHE B N 1
ATOM 6037 C CA . PHE B 1 321 ? 7.695 -21.062 7.809 1 97.25 321 PHE B CA 1
ATOM 6038 C C . PHE B 1 321 ? 6.77 -22.156 7.281 1 97.25 321 PHE B C 1
ATOM 6040 O O . PHE B 1 321 ? 5.934 -21.891 6.41 1 97.25 321 PHE B O 1
ATOM 6047 N N . LEU B 1 322 ? 6.938 -23.312 7.785 1 97.88 322 LEU B N 1
ATOM 6048 C CA . LEU B 1 322 ? 6.023 -24.406 7.508 1 97.88 322 LEU B CA 1
ATOM 6049 C C . LEU B 1 322 ? 4.941 -24.5 8.578 1 97.88 322 LEU B C 1
ATOM 6051 O O . LEU B 1 322 ? 5.211 -24.906 9.711 1 97.88 322 LEU B O 1
ATOM 6055 N N . PHE B 1 323 ? 3.764 -24.188 8.188 1 98.25 323 PHE B N 1
ATOM 6056 C CA . PHE B 1 323 ? 2.623 -24.141 9.094 1 98.25 323 PHE B CA 1
ATOM 6057 C C . PHE B 1 323 ? 1.829 -25.438 9.039 1 98.25 323 PHE B C 1
ATOM 6059 O O . PHE B 1 323 ? 1.697 -26.047 7.973 1 98.25 323 PHE B O 1
ATOM 6066 N N . GLN B 1 324 ? 1.266 -25.797 10.172 1 98.12 324 GLN B N 1
ATOM 6067 C CA . GLN B 1 324 ? 0.205 -26.812 10.195 1 98.12 324 GLN B CA 1
ATOM 6068 C C . GLN B 1 324 ? -1.149 -26.188 9.875 1 98.12 324 GLN B C 1
ATOM 6070 O O . GLN B 1 324 ? -1.445 -25.062 10.312 1 98.12 324 GLN B O 1
ATOM 6075 N N . ASP B 1 325 ? -1.932 -26.891 9.117 1 98.06 325 ASP B N 1
ATOM 6076 C CA . ASP B 1 325 ? -3.285 -26.422 8.836 1 98.06 325 ASP B CA 1
ATOM 6077 C C . ASP B 1 325 ? -4.184 -26.578 10.062 1 98.06 325 ASP B C 1
ATOM 6079 O O . ASP B 1 325 ? -5.086 -27.422 10.078 1 98.06 325 ASP B O 1
ATOM 6083 N N . GLU B 1 326 ? -3.883 -25.75 11.008 1 96.88 326 GLU B N 1
ATOM 6084 C CA . GLU B 1 326 ? -4.574 -25.734 12.289 1 96.88 326 GLU B CA 1
ATOM 6085 C C . GLU B 1 326 ? -4.566 -24.344 12.914 1 96.88 326 GLU B C 1
ATOM 6087 O O . GLU B 1 326 ? -3.566 -23.625 12.844 1 96.88 326 GLU B O 1
ATOM 6092 N N . THR B 1 327 ? -5.727 -24.047 13.508 1 94 327 THR B N 1
ATOM 6093 C CA . THR B 1 327 ? -5.762 -22.781 14.242 1 94 327 THR B CA 1
ATOM 6094 C C . THR B 1 327 ? -4.758 -22.797 15.391 1 94 327 THR B C 1
ATOM 6096 O O . THR B 1 327 ? -4.789 -23.703 16.234 1 94 327 THR B O 1
ATOM 6099 N N . GLY B 1 328 ? -3.857 -21.844 15.344 1 88.44 328 GLY B N 1
ATOM 6100 C CA . GLY B 1 328 ? -2.869 -21.75 16.406 1 88.44 328 GLY B CA 1
ATOM 6101 C C . GLY B 1 328 ? -1.795 -22.812 16.328 1 88.44 328 GLY B C 1
ATOM 6102 O O . GLY B 1 328 ? -1.079 -23.062 17.297 1 88.44 328 GLY B O 1
ATOM 6103 N N . GLY B 1 329 ? -1.705 -23.453 15.203 1 89.25 329 GLY B N 1
ATOM 6104 C CA . GLY B 1 329 ? -0.712 -24.5 15.023 1 89.25 329 GLY B CA 1
ATOM 6105 C C . GLY B 1 329 ? 0.712 -23.984 15.031 1 89.25 329 GLY B C 1
ATOM 6106 O O . GLY B 1 329 ? 0.939 -22.781 14.891 1 89.25 329 GLY B O 1
ATOM 6107 N N . GLU B 1 330 ? 1.564 -24.891 15.188 1 91.56 330 GLU B N 1
ATOM 6108 C CA . GLU B 1 330 ? 2.984 -24.547 15.211 1 91.56 330 GLU B CA 1
ATOM 6109 C C . GLU B 1 330 ? 3.496 -24.203 13.812 1 91.56 330 GLU B C 1
ATOM 6111 O O . GLU B 1 330 ? 2.932 -24.656 12.812 1 91.56 330 GLU B O 1
ATOM 6116 N N . ALA B 1 331 ? 4.512 -23.375 13.75 1 95.25 331 ALA B N 1
ATOM 6117 C CA . ALA B 1 331 ? 5.203 -23 12.516 1 95.25 331 ALA B CA 1
ATOM 6118 C C . ALA B 1 331 ? 6.695 -23.297 12.617 1 95.25 331 ALA B C 1
ATOM 6120 O O . ALA B 1 331 ? 7.367 -22.812 13.531 1 95.25 331 ALA B O 1
ATOM 6121 N N . GLU B 1 332 ? 7.148 -24.094 11.742 1 96.19 332 GLU B N 1
ATOM 6122 C CA . GLU B 1 332 ? 8.57 -24.438 11.688 1 96.19 332 GLU B CA 1
ATOM 6123 C C . GLU B 1 332 ? 9.328 -23.5 10.75 1 96.19 332 GLU B C 1
ATOM 6125 O O . GLU B 1 332 ? 8.898 -23.266 9.617 1 96.19 332 GLU B O 1
ATOM 6130 N N . PHE B 1 333 ? 10.461 -23 11.211 1 95.62 333 PHE B N 1
ATOM 6131 C CA . PHE B 1 333 ? 11.281 -22.109 10.398 1 95.62 333 PHE B CA 1
ATOM 6132 C C . PHE B 1 333 ? 12.055 -22.891 9.352 1 95.62 333 PHE B C 1
ATOM 6134 O O . PHE B 1 333 ? 12.891 -23.734 9.688 1 95.62 333 PHE B O 1
ATOM 6141 N N . ILE B 1 334 ? 11.828 -22.609 8.102 1 95.94 334 ILE B N 1
ATOM 6142 C CA . ILE B 1 334 ? 12.5 -23.281 6.988 1 95.94 334 ILE B CA 1
ATOM 6143 C C . ILE B 1 334 ? 13.555 -22.359 6.395 1 95.94 334 ILE B C 1
ATOM 6145 O O . ILE B 1 334 ? 13.273 -21.203 6.078 1 95.94 334 ILE B O 1
ATOM 6149 N N . GLY B 1 335 ? 14.797 -22.875 6.242 1 94.88 335 GLY B N 1
ATOM 6150 C CA . GLY B 1 335 ? 15.859 -22.094 5.633 1 94.88 335 GLY B CA 1
ATOM 6151 C C . GLY B 1 335 ? 16.328 -20.938 6.5 1 94.88 335 GLY B C 1
ATOM 6152 O O . GLY B 1 335 ? 16.656 -19.859 5.988 1 94.88 335 GLY B O 1
ATOM 6153 N N . LYS B 1 336 ? 16.281 -21.094 7.73 1 90.75 336 LYS B N 1
ATOM 6154 C CA . LYS B 1 336 ? 16.703 -20.062 8.656 1 90.75 336 LYS B CA 1
ATOM 6155 C C . LYS B 1 336 ? 18.094 -19.531 8.297 1 90.75 336 LYS B C 1
ATOM 6157 O O . LYS B 1 336 ? 19.031 -20.312 8.156 1 90.75 336 LYS B O 1
ATOM 6162 N N . GLY B 1 337 ? 18.125 -18.219 8.156 1 86.94 337 GLY B N 1
ATOM 6163 C CA . GLY B 1 337 ? 19.391 -17.562 7.848 1 86.94 337 GLY B CA 1
ATOM 6164 C C . GLY B 1 337 ? 19.766 -17.672 6.383 1 86.94 337 GLY B C 1
ATOM 6165 O O . GLY B 1 337 ? 20.734 -17.062 5.938 1 86.94 337 GLY B O 1
ATOM 6166 N N . ILE B 1 338 ? 19.031 -18.453 5.605 1 90.62 338 ILE B N 1
ATOM 6167 C CA . ILE B 1 338 ? 19.359 -18.703 4.207 1 90.62 338 ILE B CA 1
ATOM 6168 C C . ILE B 1 338 ? 18.297 -18.094 3.307 1 90.62 338 ILE B C 1
ATOM 6170 O O . ILE B 1 338 ? 18.578 -17.219 2.496 1 90.62 338 ILE B O 1
ATOM 6174 N N . LEU B 1 339 ? 17.047 -18.562 3.479 1 90.94 339 LEU B N 1
ATOM 6175 C CA . LEU B 1 339 ? 15.93 -18 2.729 1 90.94 339 LEU B CA 1
ATOM 6176 C C . LEU B 1 339 ? 15.398 -16.75 3.402 1 90.94 339 LEU B C 1
ATOM 6178 O O . LEU B 1 339 ? 14.336 -16.766 4.039 1 90.94 339 LEU B O 1
ATOM 6182 N N . LYS B 1 340 ? 16.016 -15.656 3.113 1 83.88 340 LYS B N 1
ATOM 6183 C CA . LYS B 1 340 ? 15.75 -14.438 3.873 1 83.88 340 LYS B CA 1
ATOM 6184 C C . LYS B 1 340 ? 14.75 -13.539 3.152 1 83.88 340 LYS B C 1
ATOM 6186 O O . LYS B 1 340 ? 14.195 -12.617 3.748 1 83.88 340 LYS B O 1
ATOM 6191 N N . ARG B 1 341 ? 14.609 -13.812 1.94 1 87.88 341 ARG B N 1
ATOM 6192 C CA . ARG B 1 341 ? 13.781 -12.922 1.128 1 87.88 341 ARG B CA 1
ATOM 6193 C C . ARG B 1 341 ? 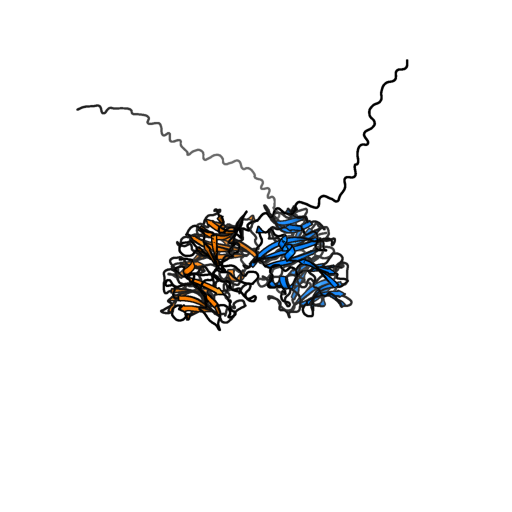12.484 -13.609 0.706 1 87.88 341 ARG B C 1
ATOM 6195 O O . ARG B 1 341 ? 12.461 -14.82 0.481 1 87.88 341 ARG B O 1
ATOM 6202 N N . ASP B 1 342 ? 11.461 -12.734 0.611 1 90.94 342 ASP B N 1
ATOM 6203 C CA . ASP B 1 342 ? 10.203 -13.242 0.082 1 90.94 342 ASP B CA 1
ATOM 6204 C C . ASP B 1 342 ? 10.344 -13.648 -1.385 1 90.94 342 ASP B C 1
ATOM 6206 O O . ASP B 1 342 ? 11.234 -13.156 -2.084 1 90.94 342 ASP B O 1
ATOM 6210 N N . GLY B 1 343 ? 9.523 -14.555 -1.74 1 94.94 343 GLY B N 1
ATOM 6211 C CA . GLY B 1 343 ? 9.484 -15.078 -3.098 1 94.94 343 GLY B CA 1
ATOM 6212 C C . GLY B 1 343 ? 8.297 -15.992 -3.346 1 94.94 343 GLY B C 1
ATOM 6213 O O . GLY B 1 343 ? 7.496 -16.234 -2.443 1 94.94 343 GLY B O 1
ATOM 6214 N N . HIS B 1 344 ? 8.25 -16.406 -4.543 1 97.69 344 HIS B N 1
ATOM 6215 C CA . HIS B 1 344 ? 7.145 -17.25 -4.988 1 97.69 344 HIS B CA 1
ATOM 6216 C C . HIS B 1 344 ? 7.535 -18.719 -4.973 1 97.69 344 HIS B C 1
ATOM 6218 O O . HIS B 1 344 ? 8.055 -19.25 -5.961 1 97.69 344 HIS B O 1
ATOM 6224 N N . CYS B 1 345 ? 7.156 -19.438 -3.926 1 98.25 345 CYS B N 1
ATOM 6225 C CA . CYS B 1 345 ? 7.711 -20.75 -3.617 1 98.25 345 CYS B CA 1
ATOM 6226 C C . CYS B 1 345 ? 6.773 -21.859 -4.082 1 98.25 345 CYS B C 1
ATOM 6228 O O . CYS B 1 345 ? 5.551 -21.703 -4.043 1 98.25 345 CYS B O 1
ATOM 6230 N N . SER B 1 346 ? 7.355 -22.922 -4.496 1 98.44 346 SER B N 1
ATOM 6231 C CA . SER B 1 346 ? 6.695 -24.188 -4.793 1 98.44 346 SER B CA 1
ATOM 6232 C C . SER B 1 346 ? 7.582 -25.375 -4.426 1 98.44 346 SER B C 1
ATOM 6234 O O . SER B 1 346 ? 8.797 -25.219 -4.305 1 98.44 346 SER B O 1
ATOM 6236 N N . TYR B 1 347 ? 6.945 -26.531 -4.227 1 98.19 347 TYR B N 1
ATOM 6237 C CA . TYR B 1 347 ? 7.699 -27.766 -4.082 1 98.19 347 TYR B CA 1
ATOM 6238 C C . TYR B 1 347 ? 7.832 -28.484 -5.418 1 98.19 347 TYR B C 1
ATOM 6240 O O . TYR B 1 347 ? 6.84 -28.688 -6.125 1 98.19 347 TYR B O 1
ATOM 6248 N N . LEU B 1 348 ? 9.016 -28.891 -5.727 1 97.94 348 LEU B N 1
ATOM 6249 C CA . LEU B 1 348 ? 9.172 -29.797 -6.855 1 97.94 348 LEU B CA 1
ATOM 6250 C C . LEU B 1 348 ? 8.664 -31.188 -6.504 1 97.94 348 LEU B C 1
ATOM 6252 O O . LEU B 1 348 ? 8.477 -31.516 -5.324 1 97.94 348 LEU B O 1
ATOM 6256 N N . PRO B 1 349 ? 8.422 -31.938 -7.633 1 95.69 349 PRO B N 1
ATOM 6257 C CA . PRO B 1 349 ? 8.016 -33.312 -7.344 1 95.69 349 PRO B CA 1
ATOM 6258 C C . PRO B 1 349 ? 8.984 -34.031 -6.41 1 95.69 349 PRO B C 1
ATOM 6260 O O . PRO B 1 349 ? 10.203 -33.938 -6.578 1 95.69 349 PRO B O 1
ATOM 6263 N N . GLY B 1 350 ? 8.422 -34.688 -5.367 1 93.12 350 GLY B N 1
ATOM 6264 C CA . GLY B 1 350 ? 9.234 -35.406 -4.387 1 93.12 350 GLY B CA 1
ATOM 6265 C C . GLY B 1 350 ? 9.477 -34.625 -3.123 1 93.12 350 GLY B C 1
ATOM 6266 O O . GLY B 1 350 ? 9.961 -35.156 -2.125 1 93.12 350 GLY B O 1
ATOM 6267 N N . ASP B 1 351 ? 9.305 -33.312 -3.088 1 92.75 351 ASP B N 1
ATOM 6268 C CA . ASP B 1 351 ? 9.281 -32.406 -1.938 1 92.75 351 ASP B CA 1
ATOM 6269 C C . ASP B 1 351 ? 10.68 -32.281 -1.337 1 92.75 351 ASP B C 1
ATOM 6271 O O . ASP B 1 351 ? 10.82 -31.891 -0.171 1 92.75 351 ASP B O 1
ATOM 6275 N N . GLU B 1 352 ? 11.672 -32.594 -2.139 1 95.56 352 GLU B N 1
ATOM 6276 C CA . GLU B 1 352 ? 13.047 -32.438 -1.676 1 95.56 352 GLU B CA 1
ATOM 6277 C C . GLU B 1 352 ? 13.539 -31 -1.904 1 95.56 352 GLU B C 1
ATOM 6279 O O . GLU B 1 352 ? 14.391 -30.516 -1.169 1 95.56 352 GLU B O 1
ATOM 6284 N N . TRP B 1 353 ? 12.984 -30.5 -2.973 1 97.81 353 TRP B N 1
ATOM 6285 C CA . TRP B 1 353 ? 13.445 -29.172 -3.396 1 97.81 353 TRP B CA 1
ATOM 6286 C C . TRP B 1 353 ? 12.305 -28.156 -3.33 1 97.81 353 TRP B C 1
ATOM 6288 O O . TRP B 1 353 ? 11.172 -28.469 -3.715 1 97.81 353 TRP B O 1
ATOM 6298 N N . ILE B 1 354 ? 12.672 -26.969 -2.859 1 98.44 354 ILE B N 1
ATOM 6299 C CA . ILE B 1 354 ? 11.789 -25.812 -2.986 1 98.44 354 ILE B CA 1
ATOM 6300 C C . ILE B 1 354 ? 12.258 -24.938 -4.145 1 98.44 354 ILE B C 1
ATOM 6302 O O . ILE B 1 354 ? 13.422 -24.531 -4.195 1 98.44 354 ILE B O 1
ATOM 6306 N N . LEU B 1 355 ? 11.414 -24.781 -5.16 1 98.81 355 LEU B N 1
ATOM 6307 C CA . LEU B 1 355 ? 11.594 -23.797 -6.215 1 98.81 355 LEU B CA 1
ATOM 6308 C C . LEU B 1 355 ? 11.086 -22.422 -5.762 1 98.81 355 LEU B C 1
ATOM 6310 O O . LEU B 1 355 ? 9.953 -22.297 -5.281 1 98.81 355 LEU B O 1
ATOM 6314 N N . ASN B 1 356 ? 11.914 -21.391 -5.859 1 98.44 356 ASN B N 1
ATOM 6315 C CA . ASN B 1 356 ? 11.594 -20.062 -5.379 1 98.44 356 ASN B CA 1
ATOM 6316 C C . ASN B 1 356 ? 12.25 -18.969 -6.23 1 98.44 356 ASN B C 1
ATOM 6318 O O . ASN B 1 356 ? 12.898 -19.281 -7.234 1 98.44 356 ASN B O 1
ATOM 6322 N N . ASP B 1 357 ? 11.883 -17.719 -5.98 1 97.62 357 ASP B N 1
ATOM 6323 C CA . ASP B 1 357 ? 12.562 -16.578 -6.578 1 97.62 357 ASP B CA 1
ATOM 6324 C C . ASP B 1 357 ? 12.742 -15.453 -5.562 1 97.62 357 ASP B C 1
ATOM 6326 O O . ASP B 1 357 ? 12.477 -15.633 -4.371 1 97.62 357 ASP B O 1
ATOM 6330 N N . THR B 1 358 ? 13.367 -14.398 -6 1 94.06 358 THR B N 1
ATOM 6331 C CA . THR B 1 358 ? 13.492 -13.195 -5.188 1 94.06 358 THR B CA 1
ATOM 6332 C C . THR B 1 358 ? 12.969 -11.977 -5.945 1 94.06 358 THR B C 1
ATOM 6334 O O . THR B 1 358 ? 12.922 -11.977 -7.176 1 94.06 358 THR B O 1
ATOM 6337 N N . TYR B 1 359 ? 12.617 -11.062 -5.195 1 91 359 TYR B N 1
ATOM 6338 C CA . TYR B 1 359 ? 12.422 -9.742 -5.785 1 91 359 TYR B CA 1
ATOM 6339 C C . TYR B 1 359 ? 13.758 -9.141 -6.223 1 91 359 TYR B C 1
ATOM 6341 O O . TYR B 1 359 ? 14.82 -9.664 -5.879 1 91 359 TYR B O 1
ATOM 6349 N N . PRO B 1 360 ? 13.656 -8.031 -7.035 1 89.56 360 PRO B N 1
ATOM 6350 C CA . PRO B 1 360 ? 14.898 -7.434 -7.516 1 89.56 360 PRO B CA 1
ATOM 6351 C C . PRO B 1 360 ? 15.812 -6.977 -6.379 1 89.56 360 PRO B C 1
ATOM 6353 O O . PRO B 1 360 ? 15.328 -6.445 -5.375 1 89.56 360 PRO B O 1
ATOM 6356 N N . ASP B 1 361 ? 17.094 -7.293 -6.496 1 84.88 361 ASP B N 1
ATOM 6357 C CA . ASP B 1 361 ? 18.094 -6.793 -5.559 1 84.88 361 ASP B CA 1
ATOM 6358 C C . ASP B 1 361 ? 18.516 -5.375 -5.926 1 84.88 361 ASP B C 1
ATOM 6360 O O . ASP B 1 361 ? 17.859 -4.707 -6.73 1 84.88 361 ASP B O 1
ATOM 6364 N N . SER B 1 362 ? 19.594 -4.938 -5.332 1 75.94 362 SER B N 1
ATOM 6365 C CA . SER B 1 362 ? 20.062 -3.574 -5.547 1 75.94 362 SER B CA 1
ATOM 6366 C C . SER B 1 362 ? 20.469 -3.35 -7.004 1 75.94 362 SER B C 1
ATOM 6368 O O . SER B 1 362 ? 20.391 -2.227 -7.504 1 75.94 362 SER B O 1
ATOM 6370 N N . ASN B 1 363 ? 20.891 -4.398 -7.645 1 84.62 363 ASN B N 1
ATOM 6371 C CA . ASN B 1 363 ? 21.219 -4.312 -9.062 1 84.62 363 ASN B CA 1
ATOM 6372 C C . ASN B 1 363 ? 20.031 -4.66 -9.945 1 84.62 363 ASN B C 1
ATOM 6374 O O . ASN B 1 363 ? 20.188 -4.867 -11.156 1 84.62 363 ASN B O 1
ATOM 6378 N N . ARG B 1 364 ? 18.906 -4.859 -9.352 1 88.94 364 ARG B N 1
ATOM 6379 C CA . ARG B 1 364 ? 17.609 -5.109 -9.992 1 88.94 364 ARG B CA 1
ATOM 6380 C C . ARG B 1 364 ? 17.562 -6.512 -10.586 1 88.94 364 ARG B C 1
ATOM 6382 O O . ARG B 1 364 ? 16.859 -6.746 -11.57 1 88.94 364 ARG B O 1
ATOM 6389 N N . ASN B 1 365 ? 18.406 -7.375 -10.023 1 93.56 365 ASN B N 1
ATOM 6390 C CA . ASN B 1 365 ? 18.359 -8.773 -10.453 1 93.56 365 ASN B CA 1
ATOM 6391 C C . ASN B 1 365 ? 17.391 -9.578 -9.594 1 93.56 365 ASN B C 1
ATOM 6393 O O . ASN B 1 365 ? 17.391 -9.445 -8.367 1 93.56 365 ASN B O 1
ATOM 6397 N N . GLN B 1 366 ? 16.609 -10.305 -10.25 1 96 366 GLN B N 1
ATOM 6398 C CA . GLN B 1 366 ? 15.836 -11.359 -9.609 1 96 366 GLN B CA 1
ATOM 6399 C C . GLN B 1 366 ? 16.516 -12.719 -9.75 1 96 366 GLN B C 1
ATOM 6401 O O . GLN B 1 366 ? 17.172 -12.984 -10.758 1 96 366 GLN B O 1
ATOM 6406 N N . MET B 1 367 ? 16.375 -13.547 -8.711 1 96.81 367 MET B N 1
ATOM 6407 C CA . MET B 1 367 ? 17.109 -14.812 -8.703 1 96.81 367 MET B CA 1
ATOM 6408 C C . MET B 1 367 ? 16.172 -15.984 -8.438 1 96.81 367 MET B C 1
ATOM 6410 O O . MET B 1 367 ? 16.031 -16.422 -7.289 1 96.81 367 MET B O 1
ATOM 6414 N N . PRO B 1 368 ? 15.602 -16.516 -9.531 1 98.56 368 PRO B N 1
ATOM 6415 C CA . PRO B 1 368 ? 15.047 -17.859 -9.32 1 98.56 368 PRO B CA 1
ATOM 6416 C C . PRO B 1 368 ? 16.078 -18.859 -8.828 1 98.56 368 PRO B C 1
ATOM 6418 O O . PRO B 1 368 ? 17.234 -18.812 -9.25 1 98.56 368 PRO B O 1
ATOM 6421 N N . HIS B 1 369 ? 15.633 -19.719 -7.867 1 98.56 369 HIS B N 1
ATOM 6422 C CA . HIS B 1 369 ? 16.594 -20.656 -7.277 1 98.56 369 HIS B CA 1
ATOM 6423 C C . HIS B 1 369 ? 15.891 -21.891 -6.719 1 98.56 369 HIS B C 1
ATOM 6425 O O . HIS B 1 369 ? 14.664 -21.891 -6.57 1 98.56 369 HIS B O 1
ATOM 6431 N N . LEU B 1 370 ? 16.703 -22.891 -6.508 1 98.56 370 LEU B N 1
ATOM 6432 C CA . LEU B 1 370 ? 16.281 -24.094 -5.781 1 98.56 370 LEU B CA 1
ATOM 6433 C C . LEU B 1 370 ? 16.906 -24.125 -4.391 1 98.56 370 LEU B C 1
ATOM 6435 O O . LEU B 1 370 ? 18.078 -23.766 -4.215 1 98.56 370 LEU B O 1
ATOM 6439 N N . PHE B 1 371 ? 16.125 -24.5 -3.43 1 98.31 371 PHE B N 1
ATOM 6440 C CA . PHE B 1 371 ? 16.578 -24.766 -2.068 1 98.31 371 PHE B CA 1
ATOM 6441 C C . PHE B 1 371 ? 16.406 -26.234 -1.709 1 98.31 371 PHE B C 1
ATOM 6443 O O . PHE B 1 371 ? 15.289 -26.75 -1.705 1 98.31 371 PHE B O 1
ATOM 6450 N N . HIS B 1 372 ? 17.5 -26.844 -1.427 1 97.75 372 HIS B N 1
ATOM 6451 C CA . HIS B 1 372 ? 17.453 -28.234 -0.978 1 97.75 372 HIS B CA 1
ATOM 6452 C C . HIS B 1 372 ? 17.172 -28.312 0.521 1 97.75 372 HIS B C 1
ATOM 6454 O O . HIS B 1 372 ? 18.016 -27.922 1.332 1 97.75 372 HIS B O 1
ATOM 6460 N N . ILE B 1 373 ? 16.156 -28.922 0.88 1 96.31 373 ILE B N 1
ATOM 6461 C CA . ILE B 1 373 ? 15.641 -28.828 2.244 1 96.31 373 ILE B CA 1
ATOM 6462 C C . ILE B 1 373 ? 16.594 -29.547 3.199 1 96.31 373 ILE B C 1
ATOM 6464 O O . ILE B 1 373 ? 16.922 -29.016 4.262 1 96.31 373 ILE B O 1
ATOM 6468 N N . ALA B 1 374 ? 17.047 -30.688 2.846 1 95 374 ALA B N 1
ATOM 6469 C CA . ALA B 1 374 ? 17.828 -31.516 3.748 1 95 374 ALA B CA 1
ATOM 6470 C C . ALA B 1 374 ? 19.203 -30.891 4.016 1 95 374 ALA B C 1
ATOM 6472 O O . ALA B 1 374 ? 19.719 -30.969 5.133 1 95 374 ALA B O 1
ATOM 6473 N N . THR B 1 375 ? 19.781 -30.219 3.047 1 95.75 375 THR B N 1
ATOM 6474 C CA . THR B 1 375 ? 21.156 -29.75 3.188 1 95.75 375 THR B CA 1
ATOM 6475 C C . THR B 1 375 ? 21.188 -28.234 3.398 1 95.75 375 THR B C 1
ATOM 6477 O O . THR B 1 375 ? 22.219 -27.688 3.807 1 95.75 375 THR B O 1
ATOM 6480 N N . GLY B 1 376 ? 20.141 -27.641 2.967 1 95.75 376 GLY B N 1
ATOM 6481 C CA . GLY B 1 376 ? 20.141 -26.188 3.053 1 95.75 376 GLY B CA 1
ATOM 6482 C C . GLY B 1 376 ? 20.859 -25.516 1.895 1 95.75 376 GLY B C 1
ATOM 6483 O O . GLY B 1 376 ? 21.125 -24.312 1.934 1 95.75 376 GLY B O 1
ATOM 6484 N N . LYS B 1 377 ? 21.156 -26.25 0.888 1 95.88 377 LYS B N 1
ATOM 6485 C CA . LYS B 1 377 ? 21.875 -25.734 -0.268 1 95.88 377 LYS B CA 1
ATOM 6486 C C . LYS B 1 377 ? 20.953 -24.922 -1.169 1 95.88 377 LYS B C 1
ATOM 6488 O O . LYS B 1 377 ? 19.828 -25.328 -1.448 1 95.88 377 LYS B O 1
ATOM 6493 N N . VAL B 1 378 ? 21.438 -23.734 -1.554 1 97.12 378 VAL B N 1
ATOM 6494 C CA . VAL B 1 378 ? 20.75 -22.891 -2.535 1 97.12 378 VAL B CA 1
ATOM 6495 C C . VAL B 1 378 ? 21.453 -23 -3.887 1 97.12 378 VAL B C 1
ATOM 6497 O O . VAL B 1 378 ? 22.672 -22.844 -3.975 1 97.12 378 VAL B O 1
ATOM 6500 N N . VAL B 1 379 ? 20.75 -23.281 -4.918 1 97.81 379 VAL B N 1
ATOM 6501 C CA . VAL B 1 379 ? 21.266 -23.344 -6.277 1 97.81 379 VAL B CA 1
ATOM 6502 C C . VAL B 1 379 ? 20.594 -22.281 -7.141 1 97.81 379 VAL B C 1
ATOM 6504 O O . VAL B 1 379 ? 19.438 -22.406 -7.512 1 97.81 379 VAL B O 1
ATOM 6507 N N . PRO B 1 380 ? 21.297 -21.234 -7.512 1 98 380 PRO B N 1
ATOM 6508 C CA . PRO B 1 380 ? 20.719 -20.234 -8.422 1 98 380 PRO B CA 1
ATOM 6509 C C . PRO B 1 380 ? 20.406 -20.812 -9.805 1 98 380 PRO B C 1
ATOM 6511 O O . PRO B 1 380 ? 21.188 -21.609 -10.328 1 98 380 PRO B O 1
ATOM 6514 N N . LEU B 1 381 ? 19.328 -20.406 -10.305 1 98.56 381 LEU B N 1
ATOM 6515 C CA . LEU B 1 381 ? 18.953 -20.844 -11.648 1 98.56 381 LEU B CA 1
ATOM 6516 C C . LEU B 1 381 ? 19.234 -19.75 -12.672 1 98.56 381 LEU B C 1
ATOM 6518 O O . LEU B 1 381 ? 19.266 -20.031 -13.875 1 98.56 381 LEU B O 1
ATOM 6522 N N . GLY B 1 382 ? 19.406 -18.562 -12.242 1 97.94 382 GLY B N 1
ATOM 6523 C CA . GLY B 1 382 ? 19.703 -17.422 -13.078 1 97.94 382 GLY B CA 1
ATOM 6524 C C . GLY B 1 382 ? 19.578 -16.094 -12.344 1 97.94 382 GLY B C 1
ATOM 6525 O O . GLY B 1 382 ? 19.078 -16.047 -11.219 1 97.94 382 GLY B O 1
ATOM 6526 N N . TYR B 1 383 ? 20.109 -15.125 -13 1 97.44 383 TYR B N 1
ATOM 6527 C CA . TYR B 1 383 ? 19.969 -13.742 -12.578 1 97.44 383 TYR B CA 1
ATOM 6528 C C . TYR B 1 383 ? 19.312 -12.906 -13.672 1 97.44 383 TYR B C 1
ATOM 6530 O O . TYR B 1 383 ? 19.922 -12.641 -14.711 1 97.44 383 TYR B O 1
ATOM 6538 N N . PHE B 1 384 ? 18.094 -12.516 -13.391 1 98 384 PHE B N 1
ATOM 6539 C CA . PHE B 1 384 ? 17.297 -11.852 -14.414 1 98 384 PHE B CA 1
ATOM 6540 C C . PHE B 1 384 ? 17.016 -10.406 -14.031 1 98 384 PHE B C 1
ATOM 6542 O O . PHE B 1 384 ? 16.266 -10.148 -13.086 1 98 384 PHE B O 1
ATOM 6549 N N . ARG B 1 385 ? 17.516 -9.539 -14.789 1 96.12 385 ARG B N 1
ATOM 6550 C CA . ARG B 1 385 ? 17.375 -8.125 -14.477 1 96.12 385 ARG B CA 1
ATOM 6551 C C . ARG B 1 385 ? 15.977 -7.617 -14.789 1 96.12 385 ARG B C 1
ATOM 6553 O O . ARG B 1 385 ? 15.438 -7.879 -15.867 1 96.12 385 ARG B O 1
ATOM 6560 N N . SER B 1 386 ? 15.438 -6.973 -13.852 1 94.31 386 SER B N 1
ATOM 6561 C CA . SER B 1 386 ? 14.188 -6.23 -14.023 1 94.31 386 SER B CA 1
ATOM 6562 C C . SER B 1 386 ? 14.445 -4.738 -14.18 1 94.31 386 SER B C 1
ATOM 6564 O O . SER B 1 386 ? 14.758 -4.051 -13.211 1 94.31 386 SER B O 1
ATOM 6566 N N . ALA B 1 387 ? 14.281 -4.266 -15.375 1 92 387 ALA B N 1
ATOM 6567 C CA . ALA B 1 387 ? 14.562 -2.855 -15.641 1 92 387 ALA B CA 1
ATOM 6568 C C . ALA B 1 387 ? 13.695 -1.948 -14.766 1 92 387 ALA B C 1
ATOM 6570 O O . ALA B 1 387 ? 12.609 -2.336 -14.344 1 92 387 ALA B O 1
ATOM 6571 N N . PRO B 1 388 ? 14.133 -0.734 -14.57 1 83.12 388 PRO B N 1
ATOM 6572 C CA . PRO B 1 388 ? 13.484 0.167 -13.609 1 83.12 388 PRO B CA 1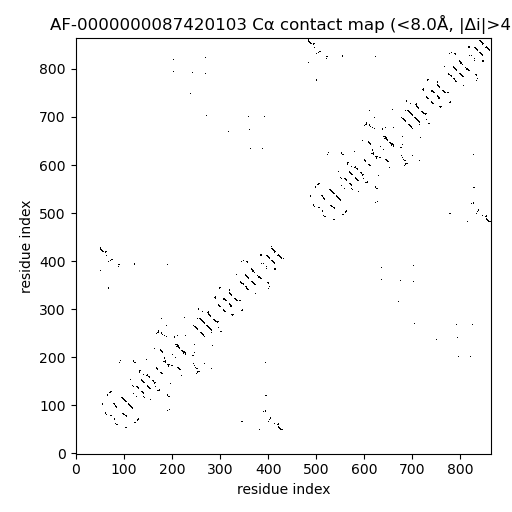
ATOM 6573 C C . PRO B 1 388 ? 12.039 0.474 -13.977 1 83.12 388 PRO B C 1
ATOM 6575 O O . PRO B 1 388 ? 11.227 0.795 -13.102 1 83.12 388 PRO B O 1
ATOM 6578 N N . GLU B 1 389 ? 11.742 0.431 -15.211 1 85.62 389 GLU B N 1
ATOM 6579 C CA . GLU B 1 389 ? 10.375 0.73 -15.641 1 85.62 389 GLU B CA 1
ATOM 6580 C C . GLU B 1 389 ? 9.398 -0.324 -15.141 1 85.62 389 GLU B C 1
ATOM 6582 O O . GLU B 1 389 ? 8.188 -0.075 -15.07 1 85.62 389 GLU B O 1
ATOM 6587 N N . TYR B 1 390 ? 9.906 -1.522 -14.828 1 91.19 390 TYR B N 1
ATOM 6588 C CA . TYR B 1 390 ? 9.07 -2.596 -14.305 1 91.19 390 TYR B CA 1
ATOM 6589 C C . TYR B 1 390 ? 8.922 -2.48 -12.789 1 91.19 390 TYR B C 1
ATOM 6591 O O . TYR B 1 390 ? 9.68 -3.1 -12.039 1 91.19 390 TYR B O 1
ATOM 6599 N N . LYS B 1 391 ? 7.902 -1.756 -12.336 1 80.88 391 LYS B N 1
ATOM 6600 C CA . LYS B 1 391 ? 7.676 -1.483 -10.914 1 80.88 391 LYS B CA 1
ATOM 6601 C C . LYS B 1 391 ? 6.184 -1.4 -10.602 1 80.88 391 LYS B C 1
ATOM 6603 O O . LYS B 1 391 ? 5.359 -1.299 -11.516 1 80.88 391 LYS B O 1
ATOM 6608 N N . GLY B 1 392 ? 5.836 -1.543 -9.336 1 80.06 392 GLY B N 1
ATOM 6609 C CA . GLY B 1 392 ? 4.453 -1.366 -8.922 1 80.06 392 GLY B CA 1
ATOM 6610 C C . GLY B 1 392 ? 3.514 -2.396 -9.516 1 80.06 392 GLY B C 1
ATOM 6611 O O . GLY B 1 392 ? 3.787 -3.598 -9.469 1 80.06 392 GLY B O 1
ATOM 6612 N N . GLU B 1 393 ? 2.447 -1.901 -10.023 1 84.06 393 GLU B N 1
ATOM 6613 C CA . GLU B 1 393 ? 1.37 -2.752 -10.523 1 84.06 393 GLU B CA 1
ATOM 6614 C C . GLU B 1 393 ? 1.844 -3.617 -11.688 1 84.06 393 GLU B C 1
ATOM 6616 O O . GLU B 1 393 ? 1.411 -4.762 -11.828 1 84.06 393 GLU B O 1
ATOM 6621 N N . TRP B 1 394 ? 2.791 -3.018 -12.5 1 91.12 394 TRP B N 1
ATOM 6622 C CA . TRP B 1 394 ? 3.168 -3.738 -13.711 1 91.12 394 TRP B CA 1
ATOM 6623 C C . TRP B 1 394 ? 4.59 -4.277 -13.609 1 91.12 394 TRP B C 1
ATOM 6625 O O . TRP B 1 394 ? 5.25 -4.516 -14.617 1 91.12 394 TRP B O 1
ATOM 6635 N N . ARG B 1 395 ? 5.051 -4.434 -12.352 1 91.56 395 ARG B N 1
ATOM 6636 C CA . ARG B 1 395 ? 6.312 -5.148 -12.18 1 91.56 395 ARG B CA 1
ATOM 6637 C C . ARG B 1 395 ? 6.227 -6.555 -12.758 1 91.56 395 ARG B C 1
ATOM 6639 O O . ARG B 1 395 ? 5.133 -7.102 -12.914 1 91.56 395 ARG B O 1
ATOM 6646 N N . CYS B 1 396 ? 7.34 -7.102 -13.102 1 95.75 396 CYS B N 1
ATOM 6647 C CA . CYS B 1 396 ? 7.387 -8.461 -13.633 1 95.75 396 CYS B CA 1
ATOM 6648 C C . CYS B 1 396 ? 8.109 -9.398 -12.672 1 95.75 396 CYS B C 1
ATOM 6650 O O . CYS B 1 396 ? 9.328 -9.516 -12.711 1 95.75 396 CYS B O 1
ATOM 6652 N N . ASP B 1 397 ? 7.32 -10.039 -11.898 1 96.06 397 ASP B N 1
ATOM 6653 C CA . ASP B 1 397 ? 7.895 -11.094 -11.062 1 96.06 397 ASP B CA 1
ATOM 6654 C C . ASP B 1 397 ? 8.18 -12.344 -11.891 1 96.06 397 ASP B C 1
ATOM 6656 O O . ASP B 1 397 ? 7.43 -12.664 -12.812 1 96.06 397 ASP B O 1
ATOM 6660 N N . THR B 1 398 ? 9.211 -13.039 -11.484 1 98.38 398 THR B N 1
ATOM 6661 C CA . THR B 1 398 ? 9.602 -14.188 -12.289 1 98.38 398 THR B CA 1
ATOM 6662 C C . THR B 1 398 ? 8.594 -15.32 -12.148 1 98.38 398 THR B C 1
ATOM 6664 O O . THR B 1 398 ? 8.414 -16.125 -13.07 1 98.38 398 THR B O 1
ATOM 6667 N N . HIS B 1 399 ? 7.98 -15.523 -11.055 1 98.25 399 HIS B N 1
ATOM 6668 C CA . HIS B 1 399 ? 6.945 -16.531 -10.828 1 98.25 399 HIS B CA 1
ATOM 6669 C C . HIS B 1 399 ? 7.348 -17.875 -11.414 1 98.25 399 HIS B C 1
ATOM 6671 O O . HIS B 1 399 ? 6.652 -18.406 -12.289 1 98.25 399 HIS B O 1
ATOM 6677 N N . PRO B 1 400 ? 8.336 -18.531 -10.859 1 98.81 400 PRO B N 1
ATOM 6678 C CA . PRO B 1 400 ? 8.812 -19.781 -11.469 1 98.81 400 PRO B CA 1
ATOM 6679 C C . PRO B 1 400 ? 7.773 -20.906 -11.414 1 98.81 400 PRO B C 1
ATOM 6681 O O . PRO B 1 400 ? 7.148 -21.109 -10.375 1 98.81 400 PRO B O 1
ATOM 6684 N N . ARG B 1 401 ? 7.59 -21.516 -12.578 1 98.75 401 ARG B N 1
ATOM 6685 C CA . ARG B 1 401 ? 6.781 -22.719 -12.734 1 98.75 401 ARG B CA 1
ATOM 6686 C C . ARG B 1 401 ? 7.617 -23.875 -13.266 1 98.75 401 ARG B C 1
ATOM 6688 O O . ARG B 1 401 ? 8.586 -23.672 -13.992 1 98.75 401 ARG B O 1
ATOM 6695 N N . PHE B 1 402 ? 7.207 -25.078 -12.93 1 98.69 402 PHE B N 1
ATOM 6696 C CA . PHE B 1 402 ? 8.039 -26.219 -13.312 1 98.69 402 PHE B CA 1
ATOM 6697 C C . PHE B 1 402 ? 7.234 -27.234 -14.117 1 98.69 402 PHE B C 1
ATOM 6699 O O . PHE B 1 402 ? 6.008 -27.266 -14.023 1 98.69 402 PHE B O 1
ATOM 6706 N N . SER B 1 403 ? 7.945 -28.031 -14.906 1 98.5 403 SER B N 1
ATOM 6707 C CA . SER B 1 403 ? 7.344 -29.094 -15.688 1 98.5 403 SER B CA 1
ATOM 6708 C C . SER B 1 403 ? 6.906 -30.266 -14.797 1 98.5 403 SER B C 1
ATOM 6710 O O . SER B 1 403 ? 7.422 -30.422 -13.688 1 98.5 403 SER B O 1
ATOM 6712 N N . PRO B 1 404 ? 5.988 -31.047 -15.336 1 97.44 404 PRO B N 1
ATOM 6713 C CA . PRO B 1 404 ? 5.453 -32.156 -14.516 1 97.44 404 PRO B CA 1
ATOM 6714 C C . PRO B 1 404 ? 6.539 -33.094 -14 1 97.44 404 PRO B C 1
ATOM 6716 O O . PRO B 1 404 ? 6.426 -33.625 -12.891 1 97.44 404 PRO B O 1
ATOM 6719 N N . ASP B 1 405 ? 7.605 -33.25 -14.727 1 96.69 405 ASP B N 1
ATOM 6720 C CA . ASP B 1 405 ? 8.672 -34.156 -14.312 1 96.69 405 ASP B CA 1
ATOM 6721 C C . ASP B 1 405 ? 9.703 -33.438 -13.438 1 96.69 405 ASP B C 1
ATOM 6723 O O . ASP B 1 405 ? 10.672 -34.031 -12.984 1 96.69 405 ASP B O 1
ATOM 6727 N N . GLY B 1 406 ? 9.555 -32.188 -13.258 1 97.69 406 GLY B N 1
ATOM 6728 C CA . GLY B 1 406 ? 10.398 -31.406 -12.359 1 97.69 406 GLY B CA 1
ATOM 6729 C C . GLY B 1 406 ? 11.758 -31.078 -12.953 1 97.69 406 GLY B C 1
ATOM 6730 O O . GLY B 1 406 ? 12.672 -30.688 -12.234 1 97.69 406 GLY B O 1
ATOM 6731 N N . THR B 1 407 ? 11.906 -31.156 -14.281 1 98 407 THR B N 1
ATOM 6732 C CA . THR B 1 407 ? 13.242 -31.016 -14.852 1 98 407 THR B CA 1
ATOM 6733 C C . THR B 1 407 ? 13.367 -29.688 -15.594 1 98 407 THR B C 1
ATOM 6735 O O . THR B 1 407 ? 14.461 -29.312 -16.031 1 98 407 THR B O 1
ATOM 6738 N N . LYS B 1 408 ? 12.297 -29 -15.789 1 98.62 408 LYS B N 1
ATOM 6739 C CA . LYS B 1 408 ? 12.297 -27.703 -16.453 1 98.62 408 LYS B CA 1
ATOM 6740 C C . LYS B 1 408 ? 11.562 -26.656 -15.625 1 98.62 408 LYS B C 1
ATOM 6742 O O . LYS B 1 408 ? 10.602 -26.969 -14.93 1 98.62 408 LYS B O 1
ATOM 6747 N N . VAL B 1 409 ? 12.047 -25.406 -15.703 1 98.81 409 VAL B N 1
ATOM 6748 C CA . VAL B 1 409 ? 11.414 -24.266 -15.055 1 98.81 409 VAL B CA 1
ATOM 6749 C C . VAL B 1 409 ? 11.195 -23.141 -16.078 1 98.81 409 VAL B C 1
ATOM 6751 O O . VAL B 1 409 ? 12.055 -22.891 -16.922 1 98.81 409 VAL B O 1
ATOM 6754 N N . VAL B 1 410 ? 10.039 -22.547 -16.062 1 98.94 410 VAL B N 1
ATOM 6755 C CA . VAL B 1 410 ? 9.797 -21.359 -16.859 1 98.94 410 VAL B CA 1
ATOM 6756 C C . VAL B 1 410 ? 9.641 -20.141 -15.945 1 98.94 410 VAL B C 1
ATOM 6758 O O . VAL B 1 410 ? 8.992 -20.234 -14.898 1 98.94 410 VAL B O 1
ATOM 6761 N N . VAL B 1 411 ? 10.258 -19.016 -16.297 1 98.81 411 VAL B N 1
ATOM 6762 C CA . VAL B 1 411 ? 10.102 -17.766 -15.586 1 98.81 411 VAL B CA 1
ATOM 6763 C C . VAL B 1 411 ? 9.648 -16.672 -16.547 1 98.81 411 VAL B C 1
ATOM 6765 O O . VAL B 1 411 ? 9.938 -16.734 -17.75 1 98.81 411 VAL B O 1
ATOM 6768 N N . ASP B 1 412 ? 8.875 -15.711 -16.031 1 98.62 412 ASP B N 1
ATOM 6769 C CA . ASP B 1 412 ? 8.578 -14.469 -16.719 1 98.62 412 ASP B CA 1
ATOM 6770 C C . ASP B 1 412 ? 9.656 -13.422 -16.469 1 98.62 412 ASP B C 1
ATOM 6772 O O . ASP B 1 412 ? 10 -13.148 -15.312 1 98.62 412 ASP B O 1
ATOM 6776 N N . THR B 1 413 ? 10.195 -12.789 -17.484 1 98.31 413 THR B N 1
ATOM 6777 C CA . THR B 1 413 ? 11.18 -11.75 -17.219 1 98.31 413 THR B CA 1
ATOM 6778 C C . THR B 1 413 ? 11.375 -10.867 -18.453 1 98.31 413 THR B C 1
ATOM 6780 O O . THR B 1 413 ? 11.312 -11.344 -19.578 1 98.31 413 THR B O 1
ATOM 6783 N N . PRO B 1 414 ? 11.562 -9.602 -18.219 1 97.62 414 PRO B N 1
ATOM 6784 C CA . PRO B 1 414 ? 11.961 -8.711 -19.297 1 97.62 414 PRO B CA 1
ATOM 6785 C C . PRO B 1 414 ? 13.469 -8.672 -19.516 1 97.62 414 PRO B C 1
ATOM 6787 O O . PRO B 1 414 ? 13.977 -7.82 -20.25 1 97.62 414 PRO B O 1
ATOM 6790 N N . HIS B 1 415 ? 14.133 -9.547 -18.891 1 96.5 415 HIS B N 1
ATOM 6791 C CA . HIS B 1 415 ? 15.586 -9.641 -19.016 1 96.5 415 HIS B CA 1
ATOM 6792 C C . HIS B 1 415 ? 16.016 -9.695 -20.469 1 96.5 415 HIS B C 1
ATOM 6794 O O . HIS B 1 415 ? 15.398 -10.391 -21.281 1 96.5 415 HIS B O 1
ATOM 6800 N N . GLY B 1 416 ? 17.109 -8.969 -20.781 1 92.75 416 GLY B N 1
ATOM 6801 C CA . GLY B 1 416 ? 17.625 -8.969 -22.141 1 92.75 416 GLY B CA 1
ATOM 6802 C C . GLY B 1 416 ? 17.188 -7.762 -22.953 1 92.75 416 GLY B C 1
ATOM 6803 O O . GLY B 1 416 ? 17.656 -7.543 -24.062 1 92.75 416 GLY B O 1
ATOM 6804 N N . GLY B 1 417 ? 16.188 -7.062 -22.484 1 92.44 417 GLY B N 1
ATOM 6805 C CA . GLY B 1 417 ? 15.828 -5.793 -23.094 1 92.44 417 GLY B CA 1
ATOM 6806 C C . GLY B 1 417 ? 14.766 -5.926 -24.172 1 92.44 417 GLY B C 1
ATOM 6807 O O . GLY B 1 417 ? 14.586 -5.023 -24.984 1 92.44 417 GLY B O 1
ATOM 6808 N N . HIS B 1 418 ? 14.109 -7.008 -24.266 1 92.56 418 HIS B N 1
ATOM 6809 C CA . HIS B 1 418 ? 13.102 -7.23 -25.297 1 92.56 418 HIS B CA 1
ATOM 6810 C C . HIS B 1 418 ? 11.695 -7.242 -24.703 1 92.56 418 HIS B C 1
ATOM 6812 O O . HIS B 1 418 ? 10.758 -7.746 -25.328 1 92.56 418 HIS B O 1
ATOM 6818 N N . GLY B 1 419 ? 11.531 -6.711 -23.5 1 96.88 419 GLY B N 1
ATOM 6819 C CA . GLY B 1 419 ? 10.25 -6.793 -22.812 1 96.88 419 GLY B CA 1
ATOM 6820 C C . GLY B 1 419 ? 10 -8.148 -22.188 1 96.88 419 GLY B C 1
ATOM 6821 O O . GLY B 1 419 ? 10.875 -9.008 -22.172 1 96.88 419 GLY B O 1
ATOM 6822 N N . ARG B 1 420 ? 8.797 -8.352 -21.703 1 98 420 ARG B N 1
ATOM 6823 C CA . ARG B 1 420 ? 8.438 -9.609 -21.062 1 98 420 ARG B CA 1
ATOM 6824 C C . ARG B 1 420 ? 8.516 -10.773 -22.047 1 98 420 ARG B C 1
ATOM 6826 O O . ARG B 1 420 ? 7.953 -10.695 -23.141 1 98 420 ARG B O 1
ATOM 6833 N N . GLN B 1 421 ? 9.18 -11.766 -21.641 1 98.69 421 GLN B N 1
ATOM 6834 C CA . GLN B 1 421 ? 9.227 -13.023 -22.375 1 98.69 421 GLN B CA 1
ATOM 6835 C C . GLN B 1 421 ? 9.266 -14.211 -21.438 1 98.69 421 GLN B C 1
ATOM 6837 O O . GLN B 1 421 ? 9.562 -14.062 -20.25 1 98.69 421 GLN B O 1
ATOM 6842 N N . LEU B 1 422 ? 8.93 -15.359 -22 1 98.81 422 LEU B N 1
ATOM 6843 C CA . LEU B 1 422 ? 9.055 -16.625 -21.266 1 98.81 422 LEU B CA 1
ATOM 6844 C C . LEU B 1 422 ? 10.438 -17.234 -21.469 1 98.81 422 LEU B C 1
ATOM 6846 O O . LEU B 1 422 ? 10.898 -17.391 -22.594 1 98.81 422 LEU B O 1
ATOM 6850 N N . HIS B 1 423 ? 11.086 -17.547 -20.344 1 98.75 423 HIS B N 1
ATOM 6851 C CA . HIS B 1 423 ? 12.398 -18.172 -20.359 1 98.75 423 HIS B CA 1
ATOM 6852 C C . HIS B 1 423 ? 12.359 -19.562 -19.75 1 98.75 423 HIS B C 1
ATOM 6854 O O . HIS B 1 423 ? 11.883 -19.75 -18.625 1 98.75 423 HIS B O 1
ATOM 6860 N N . LEU B 1 424 ? 12.844 -20.484 -20.531 1 98.88 424 LEU B N 1
ATOM 6861 C CA . LEU B 1 424 ? 12.883 -21.875 -20.109 1 98.88 424 LEU B CA 1
ATOM 6862 C C . LEU B 1 424 ? 14.266 -22.234 -19.578 1 98.88 424 LEU B C 1
ATOM 6864 O O . LEU B 1 424 ? 15.273 -22.016 -20.25 1 98.88 424 LEU B O 1
ATOM 6868 N N . ILE B 1 425 ? 14.266 -22.812 -18.391 1 98.81 425 ILE B N 1
ATOM 6869 C CA . ILE B 1 425 ? 15.492 -23.219 -17.719 1 98.81 425 ILE B CA 1
ATOM 6870 C C . ILE B 1 425 ? 15.516 -24.75 -17.547 1 98.81 425 ILE B C 1
ATOM 6872 O O . ILE B 1 425 ? 14.57 -25.328 -17.016 1 98.81 425 ILE B O 1
ATOM 6876 N N . ASP B 1 426 ? 16.578 -25.344 -18 1 98.56 426 ASP B N 1
ATOM 6877 C CA . ASP B 1 426 ? 16.75 -26.781 -17.812 1 98.56 426 ASP B CA 1
ATOM 6878 C C . ASP B 1 426 ? 17.453 -27.078 -16.484 1 98.56 426 ASP B C 1
ATOM 6880 O O . ASP B 1 426 ? 18.625 -26.781 -16.312 1 98.56 426 ASP B O 1
ATOM 6884 N N . ILE B 1 427 ? 16.703 -27.766 -15.625 1 98.31 427 ILE B N 1
ATOM 6885 C CA . ILE B 1 427 ? 17.281 -28 -14.312 1 98.31 427 ILE B CA 1
ATOM 6886 C C . ILE B 1 427 ? 17.484 -29.5 -14.102 1 98.31 427 ILE B C 1
ATOM 6888 O O . ILE B 1 427 ? 17.703 -29.953 -12.969 1 98.31 427 ILE B O 1
ATOM 6892 N N . GLY B 1 428 ? 17.391 -30.234 -15.102 1 96.88 428 GLY B N 1
ATOM 6893 C CA . GLY B 1 428 ? 17.547 -31.672 -15.016 1 96.88 428 GLY B CA 1
ATOM 6894 C C . GLY B 1 428 ? 18.875 -32.094 -14.414 1 96.88 428 GLY B C 1
ATOM 6895 O O . GLY B 1 428 ? 18.938 -33.031 -13.641 1 96.88 428 GLY B O 1
ATOM 6896 N N . GLY B 1 429 ? 19.906 -31.422 -14.727 1 95.31 429 GLY B N 1
ATOM 6897 C CA . GLY B 1 429 ? 21.234 -31.734 -14.219 1 95.31 429 GLY B CA 1
ATOM 6898 C C . GLY B 1 429 ? 21.391 -31.438 -12.734 1 95.31 429 GLY B C 1
ATOM 6899 O O . GLY B 1 429 ? 22.344 -31.906 -12.109 1 95.31 429 GLY B O 1
ATOM 6900 N N . ILE B 1 430 ? 20.5 -30.734 -12.219 1 94.81 430 ILE B N 1
ATOM 6901 C CA . ILE B 1 430 ? 20.594 -30.312 -10.828 1 94.81 430 ILE B CA 1
ATOM 6902 C C . ILE B 1 430 ? 19.781 -31.281 -9.953 1 94.81 430 ILE B C 1
ATOM 6904 O O . ILE B 1 430 ? 20.25 -31.703 -8.891 1 94.81 430 ILE B O 1
ATOM 6908 N N . VAL B 1 431 ? 18.594 -31.625 -10.352 1 93.25 431 VAL B N 1
ATOM 6909 C CA . VAL B 1 431 ? 17.656 -32.344 -9.492 1 93.25 431 VAL B CA 1
ATOM 6910 C C . VAL B 1 431 ? 17.812 -33.844 -9.703 1 93.25 431 VAL B C 1
ATOM 6912 O O . VAL B 1 431 ? 17.25 -34.656 -8.953 1 93.25 431 VAL B O 1
ATOM 6915 N N . SER B 1 432 ? 18.5 -34.344 -10.727 1 80.25 432 SER B N 1
ATOM 6916 C CA . SER B 1 432 ? 18.75 -35.75 -10.93 1 80.25 432 SER B CA 1
ATOM 6917 C C . SER B 1 432 ? 19.75 -36.312 -9.922 1 80.25 432 SER B C 1
ATOM 6919 O O . SER B 1 432 ? 20.594 -35.562 -9.414 1 80.25 432 SER B O 1
#

Secondary structure (DSSP, 8-state):
----------------------GGGS-TT-------------------PPPPEEE---SSSEEE---TTS--B-TTS-EEEEEEES--SSPPPTT--EEEEEEETTTTTEEEEEEEES--BTTTBT--EEPTT-SSEEEEEEEETTEEEEEEEETTT--EEEESS--SEE-TTSSEEEE--HHHHHHHSTTSS-SSS--TTTT-SS-SS-EEEEEETTT--EEEEEEHHHHHTTS-GGG--TTPEEEEEEEEE-TTSSEEEEEEEEE-TTS-EEEEEEEEETTS-S-EEEEEEEB---EEEEETTEEEEEEEETTTEEEEEEEESSTT--EEEESTTT--S----EEPTTSSEEEE-----TT-EE--EEEETTT--EEE---EE--TT--GGG------EE-TTSSEEEEEE-TTTTSSEEEEEE-HHHH-/--------S-----------SS-TTSSTT-------------------PPPPEEE---SSSEEE---TTS--B-TTS-EEEEEEES--SSPPPTT-PEEEEEEETTTTTEEEEEEEES--BTTTBT--EEPTT-SSEEEEEEEETTEEEEEEEETTT--EEEESS--SEE-TTSSEEEE--HHHHHHHSTTSS-SSS--TTTT-SS-SS-EEEEEETTT--EEEEEEHHHHHTTS-GGG--TTPEEEEEEEEE-TTSSEEEEEEEEE-TTS-EEEEEEEEETTS-S-EEEEEEEB---EEEEETTEEEEEEEETTTEEEEEEEESSTT--EEEESTTT--S----EEPTTSSEEEE-----TT-EE--EEEETTT--EEE---EE--TT--GGG------EE-TTSSEEEEEE-TTTTSSEEEEEE-HHHH-

Solvent-accessible surface area (backbone atoms only — not comparable to full-atom values): 46950 Å² total; per-residue (Å²): 140,81,86,86,82,81,82,88,92,85,75,92,77,81,83,79,79,75,79,79,80,72,68,85,72,72,71,90,67,69,86,74,75,78,71,74,72,72,68,69,68,71,63,71,73,68,81,76,78,59,46,60,67,48,68,51,54,68,66,96,41,29,28,39,55,31,51,41,91,45,43,45,37,33,74,85,52,46,41,37,51,33,32,36,36,86,76,79,76,60,82,80,51,51,80,52,63,33,36,32,31,32,26,32,63,86,55,87,33,38,76,42,83,73,50,67,31,39,25,44,20,60,48,40,28,30,52,54,25,44,34,41,93,43,82,48,34,33,35,29,27,24,61,55,95,91,35,53,17,22,39,38,30,31,72,82,82,60,52,68,49,77,30,85,46,44,61,62,26,56,27,55,71,42,50,34,29,37,24,63,54,42,28,48,31,25,74,77,42,64,28,72,13,26,52,76,48,78,39,90,53,72,68,47,39,52,39,71,87,43,37,34,28,34,35,35,66,82,81,44,50,67,47,80,42,40,31,39,35,60,57,55,70,71,49,58,71,80,70,61,51,86,56,30,42,52,48,67,46,75,57,45,45,25,75,77,44,58,34,28,41,33,29,46,31,33,34,39,86,88,65,51,66,41,24,26,34,32,33,22,32,69,78,41,45,76,72,29,54,44,40,79,77,32,55,54,73,41,58,35,63,76,44,78,53,32,34,40,29,32,31,59,42,88,92,76,36,61,30,34,29,42,29,37,79,31,62,76,39,65,65,45,75,45,50,76,96,65,46,69,63,65,42,44,46,39,64,39,79,88,66,50,34,35,39,33,33,38,61,49,42,74,84,22,34,20,40,38,27,36,36,32,66,92,78,64,46,72,44,65,52,46,74,42,42,49,58,84,79,48,43,79,54,47,27,67,66,40,34,50,31,61,29,72,86,46,34,35,34,38,32,27,36,36,45,91,76,62,46,39,22,35,33,39,33,46,39,44,86,70,75,105,142,83,90,82,89,95,88,82,90,78,76,91,78,79,83,80,78,79,84,82,86,75,70,90,69,72,72,89,65,67,86,73,73,77,70,74,70,72,68,68,69,70,65,69,73,67,82,74,76,60,47,60,67,48,70,50,54,68,66,95,40,29,29,38,58,30,52,40,90,46,43,46,36,32,73,86,50,45,43,38,51,35,31,36,34,85,76,79,78,62,81,80,51,52,82,52,62,34,37,33,31,31,26,31,64,85,55,86,34,37,77,43,82,74,51,66,30,38,24,44,20,60,47,40,28,30,50,54,25,44,34,42,90,41,82,48,34,34,34,30,28,24,60,55,94,91,36,53,17,21,40,39,31,30,73,82,81,60,51,66,48,78,30,85,47,46,61,62,24,55,28,56,71,42,50,34,29,36,24,62,53,39,27,47,32,24,72,78,41,64,28,72,15,26,53,76,48,78,37,91,53,72,69,46,39,52,40,72,87,44,38,34,26,34,34,35,68,80,78,45,49,68,45,81,42,42,31,37,36,60,58,54,69,71,47,58,70,79,69,64,50,86,56,30,42,51,49,69,46,73,57,44,45,24,74,75,46,56,34,29,41,34,31,46,34,34,33,40,87,88,65,51,65,40,23,27,34,31,34,22,32,68,77,41,46,75,71,29,54,44,41,79,77,32,55,55,71,41,57,33,63,76,43,78,53,32,36,41,28,31,31,62,42,89,90,75,37,60,30,34,27,40,29,38,79,30,61,77,39,62,66,44,76,46,50,76,95,66,45,69,63,64,41,43,45,39,64,38,79,86,66,50,34,36,39,32,33,38,61,49,41,73,83,22,35,21,40,39,29,37,35,31,66,90,78,63,48,75,46,65,53,46,76,42,41,48,57,82,78,47,44,80,54,47,28,68,66,40,33,50,31,58,29,73,84,46,34,36,35,38,32,27,36,36,44,92,75,61,46,37,23,36,34,40,32,49,39,43,86,70,77,104

pLDDT: mean 86.73, std 23.32, range [14.84, 98.94]

Radius of gyration: 34.95 Å; Cα contacts (8 Å, |Δi|>4): 2092; chains: 2; bounding box: 116×134×123 Å

Organism: NCBI:txid2527985

Nearest PDB structures (foldseek):
  2gop-assembly1_A  TM=6.488E-01  e=7.296E-08  Pyrococcus furiosus
  2gop-assembly1_B  TM=6.885E-01  e=6.266E-07  Pyrococcus furiosus
  5jrl-assembly1_A  TM=3.244E-01  e=3.287E-07  Sphingopyxis alaskensis RB2256
  6kyw-assembly1_B  TM=1.885E-01  e=2.628E-02  Brassica rapa
  7asa-assembly1_0  TM=3.590E-01  e=1.740E+00  Bacillus subtilis subsp. subtilis str. 168